Protein AF-0000000074044542 (afdb_homodimer)

Secondary structure (DSSP, 8-state):
--HHHHHTS-TTTS-HHHHHHHHHHHHHHHHHHHHHHHH-S--SSPPPHHHHHHHHHHHHTTBGGG-TT-EE-SS-------HHHHHHTTT--S-BS-SS-TT---TTBHHHHHHHHHHHHHHHHHHHHTT-TT--EEEEESS-HHHHHHHHHHHHHHH-TT--EEEEE--S-HHHHHHHHHTT-EEEEEPPPP-----TTPPPPS----HHHHHHHHHHH-GGGEEEEEEES--STTPPPP-HHHHHHHHHHHT--EEEE-TTGGG-HHHHHHHHHHHHHS---EEEEEHHHHS---S--EEEEESSHHHHHHHHHHS-S-B-SHHHHHHHHHHHHHHHHHHHHHHHHHHHHHHHHHHHHHHHHHHTT--BPP---SSEEEEE-HHHHTSSS-THHHHHHHHHTTEES-EEE-S---EEETTEEETTTTSSSTT----EEEEE--TT--HHHHHHHHHHHHHHHHHHHHHHHHS--/--HHHHHTS-TTTS-HHHHHHHHHHHHHHHHHHHHHHHH-S--SSPPPHHHHHHHHHHHHTTBGGG-TT-EE-SS-------HHHHHHTTT--S-BS-SS-TT---TTBHHHHHHHHHHHHHHHHHHHHTT-TT--EEEEESS-HHHHHHHHHHHHHHH-TT--EEEEE--S-HHHHHHHHHTT-EEEEEPPPP-----TTPPPPS----HHHHHHHHHHH-GGGEEEEEEES--STTPPPP-HHHHHHHHHHHT--EEEE-TTGGG-HHHHHHHHHHHHHS---EEEEEHHHHS---SS-EEEEESSHHHHHHHHHHS-S-B-SHHHHHHHHHHHHHHHHHHHHHHHHHHHHHHHHHHHHHHHHHHTT--BPP---SSEEEEE-HHHHTSSS-THHHHHHHHHTTEES-EEE-S---EEETTEEETTTTTTSTT----EEEEE--TT--HHHHHHHHHHHHHHHHHHHHHHHHTT-

Radius of gyration: 29.73 Å; Cα contacts (8 Å, |Δi|>4): 2072; chains: 2; bounding box: 82×90×96 Å

Solvent-accessible surface area (backbone atoms only — not comparable to full-atom values): 46699 Å² total; per-residue (Å²): 134,53,72,69,59,58,67,65,55,54,60,87,80,44,53,61,70,60,50,49,54,54,44,50,55,51,49,53,55,50,48,53,53,50,50,37,72,72,67,39,45,65,45,62,62,40,46,53,70,69,56,48,51,51,54,49,46,55,31,23,54,52,15,44,68,58,39,92,64,53,28,57,26,17,68,74,50,45,52,55,74,33,64,72,52,34,56,49,46,54,60,51,25,70,24,26,24,31,40,57,20,45,81,39,76,34,92,60,24,45,17,42,32,50,51,43,55,46,29,23,37,28,50,33,46,47,45,24,73,46,47,25,70,66,53,60,33,35,41,72,40,56,33,15,49,18,45,46,51,18,47,47,50,33,44,48,29,70,79,32,72,79,20,43,31,28,46,29,55,47,56,68,43,58,14,64,59,34,11,40,49,56,47,71,36,44,75,43,81,40,60,30,50,54,72,67,74,87,48,83,88,63,77,79,59,67,39,16,54,44,62,68,59,53,54,50,50,40,67,73,66,35,47,74,35,36,36,30,37,38,42,40,48,52,60,65,32,52,40,26,19,39,47,48,39,62,52,9,34,49,19,46,75,57,69,31,47,24,39,34,42,26,44,57,21,69,70,31,59,67,45,22,43,39,51,45,51,10,45,71,72,27,33,49,43,33,38,35,29,22,37,30,47,63,59,26,36,49,34,21,19,14,32,42,24,14,61,43,48,62,56,42,53,44,34,34,41,46,39,18,14,43,33,36,40,61,44,40,48,45,50,38,54,29,49,45,42,29,13,51,52,44,48,52,49,40,44,51,46,16,53,51,34,29,52,51,40,51,54,51,49,47,55,52,21,54,74,68,68,35,43,66,49,74,52,54,42,93,43,27,42,21,35,43,39,59,77,52,59,80,38,88,60,62,66,56,50,58,40,52,55,37,40,76,70,31,40,39,56,55,45,55,36,69,37,73,46,64,45,71,58,95,88,44,73,37,51,16,45,66,56,34,15,73,72,47,75,72,19,28,36,30,43,25,36,32,70,79,47,44,66,64,39,44,55,52,46,55,53,50,50,53,52,50,54,52,47,56,58,48,58,54,55,53,76,72,100,134,52,73,69,60,59,68,66,54,55,61,86,82,46,52,62,69,60,50,49,54,54,46,50,54,51,49,54,54,51,48,53,52,50,48,36,72,71,66,40,46,64,46,59,64,40,48,53,70,68,56,49,50,52,54,51,46,56,31,23,54,51,15,45,67,57,40,89,64,53,30,57,28,17,68,76,50,43,51,55,74,34,63,71,51,34,56,50,47,52,60,52,25,70,25,28,25,32,39,57,20,45,81,38,77,35,92,60,24,44,18,41,33,48,50,44,55,47,30,23,37,26,50,34,44,47,45,24,72,47,46,25,70,65,54,62,35,36,41,74,39,56,33,14,50,19,46,46,50,17,47,46,51,34,46,47,28,68,79,32,73,80,21,45,31,29,46,30,56,47,56,69,43,57,14,63,60,35,12,41,50,52,45,72,36,44,77,42,81,39,63,31,49,53,72,68,74,87,48,82,90,63,76,79,59,68,41,16,54,41,62,69,59,52,53,50,50,40,66,70,66,35,47,74,35,35,36,29,38,38,44,40,49,52,61,64,34,52,41,26,20,38,46,48,40,62,53,8,35,49,18,46,76,56,70,31,48,23,39,35,42,26,44,57,21,70,70,30,58,69,46,21,41,40,52,45,50,9,46,73,74,26,32,47,44,33,38,36,30,23,38,29,47,63,59,26,36,49,34,20,19,13,33,41,26,14,62,44,47,63,54,41,53,43,34,34,42,47,40,20,14,44,32,37,41,61,44,39,49,43,51,39,54,29,48,44,42,29,13,50,52,43,47,52,48,40,45,51,45,15,51,51,35,29,52,52,42,50,54,51,51,45,53,50,20,54,75,66,69,35,42,64,50,74,52,55,41,92,43,27,42,20,33,42,39,60,76,53,61,81,38,89,60,62,67,55,50,59,41,52,55,38,42,76,68,30,39,39,55,56,44,57,35,67,38,74,45,63,46,72,58,95,90,45,74,37,52,16,45,65,56,36,15,74,72,47,75,72,19,28,36,28,43,26,35,31,70,78,47,45,65,63,38,45,55,52,46,54,53,50,50,53,51,50,54,51,48,54,57,48,59,54,55,52,76,72,100

Nearest PDB structures (foldseek):
  3bcb-assembly1_A  TM=9.792E-01  e=8.207E-56  Mus musculus
  8g9z-assembly2_C-3  TM=9.647E-01  e=1.128E-53  Homo sapiens
  2z67-assembly1_A  TM=9.391E-01  e=8.899E-39  Methanococcus maripaludis S2
  6khp-assembly1_B-2  TM=5.415E-01  e=2.928E-12  Oryza sativa Japonica Group
  4zm4-assembly3_E  TM=5.750E-01  e=1.531E-08  Streptomyces pactum

Organism: Anopheles stephensi (NCBI:txid30069)

Structure (mmCIF, N/CA/C/O backbone):
data_AF-0000000074044542-model_v1
#
loop_
_entity.id
_entity.type
_entity.pdbx_description
1 polymer 'O-phosphoseryl-tRNA(Sec) selenium transferase'
#
loop_
_atom_site.group_PDB
_atom_site.id
_atom_site.type_symbol
_atom_site.label_atom_id
_atom_site.label_alt_id
_atom_site.label_comp_id
_atom_site.label_asym_id
_atom_site.label_entity_id
_atom_site.label_seq_id
_atom_site.pdbx_PDB_ins_code
_atom_site.Cartn_x
_atom_site.Cartn_y
_atom_site.Cartn_z
_atom_site.occupancy
_atom_site.B_iso_or_equiv
_atom_site.auth_seq_id
_atom_site.auth_comp_id
_atom_site.auth_asym_id
_atom_site.auth_atom_id
_atom_site.pdbx_PDB_model_num
ATOM 1 N N . MET A 1 1 ? -28.141 -3.572 -17.438 1 72.62 1 MET A N 1
ATOM 2 C CA . MET A 1 1 ? -28.922 -4.145 -18.531 1 72.62 1 MET A CA 1
ATOM 3 C C . MET A 1 1 ? -28.766 -3.336 -19.812 1 72.62 1 MET A C 1
ATOM 5 O O . MET A 1 1 ? -28.688 -2.105 -19.766 1 72.62 1 MET A O 1
ATOM 9 N N . ASN A 1 2 ? -28.656 -4.02 -20.859 1 80.12 2 ASN A N 1
ATOM 10 C CA . ASN A 1 2 ? -28.5 -3.318 -22.125 1 80.12 2 ASN A CA 1
ATOM 11 C C . ASN A 1 2 ? -29.844 -3.121 -22.828 1 80.12 2 ASN A C 1
ATOM 13 O O . ASN A 1 2 ? -30.875 -3.531 -22.328 1 80.12 2 ASN A O 1
ATOM 17 N N . ASP A 1 3 ? -29.75 -2.387 -23.922 1 80.06 3 ASP A N 1
ATOM 18 C CA . ASP A 1 3 ? -30.953 -2.016 -24.672 1 80.06 3 ASP A CA 1
ATOM 19 C C . ASP A 1 3 ? -31.75 -3.254 -25.078 1 80.06 3 ASP A C 1
ATOM 21 O O . ASP A 1 3 ? -32.969 -3.291 -24.938 1 80.06 3 ASP A O 1
ATOM 25 N N . THR A 1 4 ? -31.062 -4.277 -25.547 1 82.31 4 THR A N 1
ATOM 26 C CA . THR A 1 4 ? -31.719 -5.488 -26.031 1 82.31 4 THR A CA 1
ATOM 27 C C . THR A 1 4 ? -32.438 -6.219 -24.891 1 82.31 4 THR A C 1
ATOM 29 O O . THR A 1 4 ? -33.531 -6.707 -25.062 1 82.31 4 THR A O 1
ATOM 32 N N . THR A 1 5 ? -31.859 -6.273 -23.875 1 83.69 5 THR A N 1
ATOM 33 C CA . THR A 1 5 ? -32.406 -6.957 -22.719 1 83.69 5 THR A CA 1
ATOM 34 C C . THR A 1 5 ? -33.656 -6.234 -22.203 1 83.69 5 THR A C 1
ATOM 36 O O . THR A 1 5 ? -34.656 -6.871 -21.844 1 83.69 5 THR A O 1
ATOM 39 N N . LEU A 1 6 ? -33.594 -4.957 -22.188 1 79.31 6 LEU A N 1
ATOM 40 C CA . LEU A 1 6 ? -34.719 -4.184 -21.703 1 79.31 6 LEU A CA 1
ATOM 41 C C . LEU A 1 6 ? -35.938 -4.336 -22.641 1 79.31 6 LEU A C 1
ATOM 43 O O . LEU A 1 6 ? -37.062 -4.387 -22.172 1 79.31 6 LEU A O 1
ATOM 47 N N . LYS A 1 7 ? -35.625 -4.363 -23.844 1 81.19 7 LYS A N 1
ATOM 48 C CA . LYS A 1 7 ? -36.688 -4.492 -24.844 1 81.19 7 LYS A CA 1
ATOM 49 C C . LYS A 1 7 ? -37.375 -5.855 -24.75 1 81.19 7 LYS A C 1
ATOM 51 O O . LYS A 1 7 ? -38.5 -6.02 -25.203 1 81.19 7 LYS A O 1
ATOM 56 N N . SER A 1 8 ? -36.719 -6.82 -24.188 1 86.38 8 SER A N 1
ATOM 57 C CA . SER A 1 8 ? -37.25 -8.172 -24.094 1 86.38 8 SER A CA 1
ATOM 58 C C . SER A 1 8 ? -38.219 -8.289 -22.922 1 86.38 8 SER A C 1
ATOM 60 O O . SER A 1 8 ? -38.906 -9.297 -22.781 1 86.38 8 SER A O 1
ATOM 62 N N . ILE A 1 9 ? -38.344 -7.238 -22.172 1 85 9 ILE A N 1
ATOM 63 C CA . ILE A 1 9 ? -39.25 -7.262 -21.031 1 85 9 ILE A CA 1
ATOM 64 C C . ILE A 1 9 ? -40.688 -7.25 -21.531 1 85 9 ILE A C 1
ATOM 66 O O . ILE A 1 9 ? -41.094 -6.375 -22.312 1 85 9 ILE A O 1
ATOM 70 N N . ALA A 1 10 ? -41.406 -8.195 -21.031 1 82.94 10 ALA A N 1
ATOM 71 C CA . ALA A 1 10 ? -42.781 -8.359 -21.484 1 82.94 10 ALA A CA 1
ATOM 72 C C . ALA A 1 10 ? -43.656 -7.176 -21.062 1 82.94 10 ALA A C 1
ATOM 74 O O . ALA A 1 10 ? -43.5 -6.656 -19.969 1 82.94 10 ALA A O 1
ATOM 75 N N . LYS A 1 11 ? -44.562 -6.711 -21.938 1 85.5 11 LYS A N 1
ATOM 76 C CA . LYS A 1 11 ? -45.469 -5.598 -21.688 1 85.5 11 LYS A CA 1
ATOM 77 C C . LYS A 1 11 ? -46.406 -5.918 -20.531 1 85.5 11 LYS A C 1
ATOM 79 O O . LYS A 1 11 ? -46.938 -5.012 -19.891 1 85.5 11 LYS A O 1
ATOM 84 N N . SER A 1 12 ? -46.562 -7.16 -20.344 1 86.94 12 SER A N 1
ATOM 85 C CA . SER A 1 12 ? -47.438 -7.586 -19.266 1 86.94 12 SER A CA 1
ATOM 86 C C . SER A 1 12 ? -46.812 -7.324 -17.891 1 86.94 12 SER A C 1
ATOM 88 O O . SER A 1 12 ? -47.5 -7.211 -16.891 1 86.94 12 SER A O 1
ATOM 90 N N . LEU A 1 13 ? -45.5 -7.312 -17.797 1 88.94 13 LEU A N 1
ATOM 91 C CA . LEU A 1 13 ? -44.781 -7.07 -16.547 1 88.94 13 LEU A CA 1
ATOM 92 C C . LEU A 1 13 ? -44.781 -5.586 -16.203 1 88.94 13 LEU A C 1
ATOM 94 O O . LEU A 1 13 ? -44.875 -5.219 -15.023 1 88.94 13 LEU A O 1
ATOM 98 N N . VAL A 1 14 ? -44.656 -4.699 -17.172 1 86.19 14 VAL A N 1
ATOM 99 C CA . VAL A 1 14 ? -44.625 -3.25 -16.984 1 86.19 14 VAL A CA 1
ATOM 100 C C . VAL A 1 14 ? -45.094 -2.562 -18.266 1 86.19 14 VAL A C 1
ATOM 102 O O . VAL A 1 14 ? -44.75 -2.979 -19.359 1 86.19 14 VAL A O 1
ATOM 105 N N . PRO A 1 15 ? -45.938 -1.555 -18.047 1 80.19 15 PRO A N 1
ATOM 106 C CA . PRO A 1 15 ? -46.344 -0.805 -19.234 1 80.19 15 PRO A CA 1
ATOM 107 C C . PRO A 1 15 ? -45.188 -0.186 -20 1 80.19 15 PRO A C 1
ATOM 109 O O . PRO A 1 15 ? -44.219 0.294 -19.375 1 80.19 15 PRO A O 1
ATOM 112 N N . GLU A 1 16 ? -45.312 -0.144 -21.266 1 84.56 16 GLU A N 1
ATOM 113 C CA . GLU A 1 16 ? -44.25 0.28 -22.156 1 84.56 16 GLU A CA 1
ATOM 114 C C . GLU A 1 16 ? -43.812 1.719 -21.875 1 84.56 16 GLU A C 1
ATOM 116 O O . GLU A 1 16 ? -42.625 2.055 -21.969 1 84.56 16 GLU A O 1
ATOM 121 N N . ASN A 1 17 ? -44.781 2.549 -21.656 1 84.75 17 ASN A N 1
ATOM 122 C CA . ASN A 1 17 ? -44.438 3.951 -21.406 1 84.75 17 ASN A CA 1
ATOM 123 C C . ASN A 1 17 ? -43.656 4.125 -20.125 1 84.75 17 ASN A C 1
ATOM 125 O O . ASN A 1 17 ? -42.781 4.996 -20.047 1 84.75 17 ASN A O 1
ATOM 129 N N . TYR A 1 18 ? -44 3.299 -19.094 1 84.56 18 TYR A N 1
ATOM 130 C CA . TYR A 1 18 ? -43.219 3.33 -17.859 1 84.56 18 TYR A CA 1
ATOM 131 C C . TYR A 1 18 ? -41.812 2.809 -18.094 1 84.56 18 TYR A C 1
ATOM 133 O O . TYR A 1 18 ? -40.844 3.361 -17.562 1 84.56 18 TYR A O 1
ATOM 141 N N . LEU A 1 19 ? -41.719 1.801 -18.859 1 85.81 19 LEU A N 1
ATOM 142 C CA . LEU A 1 19 ? -40.406 1.229 -19.172 1 85.81 19 LEU A CA 1
ATOM 143 C C . LEU A 1 19 ? -39.562 2.219 -19.969 1 85.81 19 LEU A C 1
ATOM 145 O O . LEU A 1 19 ? -38.344 2.293 -19.781 1 85.81 19 LEU A O 1
ATOM 149 N N . ALA A 1 20 ? -40.188 2.887 -20.875 1 85.62 20 ALA A N 1
ATOM 150 C CA . ALA A 1 20 ? -39.469 3.879 -21.688 1 85.62 20 ALA A CA 1
ATOM 151 C C . ALA A 1 20 ? -38.906 4.984 -20.812 1 85.62 20 ALA A C 1
ATOM 153 O O . ALA A 1 20 ? -37.781 5.445 -21.047 1 85.62 20 ALA A O 1
ATOM 154 N N . LEU A 1 21 ? -39.688 5.457 -19.891 1 83.5 21 LEU A N 1
ATOM 155 C CA . LEU A 1 21 ? -39.219 6.469 -18.953 1 83.5 21 LEU A CA 1
ATOM 156 C C . LEU A 1 21 ? -38 5.965 -18.172 1 83.5 21 LEU A C 1
ATOM 158 O O . LEU A 1 21 ? -37.031 6.707 -17.969 1 83.5 21 LEU A O 1
ATOM 162 N N . ALA A 1 22 ? -38.188 4.746 -17.625 1 84.69 22 ALA A N 1
ATOM 163 C CA . ALA A 1 22 ? -37.062 4.129 -16.906 1 84.69 22 ALA A CA 1
ATOM 164 C C . ALA A 1 22 ? -35.844 3.99 -17.797 1 84.69 22 ALA A C 1
ATOM 166 O O . ALA A 1 22 ? -34.719 4.168 -17.328 1 84.69 22 ALA A O 1
ATOM 167 N N . ASN A 1 23 ? -36.031 3.676 -18.953 1 86.69 23 ASN A N 1
ATOM 168 C CA . ASN A 1 23 ? -34.938 3.52 -19.906 1 86.69 23 ASN A CA 1
ATOM 169 C C . ASN A 1 23 ? -34.25 4.852 -20.203 1 86.69 23 ASN A C 1
ATOM 171 O O . ASN A 1 23 ? -33.031 4.902 -20.422 1 86.69 23 ASN A O 1
ATOM 175 N N . ASP A 1 24 ? -35 5.84 -20.266 1 85.62 24 ASP A N 1
ATOM 176 C CA . ASP A 1 24 ? -34.438 7.168 -20.453 1 85.62 24 ASP A CA 1
ATOM 177 C C . ASP A 1 24 ? -33.469 7.52 -19.328 1 85.62 24 ASP A C 1
ATOM 179 O O . ASP A 1 24 ? -32.406 8.109 -19.562 1 85.62 24 ASP A O 1
ATOM 183 N N . ALA A 1 25 ? -33.938 7.242 -18.141 1 84 25 ALA A N 1
ATOM 184 C CA . ALA A 1 25 ? -33.094 7.48 -16.984 1 84 25 ALA A CA 1
ATOM 185 C C . ALA A 1 25 ? -31.781 6.672 -17.094 1 84 25 ALA A C 1
ATOM 187 O O . ALA A 1 25 ? -30.719 7.16 -16.734 1 84 25 ALA A O 1
ATOM 188 N N . ARG A 1 26 ? -31.969 5.441 -17.438 1 87.69 26 ARG A N 1
ATOM 189 C CA . ARG A 1 26 ? -30.797 4.586 -17.625 1 87.69 26 ARG A CA 1
ATOM 190 C C . ARG A 1 26 ? -29.859 5.176 -18.672 1 87.69 26 ARG A C 1
ATOM 192 O O . ARG A 1 26 ? -28.641 5.191 -18.484 1 87.69 26 ARG A O 1
ATOM 199 N N . LEU A 1 27 ? -30.328 5.617 -19.734 1 88.44 27 LEU A N 1
ATOM 200 C CA . LEU A 1 27 ? -29.531 6.191 -20.828 1 88.44 27 LEU A CA 1
ATOM 201 C C . LEU A 1 27 ? -28.797 7.441 -20.359 1 88.44 27 LEU A C 1
ATOM 203 O O . LEU A 1 27 ? -27.688 7.711 -20.797 1 88.44 27 LEU A O 1
ATOM 207 N N . GLU A 1 28 ? -29.453 8.242 -19.562 1 88.19 28 GLU A N 1
ATOM 208 C CA . GLU A 1 28 ? -28.797 9.422 -19 1 88.19 28 GLU A CA 1
ATOM 209 C C . GLU A 1 28 ? -27.562 9.031 -18.172 1 88.19 28 GLU A C 1
ATOM 211 O O . GLU A 1 28 ? -26.531 9.695 -18.25 1 88.19 28 GLU A O 1
ATOM 216 N N . ARG A 1 29 ? -27.703 8.016 -17.328 1 89.19 29 ARG A N 1
ATOM 217 C CA . ARG A 1 29 ? -26.578 7.512 -16.547 1 89.19 29 ARG A CA 1
ATOM 218 C C . ARG A 1 29 ? -25.469 7.023 -17.453 1 89.19 29 ARG A C 1
ATOM 220 O O . ARG A 1 29 ? -24.281 7.32 -17.219 1 89.19 29 ARG A O 1
ATOM 227 N N . ASP A 1 30 ? -25.828 6.293 -18.438 1 91.62 30 ASP A N 1
ATOM 228 C CA . ASP A 1 30 ? -24.844 5.742 -19.375 1 91.62 30 ASP A CA 1
ATOM 229 C C . ASP A 1 30 ? -24.109 6.855 -20.125 1 91.62 30 ASP A C 1
ATOM 231 O O . ASP A 1 30 ? -22.938 6.715 -20.453 1 91.62 30 ASP A O 1
ATOM 235 N N . LYS A 1 31 ? -24.812 7.848 -20.438 1 91.69 31 LYS A N 1
ATOM 236 C CA . LYS A 1 31 ? -24.203 8.984 -21.109 1 91.69 31 LYS A CA 1
ATOM 237 C C . LYS A 1 31 ? -23.125 9.641 -20.25 1 91.69 31 LYS A C 1
ATOM 239 O O . LYS A 1 31 ? -22.078 10.023 -20.766 1 91.69 31 LYS A O 1
ATOM 244 N N . GLU A 1 32 ? -23.375 9.82 -19.016 1 93.25 32 GLU A N 1
ATOM 245 C CA . GLU A 1 32 ? -22.391 10.398 -18.109 1 93.25 32 GLU A CA 1
ATOM 246 C C . GLU A 1 32 ? -21.141 9.531 -18.016 1 93.25 32 GLU A C 1
ATOM 248 O O . GLU A 1 32 ? -20.016 10.055 -17.984 1 93.25 32 GLU A O 1
ATOM 253 N N . ILE A 1 33 ? -21.328 8.258 -17.922 1 94.69 33 ILE A N 1
ATOM 254 C CA . ILE A 1 33 ? -20.219 7.32 -17.859 1 94.69 33 ILE A CA 1
ATOM 255 C C . ILE A 1 33 ? -19.422 7.383 -19.156 1 94.69 33 ILE A C 1
ATOM 257 O O . ILE A 1 33 ? -18.188 7.398 -19.141 1 94.69 33 ILE A O 1
ATOM 261 N N . LYS A 1 34 ? -20.125 7.387 -20.281 1 94.44 34 LYS A N 1
ATOM 262 C CA . LYS A 1 34 ? -19.484 7.496 -21.594 1 94.44 34 LYS A CA 1
ATOM 263 C C . LYS A 1 34 ? -18.641 8.766 -21.688 1 94.44 34 LYS A C 1
ATOM 265 O O . LYS A 1 34 ? -17.516 8.727 -22.156 1 94.44 34 LYS A O 1
ATOM 270 N N . LEU A 1 35 ? -19.203 9.844 -21.266 1 94.31 35 LEU A N 1
ATOM 271 C CA . LEU A 1 35 ? -18.5 11.125 -21.281 1 94.31 35 LEU A CA 1
ATOM 272 C C . LEU A 1 35 ? -17.219 11.062 -20.438 1 94.31 35 LEU A C 1
ATOM 274 O O . LEU A 1 35 ? -16.172 11.57 -20.844 1 94.31 35 LEU A O 1
ATOM 278 N N . LEU A 1 36 ? -17.328 10.477 -19.234 1 96.31 36 LEU A N 1
ATOM 279 C CA . LEU A 1 36 ? -16.172 10.32 -18.359 1 96.31 36 LEU A CA 1
ATOM 280 C C . LEU A 1 36 ? -15.07 9.508 -19.031 1 96.31 36 LEU A C 1
ATOM 282 O O . LEU A 1 36 ? -13.898 9.883 -19 1 96.31 36 LEU A O 1
ATOM 286 N N . LEU A 1 37 ? -15.422 8.344 -19.641 1 95.44 37 LEU A N 1
ATOM 287 C CA . LEU A 1 37 ? -14.469 7.434 -20.25 1 95.44 37 LEU A CA 1
ATOM 288 C C . LEU A 1 37 ? -13.859 8.055 -21.5 1 95.44 37 LEU A C 1
ATOM 290 O O . LEU A 1 37 ? -12.695 7.797 -21.828 1 95.44 37 LEU A O 1
ATOM 294 N N . GLU A 1 38 ? -14.562 8.875 -22.188 1 94.88 38 GLU A N 1
ATOM 295 C CA . GLU A 1 38 ? -14.086 9.508 -23.422 1 94.88 38 GLU A CA 1
ATOM 296 C C . GLU A 1 38 ? -13.188 10.703 -23.109 1 94.88 38 GLU A C 1
ATOM 298 O O . GLU A 1 38 ? -12.109 10.844 -23.703 1 94.88 38 GLU A O 1
ATOM 303 N N . GLN A 1 39 ? -13.656 11.547 -22.234 1 95.56 39 GLN A N 1
ATOM 304 C CA . GLN A 1 39 ? -12.945 12.789 -21.953 1 95.56 39 GLN A CA 1
ATOM 305 C C . GLN A 1 39 ? -11.828 12.57 -20.938 1 95.56 39 GLN A C 1
ATOM 307 O O . GLN A 1 39 ? -10.82 13.281 -20.953 1 95.56 39 GLN A O 1
ATOM 312 N N . ARG A 1 40 ? -12.117 11.602 -19.953 1 96.12 40 ARG A N 1
ATOM 313 C CA . ARG A 1 40 ? -11.164 11.289 -18.891 1 96.12 40 ARG A CA 1
ATOM 314 C C . ARG A 1 40 ? -10.82 12.531 -18.078 1 96.12 40 ARG A C 1
ATOM 316 O O . ARG A 1 40 ? -9.648 12.805 -17.812 1 96.12 40 ARG A O 1
ATOM 323 N N . LYS A 1 41 ? -11.828 13.336 -17.828 1 96.38 41 LYS A N 1
ATOM 324 C CA . LYS A 1 41 ? -11.734 14.539 -17.016 1 96.38 41 LYS A CA 1
ATOM 325 C C . LYS A 1 41 ? -12.727 14.5 -15.852 1 96.38 41 LYS A C 1
ATOM 327 O O . LYS A 1 41 ? -13.75 13.82 -15.93 1 96.38 41 LYS A O 1
ATOM 332 N N . LEU A 1 42 ? -12.391 15.234 -14.844 1 96.69 42 LEU A N 1
ATOM 333 C CA . LEU A 1 42 ? -13.266 15.32 -13.68 1 96.69 42 LEU A CA 1
ATOM 334 C C . LEU A 1 42 ? -14.609 15.945 -14.062 1 96.69 42 LEU A C 1
ATOM 336 O O . LEU A 1 42 ? -14.648 16.984 -14.734 1 96.69 42 LEU A O 1
ATOM 340 N N . PRO A 1 43 ? -15.695 15.32 -13.688 1 96.56 43 PRO A N 1
ATOM 341 C CA . PRO A 1 43 ? -17 15.961 -13.914 1 96.56 43 PRO A CA 1
ATOM 342 C C . PRO A 1 43 ? -17.141 17.281 -13.164 1 96.56 43 PRO A C 1
ATOM 344 O O . PRO A 1 43 ? -16.531 17.469 -12.102 1 96.56 43 PRO A O 1
ATOM 347 N N . THR A 1 44 ? -17.938 18.156 -13.672 1 96.19 44 THR A N 1
ATOM 348 C CA . THR A 1 44 ? -18.156 19.453 -13.047 1 96.19 44 THR A CA 1
ATOM 349 C C . THR A 1 44 ? -18.812 19.297 -11.68 1 96.19 44 THR A C 1
ATOM 351 O O . THR A 1 44 ? -18.406 19.922 -10.703 1 96.19 44 THR A O 1
ATOM 354 N N . TYR A 1 45 ? -19.875 18.469 -11.734 1 96.19 45 TYR A N 1
ATOM 355 C CA . TYR A 1 45 ? -20.609 18.203 -10.5 1 96.19 45 TYR A CA 1
ATOM 356 C C . TYR A 1 45 ? -20.391 16.766 -10.039 1 96.19 45 TYR A C 1
ATOM 358 O O . TYR A 1 45 ? -20.281 15.852 -10.852 1 96.19 45 TYR A O 1
ATOM 366 N N . GLY A 1 46 ? -20.344 16.609 -8.711 1 96.88 46 GLY A N 1
ATOM 367 C CA . GLY A 1 46 ? -20.141 15.289 -8.133 1 96.88 46 GLY A CA 1
ATOM 368 C C . GLY A 1 46 ? -21.25 14.312 -8.43 1 96.88 46 GLY A C 1
ATOM 369 O O . GLY A 1 46 ? -22.422 14.711 -8.531 1 96.88 46 GLY A O 1
ATOM 370 N N . TRP A 1 47 ? -20.922 13.031 -8.578 1 97 47 TRP A N 1
ATOM 371 C CA . TRP A 1 47 ? -21.891 11.953 -8.758 1 97 47 TRP A CA 1
ATOM 372 C C . TRP A 1 47 ? -22.5 11.523 -7.43 1 97 47 TRP A C 1
ATOM 374 O O . TRP A 1 47 ? -21.891 11.719 -6.375 1 97 47 TRP A O 1
ATOM 384 N N . SER A 1 48 ? -23.703 11.039 -7.473 1 95.31 48 SER A N 1
ATOM 385 C CA . SER A 1 48 ? -24.312 10.43 -6.289 1 95.31 48 SER A CA 1
ATOM 386 C C . SER A 1 48 ? -23.609 9.125 -5.93 1 95.31 48 SER A C 1
ATOM 388 O O . SER A 1 48 ? -22.969 8.5 -6.777 1 95.31 48 SER A O 1
ATOM 390 N N . ASP A 1 49 ? -23.734 8.688 -4.707 1 96.12 49 ASP A N 1
ATOM 391 C CA . ASP A 1 49 ? -23.172 7.422 -4.254 1 96.12 49 ASP A CA 1
ATOM 392 C C . ASP A 1 49 ? -23.688 6.254 -5.09 1 96.12 49 ASP A C 1
ATOM 394 O O . ASP A 1 49 ? -22.922 5.336 -5.422 1 96.12 49 ASP A O 1
ATOM 398 N N . THR A 1 50 ? -24.922 6.332 -5.387 1 93.62 50 THR A N 1
ATOM 399 C CA . THR A 1 50 ? -25.531 5.262 -6.164 1 93.62 50 THR A CA 1
ATOM 400 C C . THR A 1 50 ? -24.906 5.164 -7.551 1 93.62 50 THR A C 1
ATOM 402 O O . THR A 1 50 ? -24.625 4.066 -8.039 1 93.62 50 THR A O 1
ATOM 405 N N . MET A 1 51 ? -24.672 6.262 -8.148 1 94.62 51 MET A N 1
ATOM 406 C CA . MET A 1 51 ? -24.062 6.297 -9.477 1 94.62 51 MET A CA 1
ATOM 407 C C . MET A 1 51 ? -22.625 5.805 -9.422 1 94.62 51 MET A C 1
ATOM 409 O O . MET A 1 51 ? -22.188 5.047 -10.297 1 94.62 51 MET A O 1
ATOM 413 N N . ILE A 1 52 ? -21.906 6.215 -8.453 1 97.75 52 ILE A N 1
ATOM 414 C CA . ILE A 1 52 ? -20.516 5.812 -8.297 1 97.75 52 ILE A CA 1
ATOM 415 C C . ILE A 1 52 ? -20.438 4.301 -8.102 1 97.75 52 ILE A C 1
ATOM 417 O O . ILE A 1 52 ? -19.625 3.629 -8.734 1 97.75 52 ILE A O 1
ATOM 421 N N . GLU A 1 53 ? -21.234 3.773 -7.219 1 96.19 53 GLU A N 1
ATOM 422 C CA . GLU A 1 53 ? -21.25 2.338 -6.945 1 96.19 53 GLU A CA 1
ATOM 423 C C . GLU A 1 53 ? -21.578 1.541 -8.203 1 96.19 53 GLU A C 1
ATOM 425 O O . GLU A 1 53 ? -21 0.488 -8.453 1 96.19 53 GLU A O 1
ATOM 430 N N . TYR A 1 54 ? -22.578 2.057 -8.938 1 94.31 54 TYR A N 1
ATOM 431 C CA . TYR A 1 54 ? -22.938 1.409 -10.188 1 94.31 54 TYR A CA 1
ATOM 432 C C . TYR A 1 54 ? -21.75 1.332 -11.133 1 94.31 54 TYR A C 1
ATOM 434 O O . TYR A 1 54 ? -21.453 0.27 -11.688 1 94.31 54 TYR A O 1
ATOM 442 N N . PHE A 1 55 ? -21.141 2.404 -11.344 1 96.5 55 PHE A N 1
ATOM 443 C CA . PHE A 1 55 ? -20 2.5 -12.242 1 96.5 55 PHE A CA 1
ATOM 444 C C . PHE A 1 55 ? -18.875 1.565 -11.805 1 96.5 55 PHE A C 1
ATOM 446 O O . PHE A 1 55 ? -18.328 0.818 -12.617 1 96.5 55 PHE A O 1
ATOM 453 N N . VAL A 1 56 ? -18.531 1.562 -10.469 1 97.94 56 VAL A N 1
ATOM 454 C CA . VAL A 1 56 ? -17.438 0.77 -9.898 1 97.94 56 VAL A CA 1
ATOM 455 C C . VAL A 1 56 ? -17.766 -0.718 -10.031 1 97.94 56 VAL A C 1
ATOM 457 O O . VAL A 1 56 ? -16.891 -1.521 -10.367 1 97.94 56 VAL A O 1
ATOM 460 N N . ARG A 1 57 ? -18.984 -1.104 -9.766 1 95.56 57 ARG A N 1
ATOM 461 C CA . ARG A 1 57 ? -19.391 -2.5 -9.891 1 95.56 57 ARG A CA 1
ATOM 462 C C . ARG A 1 57 ? -19.312 -2.973 -11.336 1 95.56 57 ARG A C 1
ATOM 464 O O . ARG A 1 57 ? -18.922 -4.109 -11.602 1 95.56 57 ARG A O 1
ATOM 471 N N . GLU A 1 58 ? -19.656 -2.107 -12.273 1 93.62 58 GLU A N 1
ATOM 472 C CA . GLU A 1 58 ? -19.547 -2.447 -13.688 1 93.62 58 GLU A CA 1
ATOM 473 C C . GLU A 1 58 ? -18.094 -2.666 -14.102 1 93.62 58 GLU A C 1
ATOM 475 O O . GLU A 1 58 ? -17.797 -3.568 -14.883 1 93.62 58 GLU A O 1
ATOM 480 N N . LEU A 1 59 ? -17.219 -1.818 -13.617 1 95.12 59 LEU A N 1
ATOM 481 C CA . LEU A 1 59 ? -15.805 -2 -13.898 1 95.12 59 LEU A CA 1
ATOM 482 C C . LEU A 1 59 ? -15.305 -3.33 -13.344 1 95.12 59 LEU A C 1
ATOM 484 O O . LEU A 1 59 ? -14.562 -4.051 -14.016 1 95.12 59 LEU A O 1
ATOM 488 N N . ALA A 1 60 ? -15.695 -3.66 -12.07 1 96.12 60 ALA A N 1
ATOM 489 C CA . ALA A 1 60 ? -15.242 -4.887 -11.414 1 96.12 60 ALA A CA 1
ATOM 490 C C . ALA A 1 60 ? -15.656 -6.117 -12.219 1 96.12 60 ALA A C 1
ATOM 492 O O . ALA A 1 60 ? -14.922 -7.113 -12.258 1 96.12 60 ALA A O 1
ATOM 493 N N . LEU A 1 61 ? -16.797 -6.105 -12.875 1 93.75 61 LEU A N 1
ATOM 494 C CA . LEU A 1 61 ? -17.312 -7.23 -13.641 1 93.75 61 LEU A CA 1
ATOM 495 C C . LEU A 1 61 ? -16.453 -7.5 -14.867 1 93.75 61 LEU A C 1
ATOM 497 O O . LEU A 1 61 ? -16.562 -8.562 -15.484 1 93.75 61 LEU A O 1
ATOM 501 N N . LEU A 1 62 ? -15.609 -6.562 -15.219 1 92.75 62 LEU A N 1
ATOM 502 C CA . LEU A 1 62 ? -14.734 -6.738 -16.375 1 92.75 62 LEU A CA 1
ATOM 503 C C . LEU A 1 62 ? -13.477 -7.516 -15.992 1 92.75 62 LEU A C 1
ATOM 505 O O . LEU A 1 62 ? -12.664 -7.852 -16.859 1 92.75 62 LEU A O 1
ATOM 509 N N . ASP A 1 63 ? -13.25 -7.828 -14.758 1 92.94 63 ASP A N 1
ATOM 510 C CA . ASP A 1 63 ? -12.133 -8.648 -14.289 1 92.94 63 ASP A CA 1
ATOM 511 C C . ASP A 1 63 ? -12.484 -10.133 -14.344 1 92.94 63 ASP A C 1
ATOM 513 O O . ASP A 1 63 ? -13.617 -10.516 -14.039 1 92.94 63 ASP A O 1
ATOM 517 N N . SER A 1 64 ? -11.531 -10.984 -14.625 1 89.62 64 SER A N 1
ATOM 518 C CA . SER A 1 64 ? -11.758 -12.398 -14.914 1 89.62 64 SER A CA 1
ATOM 519 C C . SER A 1 64 ? -12.289 -13.141 -13.688 1 89.62 64 SER A C 1
ATOM 521 O O . SER A 1 64 ? -13.016 -14.125 -13.812 1 89.62 64 SER A O 1
ATOM 523 N N . ASN A 1 65 ? -11.953 -12.703 -12.516 1 90.88 65 ASN A N 1
ATOM 524 C CA . ASN A 1 65 ? -12.422 -13.391 -11.312 1 90.88 65 ASN A CA 1
ATOM 525 C C . ASN A 1 65 ? -13.938 -13.281 -11.156 1 90.88 65 ASN A C 1
ATOM 527 O O . ASN A 1 65 ? -14.539 -14.008 -10.359 1 90.88 65 ASN A O 1
ATOM 531 N N . ASN A 1 66 ? -14.562 -12.391 -11.891 1 91.12 66 ASN A N 1
ATOM 532 C CA . ASN A 1 66 ? -16 -12.188 -11.766 1 91.12 66 ASN A CA 1
ATOM 533 C C . ASN A 1 66 ? -16.75 -12.758 -12.969 1 91.12 66 ASN A C 1
ATOM 535 O O . ASN A 1 66 ? -17.984 -12.648 -13.047 1 91.12 66 ASN A O 1
ATOM 539 N N . PHE A 1 67 ? -16.016 -13.375 -13.891 1 89.88 67 PHE A N 1
ATOM 540 C CA . PHE A 1 67 ? -16.672 -13.977 -15.047 1 89.88 67 PHE A CA 1
ATOM 541 C C . PHE A 1 67 ? -17.453 -15.211 -14.641 1 89.88 67 PHE A C 1
ATOM 543 O O . PHE A 1 67 ? -17 -16 -13.805 1 89.88 67 PHE A O 1
ATOM 550 N N . PRO A 1 68 ? -18.594 -15.383 -15.234 1 85.19 68 PRO A N 1
ATOM 551 C CA . PRO A 1 68 ? -19.359 -16.594 -14.93 1 85.19 68 PRO A CA 1
ATOM 552 C C . PRO A 1 68 ? -18.641 -17.875 -15.375 1 85.19 68 PRO A C 1
ATOM 554 O O . PRO A 1 68 ? -18.75 -18.906 -14.727 1 85.19 68 PRO A O 1
ATOM 557 N N . SER A 1 69 ? -17.875 -17.859 -16.422 1 81.06 69 SER A N 1
ATOM 558 C CA . SER A 1 69 ? -17.234 -19.031 -17 1 81.06 69 SER A CA 1
ATOM 559 C C . SER A 1 69 ? -15.797 -19.172 -16.5 1 81.06 69 SER A C 1
ATOM 561 O O . SER A 1 69 ? -14.984 -19.875 -17.109 1 81.06 69 SER A O 1
ATOM 563 N N . ARG A 1 70 ? -15.539 -18.531 -15.414 1 84.5 70 ARG A N 1
ATOM 564 C CA . ARG A 1 70 ? -14.148 -18.5 -14.969 1 84.5 70 ARG A CA 1
ATOM 565 C C . ARG A 1 70 ? -13.68 -19.891 -14.547 1 84.5 70 ARG A C 1
ATOM 567 O O . ARG A 1 70 ? -14.422 -20.625 -13.898 1 84.5 70 ARG A O 1
ATOM 574 N N . CYS A 1 71 ? -12.547 -20.312 -15.062 1 87.75 71 CYS A N 1
ATOM 575 C CA . CYS A 1 71 ? -11.82 -21.516 -14.711 1 87.75 71 CYS A CA 1
ATOM 576 C C . CYS A 1 71 ? -10.344 -21.219 -14.461 1 87.75 71 CYS A C 1
ATOM 578 O O . CYS A 1 71 ? -9.547 -21.188 -15.398 1 87.75 71 CYS A O 1
ATOM 580 N N . GLY A 1 72 ? -10.039 -21.016 -13.242 1 88.56 72 GLY A N 1
ATOM 581 C CA . GLY A 1 72 ? -8.695 -20.594 -12.898 1 88.56 72 GLY A CA 1
ATOM 582 C C . GLY A 1 72 ? -7.781 -21.734 -12.508 1 88.56 72 GLY A C 1
ATOM 583 O O . GLY A 1 72 ? -8.086 -22.5 -11.578 1 88.56 72 GLY A O 1
ATOM 584 N N . VAL A 1 73 ? -6.66 -21.859 -13.211 1 90.25 73 VAL A N 1
ATOM 585 C CA . VAL A 1 73 ? -5.719 -22.938 -12.922 1 90.25 73 VAL A CA 1
ATOM 586 C C . VAL A 1 73 ? -4.32 -22.359 -12.711 1 90.25 73 VAL A C 1
ATOM 588 O O . VAL A 1 73 ? -3.326 -22.969 -13.109 1 90.25 73 VAL A O 1
ATOM 591 N N . GLY A 1 74 ? -4.309 -21.125 -12.234 1 86.38 74 GLY A N 1
ATOM 592 C CA . GLY A 1 74 ? -3.041 -20.484 -11.922 1 86.38 74 GLY A CA 1
ATOM 593 C C . GLY A 1 74 ? -2.859 -20.219 -10.438 1 86.38 74 GLY A C 1
ATOM 594 O O . GLY A 1 74 ? -3.703 -20.594 -9.625 1 86.38 74 GLY A O 1
ATOM 595 N N . GLU A 1 75 ? -1.766 -19.578 -10.18 1 78.38 75 GLU A N 1
ATOM 596 C CA . GLU A 1 75 ? -1.425 -19.266 -8.797 1 78.38 75 GLU A CA 1
ATOM 597 C C . GLU A 1 75 ? -2.127 -18 -8.32 1 78.38 75 GLU A C 1
ATOM 599 O O . GLU A 1 75 ? -2.311 -17.797 -7.121 1 78.38 75 GLU A O 1
ATOM 604 N N . ARG A 1 76 ? -2.49 -17.203 -9.242 1 80.12 76 ARG A N 1
ATOM 605 C CA . ARG A 1 76 ? -3.154 -15.938 -8.945 1 80.12 76 ARG A CA 1
ATOM 606 C C . ARG A 1 76 ? -4.48 -15.836 -9.695 1 80.12 76 ARG A C 1
ATOM 608 O O . ARG A 1 76 ? -4.551 -15.219 -10.766 1 80.12 76 ARG A O 1
ATOM 615 N N . GLU A 1 77 ? -5.527 -16.312 -9.125 1 86.69 77 GLU A N 1
ATOM 616 C CA . GLU A 1 77 ? -6.805 -16.359 -9.828 1 86.69 77 GLU A CA 1
ATOM 617 C C . GLU A 1 77 ? -7.805 -15.383 -9.219 1 86.69 77 GLU A C 1
ATOM 619 O O . GLU A 1 77 ? -8.984 -15.383 -9.586 1 86.69 77 GLU A O 1
ATOM 624 N N . GLY A 1 78 ? -7.285 -14.578 -8.25 1 90.19 78 GLY A N 1
ATOM 625 C CA . GLY A 1 78 ? -8.148 -13.562 -7.676 1 90.19 78 GLY A CA 1
ATOM 626 C C . GLY A 1 78 ? -9.234 -14.133 -6.781 1 90.19 78 GLY A C 1
ATOM 627 O O . GLY A 1 78 ? -10.344 -13.594 -6.715 1 90.19 78 GLY A O 1
ATOM 628 N N . ARG A 1 79 ? -8.992 -15.281 -6.16 1 91.5 79 ARG A N 1
ATOM 629 C CA . ARG A 1 79 ? -9.945 -15.891 -5.234 1 91.5 79 ARG A CA 1
ATOM 630 C C . ARG A 1 79 ? -9.945 -15.164 -3.893 1 91.5 79 ARG A C 1
ATOM 632 O O . ARG A 1 79 ? -8.883 -14.953 -3.299 1 91.5 79 ARG A O 1
ATOM 639 N N . VAL A 1 80 ? -11.109 -14.734 -3.482 1 94 80 VAL A N 1
ATOM 640 C CA . VAL A 1 80 ? -11.281 -14.094 -2.182 1 94 80 VAL A CA 1
ATOM 641 C C . VAL A 1 80 ? -12.258 -14.906 -1.33 1 94 80 VAL A C 1
ATOM 643 O O . VAL A 1 80 ? -13.422 -15.055 -1.689 1 94 80 VAL A O 1
ATOM 646 N N . ILE A 1 81 ? -11.812 -15.32 -0.215 1 93.62 81 ILE A N 1
ATOM 647 C CA . ILE A 1 81 ? -12.586 -16.297 0.538 1 93.62 81 ILE A CA 1
ATOM 648 C C . ILE A 1 81 ? -13.508 -15.586 1.525 1 93.62 81 ILE A C 1
ATOM 650 O O . ILE A 1 81 ? -14.625 -16.031 1.78 1 93.62 81 ILE A O 1
ATOM 654 N N . CYS A 1 82 ? -13.023 -14.516 2.189 1 95.75 82 CYS A N 1
ATOM 655 C CA . CYS A 1 82 ? -13.828 -13.766 3.148 1 95.75 82 CYS A CA 1
ATOM 656 C C . CYS A 1 82 ? -14.766 -12.805 2.436 1 95.75 82 CYS A C 1
ATOM 658 O O . CYS A 1 82 ? -14.32 -11.883 1.747 1 95.75 82 CYS A O 1
ATOM 660 N N . ASP A 1 83 ? -16.031 -12.914 2.643 1 94.75 83 ASP A N 1
ATOM 661 C CA . ASP A 1 83 ? -17.047 -12.109 1.955 1 94.75 83 ASP A CA 1
ATOM 662 C C . ASP A 1 83 ? -16.922 -10.633 2.32 1 94.75 83 ASP A C 1
ATOM 664 O O . ASP A 1 83 ? -17.141 -9.758 1.482 1 94.75 83 ASP A O 1
ATOM 668 N N . LEU A 1 84 ? -16.625 -10.312 3.572 1 95.94 84 LEU A N 1
ATOM 669 C CA . LEU A 1 84 ? -16.438 -8.93 4.008 1 95.94 84 LEU A CA 1
ATOM 670 C C . LEU A 1 84 ? -15.336 -8.25 3.211 1 95.94 84 LEU A C 1
ATOM 672 O O . LEU A 1 84 ? -15.469 -7.09 2.818 1 95.94 84 LEU A O 1
ATOM 676 N N . VAL A 1 85 ? -14.258 -9.023 2.967 1 97.12 85 VAL A N 1
ATOM 677 C CA . VAL A 1 85 ? -13.125 -8.508 2.203 1 97.12 85 VAL A CA 1
ATOM 678 C C . VAL A 1 85 ? -13.531 -8.32 0.741 1 97.12 85 VAL A C 1
ATOM 680 O O . VAL A 1 85 ? -13.227 -7.293 0.131 1 97.12 85 VAL A O 1
ATOM 683 N N . ARG A 1 86 ? -14.203 -9.305 0.194 1 95.62 86 ARG A N 1
ATOM 684 C CA . ARG A 1 86 ? -14.672 -9.227 -1.184 1 95.62 86 ARG A CA 1
ATOM 685 C C . ARG A 1 86 ? -15.539 -7.984 -1.392 1 95.62 86 ARG A C 1
ATOM 687 O O . ARG A 1 86 ? -15.367 -7.254 -2.369 1 95.62 86 ARG A O 1
ATOM 694 N N . ARG A 1 87 ? -16.406 -7.668 -0.479 1 94.56 87 ARG A N 1
ATOM 695 C CA . ARG A 1 87 ? -17.359 -6.57 -0.582 1 94.56 87 ARG A CA 1
ATOM 696 C C . ARG A 1 87 ? -16.656 -5.219 -0.479 1 94.56 87 ARG A C 1
ATOM 698 O O . ARG A 1 87 ? -16.969 -4.289 -1.223 1 94.56 87 ARG A O 1
ATOM 705 N N . ARG A 1 88 ? -15.758 -5.125 0.4 1 95.31 88 ARG A N 1
ATOM 706 C CA . ARG A 1 88 ? -15.148 -3.816 0.62 1 95.31 88 ARG A CA 1
ATOM 707 C C . ARG A 1 88 ? -14.234 -3.439 -0.538 1 95.31 88 ARG A C 1
ATOM 709 O O . ARG A 1 88 ? -13.867 -2.271 -0.694 1 95.31 88 ARG A O 1
ATOM 716 N N . HIS A 1 89 ? -13.875 -4.465 -1.349 1 97.69 89 HIS A N 1
ATOM 717 C CA . HIS A 1 89 ? -13.07 -4.172 -2.527 1 97.69 89 HIS A CA 1
ATOM 718 C C . HIS A 1 89 ? -13.93 -4.137 -3.787 1 97.69 89 HIS A C 1
ATOM 720 O O . HIS A 1 89 ? -13.398 -4.07 -4.902 1 97.69 89 HIS A O 1
ATOM 726 N N . TYR A 1 90 ? -15.266 -4.25 -3.66 1 96.75 90 TYR A N 1
ATOM 727 C CA . TYR A 1 90 ? -16.203 -4.242 -4.773 1 96.75 90 TYR A CA 1
ATOM 728 C C . TYR A 1 90 ? -15.867 -5.328 -5.785 1 96.75 90 TYR A C 1
ATOM 730 O O . TYR A 1 90 ? -16 -5.129 -6.992 1 96.75 90 TYR A O 1
ATOM 738 N N . ASN A 1 91 ? -15.164 -6.441 -5.316 1 95.12 91 ASN A N 1
ATOM 739 C CA . ASN A 1 91 ? -14.844 -7.648 -6.074 1 95.12 91 ASN A CA 1
ATOM 740 C C . ASN A 1 91 ? -13.641 -7.438 -6.984 1 95.12 91 ASN A C 1
ATOM 742 O O . ASN A 1 91 ? -13.367 -8.258 -7.859 1 95.12 91 ASN A O 1
ATOM 746 N N . PHE A 1 92 ? -12.984 -6.301 -6.785 1 96.31 92 PHE A N 1
ATOM 747 C CA . PHE A 1 92 ? -11.648 -6.211 -7.375 1 96.31 92 PHE A CA 1
ATOM 748 C C . PHE A 1 92 ? -10.664 -7.098 -6.621 1 96.31 92 PHE A C 1
ATOM 750 O O . PHE A 1 92 ? -10.547 -7 -5.395 1 96.31 92 PHE A O 1
ATOM 757 N N . SER A 1 93 ? -9.914 -7.93 -7.348 1 95 93 SER A N 1
ATOM 758 C CA . SER A 1 93 ? -9.062 -8.867 -6.617 1 95 93 SER A CA 1
ATOM 759 C C . SER A 1 93 ? -7.645 -8.875 -7.176 1 95 93 SER A C 1
ATOM 761 O O . SER A 1 93 ? -6.719 -9.359 -6.527 1 95 93 SER A O 1
ATOM 763 N N . HIS A 1 94 ? -7.379 -8.297 -8.344 1 94.75 94 HIS A N 1
ATOM 764 C CA . HIS A 1 94 ? -6.133 -8.547 -9.055 1 94.75 94 HIS A CA 1
ATOM 765 C C . HIS A 1 94 ? -5.129 -7.418 -8.812 1 94.75 94 HIS A C 1
ATOM 767 O O . HIS A 1 94 ? -3.992 -7.484 -9.289 1 94.75 94 HIS A O 1
ATOM 773 N N . GLY A 1 95 ? -5.559 -6.352 -8.102 1 95.56 95 GLY A N 1
ATOM 774 C CA . GLY A 1 95 ? -4.664 -5.215 -7.961 1 95.56 95 GLY A CA 1
ATOM 775 C C . GLY A 1 95 ? -4.457 -4.457 -9.258 1 95.56 95 GLY A C 1
ATOM 776 O O . GLY A 1 95 ? -5.332 -4.449 -10.125 1 95.56 95 GLY A O 1
ATOM 777 N N . ILE A 1 96 ? -3.338 -3.727 -9.336 1 95.69 96 ILE A N 1
ATOM 778 C CA . ILE A 1 96 ? -3.061 -2.926 -10.523 1 95.69 96 ILE A CA 1
ATOM 779 C C . ILE A 1 96 ? -1.621 -3.154 -10.977 1 95.69 96 ILE A C 1
ATOM 781 O O . ILE A 1 96 ? -0.774 -3.576 -10.188 1 95.69 96 ILE A O 1
ATOM 785 N N . GLY A 1 97 ? -1.369 -2.908 -12.273 1 92.94 97 GLY A N 1
ATOM 786 C CA . GLY A 1 97 ? -0.033 -3.045 -12.836 1 92.94 97 GLY A CA 1
ATOM 787 C C . GLY A 1 97 ? 0.363 -4.488 -13.086 1 92.94 97 GLY A C 1
ATOM 788 O O . GLY A 1 97 ? -0.466 -5.391 -12.977 1 92.94 97 GLY A O 1
ATOM 789 N N . ARG A 1 98 ? 1.538 -4.664 -13.539 1 91.31 98 ARG A N 1
ATOM 790 C CA . ARG A 1 98 ? 2.152 -5.973 -13.75 1 91.31 98 ARG A CA 1
ATOM 791 C C . ARG A 1 98 ? 3.555 -6.02 -13.148 1 91.31 98 ARG A C 1
ATOM 793 O O . ARG A 1 98 ? 3.924 -5.156 -12.352 1 91.31 98 ARG A O 1
ATOM 800 N N . SER A 1 99 ? 4.262 -6.984 -13.406 1 86.44 99 SER A N 1
ATOM 801 C CA . SER A 1 99 ? 5.547 -7.266 -12.773 1 86.44 99 SER A CA 1
ATOM 802 C C . SER A 1 99 ? 6.562 -6.168 -13.078 1 86.44 99 SER A C 1
ATOM 804 O O . SER A 1 99 ? 7.496 -5.949 -12.297 1 86.44 99 SER A O 1
ATOM 806 N N . GLY A 1 100 ? 6.281 -5.328 -14.156 1 83.69 100 GLY A N 1
ATOM 807 C CA . GLY A 1 100 ? 7.352 -4.426 -14.539 1 83.69 100 GLY A CA 1
ATOM 808 C C . GLY A 1 100 ? 6.93 -2.967 -14.539 1 83.69 100 GLY A C 1
ATOM 809 O O . GLY A 1 100 ? 7.77 -2.074 -14.68 1 83.69 100 GLY A O 1
ATOM 810 N N . ASN A 1 101 ? 5.648 -2.811 -14.375 1 90.69 101 ASN A N 1
ATOM 811 C CA . ASN A 1 101 ? 5.141 -1.448 -14.5 1 90.69 101 ASN A CA 1
ATOM 812 C C . ASN A 1 101 ? 3.787 -1.288 -13.82 1 90.69 101 ASN A C 1
ATOM 814 O O . ASN A 1 101 ? 2.861 -2.059 -14.078 1 90.69 101 ASN A O 1
ATOM 818 N N . LEU A 1 102 ? 3.689 -0.238 -13.039 1 93.12 102 LEU A N 1
ATOM 819 C CA . LEU A 1 102 ? 2.492 0.021 -12.25 1 93.12 102 LEU A CA 1
ATOM 820 C C . LEU A 1 102 ? 1.303 0.335 -13.156 1 93.12 102 LEU A C 1
ATOM 822 O O . LEU A 1 102 ? 0.151 0.135 -12.758 1 93.12 102 LEU A O 1
ATOM 826 N N . THR A 1 103 ? 1.525 0.817 -14.391 1 93.56 103 THR A N 1
ATOM 827 C CA . THR A 1 103 ? 0.436 1.309 -15.227 1 93.56 103 THR A CA 1
ATOM 828 C C . THR A 1 103 ? 0.136 0.326 -16.359 1 93.56 103 THR A C 1
ATOM 830 O O . THR A 1 103 ? -0.688 0.608 -17.234 1 93.56 103 THR A O 1
ATOM 833 N N . ASP A 1 104 ? 0.817 -0.826 -16.344 1 93.5 104 ASP A N 1
ATOM 834 C CA . ASP A 1 104 ? 0.604 -1.828 -17.391 1 93.5 104 ASP A CA 1
ATOM 835 C C . ASP A 1 104 ? -0.792 -2.438 -17.281 1 93.5 104 ASP A C 1
ATOM 837 O O . ASP A 1 104 ? -1.299 -2.66 -16.188 1 93.5 104 ASP A O 1
ATOM 841 N N . ALA A 1 105 ? -1.338 -2.711 -18.422 1 93.06 105 ALA A N 1
ATOM 842 C CA . ALA A 1 105 ? -2.637 -3.377 -18.5 1 93.06 105 ALA A CA 1
ATOM 843 C C . ALA A 1 105 ? -2.508 -4.863 -18.172 1 93.06 105 ALA A C 1
ATOM 845 O O . ALA A 1 105 ? -1.506 -5.496 -18.5 1 93.06 105 ALA A O 1
ATOM 846 N N . GLN A 1 106 ? -3.537 -5.34 -17.516 1 89.94 106 GLN A N 1
ATOM 847 C CA . GLN A 1 106 ? -3.613 -6.758 -17.172 1 89.94 106 GLN A CA 1
ATOM 848 C C . GLN A 1 106 ? -4.703 -7.457 -17.984 1 89.94 106 GLN A C 1
ATOM 850 O O . GLN A 1 106 ? -5.875 -7.082 -17.906 1 89.94 106 GLN A O 1
ATOM 855 N N . PRO A 1 107 ? -4.352 -8.5 -18.641 1 84.75 107 PRO A N 1
ATOM 856 C CA . PRO A 1 107 ? -5.375 -9.203 -19.406 1 84.75 107 PRO A CA 1
ATOM 857 C C . PRO A 1 107 ? -6.477 -9.797 -18.531 1 84.75 107 PRO A C 1
ATOM 859 O O . PRO A 1 107 ? -7.637 -9.852 -18.938 1 84.75 107 PRO A O 1
ATOM 862 N N . LYS A 1 108 ? -6.152 -10.203 -17.297 1 87.94 108 LYS A N 1
ATOM 863 C CA . LYS A 1 108 ? -7.141 -10.789 -16.391 1 87.94 108 LYS A CA 1
ATOM 864 C C . LYS A 1 108 ? -7.91 -9.703 -15.641 1 87.94 108 LYS A C 1
ATOM 866 O O . LYS A 1 108 ? -8.859 -10 -14.914 1 87.94 108 LYS A O 1
ATOM 871 N N . ALA A 1 109 ? -7.504 -8.469 -15.781 1 92.81 109 ALA A N 1
ATOM 872 C CA . ALA A 1 109 ? -8.055 -7.422 -14.914 1 92.81 109 ALA A CA 1
ATOM 873 C C . ALA A 1 109 ? -8.281 -6.133 -15.695 1 92.81 109 ALA A C 1
ATOM 875 O O . ALA A 1 109 ? -7.723 -5.086 -15.359 1 92.81 109 ALA A O 1
ATOM 876 N N . VAL A 1 110 ? -9.172 -6.23 -16.672 1 93.69 110 VAL A N 1
ATOM 877 C CA . VAL A 1 110 ? -9.477 -5.098 -17.547 1 93.69 110 VAL A CA 1
ATOM 878 C C . VAL A 1 110 ? -10.125 -3.98 -16.734 1 93.69 110 VAL A C 1
ATOM 880 O O . VAL A 1 110 ? -9.773 -2.811 -16.875 1 93.69 110 VAL A O 1
ATOM 883 N N . GLY A 1 111 ? -11.102 -4.312 -15.898 1 94.44 111 GLY A N 1
ATOM 884 C CA . GLY A 1 111 ? -11.773 -3.336 -15.055 1 94.44 111 GLY A CA 1
ATOM 885 C C . GLY A 1 111 ? -10.828 -2.605 -14.125 1 94.44 111 GLY A C 1
ATOM 886 O O . GLY A 1 111 ? -10.883 -1.379 -14.016 1 94.44 111 GLY A O 1
ATOM 887 N N . SER A 1 112 ? -9.969 -3.418 -13.43 1 95.75 112 SER A N 1
ATOM 888 C CA . SER A 1 112 ? -8.969 -2.836 -12.539 1 95.75 112 SER A CA 1
ATOM 889 C C . SER A 1 112 ? -8.039 -1.899 -13.297 1 95.75 112 SER A C 1
ATOM 891 O O . SER A 1 112 ? -7.629 -0.862 -12.773 1 95.75 112 SER A O 1
ATOM 893 N N . THR A 1 113 ? -7.684 -2.303 -14.531 1 95.75 113 THR A N 1
ATOM 894 C CA . THR A 1 113 ? -6.816 -1.489 -15.375 1 95.75 113 THR A CA 1
ATOM 895 C C . THR A 1 113 ? -7.477 -0.152 -15.695 1 95.75 113 THR A C 1
ATOM 897 O O . THR A 1 113 ? -6.852 0.903 -15.57 1 95.75 113 THR A O 1
ATOM 900 N N . ILE A 1 114 ? -8.727 -0.211 -16.109 1 95.5 114 ILE A N 1
ATOM 901 C CA . ILE A 1 114 ? -9.461 1.007 -16.422 1 95.5 114 ILE A CA 1
ATOM 902 C C . ILE A 1 114 ? -9.586 1.879 -15.18 1 95.5 114 ILE A C 1
ATOM 904 O O . ILE A 1 114 ? -9.352 3.088 -15.234 1 95.5 114 ILE A O 1
ATOM 908 N N . MET A 1 115 ? -9.969 1.279 -14.109 1 96.94 115 MET A N 1
ATOM 909 C CA . MET A 1 115 ? -10.133 2.002 -12.852 1 96.94 115 MET A CA 1
ATOM 910 C C . MET A 1 115 ? -8.859 2.752 -12.484 1 96.94 115 MET A C 1
ATOM 912 O O . MET A 1 115 ? -8.898 3.943 -12.172 1 96.94 115 MET A O 1
ATOM 916 N N . ALA A 1 116 ? -7.738 2.117 -12.539 1 97 116 ALA A N 1
ATOM 917 C CA . ALA A 1 116 ? -6.461 2.705 -12.148 1 97 116 ALA A CA 1
ATOM 918 C C . ALA A 1 116 ? -6.027 3.789 -13.125 1 97 116 ALA A C 1
ATOM 920 O O . ALA A 1 116 ? -5.645 4.887 -12.719 1 97 116 ALA A O 1
ATOM 921 N N . ASN A 1 117 ? -6.062 3.484 -14.406 1 96.62 117 ASN A N 1
ATOM 922 C CA . ASN A 1 117 ? -5.566 4.414 -15.422 1 96.62 117 ASN A CA 1
ATOM 923 C C . ASN A 1 117 ? -6.492 5.617 -15.578 1 96.62 117 ASN A C 1
ATOM 925 O O . ASN A 1 117 ? -6.031 6.73 -15.836 1 96.62 117 ASN A O 1
ATOM 929 N N . LEU A 1 118 ? -7.82 5.395 -15.469 1 96.88 118 LEU A N 1
ATOM 930 C CA . LEU A 1 118 ? -8.75 6.516 -15.453 1 96.88 118 LEU A CA 1
ATOM 931 C C . LEU A 1 118 ? -8.484 7.43 -14.258 1 96.88 118 LEU A C 1
ATOM 933 O O . LEU A 1 118 ? -8.539 8.656 -14.391 1 96.88 118 LEU A O 1
ATOM 937 N N . THR A 1 119 ? -8.281 6.824 -13.117 1 98.5 119 THR A N 1
ATOM 938 C CA . THR A 1 119 ? -7.98 7.602 -11.922 1 98.5 119 THR A CA 1
ATOM 939 C C . THR A 1 119 ? -6.766 8.5 -12.148 1 98.5 119 THR A C 1
ATOM 941 O O . THR A 1 119 ? -6.766 9.664 -11.75 1 98.5 119 THR A O 1
ATOM 944 N N . ASN A 1 120 ? -5.703 7.949 -12.773 1 98.19 120 ASN A N 1
ATOM 945 C CA . ASN A 1 120 ? -4.523 8.742 -13.094 1 98.19 120 ASN A CA 1
ATOM 946 C C . ASN A 1 120 ? -4.875 9.938 -13.977 1 98.19 120 ASN A C 1
ATOM 948 O O . ASN A 1 120 ? -4.332 11.031 -13.789 1 98.19 120 ASN A O 1
ATOM 952 N N . CYS A 1 121 ? -5.75 9.758 -14.914 1 98 121 CYS A N 1
ATOM 953 C CA . CYS A 1 121 ? -6.195 10.844 -15.773 1 98 121 CYS A CA 1
ATOM 954 C C . CYS A 1 121 ? -6.926 11.914 -14.969 1 98 121 CYS A C 1
ATOM 956 O O . CYS A 1 121 ? -6.699 13.109 -15.156 1 98 121 CYS A O 1
ATOM 958 N N . LEU A 1 122 ? -7.789 11.461 -14.133 1 98.31 122 LEU A N 1
ATOM 959 C CA . LEU A 1 122 ? -8.594 12.391 -13.344 1 98.31 122 LEU A CA 1
ATOM 960 C C . LEU A 1 122 ? -7.723 13.18 -12.375 1 98.31 122 LEU A C 1
ATOM 962 O O . LEU A 1 122 ? -7.965 14.367 -12.141 1 98.31 122 LEU A O 1
ATOM 966 N N . VAL A 1 123 ? -6.754 12.516 -11.805 1 98.44 123 VAL A N 1
ATOM 967 C CA . VAL A 1 123 ? -5.852 13.188 -10.875 1 98.44 123 VAL A CA 1
ATOM 968 C C . VAL A 1 123 ? -5.047 14.258 -11.609 1 98.44 123 VAL A C 1
ATOM 970 O O . VAL A 1 123 ? -4.812 15.344 -11.078 1 98.44 123 VAL A O 1
ATOM 973 N N . ARG A 1 124 ? -4.551 13.938 -12.781 1 98.25 124 ARG A N 1
ATOM 974 C CA . ARG A 1 124 ? -3.846 14.938 -13.578 1 98.25 124 ARG A CA 1
ATOM 975 C C . ARG A 1 124 ? -4.742 16.141 -13.867 1 98.25 124 ARG A C 1
ATOM 977 O O . ARG A 1 124 ? -4.312 17.281 -13.727 1 98.25 124 ARG A O 1
ATOM 984 N N . ASP A 1 125 ? -5.953 15.867 -14.281 1 98 125 ASP A N 1
ATOM 985 C CA . ASP A 1 125 ? -6.914 16.938 -14.547 1 98 125 ASP A CA 1
ATOM 986 C C . ASP A 1 125 ? -7.172 17.766 -13.297 1 98 125 ASP A C 1
ATOM 988 O O . ASP A 1 125 ? -7.281 18.984 -13.367 1 98 125 ASP A O 1
ATOM 992 N N . TRP A 1 126 ? -7.336 17.094 -12.203 1 97.5 126 TRP A N 1
ATOM 993 C CA . TRP A 1 126 ? -7.551 17.734 -10.914 1 97.5 126 TRP A CA 1
ATOM 994 C C . TRP A 1 126 ? -6.383 18.656 -10.562 1 97.5 126 TRP A C 1
ATOM 996 O O . TRP A 1 126 ? -6.578 19.812 -10.18 1 97.5 126 TRP A O 1
ATOM 1006 N N . ILE A 1 127 ? -5.16 18.156 -10.703 1 97.81 127 ILE A N 1
ATOM 1007 C CA . ILE A 1 127 ? -3.959 18.922 -10.391 1 97.81 127 ILE A CA 1
ATOM 1008 C C . ILE A 1 127 ? -3.889 20.156 -11.289 1 97.81 127 ILE A C 1
ATOM 1010 O O . ILE A 1 127 ? -3.58 21.266 -10.82 1 97.81 127 ILE A O 1
ATOM 1014 N N . ARG A 1 128 ? -4.191 19.984 -12.531 1 96.88 128 ARG A N 1
ATOM 1015 C CA . ARG A 1 128 ? -4.203 21.109 -13.469 1 96.88 128 ARG A CA 1
ATOM 1016 C C . ARG A 1 128 ? -5.219 22.156 -13.047 1 96.88 128 ARG A C 1
ATOM 1018 O O . ARG A 1 128 ? -4.93 23.359 -13.078 1 96.88 128 ARG A O 1
ATOM 1025 N N . SER A 1 129 ? -6.336 21.719 -12.586 1 94.06 129 SER A N 1
ATOM 1026 C CA . SER A 1 129 ? -7.402 22.625 -12.195 1 94.06 129 SER A CA 1
ATOM 1027 C C . SER A 1 129 ? -7.102 23.297 -10.859 1 94.06 129 SER A C 1
ATOM 1029 O O . SER A 1 129 ? -7.633 24.359 -10.555 1 94.06 129 SER A O 1
ATOM 1031 N N . ALA A 1 130 ? -6.281 22.656 -10.047 1 91.62 130 ALA A N 1
ATOM 1032 C CA . ALA A 1 130 ? -5.953 23.156 -8.719 1 91.62 130 ALA A CA 1
ATOM 1033 C C . ALA A 1 130 ? -4.883 24.25 -8.789 1 91.62 130 ALA A C 1
ATOM 1035 O O . ALA A 1 130 ? -4.488 24.812 -7.766 1 91.62 130 ALA A O 1
ATOM 1036 N N . GLY A 1 131 ? -4.371 24.562 -10.031 1 92.69 131 GLY A N 1
ATOM 1037 C CA . GLY A 1 131 ? -3.463 25.688 -10.164 1 92.69 131 GLY A CA 1
ATOM 1038 C C . GLY A 1 131 ? -2.15 25.328 -10.828 1 92.69 131 GLY A C 1
ATOM 1039 O O . GLY A 1 131 ? -1.214 26.125 -10.852 1 92.69 131 GLY A O 1
ATOM 1040 N N . ILE A 1 132 ? -2.061 24.109 -11.273 1 97.19 132 ILE A N 1
ATOM 1041 C CA . ILE A 1 132 ? -0.853 23.688 -11.977 1 97.19 132 ILE A CA 1
ATOM 1042 C C . ILE A 1 132 ? -1.212 23.203 -13.383 1 97.19 132 ILE A C 1
ATOM 1044 O O . ILE A 1 132 ? -1.056 22.016 -13.695 1 97.19 132 ILE A O 1
ATOM 1048 N N . PRO A 1 133 ? -1.562 24.031 -14.219 1 95.94 133 PRO A N 1
ATOM 1049 C CA . PRO A 1 133 ? -2.117 23.688 -15.531 1 95.94 133 PRO A CA 1
ATOM 1050 C C . PRO A 1 133 ? -1.113 22.953 -16.422 1 95.94 133 PRO A C 1
ATOM 1052 O O . PRO A 1 133 ? -1.507 22.234 -17.344 1 95.94 133 PRO A O 1
ATOM 1055 N N . THR A 1 134 ? 0.178 23.062 -16.172 1 96.69 134 THR A N 1
ATOM 1056 C CA . THR A 1 134 ? 1.195 22.5 -17.062 1 96.69 134 THR A CA 1
ATOM 1057 C C . THR A 1 134 ? 1.603 21.109 -16.578 1 96.69 134 THR A C 1
ATOM 1059 O O . THR A 1 134 ? 2.555 20.516 -17.109 1 96.69 134 THR A O 1
ATOM 1062 N N . CYS A 1 135 ? 0.96 20.641 -15.555 1 97.69 135 CYS A N 1
ATOM 1063 C CA . CYS A 1 135 ? 1.247 19.266 -15.125 1 97.69 135 CYS A CA 1
ATOM 1064 C C . CYS A 1 135 ? 1.091 18.297 -16.281 1 97.69 135 CYS A C 1
ATOM 1066 O O . CYS A 1 135 ? 0.007 18.172 -16.859 1 97.69 135 CYS A O 1
ATOM 1068 N N . ALA A 1 136 ? 2.078 17.562 -16.609 1 98 136 ALA A N 1
ATOM 1069 C CA . ALA A 1 136 ? 2.1 16.719 -17.812 1 98 136 ALA A CA 1
ATOM 1070 C C . ALA A 1 136 ? 1.663 15.297 -17.469 1 98 136 ALA A C 1
ATOM 1072 O O . ALA A 1 136 ? 1.061 14.617 -18.297 1 98 136 ALA A O 1
ATOM 1073 N N . ARG A 1 137 ? 2.07 14.828 -16.344 1 97.94 137 ARG A N 1
ATOM 1074 C CA . ARG A 1 137 ? 1.778 13.461 -15.922 1 97.94 137 ARG A CA 1
ATOM 1075 C C . ARG A 1 137 ? 1.558 13.383 -14.414 1 97.94 137 ARG A C 1
ATOM 1077 O O . ARG A 1 137 ? 2.18 14.117 -13.648 1 97.94 137 ARG A O 1
ATOM 1084 N N . ALA A 1 138 ? 0.623 12.586 -13.984 1 98.62 138 ALA A N 1
ATOM 1085 C CA . ALA A 1 138 ? 0.351 12.289 -12.578 1 98.62 138 ALA A CA 1
ATOM 1086 C C . ALA A 1 138 ? -0.056 10.828 -12.406 1 98.62 138 ALA A C 1
ATOM 1088 O O . ALA A 1 138 ? -0.826 10.289 -13.203 1 98.62 138 ALA A O 1
ATOM 1089 N N . THR A 1 139 ? 0.517 10.148 -11.43 1 98.5 139 THR A N 1
ATOM 1090 C CA . THR A 1 139 ? 0.233 8.742 -11.172 1 98.5 139 THR A CA 1
ATOM 1091 C C . THR A 1 139 ? -0.002 8.508 -9.68 1 98.5 139 THR A C 1
ATOM 1093 O O . THR A 1 139 ? 0.792 8.938 -8.844 1 98.5 139 THR A O 1
ATOM 1096 N N . VAL A 1 140 ? -1.106 7.859 -9.359 1 98.56 140 VAL A N 1
ATOM 1097 C CA . VAL A 1 140 ? -1.368 7.434 -7.988 1 98.56 140 VAL A CA 1
ATOM 1098 C C . VAL A 1 140 ? -0.479 6.242 -7.637 1 98.56 140 VAL A C 1
ATOM 1100 O O . VAL A 1 140 ? -0.499 5.223 -8.328 1 98.56 140 VAL A O 1
ATOM 1103 N N . ILE A 1 141 ? 0.344 6.398 -6.656 1 98.06 141 ILE A N 1
ATOM 1104 C CA . ILE A 1 141 ? 1.183 5.328 -6.129 1 98.06 141 ILE A CA 1
ATOM 1105 C C . ILE A 1 141 ? 0.574 4.785 -4.84 1 98.06 141 ILE A C 1
ATOM 1107 O O . ILE A 1 141 ? 0.289 5.547 -3.912 1 98.06 141 ILE A O 1
ATOM 1111 N N . PRO A 1 142 ? 0.315 3.453 -4.711 1 97 142 PRO A N 1
ATOM 1112 C CA . PRO A 1 142 ? -0.384 2.904 -3.547 1 97 142 PRO A CA 1
ATOM 1113 C C . PRO A 1 142 ? 0.526 2.752 -2.33 1 97 142 PRO A C 1
ATOM 1115 O O . PRO A 1 142 ? 0.531 1.698 -1.688 1 97 142 PRO A O 1
ATOM 1118 N N . VAL A 1 143 ? 1.274 3.791 -2.006 1 97.31 143 VAL A N 1
ATOM 1119 C CA . VAL A 1 143 ? 2.062 3.992 -0.795 1 97.31 143 VAL A CA 1
ATOM 1120 C C . VAL A 1 143 ? 1.969 5.449 -0.353 1 97.31 143 VAL A C 1
ATOM 1122 O O . VAL A 1 143 ? 1.713 6.34 -1.17 1 97.31 143 VAL A O 1
ATOM 1125 N N . ALA A 1 144 ? 2.121 5.66 0.909 1 96.62 144 ALA A N 1
ATOM 1126 C CA . ALA A 1 144 ? 2.006 7.02 1.424 1 96.62 144 ALA A CA 1
ATOM 1127 C C . ALA A 1 144 ? 3.205 7.867 1.01 1 96.62 144 ALA A C 1
ATOM 1129 O O . ALA A 1 144 ? 4.074 7.402 0.27 1 96.62 144 ALA A O 1
ATOM 1130 N N . THR A 1 145 ? 3.281 9.094 1.409 1 95.62 145 THR A N 1
ATOM 1131 C CA . THR A 1 145 ? 4.18 10.125 0.906 1 95.62 145 THR A CA 1
ATOM 1132 C C . THR A 1 145 ? 5.637 9.719 1.111 1 95.62 145 THR A C 1
ATOM 1134 O O . THR A 1 145 ? 6.461 9.867 0.204 1 95.62 145 THR A O 1
ATOM 1137 N N . GLY A 1 146 ? 6.004 9.234 2.334 1 96.31 146 GLY A N 1
ATOM 1138 C CA . GLY A 1 146 ? 7.383 8.844 2.598 1 96.31 146 GLY A CA 1
ATOM 1139 C C . GLY A 1 146 ? 7.91 7.816 1.617 1 96.31 146 GLY A C 1
ATOM 1140 O O . GLY A 1 146 ? 9 7.977 1.07 1 96.31 146 GLY A O 1
ATOM 1141 N N . MET A 1 147 ? 7.172 6.77 1.397 1 97.44 147 MET A N 1
ATOM 1142 C CA . MET A 1 147 ? 7.555 5.707 0.472 1 97.44 147 MET A CA 1
ATOM 1143 C C . MET A 1 147 ? 7.582 6.219 -0.964 1 97.44 147 MET A C 1
ATOM 1145 O O . MET A 1 147 ? 8.422 5.801 -1.764 1 97.44 147 MET A O 1
ATOM 1149 N N . ALA A 1 148 ? 6.594 7.035 -1.319 1 98.06 148 ALA A N 1
ATOM 1150 C CA . ALA A 1 148 ? 6.57 7.605 -2.664 1 98.06 148 ALA A CA 1
ATOM 1151 C C . ALA A 1 148 ? 7.816 8.445 -2.928 1 98.06 148 ALA A C 1
ATOM 1153 O O . ALA A 1 148 ? 8.398 8.375 -4.012 1 98.06 148 ALA A O 1
ATOM 1154 N N . MET A 1 149 ? 8.203 9.258 -1.922 1 97.88 149 MET A N 1
ATOM 1155 C CA . MET A 1 149 ? 9.43 10.039 -2.031 1 97.88 149 MET A CA 1
ATOM 1156 C C . MET A 1 149 ? 10.641 9.133 -2.234 1 97.88 149 MET A C 1
ATOM 1158 O O . MET A 1 149 ? 11.508 9.422 -3.059 1 97.88 149 MET A O 1
ATOM 1162 N N . MET A 1 150 ? 10.711 8.055 -1.476 1 97.88 150 MET A N 1
ATOM 1163 C CA . MET A 1 150 ? 11.805 7.094 -1.607 1 97.88 150 MET A CA 1
ATOM 1164 C C . MET A 1 150 ? 11.867 6.539 -3.025 1 97.88 150 MET A C 1
ATOM 1166 O O . MET A 1 150 ? 12.953 6.426 -3.604 1 97.88 150 MET A O 1
ATOM 1170 N N . LEU A 1 151 ? 10.719 6.184 -3.582 1 97.81 151 LEU A N 1
ATOM 1171 C CA . LEU A 1 151 ? 10.664 5.617 -4.926 1 97.81 151 LEU A CA 1
ATOM 1172 C C . LEU A 1 151 ? 11.164 6.625 -5.961 1 97.81 151 LEU A C 1
ATOM 1174 O O . LEU A 1 151 ? 11.867 6.254 -6.902 1 97.81 151 LEU A O 1
ATOM 1178 N N . VAL A 1 152 ? 10.781 7.902 -5.824 1 98.5 152 VAL A N 1
ATOM 1179 C CA . VAL A 1 152 ? 11.242 8.93 -6.746 1 98.5 152 VAL A CA 1
ATOM 1180 C C . VAL A 1 152 ? 12.758 9.086 -6.629 1 98.5 152 VAL A C 1
ATOM 1182 O O . VAL A 1 152 ? 13.461 9.188 -7.641 1 98.5 152 VAL A O 1
ATOM 1185 N N . LEU A 1 153 ? 13.258 9.086 -5.426 1 98.31 153 LEU A N 1
ATOM 1186 C CA . LEU A 1 153 ? 14.695 9.219 -5.199 1 98.31 153 LEU A CA 1
ATOM 1187 C C . LEU A 1 153 ? 15.453 8.055 -5.828 1 98.31 153 LEU A C 1
ATOM 1189 O O . LEU A 1 153 ? 16.5 8.25 -6.438 1 98.31 153 LEU A O 1
ATOM 1193 N N . ARG A 1 154 ? 14.898 6.828 -5.66 1 97.25 154 ARG A N 1
ATOM 1194 C CA . ARG A 1 154 ? 15.523 5.66 -6.277 1 97.25 154 ARG A CA 1
ATOM 1195 C C . ARG A 1 154 ? 15.531 5.785 -7.797 1 97.25 154 ARG A C 1
ATOM 1197 O O . ARG A 1 154 ? 16.5 5.383 -8.445 1 97.25 154 ARG A O 1
ATOM 1204 N N . THR A 1 155 ? 14.477 6.285 -8.328 1 97.31 155 THR A N 1
ATOM 1205 C CA . THR A 1 155 ? 14.344 6.457 -9.773 1 97.31 155 THR A CA 1
ATOM 1206 C C . THR A 1 155 ? 15.383 7.441 -10.297 1 97.31 155 THR A C 1
ATOM 1208 O O . THR A 1 155 ? 16.031 7.188 -11.32 1 97.31 155 THR A O 1
ATOM 1211 N N . VAL A 1 156 ? 15.516 8.57 -9.609 1 97 156 VAL A N 1
ATOM 1212 C CA . VAL A 1 156 ? 16.484 9.586 -10 1 97 156 VAL A CA 1
ATOM 1213 C C . VAL A 1 156 ? 17.906 9.031 -9.844 1 97 156 VAL A C 1
ATOM 1215 O O . VAL A 1 156 ? 18.766 9.273 -10.688 1 97 156 VAL A O 1
ATOM 1218 N N . HIS A 1 157 ? 18.125 8.289 -8.812 1 96.5 157 HIS A N 1
ATOM 1219 C CA . HIS A 1 157 ? 19.438 7.699 -8.547 1 96.5 157 HIS A CA 1
ATOM 1220 C C . HIS A 1 157 ? 19.828 6.711 -9.641 1 96.5 157 HIS A C 1
ATOM 1222 O O . HIS A 1 157 ? 21 6.602 -10 1 96.5 157 HIS A O 1
ATOM 1228 N N . ALA A 1 158 ? 18.875 5.98 -10.125 1 93.81 158 ALA A N 1
ATOM 1229 C CA . ALA A 1 158 ? 19.125 5.008 -11.18 1 93.81 158 ALA A CA 1
ATOM 1230 C C . ALA A 1 158 ? 19.703 5.688 -12.422 1 93.81 158 ALA A C 1
ATOM 1232 O O . ALA A 1 158 ? 20.5 5.086 -13.156 1 93.81 158 ALA A O 1
ATOM 1233 N N . LYS A 1 159 ? 19.438 6.949 -12.625 1 93.62 159 LYS A N 1
ATOM 1234 C CA . LYS A 1 159 ? 19.922 7.707 -13.773 1 93.62 159 LYS A CA 1
ATOM 1235 C C . LYS A 1 159 ? 21.234 8.414 -13.461 1 93.62 159 LYS A C 1
ATOM 1237 O O . LYS A 1 159 ? 21.922 8.898 -14.359 1 93.62 159 LYS A O 1
ATOM 1242 N N . ARG A 1 160 ? 21.5 8.492 -12.156 1 94.56 160 ARG A N 1
ATOM 1243 C CA . ARG A 1 160 ? 22.734 9.109 -11.672 1 94.56 160 ARG A CA 1
ATOM 1244 C C . ARG A 1 160 ? 23.438 8.211 -10.664 1 94.56 160 ARG A C 1
ATOM 1246 O O . ARG A 1 160 ? 23.594 8.57 -9.5 1 94.56 160 ARG A O 1
ATOM 1253 N N . PRO A 1 161 ? 23.938 7.094 -11.086 1 90.81 161 PRO A N 1
ATOM 1254 C CA . PRO A 1 161 ? 24.422 6.059 -10.172 1 90.81 161 PRO A CA 1
ATOM 1255 C C . PRO A 1 161 ? 25.656 6.5 -9.375 1 90.81 161 PRO A C 1
ATOM 1257 O O . PRO A 1 161 ? 25.922 5.969 -8.297 1 90.81 161 PRO A O 1
ATOM 1260 N N . ALA A 1 162 ? 26.359 7.477 -9.906 1 92.31 162 ALA A N 1
ATOM 1261 C CA . ALA A 1 162 ? 27.578 7.918 -9.219 1 92.31 162 ALA A CA 1
ATOM 1262 C C . ALA A 1 162 ? 27.25 8.914 -8.109 1 92.31 162 ALA A C 1
ATOM 1264 O O . ALA A 1 162 ? 28.078 9.18 -7.246 1 92.31 162 ALA A O 1
ATOM 1265 N N . ALA A 1 163 ? 26.047 9.484 -8.141 1 95.75 163 ALA A N 1
ATOM 1266 C CA . ALA A 1 163 ? 25.625 10.469 -7.145 1 95.75 163 ALA A CA 1
ATOM 1267 C C . ALA A 1 163 ? 25.109 9.797 -5.875 1 95.75 163 ALA A C 1
ATOM 1269 O O . ALA A 1 163 ? 24.469 8.75 -5.945 1 95.75 163 ALA A O 1
ATOM 1270 N N . SER A 1 164 ? 25.391 10.383 -4.723 1 95 164 SER A N 1
ATOM 1271 C CA . SER A 1 164 ? 24.984 9.727 -3.484 1 95 164 SER A CA 1
ATOM 1272 C C . SER A 1 164 ? 24.344 10.711 -2.521 1 95 164 SER A C 1
ATOM 1274 O O . SER A 1 164 ? 23.656 10.305 -1.579 1 95 164 SER A O 1
ATOM 1276 N N . TYR A 1 165 ? 24.547 12.023 -2.713 1 98.25 165 TYR A N 1
ATOM 1277 C CA . TYR A 1 165 ? 24.094 13.008 -1.742 1 98.25 165 TYR A CA 1
ATOM 1278 C C . TYR A 1 165 ? 22.734 13.57 -2.129 1 98.25 165 TYR A C 1
ATOM 1280 O O . TYR A 1 165 ? 22.422 13.727 -3.316 1 98.25 165 TYR A O 1
ATOM 1288 N N . VAL A 1 166 ? 21.922 13.82 -1.177 1 98.75 166 VAL A N 1
ATOM 1289 C CA . VAL A 1 166 ? 20.672 14.555 -1.349 1 98.75 166 VAL A CA 1
ATOM 1290 C C . VAL A 1 166 ? 20.703 15.828 -0.505 1 98.75 166 VAL A C 1
ATOM 1292 O O . VAL A 1 166 ? 20.797 15.766 0.724 1 98.75 166 VAL A O 1
ATOM 1295 N N . LEU A 1 167 ? 20.766 17 -1.134 1 98.81 167 LEU A N 1
ATOM 1296 C CA . LEU A 1 167 ? 20.594 18.25 -0.382 1 98.81 167 LEU A CA 1
ATOM 1297 C C . LEU A 1 167 ? 19.141 18.406 0.068 1 98.81 167 LEU A C 1
ATOM 1299 O O . LEU A 1 167 ? 18.234 18.5 -0.763 1 98.81 167 LEU A O 1
ATOM 1303 N N . TRP A 1 168 ? 18.969 18.375 1.323 1 98.19 168 TRP A N 1
ATOM 1304 C CA . TRP A 1 168 ? 17.625 18.344 1.902 1 98.19 168 TRP A CA 1
ATOM 1305 C C . TRP A 1 168 ? 17.359 19.594 2.729 1 98.19 168 TRP A C 1
ATOM 1307 O O . TRP A 1 168 ? 18.078 19.891 3.688 1 98.19 168 TRP A O 1
ATOM 1317 N N . SER A 1 169 ? 16.344 20.406 2.244 1 96.81 169 SER A N 1
ATOM 1318 C CA . SER A 1 169 ? 15.875 21.5 3.084 1 96.81 169 SER A CA 1
ATOM 1319 C C . SER A 1 169 ? 15.195 20.969 4.344 1 96.81 169 SER A C 1
ATOM 1321 O O . SER A 1 169 ? 14.148 20.312 4.266 1 96.81 169 SER A O 1
ATOM 1323 N N . ARG A 1 170 ? 15.727 21.234 5.449 1 95.31 170 ARG A N 1
ATOM 1324 C CA . ARG A 1 170 ? 15.305 20.609 6.699 1 95.31 170 ARG A CA 1
ATOM 1325 C C . ARG A 1 170 ? 13.812 20.828 6.941 1 95.31 170 ARG A C 1
ATOM 1327 O O . ARG A 1 170 ? 13.312 21.953 6.805 1 95.31 170 ARG A O 1
ATOM 1334 N N . VAL A 1 171 ? 13.148 19.812 7.148 1 94 171 VAL A N 1
ATOM 1335 C CA . VAL A 1 171 ? 11.789 19.766 7.66 1 94 171 VAL A CA 1
ATOM 1336 C C . VAL A 1 171 ? 11.672 18.688 8.734 1 94 171 VAL A C 1
ATOM 1338 O O . VAL A 1 171 ? 12.125 17.562 8.547 1 94 171 VAL A O 1
ATOM 1341 N N . ASP A 1 172 ? 11.188 19.078 9.875 1 92 172 ASP A N 1
ATOM 1342 C CA . ASP A 1 172 ? 11.141 18.156 10.992 1 92 172 ASP A CA 1
ATOM 1343 C C . ASP A 1 172 ? 9.945 17.219 10.883 1 92 172 ASP A C 1
ATOM 1345 O O . ASP A 1 172 ? 9.094 17.172 11.781 1 92 172 ASP A O 1
ATOM 1349 N N . GLN A 1 173 ? 9.844 16.531 9.836 1 89.5 173 GLN A N 1
ATOM 1350 C CA . GLN A 1 173 ? 9.031 15.367 9.523 1 89.5 173 GLN A CA 1
ATOM 1351 C C . GLN A 1 173 ? 9.906 14.148 9.219 1 89.5 173 GLN A C 1
ATOM 1353 O O . GLN A 1 173 ? 10.516 14.062 8.156 1 89.5 173 GLN A O 1
ATOM 1358 N N . GLN A 1 174 ? 9.844 13.266 10.016 1 90.69 174 GLN A N 1
ATOM 1359 C CA . GLN A 1 174 ? 10.773 12.141 9.977 1 90.69 174 GLN A CA 1
ATOM 1360 C C . GLN A 1 174 ? 10.656 11.367 8.672 1 90.69 174 GLN A C 1
ATOM 1362 O O . GLN A 1 174 ? 11.648 10.844 8.156 1 90.69 174 GLN A O 1
ATOM 1367 N N . SER A 1 175 ? 9.477 11.289 8.109 1 91.44 175 SER A N 1
ATOM 1368 C CA . SER A 1 175 ? 9.227 10.5 6.914 1 91.44 175 SER A CA 1
ATOM 1369 C C . SER A 1 175 ? 10.062 10.992 5.738 1 91.44 175 SER A C 1
ATOM 1371 O O . SER A 1 175 ? 10.57 10.195 4.949 1 91.44 175 SER A O 1
ATOM 1373 N N . CYS A 1 176 ? 10.141 12.273 5.625 1 91.12 176 CYS A N 1
ATOM 1374 C CA . CYS A 1 176 ? 10.883 12.844 4.508 1 91.12 176 CYS A CA 1
ATOM 1375 C C . CYS A 1 176 ? 12.367 12.523 4.621 1 91.12 176 CYS A C 1
ATOM 1377 O O . CYS A 1 176 ? 13 12.148 3.631 1 91.12 176 CYS A O 1
ATOM 1379 N N . PHE A 1 177 ? 12.922 12.711 5.812 1 94.69 177 PHE A N 1
ATOM 1380 C CA . PHE A 1 177 ? 14.328 12.414 6.055 1 94.69 177 PHE A CA 1
ATOM 1381 C C . PHE A 1 177 ? 14.617 10.93 5.867 1 94.69 177 PHE A C 1
ATOM 1383 O O . PHE A 1 177 ? 15.586 10.555 5.207 1 94.69 177 PHE A O 1
ATOM 1390 N N . LYS A 1 178 ? 13.789 10.109 6.352 1 95.06 178 LYS A N 1
ATOM 1391 C CA . LYS A 1 178 ? 13.961 8.656 6.301 1 95.06 178 LYS A CA 1
ATOM 1392 C C . LYS A 1 178 ? 13.828 8.141 4.875 1 95.06 178 LYS A C 1
ATOM 1394 O O . LYS A 1 178 ? 14.398 7.102 4.531 1 95.06 178 LYS A O 1
ATOM 1399 N N . SER A 1 179 ? 13.023 8.805 4.098 1 97.31 179 SER A N 1
ATOM 1400 C CA . SER A 1 179 ? 12.898 8.406 2.701 1 97.31 179 SER A CA 1
ATOM 1401 C C . SER A 1 179 ? 14.25 8.438 1.994 1 97.31 179 SER A C 1
ATOM 1403 O O . SER A 1 179 ? 14.539 7.594 1.146 1 97.31 179 SER A O 1
ATOM 1405 N N . ILE A 1 180 ? 15.094 9.438 2.322 1 97.56 180 ILE A N 1
ATOM 1406 C CA . ILE A 1 180 ? 16.422 9.562 1.734 1 97.56 180 ILE A CA 1
ATOM 1407 C C . ILE A 1 180 ? 17.297 8.383 2.168 1 97.56 180 ILE A C 1
ATOM 1409 O O . ILE A 1 180 ? 17.953 7.754 1.338 1 97.56 180 ILE A O 1
ATOM 1413 N N . LEU A 1 181 ? 17.234 8.094 3.469 1 95.12 181 LEU A N 1
ATOM 1414 C CA . LEU A 1 181 ? 18.016 6.996 4.02 1 95.12 181 LEU A CA 1
ATOM 1415 C C . LEU A 1 181 ? 17.547 5.656 3.457 1 95.12 181 LEU A C 1
ATOM 1417 O O . LEU A 1 181 ? 18.359 4.809 3.094 1 95.12 181 LEU A O 1
ATOM 1421 N N . ALA A 1 182 ? 16.281 5.488 3.375 1 94.56 182 ALA A N 1
ATOM 1422 C CA . ALA A 1 182 ? 15.703 4.246 2.869 1 94.56 182 ALA A CA 1
ATOM 1423 C C . ALA A 1 182 ? 16.078 4.023 1.407 1 94.56 182 ALA A C 1
ATOM 1425 O O . ALA A 1 182 ? 16.156 2.881 0.95 1 94.56 182 ALA A O 1
ATOM 1426 N N . ALA A 1 183 ? 16.266 5.09 0.673 1 95.94 183 ALA A N 1
ATOM 1427 C CA . ALA A 1 183 ? 16.672 5.004 -0.726 1 95.94 183 ALA A CA 1
ATOM 1428 C C . ALA A 1 183 ? 18.156 4.648 -0.845 1 95.94 183 ALA A C 1
ATOM 1430 O O . ALA A 1 183 ? 18.656 4.406 -1.946 1 95.94 183 ALA A O 1
ATOM 1431 N N . GLY A 1 184 ? 18.859 4.602 0.31 1 93.38 184 GLY A N 1
ATOM 1432 C CA . GLY A 1 184 ? 20.266 4.289 0.311 1 93.38 184 GLY A CA 1
ATOM 1433 C C . GLY A 1 184 ? 21.141 5.488 -0.018 1 93.38 184 GLY A C 1
ATOM 1434 O O . GLY A 1 184 ? 22.266 5.332 -0.489 1 93.38 184 GLY A O 1
ATOM 1435 N N . LEU A 1 185 ? 20.609 6.688 0.112 1 96.81 185 LEU A N 1
ATOM 1436 C CA . LEU A 1 185 ? 21.344 7.918 -0.192 1 96.81 185 LEU A CA 1
ATOM 1437 C C . LEU A 1 185 ? 21.766 8.633 1.089 1 96.81 185 LEU A C 1
ATOM 1439 O O . LEU A 1 185 ? 21.281 8.297 2.176 1 96.81 185 LEU A O 1
ATOM 1443 N N . THR A 1 186 ? 22.688 9.555 0.984 1 97.06 186 THR A N 1
ATOM 1444 C CA . THR A 1 186 ? 23.219 10.289 2.127 1 97.06 186 THR A CA 1
ATOM 1445 C C . THR A 1 186 ? 22.625 11.695 2.189 1 97.06 186 THR A C 1
ATOM 1447 O O . THR A 1 186 ? 22.875 12.523 1.312 1 97.06 186 THR A O 1
ATOM 1450 N N . PRO A 1 187 ? 21.906 12.016 3.215 1 97.75 187 PRO A N 1
ATOM 1451 C CA . PRO A 1 187 ? 21.312 13.352 3.324 1 97.75 187 PRO A CA 1
ATOM 1452 C C . PRO A 1 187 ? 22.328 14.414 3.734 1 97.75 187 PRO A C 1
ATOM 1454 O O . PRO A 1 187 ? 23.172 14.164 4.609 1 97.75 187 PRO A O 1
ATOM 1457 N N . ILE A 1 188 ? 22.359 15.461 3.031 1 98.25 188 ILE A N 1
ATOM 1458 C CA . ILE A 1 188 ? 23.031 16.688 3.445 1 98.25 188 ILE A CA 1
ATOM 1459 C C . ILE A 1 188 ? 21.984 17.703 3.941 1 98.25 188 ILE A C 1
ATOM 1461 O O . ILE A 1 188 ? 21.25 18.281 3.145 1 98.25 188 ILE A O 1
ATOM 1465 N N . ILE A 1 189 ? 21.984 17.938 5.227 1 97.56 189 ILE A N 1
ATOM 1466 C CA . ILE A 1 189 ? 20.953 18.734 5.867 1 97.56 189 ILE A CA 1
ATOM 1467 C C . ILE A 1 189 ? 21.281 20.219 5.727 1 97.56 189 ILE A C 1
ATOM 1469 O O . ILE A 1 189 ? 22.328 20.672 6.168 1 97.56 189 ILE A O 1
ATOM 1473 N N . ILE A 1 190 ? 20.422 20.922 5.105 1 97.25 190 ILE A N 1
ATOM 1474 C CA . ILE A 1 190 ? 20.531 22.375 5.043 1 97.25 190 ILE A CA 1
ATOM 1475 C C . ILE A 1 190 ? 19.5 23 5.977 1 97.25 190 ILE A C 1
ATOM 1477 O O . ILE A 1 190 ? 18.297 22.891 5.754 1 97.25 190 ILE A O 1
ATOM 1481 N N . ASP A 1 191 ? 19.906 23.641 6.965 1 94.44 191 ASP A N 1
ATOM 1482 C CA . ASP A 1 191 ? 19.031 24.234 7.977 1 94.44 191 ASP A CA 1
ATOM 1483 C C . ASP A 1 191 ? 18.203 25.375 7.387 1 94.44 191 ASP A C 1
ATOM 1485 O O . ASP A 1 191 ? 18.609 26 6.402 1 94.44 191 ASP A O 1
ATOM 1489 N N . CYS A 1 192 ? 17.062 25.578 7.938 1 90 192 CYS A N 1
ATOM 1490 C CA . CYS A 1 192 ? 16.172 26.625 7.441 1 90 192 CYS A CA 1
ATOM 1491 C C . CYS A 1 192 ? 16.469 27.969 8.094 1 90 192 CYS A C 1
ATOM 1493 O O . CYS A 1 192 ? 17.031 28.016 9.195 1 90 192 CYS A O 1
ATOM 1495 N N . ILE A 1 193 ? 16.172 28.984 7.305 1 83.81 193 ILE A N 1
ATOM 1496 C CA . ILE A 1 193 ? 16.281 30.328 7.855 1 83.81 193 ILE A CA 1
ATOM 1497 C C . ILE A 1 193 ? 15.125 30.594 8.805 1 83.81 193 ILE A C 1
ATOM 1499 O O . ILE A 1 193 ? 13.977 30.266 8.5 1 83.81 193 ILE A O 1
ATOM 1503 N N . ALA A 1 194 ? 15.531 30.797 10.047 1 70.06 194 ALA A N 1
ATOM 1504 C CA . ALA A 1 194 ? 14.492 31.062 11.039 1 70.06 194 ALA A CA 1
ATOM 1505 C C . ALA A 1 194 ? 14.086 32.531 11.016 1 70.06 194 ALA A C 1
ATOM 1507 O O . ALA A 1 194 ? 14.906 33.406 10.719 1 70.06 194 ALA A O 1
ATOM 1508 N N . HIS A 1 195 ? 12.766 32.688 10.922 1 61.78 195 HIS A N 1
ATOM 1509 C CA . HIS A 1 195 ? 12.359 34.062 11.078 1 61.78 195 HIS A CA 1
ATOM 1510 C C . HIS A 1 195 ? 12.891 34.656 12.383 1 61.78 195 HIS A C 1
ATOM 1512 O O . HIS A 1 195 ? 12.758 34.031 13.438 1 61.78 195 HIS A O 1
ATOM 1518 N N . GLN A 1 196 ? 14.109 35.094 12.289 1 52.91 196 GLN A N 1
ATOM 1519 C CA . GLN A 1 196 ? 14.68 35.75 13.469 1 52.91 196 GLN A CA 1
ATOM 1520 C C . GLN A 1 196 ? 13.648 36.594 14.18 1 52.91 196 GLN A C 1
ATOM 1522 O O . GLN A 1 196 ? 12.711 37.094 13.555 1 52.91 196 GLN A O 1
ATOM 1527 N N . GLU A 1 197 ? 13.555 36.562 15.469 1 50.12 197 GLU A N 1
ATOM 1528 C CA . GLU A 1 197 ? 12.781 37.375 16.391 1 50.12 197 GLU A CA 1
ATOM 1529 C C . GLU A 1 197 ? 12.406 38.719 15.773 1 50.12 197 GLU A C 1
ATOM 1531 O O . GLU A 1 197 ? 13.039 39.156 14.812 1 50.12 197 GLU A O 1
ATOM 1536 N N . ASP A 1 198 ? 11.305 39.219 16.297 1 48.22 198 ASP A N 1
ATOM 1537 C CA . ASP A 1 198 ? 10.617 40.5 16.203 1 48.22 198 ASP A CA 1
ATOM 1538 C C . ASP A 1 198 ? 11.617 41.656 16.219 1 48.22 198 ASP A C 1
ATOM 1540 O O . ASP A 1 198 ? 11.75 42.344 17.234 1 48.22 198 ASP A O 1
ATOM 1544 N N . VAL A 1 199 ? 12.703 41.5 15.672 1 47.84 199 VAL A N 1
ATOM 1545 C CA . VAL A 1 199 ? 13.352 42.781 15.68 1 47.84 199 VAL A CA 1
ATOM 1546 C C . VAL A 1 199 ? 12.523 43.781 14.875 1 47.84 199 VAL A C 1
ATOM 1548 O O . VAL A 1 199 ? 12.242 43.562 13.695 1 47.84 199 VAL A O 1
ATOM 1551 N N . PRO A 1 200 ? 11.914 44.531 15.539 1 48.94 200 PRO A N 1
ATOM 1552 C CA . PRO A 1 200 ? 11.227 45.625 14.852 1 48.94 200 PRO A CA 1
ATOM 1553 C C . PRO A 1 200 ? 12 46.125 13.633 1 48.94 200 PRO A C 1
ATOM 1555 O O . PRO A 1 200 ? 13.219 46.344 13.719 1 48.94 200 PRO A O 1
ATOM 1558 N N . GLY A 1 201 ? 11.383 46.156 12.453 1 48.78 201 GLY A N 1
ATOM 1559 C CA . GLY A 1 201 ? 11.984 46.719 11.258 1 48.78 201 GLY A CA 1
ATOM 1560 C C . GLY A 1 201 ? 12.539 45.688 10.305 1 48.78 201 GLY A C 1
ATOM 1561 O O . GLY A 1 201 ? 12.961 46 9.195 1 48.78 201 GLY A O 1
ATOM 1562 N N . VAL A 1 202 ? 12.781 44.438 10.867 1 51.91 202 VAL A N 1
ATOM 1563 C CA . VAL A 1 202 ? 13.383 43.469 9.961 1 51.91 202 VAL A CA 1
ATOM 1564 C C . VAL A 1 202 ? 12.281 42.688 9.219 1 51.91 202 VAL A C 1
ATOM 1566 O O . VAL A 1 202 ? 11.305 42.25 9.828 1 51.91 202 VAL A O 1
ATOM 1569 N N . ALA A 1 203 ? 12.312 42.844 7.965 1 56.19 203 ALA A N 1
ATOM 1570 C CA . ALA A 1 203 ? 11.344 42.281 7.039 1 56.19 203 ALA A CA 1
ATOM 1571 C C . ALA A 1 203 ? 11.266 40.75 7.188 1 56.19 203 ALA A C 1
ATOM 1573 O O . ALA A 1 203 ? 12.297 40.094 7.32 1 56.19 203 ALA A O 1
ATOM 1574 N N . ILE A 1 204 ? 10.07 40.125 7.355 1 64.62 204 ILE A N 1
ATOM 1575 C CA . ILE A 1 204 ? 9.781 38.688 7.406 1 64.62 204 ILE A CA 1
ATOM 1576 C C . ILE A 1 204 ? 10.297 38.031 6.137 1 64.62 204 ILE A C 1
ATOM 1578 O O . ILE A 1 204 ? 10.039 38.5 5.027 1 64.62 204 ILE A O 1
ATOM 1582 N N . LYS A 1 205 ? 11.188 37.125 6.379 1 71.38 205 LYS A N 1
ATOM 1583 C CA . LYS A 1 205 ? 11.641 36.375 5.203 1 71.38 205 LYS A CA 1
ATOM 1584 C C . LYS A 1 205 ? 10.516 35.5 4.648 1 71.38 205 LYS A C 1
ATOM 1586 O O . LYS A 1 205 ? 9.891 34.75 5.387 1 71.38 205 LYS A O 1
ATOM 1591 N N . PRO A 1 206 ? 10.352 35.656 3.441 1 74.81 206 PRO A N 1
ATOM 1592 C CA . PRO A 1 206 ? 9.195 35 2.84 1 74.81 206 PRO A CA 1
ATOM 1593 C C . PRO A 1 206 ? 9.383 33.5 2.711 1 74.81 206 PRO A C 1
ATOM 1595 O O . PRO A 1 206 ? 8.398 32.75 2.615 1 74.81 206 PRO A O 1
ATOM 1598 N N . PHE A 1 207 ? 10.711 33.125 2.701 1 85.38 207 PHE A N 1
ATOM 1599 C CA . PHE A 1 207 ? 10.969 31.703 2.498 1 85.38 207 PHE A CA 1
ATOM 1600 C C . PHE A 1 207 ? 11.938 31.172 3.549 1 85.38 207 PHE A C 1
ATOM 1602 O O . PHE A 1 207 ? 12.742 31.938 4.098 1 85.38 207 PHE A O 1
ATOM 1609 N N . ALA A 1 208 ? 11.828 29.891 3.793 1 87.75 208 ALA A N 1
ATOM 1610 C CA . ALA A 1 208 ? 12.672 29.234 4.781 1 87.75 208 ALA A CA 1
ATOM 1611 C C . ALA A 1 208 ? 14 28.797 4.168 1 87.75 208 ALA A C 1
ATOM 1613 O O . ALA A 1 208 ? 14.945 28.469 4.887 1 87.75 208 ALA A O 1
ATOM 1614 N N . THR A 1 209 ? 14.203 29 2.941 1 93.06 209 THR A N 1
ATOM 1615 C CA . THR A 1 209 ? 15.32 28.438 2.189 1 93.06 209 THR A CA 1
ATOM 1616 C C . THR A 1 209 ? 16.594 29.234 2.428 1 93.06 209 THR A C 1
ATOM 1618 O O . THR A 1 209 ? 16.594 30.469 2.268 1 93.06 209 THR A O 1
ATOM 1621 N N . ASP A 1 210 ? 17.625 28.625 2.789 1 93.62 210 ASP A N 1
ATOM 1622 C CA . ASP A 1 210 ? 18.969 29.203 2.811 1 93.62 210 ASP A CA 1
ATOM 1623 C C . ASP A 1 210 ? 19.688 28.969 1.486 1 93.62 210 ASP A C 1
ATOM 1625 O O . ASP A 1 210 ? 20.562 28.109 1.4 1 93.62 210 ASP A O 1
ATOM 1629 N N . LEU A 1 211 ? 19.422 29.797 0.54 1 95.62 211 LEU A N 1
ATOM 1630 C CA . LEU A 1 211 ? 19.891 29.594 -0.824 1 95.62 211 LEU A CA 1
ATOM 1631 C C . LEU A 1 211 ? 21.422 29.625 -0.873 1 95.62 211 LEU A C 1
ATOM 1633 O O . LEU A 1 211 ? 22.031 28.797 -1.548 1 95.62 211 LEU A O 1
ATOM 1637 N N . PRO A 1 212 ? 22.094 30.531 -0.164 1 95.69 212 PRO A N 1
ATOM 1638 C CA . PRO A 1 212 ? 23.562 30.516 -0.158 1 95.69 212 PRO A CA 1
ATOM 1639 C C . PRO A 1 212 ? 24.141 29.188 0.355 1 95.69 212 PRO A C 1
ATOM 1641 O O . PRO A 1 212 ? 25.156 28.719 -0.161 1 95.69 212 PRO A O 1
ATOM 1644 N N . ALA A 1 213 ? 23.516 28.625 1.344 1 96.62 213 ALA A N 1
ATOM 1645 C CA . ALA A 1 213 ? 23.984 27.359 1.877 1 96.62 213 ALA A CA 1
ATOM 1646 C C . ALA A 1 213 ? 23.875 26.25 0.833 1 96.62 213 ALA A C 1
ATOM 1648 O O . ALA A 1 213 ? 24.75 25.375 0.754 1 96.62 213 ALA A O 1
ATOM 1649 N N . PHE A 1 214 ? 22.812 26.25 0.06 1 98.06 214 PHE A N 1
ATOM 1650 C CA . PHE A 1 214 ? 22.656 25.297 -1.025 1 98.06 214 PHE A CA 1
ATOM 1651 C C . PHE A 1 214 ? 23.781 25.438 -2.045 1 98.06 214 PHE A C 1
ATOM 1653 O O . PHE A 1 214 ? 24.406 24.453 -2.439 1 98.06 214 PHE A O 1
ATOM 1660 N N . VAL A 1 215 ? 24.031 26.656 -2.447 1 98.12 215 VAL A N 1
ATOM 1661 C CA . VAL A 1 215 ? 25.062 26.922 -3.445 1 98.12 215 VAL A CA 1
ATOM 1662 C C . VAL A 1 215 ? 26.422 26.469 -2.92 1 98.12 215 VAL A C 1
ATOM 1664 O O . VAL A 1 215 ? 27.188 25.828 -3.639 1 98.12 215 VAL A O 1
ATOM 1667 N N . SER A 1 216 ? 26.672 26.781 -1.708 1 98.12 216 SER A N 1
ATOM 1668 C CA . SER A 1 216 ? 27.953 26.422 -1.093 1 98.12 216 SER A CA 1
ATOM 1669 C C . SER A 1 216 ? 28.156 24.906 -1.088 1 98.12 216 SER A C 1
ATOM 1671 O O . SER A 1 216 ? 29.234 24.422 -1.4 1 98.12 216 SER A O 1
ATOM 1673 N N . LYS A 1 217 ? 27.109 24.188 -0.701 1 98.12 217 LYS A N 1
ATOM 1674 C CA . LYS A 1 217 ? 27.203 22.734 -0.632 1 98.12 217 LYS A CA 1
ATOM 1675 C C . LYS A 1 217 ? 27.359 22.125 -2.023 1 98.12 217 LYS A C 1
ATOM 1677 O O . LYS A 1 217 ? 28.047 21.109 -2.193 1 98.12 217 LYS A O 1
ATOM 1682 N N . ILE A 1 218 ? 26.688 22.688 -3.008 1 98.31 218 ILE A N 1
ATOM 1683 C CA . ILE A 1 218 ? 26.812 22.219 -4.379 1 98.31 218 ILE A CA 1
ATOM 1684 C C . ILE A 1 218 ? 28.25 22.391 -4.848 1 98.31 218 ILE A C 1
ATOM 1686 O O . ILE A 1 218 ? 28.828 21.484 -5.465 1 98.31 218 ILE A O 1
ATOM 1690 N N . GLU A 1 219 ? 28.812 23.516 -4.531 1 97.94 219 GLU A N 1
ATOM 1691 C CA . GLU A 1 219 ? 30.188 23.797 -4.938 1 97.94 219 GLU A CA 1
ATOM 1692 C C . GLU A 1 219 ? 31.172 22.922 -4.18 1 97.94 219 GLU A C 1
ATOM 1694 O O . GLU A 1 219 ? 32.156 22.469 -4.75 1 97.94 219 GLU A O 1
ATOM 1699 N N . GLU A 1 220 ? 30.922 22.688 -2.984 1 98.12 220 GLU A N 1
ATOM 1700 C CA . GLU A 1 220 ? 31.797 21.875 -2.137 1 98.12 220 GLU A CA 1
ATOM 1701 C C . GLU A 1 220 ? 31.797 20.422 -2.58 1 98.12 220 GLU A C 1
ATOM 1703 O O . GLU A 1 220 ? 32.844 19.797 -2.695 1 98.12 220 GLU A O 1
ATOM 1708 N N . LEU A 1 221 ? 30.641 19.828 -2.846 1 97.69 221 LEU A N 1
ATOM 1709 C CA . LEU A 1 221 ? 30.5 18.391 -3.096 1 97.69 221 LEU A CA 1
ATOM 1710 C C . LEU A 1 221 ? 30.641 18.078 -4.582 1 97.69 221 LEU A C 1
ATOM 1712 O O . LEU A 1 221 ? 31.078 16.984 -4.949 1 97.69 221 LEU A O 1
ATOM 1716 N N . GLY A 1 222 ? 30.328 19.062 -5.449 1 97.75 222 GLY A N 1
ATOM 1717 C CA . GLY A 1 222 ? 30.25 18.828 -6.879 1 97.75 222 GLY A CA 1
ATOM 1718 C C . GLY A 1 222 ? 28.875 18.375 -7.332 1 97.75 222 GLY A C 1
ATOM 1719 O O . GLY A 1 222 ? 28.297 17.453 -6.762 1 97.75 222 GLY A O 1
ATOM 1720 N N . ALA A 1 223 ? 28.359 18.969 -8.312 1 97.31 223 ALA A N 1
ATOM 1721 C CA . ALA A 1 223 ? 27 18.703 -8.812 1 97.31 223 ALA A CA 1
ATOM 1722 C C . ALA A 1 223 ? 26.844 17.25 -9.227 1 97.31 223 ALA A C 1
ATOM 1724 O O . ALA A 1 223 ? 25.766 16.672 -9.086 1 97.31 223 ALA A O 1
ATOM 1725 N N . ASP A 1 224 ? 27.891 16.625 -9.695 1 96.75 224 ASP A N 1
ATOM 1726 C CA . ASP A 1 224 ? 27.844 15.258 -10.203 1 96.75 224 ASP A CA 1
ATOM 1727 C C . ASP A 1 224 ? 27.688 14.25 -9.07 1 96.75 224 ASP A C 1
ATOM 1729 O O . ASP A 1 224 ? 27.297 13.109 -9.305 1 96.75 224 ASP A O 1
ATOM 1733 N N . ARG A 1 225 ? 27.938 14.664 -7.863 1 97.62 225 ARG A N 1
ATOM 1734 C CA . ARG A 1 225 ? 27.844 13.781 -6.707 1 97.62 225 ARG A CA 1
ATOM 1735 C C . ARG A 1 225 ? 26.516 13.969 -5.984 1 97.62 225 ARG A C 1
ATOM 1737 O O . ARG A 1 225 ? 26.203 13.234 -5.043 1 97.62 225 ARG A O 1
ATOM 1744 N N . ILE A 1 226 ? 25.781 14.953 -6.422 1 98.5 226 ILE A N 1
ATOM 1745 C CA . ILE A 1 226 ? 24.469 15.227 -5.82 1 98.5 226 ILE A CA 1
ATOM 1746 C C . ILE A 1 226 ? 23.375 14.555 -6.645 1 98.5 226 ILE A C 1
ATOM 1748 O O . ILE A 1 226 ? 23.219 14.852 -7.832 1 98.5 226 ILE A O 1
ATOM 1752 N N . CYS A 1 227 ? 22.641 13.711 -6 1 98.06 227 CYS A N 1
ATOM 1753 C CA . CYS A 1 227 ? 21.594 12.945 -6.652 1 98.06 227 CYS A CA 1
ATOM 1754 C C . CYS A 1 227 ? 20.359 13.805 -6.887 1 98.06 227 CYS A C 1
ATOM 1756 O O . CYS A 1 227 ? 19.688 13.68 -7.918 1 98.06 227 CYS A O 1
ATOM 1758 N N . CYS A 1 228 ? 20.094 14.633 -5.875 1 97.81 228 CYS A N 1
ATOM 1759 C CA . CYS A 1 228 ? 18.828 15.352 -5.902 1 97.81 228 CYS A CA 1
ATOM 1760 C C . CYS A 1 228 ? 18.797 16.453 -4.859 1 97.81 228 CYS A C 1
ATOM 1762 O O . CYS A 1 228 ? 19.5 16.391 -3.855 1 97.81 228 CYS A O 1
ATOM 1764 N N . ILE A 1 229 ? 18.094 17.531 -5.145 1 98.75 229 ILE A N 1
ATOM 1765 C CA . ILE A 1 229 ? 17.672 18.5 -4.148 1 98.75 229 ILE A CA 1
ATOM 1766 C C . ILE A 1 229 ? 16.219 18.266 -3.768 1 98.75 229 ILE A C 1
ATOM 1768 O O . ILE A 1 229 ? 15.352 18.109 -4.641 1 98.75 229 ILE A O 1
ATOM 1772 N N . VAL A 1 230 ? 15.945 18.141 -2.482 1 98.5 230 VAL A N 1
ATOM 1773 C CA . VAL A 1 230 ? 14.594 17.938 -1.982 1 98.5 230 VAL A CA 1
ATOM 1774 C C . VAL A 1 230 ? 14.117 19.188 -1.243 1 98.5 230 VAL A C 1
ATOM 1776 O O . VAL A 1 230 ? 14.703 19.578 -0.231 1 98.5 230 VAL A O 1
ATOM 1779 N N . SER A 1 231 ? 13.117 19.844 -1.741 1 97.88 231 SER A N 1
ATOM 1780 C CA . SER A 1 231 ? 12.492 21 -1.108 1 97.88 231 SER A CA 1
ATOM 1781 C C . SER A 1 231 ? 11.078 20.688 -0.637 1 97.88 231 SER A C 1
ATOM 1783 O O . SER A 1 231 ? 10.555 19.609 -0.919 1 97.88 231 SER A O 1
ATOM 1785 N N . THR A 1 232 ? 10.484 21.547 0.164 1 96.56 232 THR A N 1
ATOM 1786 C CA . THR A 1 232 ? 9.156 21.344 0.734 1 96.56 232 THR A CA 1
ATOM 1787 C C . THR A 1 232 ? 8.305 22.609 0.595 1 96.56 232 THR A C 1
ATOM 1789 O O . THR A 1 232 ? 8.766 23.703 0.911 1 96.56 232 THR A O 1
ATOM 1792 N N . THR A 1 233 ? 7.113 22.516 0.106 1 93.69 233 THR A N 1
ATOM 1793 C CA . THR A 1 233 ? 6.219 23.656 -0.041 1 93.69 233 THR A CA 1
ATOM 1794 C C . THR A 1 233 ? 5.488 23.938 1.269 1 93.69 233 THR A C 1
ATOM 1796 O O . THR A 1 233 ? 5.23 25.094 1.601 1 93.69 233 THR A O 1
ATOM 1799 N N . SER A 1 234 ? 4.969 22.891 1.859 1 82.12 234 SER A N 1
ATOM 1800 C CA . SER A 1 234 ? 4.113 23.078 3.023 1 82.12 234 SER A CA 1
ATOM 1801 C C . SER A 1 234 ? 4.582 22.234 4.203 1 82.12 234 SER A C 1
ATOM 1803 O O . SER A 1 234 ? 5.062 21.109 4.016 1 82.12 234 SER A O 1
ATOM 1805 N N . CYS A 1 235 ? 4.594 22.875 5.312 1 83.75 235 CYS A N 1
ATOM 1806 C CA . CYS A 1 235 ? 4.871 22.219 6.586 1 83.75 235 CYS A CA 1
ATOM 1807 C C . CYS A 1 235 ? 4.238 22.984 7.742 1 83.75 235 CYS A C 1
ATOM 1809 O O . CYS A 1 235 ? 3.547 23.969 7.531 1 83.75 235 CYS A O 1
ATOM 1811 N N . PHE A 1 236 ? 4.469 22.547 8.906 1 89.5 236 PHE A N 1
ATOM 1812 C CA . PHE A 1 236 ? 3.91 23.203 10.086 1 89.5 236 PHE A CA 1
ATOM 1813 C C . PHE A 1 236 ? 4.547 24.562 10.305 1 89.5 236 PHE A C 1
ATOM 1815 O O . PHE A 1 236 ? 5.758 24.734 10.133 1 89.5 236 PHE A O 1
ATOM 1822 N N . ALA A 1 237 ? 3.646 25.531 10.531 1 90.62 237 ALA A N 1
ATOM 1823 C CA . ALA A 1 237 ? 4.137 26.828 10.984 1 90.62 237 ALA A CA 1
ATOM 1824 C C . ALA A 1 237 ? 5.008 26.688 12.227 1 90.62 237 ALA A C 1
ATOM 1826 O O . ALA A 1 237 ? 4.848 25.734 13 1 90.62 237 ALA A O 1
ATOM 1827 N N . PRO A 1 238 ? 6.074 27.547 12.375 1 90.44 238 PRO A N 1
ATOM 1828 C CA . PRO A 1 238 ? 6.258 28.797 11.656 1 90.44 238 PRO A CA 1
ATOM 1829 C C . PRO A 1 238 ? 7.191 28.672 10.453 1 90.44 238 PRO A C 1
ATOM 1831 O O . PRO A 1 238 ? 7.695 29.672 9.945 1 90.44 238 PRO A O 1
ATOM 1834 N N . ARG A 1 239 ? 7.461 27.438 10.062 1 90.62 239 ARG A N 1
ATOM 1835 C CA . ARG A 1 239 ? 8.273 27.266 8.859 1 90.62 239 ARG A CA 1
ATOM 1836 C C . ARG A 1 239 ? 7.512 27.719 7.617 1 90.62 239 ARG A C 1
ATOM 1838 O O . ARG A 1 239 ? 6.41 27.219 7.352 1 90.62 239 ARG A O 1
ATOM 1845 N N . SER A 1 240 ? 8.086 28.641 6.918 1 90.75 240 SER A N 1
ATOM 1846 C CA . SER A 1 240 ? 7.531 29 5.617 1 90.75 240 SER A CA 1
ATOM 1847 C C . SER A 1 240 ? 7.914 27.969 4.551 1 90.75 240 SER A C 1
ATOM 1849 O O . SER A 1 240 ? 8.75 27.094 4.797 1 90.75 240 SER A O 1
ATOM 1851 N N . SER A 1 241 ? 7.293 28.062 3.408 1 92.56 241 SER A N 1
ATOM 1852 C CA . SER A 1 241 ? 7.66 27.234 2.268 1 92.56 241 SER A CA 1
ATOM 1853 C C . SER A 1 241 ? 9.109 27.469 1.849 1 92.56 241 SER A C 1
ATOM 1855 O O . SER A 1 241 ? 9.656 28.547 2.1 1 92.56 241 SER A O 1
ATOM 1857 N N . ASP A 1 242 ? 9.695 26.469 1.242 1 95.31 242 ASP A N 1
ATOM 1858 C CA . ASP A 1 242 ? 10.938 26.719 0.516 1 95.31 242 ASP A CA 1
ATOM 1859 C C . ASP A 1 242 ? 10.695 27.625 -0.685 1 95.31 242 ASP A C 1
ATOM 1861 O O . ASP A 1 242 ? 9.57 27.766 -1.158 1 95.31 242 ASP A O 1
ATOM 1865 N N . ASP A 1 243 ? 11.758 28.359 -1.006 1 95.69 243 ASP A N 1
ATOM 1866 C CA . ASP A 1 243 ? 11.742 29.109 -2.262 1 95.69 243 ASP A CA 1
ATOM 1867 C C . ASP A 1 243 ? 11.898 28.156 -3.457 1 95.69 243 ASP A C 1
ATOM 1869 O O . ASP A 1 243 ? 12.977 28.078 -4.051 1 95.69 243 ASP A O 1
ATOM 1873 N N . VAL A 1 244 ? 10.828 27.484 -3.822 1 97.31 244 VAL A N 1
ATOM 1874 C CA . VAL A 1 244 ? 10.844 26.453 -4.855 1 97.31 244 VAL A CA 1
ATOM 1875 C C . VAL A 1 244 ? 11.32 27.047 -6.176 1 97.31 244 VAL A C 1
ATOM 1877 O O . VAL A 1 244 ? 12.023 26.391 -6.945 1 97.31 244 VAL A O 1
ATOM 1880 N N . ILE A 1 245 ? 10.961 28.281 -6.449 1 97.5 245 ILE A N 1
ATOM 1881 C CA . ILE A 1 245 ? 11.312 28.969 -7.691 1 97.5 245 ILE A CA 1
ATOM 1882 C C . ILE A 1 245 ? 12.828 29.109 -7.781 1 97.5 245 ILE A C 1
ATOM 1884 O O . ILE A 1 245 ? 13.445 28.672 -8.758 1 97.5 245 ILE A O 1
ATOM 1888 N N . GLU A 1 246 ? 13.445 29.641 -6.77 1 97.31 246 GLU A N 1
ATOM 1889 C CA . GLU A 1 246 ? 14.891 29.859 -6.805 1 97.31 246 GLU A CA 1
ATOM 1890 C C . GLU A 1 246 ? 15.656 28.547 -6.77 1 97.31 246 GLU A C 1
ATOM 1892 O O . GLU A 1 246 ? 16.703 28.422 -7.398 1 97.31 246 GLU A O 1
ATOM 1897 N N . LEU A 1 247 ? 15.18 27.609 -5.996 1 98.25 247 LEU A N 1
ATOM 1898 C CA . LEU A 1 247 ? 15.82 26.297 -5.965 1 98.25 247 LEU A CA 1
ATOM 1899 C C . LEU A 1 247 ? 15.734 25.609 -7.324 1 98.25 247 LEU A C 1
ATOM 1901 O O . LEU A 1 247 ? 16.656 24.906 -7.727 1 98.25 247 LEU A O 1
ATOM 1905 N N . SER A 1 248 ? 14.594 25.797 -8 1 98.44 248 SER A N 1
ATOM 1906 C CA . SER A 1 248 ? 14.438 25.219 -9.336 1 98.44 248 SER A CA 1
ATOM 1907 C C . SER A 1 248 ? 15.438 25.797 -10.32 1 98.44 248 SER A C 1
ATOM 1909 O O . SER A 1 248 ? 15.969 25.094 -11.172 1 98.44 248 SER A O 1
ATOM 1911 N N . LYS A 1 249 ? 15.672 27.109 -10.242 1 98.38 249 LYS A N 1
ATOM 1912 C CA . LYS A 1 249 ? 16.688 27.75 -11.078 1 98.38 249 LYS A CA 1
ATOM 1913 C C . LYS A 1 249 ? 18.062 27.172 -10.797 1 98.38 249 LYS A C 1
ATOM 1915 O O . LYS A 1 249 ? 18.844 26.938 -11.727 1 98.38 249 LYS A O 1
ATOM 1920 N N . LEU A 1 250 ? 18.312 27.031 -9.547 1 98.31 250 LEU A N 1
ATOM 1921 C CA . LEU A 1 250 ? 19.578 26.469 -9.125 1 98.31 250 LEU A CA 1
ATOM 1922 C C . LEU A 1 250 ? 19.766 25.062 -9.68 1 98.31 250 LEU A C 1
ATOM 1924 O O . LEU A 1 250 ? 20.844 24.703 -10.172 1 98.31 250 LEU A O 1
ATOM 1928 N N . CYS A 1 251 ? 18.734 24.25 -9.578 1 98.56 251 CYS A N 1
ATOM 1929 C CA . CYS A 1 251 ? 18.75 22.891 -10.086 1 98.56 251 CYS A CA 1
ATOM 1930 C C . CYS A 1 251 ? 19.016 22.859 -11.586 1 98.56 251 CYS A C 1
ATOM 1932 O O . CYS A 1 251 ? 19.75 22.016 -12.078 1 98.56 251 CYS A O 1
ATOM 1934 N N . GLN A 1 252 ? 18.375 23.766 -12.273 1 98.25 252 GLN A N 1
ATOM 1935 C CA . GLN A 1 252 ? 18.578 23.859 -13.719 1 98.25 252 GLN A CA 1
ATOM 1936 C C . GLN A 1 252 ? 20.016 24.266 -14.031 1 98.25 252 GLN A C 1
ATOM 1938 O O . GLN A 1 252 ? 20.656 23.656 -14.898 1 98.25 252 GLN A O 1
ATOM 1943 N N . ARG A 1 253 ? 20.531 25.234 -13.367 1 98.19 253 ARG A N 1
ATOM 1944 C CA . ARG A 1 253 ? 21.859 25.766 -13.594 1 98.19 253 ARG A CA 1
ATOM 1945 C C . ARG A 1 253 ? 22.922 24.688 -13.391 1 98.19 253 ARG A C 1
ATOM 1947 O O . ARG A 1 253 ? 23.875 24.594 -14.172 1 98.19 253 ARG A O 1
ATOM 1954 N N . TYR A 1 254 ? 22.766 23.844 -12.406 1 98.19 254 TYR A N 1
ATOM 1955 C CA . TYR A 1 254 ? 23.781 22.859 -12.055 1 98.19 254 TYR A CA 1
ATOM 1956 C C . TYR A 1 254 ? 23.422 21.469 -12.57 1 98.19 254 TYR A C 1
ATOM 1958 O O . TYR A 1 254 ? 24.141 20.5 -12.328 1 98.19 254 TYR A O 1
ATOM 1966 N N . ASP A 1 255 ? 22.25 21.312 -13.195 1 97.75 255 ASP A N 1
ATOM 1967 C CA . ASP A 1 255 ? 21.75 20.062 -13.742 1 97.75 255 ASP A CA 1
ATOM 1968 C C . ASP A 1 255 ? 21.578 19.016 -12.641 1 97.75 255 ASP A C 1
ATOM 1970 O O . ASP A 1 255 ? 22.125 17.906 -12.742 1 97.75 255 ASP A O 1
ATOM 1974 N N . ILE A 1 256 ? 20.969 19.422 -11.562 1 98.5 256 ILE A N 1
ATOM 1975 C CA . ILE A 1 256 ? 20.641 18.547 -10.445 1 98.5 256 ILE A CA 1
ATOM 1976 C C . ILE A 1 256 ? 19.125 18.312 -10.391 1 98.5 256 ILE A C 1
ATOM 1978 O O . ILE A 1 256 ? 18.344 19.266 -10.453 1 98.5 256 ILE A O 1
ATOM 1982 N N . PRO A 1 257 ? 18.703 17.062 -10.359 1 98.56 257 PRO A N 1
ATOM 1983 C CA . PRO A 1 257 ? 17.266 16.781 -10.242 1 98.56 257 PRO A CA 1
ATOM 1984 C C . PRO A 1 257 ? 16.641 17.469 -9.031 1 98.56 257 PRO A C 1
ATOM 1986 O O . PRO A 1 257 ? 17.281 17.562 -7.977 1 98.56 257 PRO A O 1
ATOM 1989 N N . HIS A 1 258 ? 15.398 17.891 -9.148 1 98.75 258 HIS A N 1
ATOM 1990 C CA . HIS A 1 258 ? 14.656 18.594 -8.102 1 98.75 258 HIS A CA 1
ATOM 1991 C C . HIS A 1 258 ? 13.383 17.844 -7.734 1 98.75 258 HIS A C 1
ATOM 1993 O O . HIS A 1 258 ? 12.516 17.625 -8.586 1 98.75 258 HIS A O 1
ATOM 1999 N N . LEU A 1 259 ? 13.297 17.359 -6.527 1 98.69 259 LEU A N 1
ATOM 2000 C CA . LEU A 1 259 ? 12.117 16.703 -5.969 1 98.69 259 LEU A CA 1
ATOM 2001 C C . LEU A 1 259 ? 11.445 17.594 -4.93 1 98.69 259 LEU A C 1
ATOM 2003 O O . LEU A 1 259 ? 12.078 18 -3.955 1 98.69 259 LEU A O 1
ATOM 2007 N N . VAL A 1 260 ? 10.156 17.891 -5.125 1 98.56 260 VAL A N 1
ATOM 2008 C CA . VAL A 1 260 ? 9.445 18.781 -4.207 1 98.56 260 VAL A CA 1
ATOM 2009 C C . VAL A 1 260 ? 8.453 17.969 -3.373 1 98.56 260 VAL A C 1
ATOM 2011 O O . VAL A 1 260 ? 7.574 17.297 -3.92 1 98.56 260 VAL A O 1
ATOM 2014 N N . ASN A 1 261 ? 8.617 17.984 -2.057 1 97.69 261 ASN A N 1
ATOM 2015 C CA . ASN A 1 261 ? 7.613 17.484 -1.126 1 97.69 261 ASN A CA 1
ATOM 2016 C C . ASN A 1 261 ? 6.422 18.438 -1.027 1 97.69 261 ASN A C 1
ATOM 2018 O O . ASN A 1 261 ? 6.496 19.453 -0.347 1 97.69 261 ASN A O 1
ATOM 2022 N N . ASN A 1 262 ? 5.383 18.125 -1.659 1 96.88 262 ASN A N 1
ATOM 2023 C CA . ASN A 1 262 ? 4.152 18.906 -1.679 1 96.88 262 ASN A CA 1
ATOM 2024 C C . ASN A 1 262 ? 3.004 18.172 -1 1 96.88 262 ASN A C 1
ATOM 2026 O O . ASN A 1 262 ? 1.846 18.312 -1.393 1 96.88 262 ASN A O 1
ATOM 2030 N N . ALA A 1 263 ? 3.287 17.391 0.035 1 93.25 263 ALA A N 1
ATOM 2031 C CA . ALA A 1 263 ? 2.348 16.484 0.705 1 93.25 263 ALA A CA 1
ATOM 2032 C C . ALA A 1 263 ? 1.013 17.188 0.958 1 93.25 263 ALA A C 1
ATOM 2034 O O . ALA A 1 263 ? -0.051 16.594 0.759 1 93.25 263 ALA A O 1
ATOM 2035 N N . TYR A 1 264 ? 0.963 18.5 1.31 1 87.94 264 TYR A N 1
ATOM 2036 C CA . TYR A 1 264 ? -0.257 19.219 1.658 1 87.94 264 TYR A CA 1
ATOM 2037 C C . TYR A 1 264 ? -0.501 20.375 0.699 1 87.94 264 TYR A C 1
ATOM 2039 O O . TYR A 1 264 ? -1.451 21.141 0.872 1 87.94 264 TYR A O 1
ATOM 2047 N N . GLY A 1 265 ? 0.183 20.516 -0.267 1 90.25 265 GLY A N 1
ATOM 2048 C CA . GLY A 1 265 ? 0.302 21.797 -0.938 1 90.25 265 GLY A CA 1
ATOM 2049 C C . GLY A 1 265 ? -0.82 22.062 -1.924 1 90.25 265 GLY A C 1
ATOM 2050 O O . GLY A 1 265 ? -1.1 23.219 -2.258 1 90.25 265 GLY A O 1
ATOM 2051 N N . LEU A 1 266 ? -1.55 21.016 -2.322 1 91.94 266 LEU A N 1
ATOM 2052 C CA . LEU A 1 266 ? -2.527 21.203 -3.387 1 91.94 266 LEU A CA 1
ATOM 2053 C C . LEU A 1 266 ? -3.75 21.953 -2.871 1 91.94 266 LEU A C 1
ATOM 2055 O O . LEU A 1 266 ? -4.555 22.469 -3.658 1 91.94 266 LEU A O 1
ATOM 2059 N N . GLN A 1 267 ? -3.877 22.047 -1.619 1 91.19 267 GLN A N 1
ATOM 2060 C CA . GLN A 1 267 ? -5.027 22.75 -1.067 1 91.19 267 GLN A CA 1
ATOM 2061 C C . GLN A 1 267 ? -4.746 24.25 -0.928 1 91.19 267 GLN A C 1
ATOM 2063 O O . GLN A 1 267 ? -5.559 25 -0.374 1 91.19 267 GLN A O 1
ATOM 2068 N N . SER A 1 268 ? -3.58 24.719 -1.455 1 92.69 268 SER A N 1
ATOM 2069 C CA . SER A 1 268 ? -3.197 26.125 -1.443 1 92.69 268 SER A CA 1
ATOM 2070 C C . SER A 1 268 ? -2.814 26.594 -2.838 1 92.69 268 SER A C 1
ATOM 2072 O O . SER A 1 268 ? -1.873 26.078 -3.441 1 92.69 268 SER A O 1
ATOM 2074 N N . THR A 1 269 ? -3.477 27.609 -3.264 1 91.5 269 THR A N 1
ATOM 2075 C CA . THR A 1 269 ? -3.154 28.188 -4.566 1 91.5 269 THR A CA 1
ATOM 2076 C C . THR A 1 269 ? -1.769 28.812 -4.551 1 91.5 269 THR A C 1
ATOM 2078 O O . THR A 1 269 ? -1.085 28.859 -5.578 1 91.5 269 THR A O 1
ATOM 2081 N N . TYR A 1 270 ? -1.406 29.281 -3.418 1 92.06 270 TYR A N 1
ATOM 2082 C CA . TYR A 1 270 ? -0.075 29.844 -3.254 1 92.06 270 TYR A CA 1
ATOM 2083 C C . TYR A 1 270 ? 1.004 28.812 -3.561 1 92.06 270 TYR A C 1
ATOM 2085 O O . TYR A 1 270 ? 1.928 29.094 -4.332 1 92.06 270 TYR A O 1
ATOM 2093 N N . PHE A 1 271 ? 0.917 27.688 -2.99 1 94.25 271 PHE A N 1
ATOM 2094 C CA . PHE A 1 271 ? 1.901 26.625 -3.188 1 94.25 271 PHE A CA 1
ATOM 2095 C C . PHE A 1 271 ? 1.862 26.109 -4.621 1 94.25 271 PHE A C 1
ATOM 2097 O O . PHE A 1 271 ? 2.906 25.828 -5.215 1 94.25 271 PHE A O 1
ATOM 2104 N N . SER A 1 272 ? 0.649 25.969 -5.195 1 95.44 272 SER A N 1
ATOM 2105 C CA . SER A 1 272 ? 0.52 25.531 -6.582 1 95.44 272 SER A CA 1
ATOM 2106 C C . SER A 1 272 ? 1.207 26.5 -7.535 1 95.44 272 SER A C 1
ATOM 2108 O O . SER A 1 272 ? 1.827 26.078 -8.516 1 95.44 272 SER A O 1
ATOM 2110 N N . HIS A 1 273 ? 1.099 27.75 -7.184 1 94.5 273 HIS A N 1
ATOM 2111 C CA . HIS A 1 273 ? 1.754 28.781 -7.996 1 94.5 273 HIS A CA 1
ATOM 2112 C C . HIS A 1 273 ? 3.271 28.656 -7.918 1 94.5 273 HIS A C 1
ATOM 2114 O O . HIS A 1 273 ? 3.963 28.812 -8.922 1 94.5 273 HIS A O 1
ATOM 2120 N N . GLN A 1 274 ? 3.803 28.406 -6.75 1 94.69 274 GLN A N 1
ATOM 2121 C CA . GLN A 1 274 ? 5.238 28.203 -6.582 1 94.69 274 GLN A CA 1
ATOM 2122 C C . GLN A 1 274 ? 5.742 27.062 -7.453 1 94.69 274 GLN A C 1
ATOM 2124 O O . GLN A 1 274 ? 6.797 27.172 -8.078 1 94.69 274 GLN A O 1
ATOM 2129 N N . LEU A 1 275 ? 4.984 26 -7.484 1 97.25 275 LEU A N 1
ATOM 2130 C CA . LEU A 1 275 ? 5.352 24.844 -8.289 1 97.25 275 LEU A CA 1
ATOM 2131 C C . LEU A 1 275 ? 5.305 25.172 -9.773 1 97.25 275 LEU A C 1
ATOM 2133 O O . LEU A 1 275 ? 6.254 24.891 -10.508 1 97.25 275 LEU A O 1
ATOM 2137 N N . ALA A 1 276 ? 4.199 25.797 -10.211 1 97.06 276 ALA A N 1
ATOM 2138 C CA . ALA A 1 276 ? 4.02 26.141 -11.617 1 97.06 276 ALA A CA 1
ATOM 2139 C C . ALA A 1 276 ? 5.117 27.094 -12.094 1 97.06 276 ALA A C 1
ATOM 2141 O O . ALA A 1 276 ? 5.688 26.906 -13.172 1 97.06 276 ALA A O 1
ATOM 2142 N N . GLN A 1 277 ? 5.395 28.094 -11.281 1 96.81 277 GLN A N 1
ATOM 2143 C CA . GLN A 1 277 ? 6.418 29.078 -11.625 1 96.81 277 GLN A CA 1
ATOM 2144 C C . GLN A 1 277 ? 7.812 28.453 -11.586 1 96.81 277 GLN A C 1
ATOM 2146 O O . GLN A 1 277 ? 8.656 28.75 -12.438 1 96.81 277 GLN A O 1
ATOM 2151 N N . GLY A 1 278 ? 8.078 27.672 -10.547 1 97.62 278 GLY A N 1
ATOM 2152 C CA . GLY A 1 278 ? 9.359 26.984 -10.461 1 97.62 278 GLY A CA 1
ATOM 2153 C C . GLY A 1 278 ? 9.656 26.125 -11.68 1 97.62 278 GLY A C 1
ATOM 2154 O O . GLY A 1 278 ? 10.781 26.125 -12.18 1 97.62 278 GLY A O 1
ATOM 2155 N N . ALA A 1 279 ? 8.625 25.422 -12.141 1 97.12 279 ALA A N 1
ATOM 2156 C CA . ALA A 1 279 ? 8.781 24.562 -13.312 1 97.12 279 ALA A CA 1
ATOM 2157 C C . ALA A 1 279 ? 9.023 25.406 -14.57 1 97.12 279 ALA A C 1
ATOM 2159 O O . ALA A 1 279 ? 9.75 24.969 -15.469 1 97.12 279 ALA A O 1
ATOM 2160 N N . ARG A 1 280 ? 8.453 26.516 -14.656 1 96.75 280 ARG A N 1
ATOM 2161 C CA . ARG A 1 280 ? 8.562 27.391 -15.82 1 96.75 280 ARG A CA 1
ATOM 2162 C C . ARG A 1 280 ? 9.969 27.969 -15.945 1 96.75 280 ARG A C 1
ATOM 2164 O O . ARG A 1 280 ? 10.516 28.047 -17.047 1 96.75 280 ARG A O 1
ATOM 2171 N N . VAL A 1 281 ? 10.555 28.359 -14.852 1 97.88 281 VAL A N 1
ATOM 2172 C CA . VAL A 1 281 ? 11.789 29.141 -14.914 1 97.88 281 VAL A CA 1
ATOM 2173 C C . VAL A 1 281 ? 12.977 28.25 -14.586 1 97.88 281 VAL A C 1
ATOM 2175 O O . VAL A 1 281 ? 14.133 28.625 -14.797 1 97.88 281 VAL A O 1
ATOM 2178 N N . GLY A 1 282 ? 12.703 27.094 -14.055 1 98.19 282 GLY A N 1
ATOM 2179 C CA . GLY A 1 282 ? 13.758 26.172 -13.641 1 98.19 282 GLY A CA 1
ATOM 2180 C C . GLY A 1 282 ? 13.406 24.719 -13.859 1 98.19 282 GLY A C 1
ATOM 2181 O O . GLY A 1 282 ? 12.75 24.375 -14.852 1 98.19 282 GLY A O 1
ATOM 2182 N N . ARG A 1 283 ? 13.938 23.906 -12.93 1 97.69 283 ARG A N 1
ATOM 2183 C CA . ARG A 1 283 ? 13.781 22.453 -13.109 1 97.69 283 ARG A CA 1
ATOM 2184 C C . ARG A 1 283 ? 13.062 21.844 -11.914 1 97.69 283 ARG A C 1
ATOM 2186 O O . ARG A 1 283 ? 13.445 22.062 -10.766 1 97.69 283 ARG A O 1
ATOM 2193 N N . ILE A 1 284 ? 12.023 21.156 -12.172 1 98.5 284 ILE A N 1
ATOM 2194 C CA . ILE A 1 284 ? 11.367 20.266 -11.219 1 98.5 284 ILE A CA 1
ATOM 2195 C C . ILE A 1 284 ? 11.133 18.906 -11.859 1 98.5 284 ILE A C 1
ATOM 2197 O O . ILE A 1 284 ? 10.406 18.797 -12.852 1 98.5 284 ILE A O 1
ATOM 2201 N N . ASP A 1 285 ? 11.719 17.906 -11.336 1 98.5 285 ASP A N 1
ATOM 2202 C CA . ASP A 1 285 ? 11.617 16.578 -11.914 1 98.5 285 ASP A CA 1
ATOM 2203 C C . ASP A 1 285 ? 10.336 15.875 -11.461 1 98.5 285 ASP A C 1
ATOM 2205 O O . ASP A 1 285 ? 9.75 15.102 -12.219 1 98.5 285 ASP A O 1
ATOM 2209 N N . ALA A 1 286 ? 9.961 16.078 -10.219 1 98.62 286 ALA A N 1
ATOM 2210 C CA . ALA A 1 286 ? 8.727 15.508 -9.688 1 98.62 286 ALA A CA 1
ATOM 2211 C C . ALA A 1 286 ? 8.273 16.25 -8.43 1 98.62 286 ALA A C 1
ATOM 2213 O O . ALA A 1 286 ? 9.094 16.859 -7.742 1 98.62 286 ALA A O 1
ATOM 2214 N N . PHE A 1 287 ? 7.031 16.297 -8.188 1 98.56 287 PHE A N 1
ATOM 2215 C CA . PHE A 1 287 ? 6.48 16.719 -6.906 1 98.56 287 PHE A CA 1
ATOM 2216 C C . PHE A 1 287 ? 5.465 15.711 -6.387 1 98.56 287 PHE A C 1
ATOM 2218 O O . PHE A 1 287 ? 4.738 15.094 -7.168 1 98.56 287 PHE A O 1
ATOM 2225 N N . VAL A 1 288 ? 5.441 15.461 -5.094 1 98.25 288 VAL A N 1
ATOM 2226 C CA . VAL A 1 288 ? 4.684 14.375 -4.477 1 98.25 288 VAL A CA 1
ATOM 2227 C C . VAL A 1 288 ? 3.604 14.961 -3.566 1 98.25 288 VAL A C 1
ATOM 2229 O O . VAL A 1 288 ? 3.859 15.898 -2.812 1 98.25 288 VAL A O 1
ATOM 2232 N N . GLN A 1 289 ? 2.346 14.414 -3.719 1 96.06 289 GLN A N 1
ATOM 2233 C CA . GLN A 1 289 ? 1.224 14.836 -2.885 1 96.06 289 GLN A CA 1
ATOM 2234 C C . GLN A 1 289 ? 0.639 13.656 -2.115 1 96.06 289 GLN A C 1
ATOM 2236 O O . GLN A 1 289 ? 0.636 12.523 -2.609 1 96.06 289 GLN A O 1
ATOM 2241 N N . SER A 1 290 ? 0.14 13.969 -0.936 1 95.94 290 SER A N 1
ATOM 2242 C CA . SER A 1 290 ? -0.547 12.961 -0.133 1 95.94 290 SER A CA 1
ATOM 2243 C C . SER A 1 290 ? -2.033 12.906 -0.473 1 95.94 290 SER A C 1
ATOM 2245 O O . SER A 1 290 ? -2.705 13.938 -0.52 1 95.94 290 SER A O 1
ATOM 2247 N N . THR A 1 291 ? -2.582 11.727 -0.649 1 96.69 291 THR A N 1
ATOM 2248 C CA . THR A 1 291 ? -3.994 11.617 -0.998 1 96.69 291 THR A CA 1
ATOM 2249 C C . THR A 1 291 ? -4.875 11.867 0.224 1 96.69 291 THR A C 1
ATOM 2251 O O . THR A 1 291 ? -5.941 12.477 0.114 1 96.69 291 THR A O 1
ATOM 2254 N N . ASP A 1 292 ? -4.453 11.477 1.437 1 94.56 292 ASP A N 1
ATOM 2255 C CA . ASP A 1 292 ? -5.277 11.633 2.633 1 94.56 292 ASP A CA 1
ATOM 2256 C C . ASP A 1 292 ? -5.391 13.102 3.033 1 94.56 292 ASP A C 1
ATOM 2258 O O . ASP A 1 292 ? -6.422 13.523 3.561 1 94.56 292 ASP A O 1
ATOM 2262 N N . LYS A 1 293 ? -4.391 13.844 2.732 1 92.19 293 LYS A N 1
ATOM 2263 C CA . LYS A 1 293 ? -4.352 15.242 3.152 1 92.19 293 LYS A CA 1
ATOM 2264 C C . LYS A 1 293 ? -5.074 16.141 2.15 1 92.19 293 LYS A C 1
ATOM 2266 O O . LYS A 1 293 ? -5.668 17.156 2.527 1 92.19 293 LYS A O 1
ATOM 2271 N N . ASN A 1 294 ? -5.012 15.742 0.858 1 94.94 294 ASN A N 1
ATOM 2272 C CA . ASN A 1 294 ? -5.527 16.641 -0.171 1 94.94 294 ASN A CA 1
ATOM 2273 C C . ASN A 1 294 ? -6.871 16.156 -0.709 1 94.94 294 ASN A C 1
ATOM 2275 O O . ASN A 1 294 ? -7.594 16.922 -1.36 1 94.94 294 ASN A O 1
ATOM 2279 N N . LEU A 1 295 ? -7.238 14.883 -0.492 1 96 295 LEU A N 1
ATOM 2280 C CA . LEU A 1 295 ? -8.477 14.367 -1.07 1 96 295 LEU A CA 1
ATOM 2281 C C . LEU A 1 295 ? -9.375 13.766 0.009 1 96 295 LEU A C 1
ATOM 2283 O O . LEU A 1 295 ? -10.422 13.203 -0.296 1 96 295 LEU A O 1
ATOM 2287 N N . LEU A 1 296 ? -8.93 13.883 1.234 1 95.38 296 LEU A N 1
ATOM 2288 C CA . LEU A 1 296 ? -9.758 13.406 2.336 1 95.38 296 LEU A CA 1
ATOM 2289 C C . LEU A 1 296 ? -10.117 11.938 2.16 1 95.38 296 LEU A C 1
ATOM 2291 O O . LEU A 1 296 ? -11.289 11.562 2.205 1 95.38 296 LEU A O 1
ATOM 2295 N N . VAL A 1 297 ? -9.172 11.109 1.912 1 97.19 297 VAL A N 1
ATOM 2296 C CA . VAL A 1 297 ? -9.258 9.648 1.888 1 97.19 297 VAL A CA 1
ATOM 2297 C C . VAL A 1 297 ? -8.398 9.062 3.002 1 97.19 297 VAL A C 1
ATOM 2299 O O . VAL A 1 297 ? -7.57 9.766 3.594 1 97.19 297 VAL A O 1
ATOM 2302 N N . PRO A 1 298 ? -8.594 7.812 3.426 1 95.94 298 PRO A N 1
ATOM 2303 C CA . PRO A 1 298 ? -7.707 7.207 4.426 1 95.94 298 PRO A CA 1
ATOM 2304 C C . PRO A 1 298 ? -6.242 7.211 3.996 1 95.94 298 PRO A C 1
ATOM 2306 O O . PRO A 1 298 ? -5.945 7.16 2.801 1 95.94 298 PRO A O 1
ATOM 2309 N N . VAL A 1 299 ? -5.391 7.25 4.961 1 95.25 299 VAL A N 1
ATOM 2310 C CA . VAL A 1 299 ? -3.951 7.234 4.715 1 95.25 299 VAL A CA 1
ATOM 2311 C C . VAL A 1 299 ? -3.576 5.984 3.926 1 95.25 299 VAL A C 1
ATOM 2313 O O . VAL A 1 299 ? -4.039 4.883 4.234 1 95.25 299 VAL A O 1
ATOM 2316 N N . GLY A 1 300 ? -2.732 6.172 2.818 1 93.81 300 GLY A N 1
ATOM 2317 C CA . GLY A 1 300 ? -2.248 4.965 2.164 1 93.81 300 GLY A CA 1
ATOM 2318 C C . GLY A 1 300 ? -1.754 5.211 0.751 1 93.81 300 GLY A C 1
ATOM 2319 O O . GLY A 1 300 ? -1.095 4.352 0.161 1 93.81 300 GLY A O 1
ATOM 2320 N N . GLY A 1 301 ? -2.004 6.391 0.247 1 96.19 301 GLY A N 1
ATOM 2321 C CA . GLY A 1 301 ? -1.607 6.672 -1.123 1 96.19 301 GLY A CA 1
ATOM 2322 C C . GLY A 1 301 ? -0.927 8.023 -1.28 1 96.19 301 GLY A C 1
ATOM 2323 O O . GLY A 1 301 ? -0.997 8.867 -0.385 1 96.19 301 GLY A O 1
ATOM 2324 N N . ALA A 1 302 ? -0.26 8.133 -2.357 1 98.38 302 ALA A N 1
ATOM 2325 C CA . ALA A 1 302 ? 0.349 9.398 -2.771 1 98.38 302 ALA A CA 1
ATOM 2326 C C . ALA A 1 302 ? 0.26 9.578 -4.285 1 98.38 302 ALA A C 1
ATOM 2328 O O . ALA A 1 302 ? -0.081 8.641 -5.008 1 98.38 302 ALA A O 1
ATOM 2329 N N . ILE A 1 303 ? 0.425 10.742 -4.762 1 98.69 303 ILE A N 1
ATOM 2330 C CA . ILE A 1 303 ? 0.458 11.062 -6.184 1 98.69 303 ILE A CA 1
ATOM 2331 C C . ILE A 1 303 ? 1.83 11.617 -6.559 1 98.69 303 ILE A C 1
ATOM 2333 O O . ILE A 1 303 ? 2.318 12.562 -5.93 1 98.69 303 ILE A O 1
ATOM 2337 N N . VAL A 1 304 ? 2.473 10.969 -7.445 1 98.75 304 VAL A N 1
ATOM 2338 C CA . VAL A 1 304 ? 3.686 11.508 -8.047 1 98.75 304 VAL A CA 1
ATOM 2339 C C . VAL A 1 304 ? 3.34 12.219 -9.352 1 98.75 304 VAL A C 1
ATOM 2341 O O . VAL A 1 304 ? 2.758 11.617 -10.258 1 98.75 304 VAL A O 1
ATOM 2344 N N . ALA A 1 305 ? 3.656 13.477 -9.469 1 98.69 305 ALA A N 1
ATOM 2345 C CA . ALA A 1 305 ? 3.34 14.273 -10.656 1 98.69 305 ALA A CA 1
ATOM 2346 C C . ALA A 1 305 ? 4.574 15.016 -11.164 1 98.69 305 ALA A C 1
ATOM 2348 O O . ALA A 1 305 ? 5.574 15.133 -10.445 1 98.69 305 ALA A O 1
ATOM 2349 N N . GLY A 1 306 ? 4.543 15.422 -12.391 1 98.12 306 GLY A N 1
ATOM 2350 C CA . GLY A 1 306 ? 5.656 16.141 -12.992 1 98.12 306 GLY A CA 1
ATOM 2351 C C . GLY A 1 306 ? 5.25 16.984 -14.18 1 98.12 306 GLY A C 1
ATOM 2352 O O . GLY A 1 306 ? 4.133 16.859 -14.688 1 98.12 306 GLY A O 1
ATOM 2353 N N . PHE A 1 307 ? 6.145 17.891 -14.562 1 97.81 307 PHE A N 1
ATOM 2354 C CA . PHE A 1 307 ? 5.934 18.797 -15.68 1 97.81 307 PHE A CA 1
ATOM 2355 C C . PHE A 1 307 ? 6.453 18.188 -16.984 1 97.81 307 PHE A C 1
ATOM 2357 O O . PHE A 1 307 ? 6.191 18.719 -18.062 1 97.81 307 PHE A O 1
ATOM 2364 N N . ARG A 1 308 ? 7.184 17.141 -16.828 1 95.19 308 ARG A N 1
ATOM 2365 C CA . ARG A 1 308 ? 7.566 16.219 -17.891 1 95.19 308 ARG A CA 1
ATOM 2366 C C . ARG A 1 308 ? 7.215 14.773 -17.516 1 95.19 308 ARG A C 1
ATOM 2368 O O . ARG A 1 308 ? 7.281 14.406 -16.344 1 95.19 308 ARG A O 1
ATOM 2375 N N . PRO A 1 309 ? 6.848 13.938 -18.453 1 94.81 309 PRO A N 1
ATOM 2376 C CA . PRO A 1 309 ? 6.352 12.602 -18.125 1 94.81 309 PRO A CA 1
ATOM 2377 C C . PRO A 1 309 ? 7.469 11.641 -17.703 1 94.81 309 PRO A C 1
ATOM 2379 O O . PRO A 1 309 ? 7.211 10.648 -17.031 1 94.81 309 PRO A O 1
ATOM 2382 N N . ASP A 1 310 ? 8.648 11.898 -18.031 1 95.06 310 ASP A N 1
ATOM 2383 C CA . ASP A 1 310 ? 9.75 10.938 -17.984 1 95.06 310 ASP A CA 1
ATOM 2384 C C . ASP A 1 310 ? 9.945 10.398 -16.578 1 95.06 310 ASP A C 1
ATOM 2386 O O . ASP A 1 310 ? 9.961 9.188 -16.359 1 95.06 310 ASP A O 1
ATOM 2390 N N . THR A 1 311 ? 10.125 11.328 -15.648 1 95.62 311 THR A N 1
ATOM 2391 C CA . THR A 1 311 ? 10.414 10.898 -14.289 1 95.62 311 THR A CA 1
ATOM 2392 C C . THR A 1 311 ? 9.227 10.141 -13.695 1 95.62 311 THR A C 1
ATOM 2394 O O . THR A 1 311 ? 9.406 9.117 -13.031 1 95.62 311 THR A O 1
ATOM 2397 N N . VAL A 1 312 ? 8.039 10.664 -13.93 1 97.62 312 VAL A N 1
ATOM 2398 C CA . VAL A 1 312 ? 6.832 10.039 -13.383 1 97.62 312 VAL A CA 1
ATOM 2399 C C . VAL A 1 312 ? 6.668 8.641 -13.961 1 97.62 312 VAL A C 1
ATOM 2401 O O . VAL A 1 312 ? 6.375 7.688 -13.234 1 97.62 312 VAL A O 1
ATOM 2404 N N . GLU A 1 313 ? 6.879 8.477 -15.227 1 97 313 GLU A N 1
ATOM 2405 C CA . GLU A 1 313 ? 6.785 7.18 -15.883 1 97 313 GLU A CA 1
ATOM 2406 C C . GLU A 1 313 ? 7.879 6.234 -15.398 1 97 313 GLU A C 1
ATOM 2408 O O . GLU A 1 313 ? 7.648 5.031 -15.25 1 97 313 GLU A O 1
ATOM 2413 N N . ALA A 1 314 ? 9.023 6.781 -15.172 1 97.19 314 ALA A N 1
ATOM 2414 C CA . ALA A 1 314 ? 10.141 5.973 -14.688 1 97.19 314 ALA A CA 1
ATOM 2415 C C . ALA A 1 314 ? 9.852 5.43 -13.289 1 97.19 314 ALA A C 1
ATOM 2417 O O . ALA A 1 314 ? 10.266 4.32 -12.945 1 97.19 314 ALA A O 1
ATOM 2418 N N . VAL A 1 315 ? 9.172 6.25 -12.469 1 97.25 315 VAL A N 1
ATOM 2419 C CA . VAL A 1 315 ? 8.797 5.797 -11.133 1 97.25 315 VAL A CA 1
ATOM 2420 C C . VAL A 1 315 ? 7.852 4.602 -11.242 1 97.25 315 VAL A C 1
ATOM 2422 O O . VAL A 1 315 ? 8.016 3.607 -10.531 1 97.25 315 VAL A O 1
ATOM 2425 N N . ALA A 1 316 ? 6.863 4.688 -12.102 1 96.19 316 ALA A N 1
ATOM 2426 C CA . ALA A 1 316 ? 5.918 3.598 -12.32 1 96.19 316 ALA A CA 1
ATOM 2427 C C . ALA A 1 316 ? 6.633 2.346 -12.82 1 96.19 316 ALA A C 1
ATOM 2429 O O . ALA A 1 316 ? 6.273 1.228 -12.445 1 96.19 316 ALA A O 1
ATOM 2430 N N . LYS A 1 317 ? 7.594 2.555 -13.641 1 94.81 317 LYS A N 1
ATOM 2431 C CA . LYS A 1 317 ? 8.352 1.442 -14.211 1 94.81 317 LYS A CA 1
ATOM 2432 C C . LYS A 1 317 ? 9.273 0.812 -13.164 1 94.81 317 LYS A C 1
ATOM 2434 O O . LYS A 1 317 ? 9.531 -0.391 -13.211 1 94.81 317 LYS A O 1
ATOM 2439 N N . LEU A 1 318 ? 9.766 1.64 -12.273 1 94.62 318 LEU A N 1
ATOM 2440 C CA . LEU A 1 318 ? 10.68 1.157 -11.242 1 94.62 318 LEU A CA 1
ATOM 2441 C C . LEU A 1 318 ? 9.945 0.273 -10.242 1 94.62 318 LEU A C 1
ATOM 2443 O O . LEU A 1 318 ? 10.531 -0.645 -9.664 1 94.62 318 LEU A O 1
ATOM 2447 N N . TYR A 1 319 ? 8.68 0.553 -9.961 1 94.38 319 TYR A N 1
ATOM 2448 C CA . TYR A 1 319 ? 7.879 -0.197 -8.992 1 94.38 319 TYR A CA 1
ATOM 2449 C C . TYR A 1 319 ? 7.891 -1.686 -9.32 1 94.38 319 TYR A C 1
ATOM 2451 O O . TYR A 1 319 ? 7.379 -2.102 -10.359 1 94.38 319 TYR A O 1
ATOM 2459 N N . PRO A 1 320 ? 8.461 -2.498 -8.469 1 92.81 320 PRO A N 1
ATOM 2460 C CA . PRO A 1 320 ? 8.602 -3.918 -8.805 1 92.81 320 PRO A CA 1
ATOM 2461 C C . PRO A 1 320 ? 7.344 -4.723 -8.5 1 92.81 320 PRO A C 1
ATOM 2463 O O . PRO A 1 320 ? 7.086 -5.062 -7.344 1 92.81 320 PRO A O 1
ATOM 2466 N N . GLY A 1 321 ? 6.629 -5.051 -9.578 1 91 321 GLY A N 1
ATOM 2467 C CA . GLY A 1 321 ? 5.508 -5.961 -9.406 1 91 321 GLY A CA 1
ATOM 2468 C C . GLY A 1 321 ? 4.168 -5.258 -9.367 1 91 321 GLY A C 1
ATOM 2469 O O . GLY A 1 321 ? 4.086 -4.051 -9.617 1 91 321 GLY A O 1
ATOM 2470 N N . ARG A 1 322 ? 3.123 -5.996 -9.055 1 93.69 322 ARG A N 1
ATOM 2471 C CA . ARG A 1 322 ? 1.754 -5.5 -8.953 1 93.69 322 ARG A CA 1
ATOM 2472 C C . ARG A 1 322 ? 1.531 -4.781 -7.625 1 93.69 322 ARG A C 1
ATOM 2474 O O . ARG A 1 322 ? 2.359 -4.871 -6.719 1 93.69 322 ARG A O 1
ATOM 2481 N N . ALA A 1 323 ? 0.497 -3.988 -7.574 1 96 323 ALA A N 1
ATOM 2482 C CA . ALA A 1 323 ? 0.204 -3.193 -6.383 1 96 323 ALA A CA 1
ATOM 2483 C C . ALA A 1 323 ? -1.283 -3.242 -6.047 1 96 323 ALA A C 1
ATOM 2485 O O . ALA A 1 323 ? -2.092 -3.732 -6.836 1 96 323 ALA A O 1
ATOM 2486 N N . SER A 1 324 ? -1.594 -2.812 -4.859 1 96.94 324 SER A N 1
ATOM 2487 C CA . SER A 1 324 ? -2.986 -2.701 -4.434 1 96.94 324 SER A CA 1
ATOM 2488 C C . SER A 1 324 ? -3.736 -1.667 -5.266 1 96.94 324 SER A C 1
ATOM 2490 O O . SER A 1 324 ? -3.195 -0.605 -5.582 1 96.94 324 SER A O 1
ATOM 2492 N N . GLY A 1 325 ? -4.934 -2.012 -5.664 1 96.56 325 GLY A N 1
ATOM 2493 C CA . GLY A 1 325 ? -5.789 -1.047 -6.336 1 96.56 325 GLY A CA 1
ATOM 2494 C C . GLY A 1 325 ? -6.645 -0.238 -5.383 1 96.56 325 GLY A C 1
ATOM 2495 O O . GLY A 1 325 ? -7.375 0.663 -5.805 1 96.56 325 GLY A O 1
ATOM 2496 N N . SER A 1 326 ? -6.547 -0.463 -4.102 1 96.88 326 SER A N 1
ATOM 2497 C CA . SER A 1 326 ? -7.422 0.134 -3.1 1 96.88 326 SER A CA 1
ATOM 2498 C C . SER A 1 326 ? -7.273 1.651 -3.068 1 96.88 326 SER A C 1
ATOM 2500 O O . SER A 1 326 ? -8.258 2.375 -2.928 1 96.88 326 SER A O 1
ATOM 2502 N N . GLN A 1 327 ? -6.078 2.143 -3.119 1 98.06 327 GLN A N 1
ATOM 2503 C CA . GLN A 1 327 ? -5.832 3.578 -3.031 1 98.06 327 GLN A CA 1
ATOM 2504 C C . GLN A 1 327 ? -6.363 4.305 -4.262 1 98.06 327 GLN A C 1
ATOM 2506 O O . GLN A 1 327 ? -6.934 5.391 -4.152 1 98.06 327 GLN A O 1
ATOM 2511 N N . SER A 1 328 ? -6.133 3.668 -5.449 1 98.25 328 SER A N 1
ATOM 2512 C CA . SER A 1 328 ? -6.695 4.242 -6.664 1 98.25 328 SER A CA 1
ATOM 2513 C C . SER A 1 328 ? -8.219 4.297 -6.598 1 98.25 328 SER A C 1
ATOM 2515 O O . SER A 1 328 ? -8.828 5.277 -7.027 1 98.25 328 SER A O 1
ATOM 2517 N N . LEU A 1 329 ? -8.805 3.229 -6.062 1 98.44 329 LEU A N 1
ATOM 2518 C CA . LEU A 1 329 ? -10.258 3.164 -5.934 1 98.44 329 LEU A CA 1
ATOM 2519 C C . LEU A 1 329 ? -10.773 4.262 -5.008 1 98.44 329 LEU A C 1
ATOM 2521 O O . LEU A 1 329 ? -11.773 4.914 -5.312 1 98.44 329 LEU A O 1
ATOM 2525 N N . ASP A 1 330 ? -10.148 4.465 -3.863 1 98.56 330 ASP A N 1
ATOM 2526 C CA . ASP A 1 330 ? -10.523 5.523 -2.928 1 98.56 330 ASP A CA 1
ATOM 2527 C C . ASP A 1 330 ? -10.5 6.891 -3.607 1 98.56 330 ASP A C 1
ATOM 2529 O O . ASP A 1 330 ? -11.414 7.695 -3.418 1 98.56 330 ASP A O 1
ATOM 2533 N N . VAL A 1 331 ? -9.445 7.117 -4.328 1 98.62 331 VAL A N 1
ATOM 2534 C CA . VAL A 1 331 ? -9.25 8.406 -4.984 1 98.62 331 VAL A CA 1
ATOM 2535 C C . VAL A 1 331 ? -10.312 8.602 -6.07 1 98.62 331 VAL A C 1
ATOM 2537 O O . VAL A 1 331 ? -10.906 9.672 -6.176 1 98.62 331 VAL A O 1
ATOM 2540 N N . LEU A 1 332 ? -10.555 7.539 -6.867 1 98.62 332 LEU A N 1
ATOM 2541 C CA . LEU A 1 332 ? -11.547 7.613 -7.926 1 98.62 332 LEU A CA 1
ATOM 2542 C C . LEU A 1 332 ? -12.922 7.957 -7.359 1 98.62 332 LEU A C 1
ATOM 2544 O O . LEU A 1 332 ? -13.578 8.898 -7.824 1 98.62 332 LEU A O 1
ATOM 2548 N N . MET A 1 333 ? -13.352 7.176 -6.371 1 98.62 333 MET A N 1
ATOM 2549 C CA . MET A 1 333 ? -14.672 7.367 -5.777 1 98.62 333 MET A CA 1
ATOM 2550 C C . MET A 1 333 ? -14.805 8.766 -5.188 1 98.62 333 MET A C 1
ATOM 2552 O O . MET A 1 333 ? -15.852 9.406 -5.328 1 98.62 333 MET A O 1
ATOM 2556 N N . THR A 1 334 ? -13.766 9.25 -4.574 1 98.69 334 THR A N 1
ATOM 2557 C CA . THR A 1 334 ? -13.797 10.555 -3.92 1 98.69 334 THR A CA 1
ATOM 2558 C C . THR A 1 334 ? -13.867 11.672 -4.949 1 98.69 334 THR A C 1
ATOM 2560 O O . THR A 1 334 ? -14.648 12.617 -4.801 1 98.69 334 THR A O 1
ATOM 2563 N N . LEU A 1 335 ? -13.023 11.57 -5.969 1 98.44 335 LEU A N 1
ATOM 2564 C CA . LEU A 1 335 ? -13.031 12.586 -7.012 1 98.44 335 LEU A CA 1
ATOM 2565 C C . LEU A 1 335 ? -14.398 12.648 -7.699 1 98.44 335 LEU A C 1
ATOM 2567 O O . LEU A 1 335 ? -14.898 13.742 -7.988 1 98.44 335 LEU A O 1
ATOM 2571 N N . LEU A 1 336 ? -14.953 11.477 -7.98 1 98.31 336 LEU A N 1
ATOM 2572 C CA . LEU A 1 336 ? -16.25 11.43 -8.633 1 98.31 336 LEU A CA 1
ATOM 2573 C C . LEU A 1 336 ? -17.344 11.977 -7.703 1 98.31 336 LEU A C 1
ATOM 2575 O O . LEU A 1 336 ? -18.312 12.578 -8.164 1 98.31 336 LEU A O 1
ATOM 2579 N N . SER A 1 337 ? -17.203 11.773 -6.41 1 98.06 337 SER A N 1
ATOM 2580 C CA . SER A 1 337 ? -18.172 12.266 -5.434 1 98.06 337 SER A CA 1
ATOM 2581 C C . SER A 1 337 ? -18.109 13.789 -5.309 1 98.06 337 SER A C 1
ATOM 2583 O O . SER A 1 337 ? -19.125 14.445 -5.125 1 98.06 337 SER A O 1
ATOM 2585 N N . LEU A 1 338 ? -16.953 14.375 -5.398 1 97.19 338 LEU A N 1
ATOM 2586 C CA . LEU A 1 338 ? -16.75 15.805 -5.223 1 97.19 338 LEU A CA 1
ATOM 2587 C C . LEU A 1 338 ? -17.031 16.562 -6.516 1 97.19 338 LEU A C 1
ATOM 2589 O O . LEU A 1 338 ? -17.734 17.578 -6.508 1 97.19 338 LEU A O 1
ATOM 2593 N N . GLY A 1 339 ? -16.5 15.977 -7.676 1 97 339 GLY A N 1
ATOM 2594 C CA . GLY A 1 339 ? -16.453 16.781 -8.891 1 97 339 GLY A CA 1
ATOM 2595 C C . GLY A 1 339 ? -15.594 18.016 -8.742 1 97 339 GLY A C 1
ATOM 2596 O O . GLY A 1 339 ? -15.016 18.266 -7.684 1 97 339 GLY A O 1
ATOM 2597 N N . ARG A 1 340 ? -15.5 18.781 -9.773 1 96.5 340 ARG A N 1
ATOM 2598 C CA . ARG A 1 340 ? -14.695 20 -9.758 1 96.5 340 ARG A CA 1
ATOM 2599 C C . ARG A 1 340 ? -15.273 21.016 -8.789 1 96.5 340 ARG A C 1
ATOM 2601 O O . ARG A 1 340 ? -14.539 21.641 -8.016 1 96.5 340 ARG A O 1
ATOM 2608 N N . ARG A 1 341 ? -16.5 21.188 -8.758 1 96.31 341 ARG A N 1
ATOM 2609 C CA . ARG A 1 341 ? -17.156 22.203 -7.926 1 96.31 341 ARG A CA 1
ATOM 2610 C C . ARG A 1 341 ? -17.094 21.812 -6.449 1 96.31 341 ARG A C 1
ATOM 2612 O O . ARG A 1 341 ? -16.984 22.688 -5.582 1 96.31 341 ARG A O 1
ATOM 2619 N N . GLY A 1 342 ? -17.328 20.562 -6.234 1 96.75 342 GLY A N 1
ATOM 2620 C CA . GLY A 1 342 ? -17.219 20.094 -4.859 1 96.75 342 GLY A CA 1
ATOM 2621 C C . GLY A 1 342 ? -15.859 20.359 -4.242 1 96.75 342 GLY A C 1
ATOM 2622 O O . GLY A 1 342 ? -15.758 20.75 -3.078 1 96.75 342 GLY A O 1
ATOM 2623 N N . TYR A 1 343 ? -14.828 20.156 -5.02 1 96.31 343 TYR A N 1
ATOM 2624 C CA . TYR A 1 343 ? -13.484 20.391 -4.504 1 96.31 343 TYR A CA 1
ATOM 2625 C C . TYR A 1 343 ? -13.219 21.875 -4.328 1 96.31 343 TYR A C 1
ATOM 2627 O O . TYR A 1 343 ? -12.586 22.281 -3.352 1 96.31 343 TYR A O 1
ATOM 2635 N N . GLU A 1 344 ? -13.633 22.672 -5.254 1 95.44 344 GLU A N 1
ATOM 2636 C CA . GLU A 1 344 ? -13.492 24.125 -5.152 1 95.44 344 GLU A CA 1
ATOM 2637 C C . GLU A 1 344 ? -14.164 24.656 -3.893 1 95.44 344 GLU A C 1
ATOM 2639 O O . GLU A 1 344 ? -13.633 25.547 -3.225 1 95.44 344 GLU A O 1
ATOM 2644 N N . LYS A 1 345 ? -15.289 24.141 -3.641 1 95.94 345 LYS A N 1
ATOM 2645 C CA . LYS A 1 345 ? -16 24.516 -2.428 1 95.94 345 LYS A CA 1
ATOM 2646 C C . LYS A 1 345 ? -15.203 24.172 -1.18 1 95.94 345 LYS A C 1
ATOM 2648 O O . LYS A 1 345 ? -15.117 24.969 -0.245 1 95.94 345 LYS A O 1
ATOM 2653 N N . LEU A 1 346 ? -14.633 23 -1.162 1 95.19 346 LEU A N 1
ATOM 2654 C CA . LEU A 1 346 ? -13.797 22.578 -0.043 1 95.19 346 LEU A CA 1
ATOM 2655 C C . LEU A 1 346 ? -12.633 23.531 0.161 1 95.19 346 LEU A C 1
ATOM 2657 O O . LEU A 1 346 ? -12.289 23.875 1.297 1 95.19 346 LEU A O 1
ATOM 2661 N N . MET A 1 347 ? -12.031 23.969 -0.911 1 94.75 347 MET A N 1
ATOM 2662 C CA . MET A 1 347 ? -10.891 24.875 -0.85 1 94.75 347 MET A CA 1
ATOM 2663 C C . MET A 1 347 ? -11.312 26.234 -0.29 1 94.75 347 MET A C 1
ATOM 2665 O O . MET A 1 347 ? -10.602 26.812 0.529 1 94.75 347 MET A O 1
ATOM 2669 N N . THR A 1 348 ? -12.445 26.672 -0.721 1 95.62 348 THR A N 1
ATOM 2670 C CA . THR A 1 348 ? -12.969 27.938 -0.241 1 95.62 348 THR A CA 1
ATOM 2671 C C . THR A 1 348 ? -13.273 27.875 1.253 1 95.62 348 THR A C 1
ATOM 2673 O O . THR A 1 348 ? -12.906 28.781 2.006 1 95.62 348 THR A O 1
ATOM 2676 N N . GLU A 1 349 ? -13.922 26.828 1.623 1 95.81 349 GLU A N 1
ATOM 2677 C CA . GLU A 1 349 ? -14.266 26.641 3.029 1 95.81 349 GLU A CA 1
ATOM 2678 C C . GLU A 1 349 ? -13.008 26.547 3.895 1 95.81 349 GLU A C 1
ATOM 2680 O O . GLU A 1 349 ? -12.992 27.062 5.016 1 95.81 349 GLU A O 1
ATOM 2685 N N . ARG A 1 350 ? -12.016 25.891 3.398 1 95.31 350 ARG A N 1
ATOM 2686 C CA . ARG A 1 350 ? -10.758 25.781 4.125 1 95.31 350 ARG A CA 1
ATOM 2687 C C . ARG A 1 350 ? -10.133 27.156 4.34 1 95.31 350 ARG A C 1
ATOM 2689 O O . ARG A 1 350 ? -9.625 27.453 5.426 1 95.31 350 ARG A O 1
ATOM 2696 N N . LYS A 1 351 ? -10.141 28.016 3.324 1 95.69 351 LYS A N 1
ATOM 2697 C CA . LYS A 1 351 ? -9.594 29.359 3.416 1 95.69 351 LYS A CA 1
ATOM 2698 C C . LYS A 1 351 ? -10.352 30.188 4.449 1 95.69 351 LYS A C 1
ATOM 2700 O O . LYS A 1 351 ? -9.75 30.953 5.207 1 95.69 351 LYS A O 1
ATOM 2705 N N . GLU A 1 352 ? -11.633 30.031 4.422 1 96.56 352 GLU A N 1
ATOM 2706 C CA . GLU A 1 352 ? -12.469 30.719 5.398 1 96.56 352 GLU A CA 1
ATOM 2707 C C . GLU A 1 352 ? -12.172 30.25 6.816 1 96.56 352 GLU A C 1
ATOM 2709 O O . GLU A 1 352 ? -12.086 31.047 7.742 1 96.56 352 GLU A O 1
ATOM 2714 N N . ALA A 1 353 ? -12.055 28.953 6.91 1 96.31 353 ALA A N 1
ATOM 2715 C CA . ALA A 1 353 ? -11.719 28.391 8.211 1 96.31 353 ALA A CA 1
ATOM 2716 C C . ALA A 1 353 ? -10.367 28.891 8.703 1 96.31 353 ALA A C 1
ATOM 2718 O O . ALA A 1 353 ? -10.195 29.156 9.898 1 96.31 353 ALA A O 1
ATOM 2719 N N . HIS A 1 354 ? -9.414 29 7.832 1 96.62 354 HIS A N 1
ATOM 2720 C CA . HIS A 1 354 ? -8.094 29.5 8.195 1 96.62 354 HIS A CA 1
ATOM 2721 C C . HIS A 1 354 ? -8.172 30.938 8.688 1 96.62 354 HIS A C 1
ATOM 2723 O O . HIS A 1 354 ? -7.516 31.297 9.672 1 96.62 354 HIS A O 1
ATOM 2729 N N . ALA A 1 355 ? -8.906 31.75 7.988 1 97.19 355 ALA A N 1
ATOM 2730 C CA . ALA A 1 355 ? -9.07 33.156 8.375 1 97.19 355 ALA A CA 1
ATOM 2731 C C . ALA A 1 355 ? -9.695 33.281 9.766 1 97.19 355 ALA A C 1
ATOM 2733 O O . ALA A 1 355 ? -9.258 34.094 10.586 1 97.19 355 ALA A O 1
ATOM 2734 N N . MET A 1 356 ? -10.68 32.469 9.961 1 97.56 356 MET A N 1
ATOM 2735 C CA . MET A 1 356 ? -11.336 32.438 11.266 1 97.56 356 MET A CA 1
ATOM 2736 C C . MET A 1 356 ? -10.375 32 12.359 1 97.56 356 MET A C 1
ATOM 2738 O O . MET A 1 356 ? -10.352 32.562 13.445 1 97.56 356 MET A O 1
ATOM 2742 N N . LEU A 1 357 ? -9.672 30.984 12.07 1 97.69 357 LEU A N 1
ATOM 2743 C CA . LEU A 1 357 ? -8.703 30.438 13.023 1 97.69 357 LEU A CA 1
ATOM 2744 C C . LEU A 1 357 ? -7.629 31.484 13.352 1 97.69 357 LEU A C 1
ATOM 2746 O O . LEU A 1 357 ? -7.27 31.656 14.516 1 97.69 357 LEU A O 1
ATOM 2750 N N . LEU A 1 358 ? -7.105 32.125 12.336 1 97.38 358 LEU A N 1
ATOM 2751 C CA . LEU A 1 358 ? -6.07 33.125 12.508 1 97.38 358 LEU A CA 1
ATOM 2752 C C . LEU A 1 358 ? -6.578 34.281 13.367 1 97.38 358 LEU A C 1
ATOM 2754 O O . LEU A 1 358 ? -5.898 34.719 14.297 1 97.38 358 LEU A O 1
ATOM 2758 N N . GLU A 1 359 ? -7.734 34.781 13.055 1 97.69 359 GLU A N 1
ATOM 2759 C CA . GLU A 1 359 ? -8.328 35.875 13.82 1 97.69 359 GLU A CA 1
ATOM 2760 C C . GLU A 1 359 ? -8.5 35.469 15.289 1 97.69 359 GLU A C 1
ATOM 2762 O O . GLU A 1 359 ? -8.164 36.25 16.188 1 97.69 359 GLU A O 1
ATOM 2767 N N . GLY A 1 360 ? -9.023 34.344 15.469 1 98 360 GLY A N 1
ATOM 2768 C CA . GLY A 1 360 ? -9.219 33.844 16.828 1 98 360 GLY A CA 1
ATOM 2769 C C . GLY A 1 360 ? -7.918 33.656 17.578 1 98 360 GLY A C 1
ATOM 2770 O O . GLY A 1 360 ? -7.836 33.969 18.766 1 98 360 GLY A O 1
ATOM 2771 N N . MET A 1 361 ? -6.934 33.094 16.969 1 97.88 361 MET A N 1
ATOM 2772 C CA . MET A 1 361 ? -5.648 32.844 17.609 1 97.88 361 MET A CA 1
ATOM 2773 C C . MET A 1 361 ? -4.926 34.156 17.906 1 97.88 361 MET A C 1
ATOM 2775 O O . MET A 1 361 ? -4.215 34.25 18.906 1 97.88 361 MET A O 1
ATOM 2779 N N . VAL A 1 362 ? -5.07 35.188 17.062 1 97.62 362 VAL A N 1
ATOM 2780 C CA . VAL A 1 362 ? -4.496 36.5 17.297 1 97.62 362 VAL A CA 1
ATOM 2781 C C . VAL A 1 362 ? -5.09 37.094 18.578 1 97.62 362 VAL A C 1
ATOM 2783 O O . VAL A 1 362 ? -4.359 37.594 19.438 1 97.62 362 VAL A O 1
ATOM 2786 N N . LYS A 1 363 ? -6.387 37.031 18.672 1 97.75 363 LYS A N 1
ATOM 2787 C CA . LYS A 1 363 ? -7.074 37.531 19.844 1 97.75 363 LYS A CA 1
ATOM 2788 C C . LYS A 1 363 ? -6.637 36.812 21.109 1 97.75 363 LYS A C 1
ATOM 2790 O O . LYS A 1 363 ? -6.395 37.406 22.141 1 97.75 363 LYS A O 1
ATOM 2795 N N . LEU A 1 364 ? -6.578 35.5 20.984 1 97.38 364 LEU A N 1
ATOM 2796 C CA . LEU A 1 364 ? -6.172 34.688 22.125 1 97.38 364 LEU A CA 1
ATOM 2797 C C . LEU A 1 364 ? -4.727 35 22.516 1 97.38 364 LEU A C 1
ATOM 2799 O O . LEU A 1 364 ? -4.402 35.031 23.703 1 97.38 364 LEU A O 1
ATOM 2803 N N . ALA A 1 365 ? -3.865 35.094 21.516 1 97.38 365 ALA A N 1
ATOM 2804 C CA . ALA A 1 365 ? -2.467 35.438 21.781 1 97.38 365 ALA A CA 1
ATOM 2805 C C . ALA A 1 365 ? -2.344 36.75 22.531 1 97.38 365 ALA A C 1
ATOM 2807 O O . ALA A 1 365 ? -1.6 36.844 23.516 1 97.38 365 ALA A O 1
ATOM 2808 N N . GLU A 1 366 ? -3.053 37.719 22.141 1 96.88 366 GLU A N 1
ATOM 2809 C CA . GLU A 1 366 ? -3.039 39.031 22.797 1 96.88 366 GLU A CA 1
ATOM 2810 C C . GLU A 1 366 ? -3.539 38.938 24.234 1 96.88 366 GLU A C 1
ATOM 2812 O O . GLU A 1 366 ? -2.951 39.5 25.156 1 96.88 366 GLU A O 1
ATOM 2817 N N . ALA A 1 367 ? -4.543 38.219 24.391 1 96.75 367 ALA A N 1
ATOM 2818 C CA . ALA A 1 367 ? -5.152 38.062 25.703 1 96.75 367 ALA A CA 1
ATOM 2819 C C . ALA A 1 367 ? -4.191 37.375 26.672 1 96.75 367 ALA A C 1
ATOM 2821 O O . ALA A 1 367 ? -4.23 37.656 27.891 1 96.75 367 ALA A O 1
ATOM 2822 N N . HIS A 1 368 ? -3.328 36.594 26.203 1 95.81 368 HIS A N 1
ATOM 2823 C CA . HIS A 1 368 ? -2.436 35.844 27.078 1 95.81 368 HIS A CA 1
ATOM 2824 C C . HIS A 1 368 ? -1.012 36.375 27.016 1 95.81 368 HIS A C 1
ATOM 2826 O O . HIS A 1 368 ? -0.074 35.75 27.484 1 95.81 368 HIS A O 1
ATOM 2832 N N . GLY A 1 369 ? -0.808 37.5 26.359 1 94.44 369 GLY A N 1
ATOM 2833 C CA . GLY A 1 369 ? 0.506 38.125 26.281 1 94.44 369 GLY A CA 1
ATOM 2834 C C . GLY A 1 369 ? 1.438 37.406 25.312 1 94.44 369 GLY A C 1
ATOM 2835 O O . GLY A 1 369 ? 2.648 37.375 25.531 1 94.44 369 GLY A O 1
ATOM 2836 N N . GLU A 1 370 ? 0.886 36.719 24.375 1 95.38 370 GLU A N 1
ATOM 2837 C CA . GLU A 1 370 ? 1.633 36.031 23.344 1 95.38 370 GLU A CA 1
ATOM 2838 C C . GLU A 1 370 ? 1.44 36.688 21.984 1 95.38 370 GLU A C 1
ATOM 2840 O O . GLU A 1 370 ? 0.785 37.719 21.875 1 95.38 370 GLU A O 1
ATOM 2845 N N . ARG A 1 371 ? 2.021 36.094 20.984 1 94.94 371 ARG A N 1
ATOM 2846 C CA . ARG A 1 371 ? 1.91 36.625 19.625 1 94.94 371 ARG A CA 1
ATOM 2847 C C . ARG A 1 371 ? 1.878 35.5 18.594 1 94.94 371 ARG A C 1
ATOM 2849 O O . ARG A 1 371 ? 2.287 34.375 18.891 1 94.94 371 ARG A O 1
ATOM 2856 N N . ILE A 1 372 ? 1.364 35.844 17.438 1 94.94 372 ILE A N 1
ATOM 2857 C CA . ILE A 1 372 ? 1.452 34.938 16.297 1 94.94 372 ILE A CA 1
ATOM 2858 C C . ILE A 1 372 ? 2.828 35.031 15.648 1 94.94 372 ILE A C 1
ATOM 2860 O O . ILE A 1 372 ? 3.312 36.156 15.398 1 94.94 372 ILE A O 1
ATOM 2864 N N . LEU A 1 373 ? 3.477 33.938 15.484 1 91.75 373 LEU A N 1
ATOM 2865 C CA . LEU A 1 373 ? 4.785 33.938 14.844 1 91.75 373 LEU A CA 1
ATOM 2866 C C . LEU A 1 373 ? 4.648 34.156 13.336 1 91.75 373 LEU A C 1
ATOM 2868 O O . LEU A 1 373 ? 3.826 33.5 12.688 1 91.75 373 LEU A O 1
ATOM 2872 N N . PRO A 1 374 ? 5.371 35.062 12.867 1 86.38 374 PRO A N 1
ATOM 2873 C CA . PRO A 1 374 ? 5.234 35.406 11.453 1 86.38 374 PRO A CA 1
ATOM 2874 C C . PRO A 1 374 ? 5.746 34.312 10.523 1 86.38 374 PRO A C 1
ATOM 2876 O O . PRO A 1 374 ? 6.828 33.781 10.75 1 86.38 374 PRO A O 1
ATOM 2879 N N . CYS A 1 375 ? 4.945 33.969 9.586 1 86.12 375 CYS A N 1
ATOM 2880 C CA . CYS A 1 375 ? 5.352 33.031 8.531 1 86.12 375 CYS A CA 1
ATOM 2881 C C . CYS A 1 375 ? 4.418 33.125 7.328 1 86.12 375 CYS A C 1
ATOM 2883 O O . CYS A 1 375 ? 3.293 33.625 7.453 1 86.12 375 CYS A O 1
ATOM 2885 N N . ARG A 1 376 ? 4.914 32.781 6.242 1 87 376 ARG A N 1
ATOM 2886 C CA . ARG A 1 376 ? 4.078 32.656 5.051 1 87 376 ARG A CA 1
ATOM 2887 C C . ARG A 1 376 ? 3.549 31.25 4.883 1 87 376 ARG A C 1
ATOM 2889 O O . ARG A 1 376 ? 4.055 30.484 4.055 1 87 376 ARG A O 1
ATOM 2896 N N . ASN A 1 377 ? 2.627 30.922 5.617 1 89.75 377 ASN A N 1
ATOM 2897 C CA . ASN A 1 377 ? 1.995 29.609 5.613 1 89.75 377 ASN A CA 1
ATOM 2898 C C . ASN A 1 377 ? 0.473 29.719 5.582 1 89.75 377 ASN A C 1
ATOM 2900 O O . ASN A 1 377 ? -0.147 30.109 6.574 1 89.75 377 ASN A O 1
ATOM 2904 N N . PRO A 1 378 ? -0.088 29.406 4.48 1 92.31 378 PRO A N 1
ATOM 2905 C CA . PRO A 1 378 ? -1.53 29.594 4.328 1 92.31 378 PRO A CA 1
ATOM 2906 C C . PRO A 1 378 ? -2.354 28.5 5.004 1 92.31 378 PRO A C 1
ATOM 2908 O O . PRO A 1 378 ? -3.584 28.516 4.926 1 92.31 378 PRO A O 1
ATOM 2911 N N . ILE A 1 379 ? -1.794 27.547 5.684 1 93.12 379 ILE A N 1
ATOM 2912 C CA . ILE A 1 379 ? -2.529 26.406 6.227 1 93.12 379 ILE A CA 1
ATOM 2913 C C . ILE A 1 379 ? -2.332 26.344 7.738 1 93.12 379 ILE A C 1
ATOM 2915 O O . ILE A 1 379 ? -3.289 26.125 8.484 1 93.12 379 ILE A O 1
ATOM 2919 N N . SER A 1 380 ? -1.105 26.594 8.188 1 94.5 380 SER A N 1
ATOM 2920 C CA . SER A 1 380 ? -0.741 26.406 9.586 1 94.5 380 SER A CA 1
ATOM 2921 C C . SER A 1 380 ? -0.435 27.75 10.258 1 94.5 380 SER A C 1
ATOM 2923 O O . SER A 1 380 ? 0.036 28.672 9.602 1 94.5 380 SER A O 1
ATOM 2925 N N . ILE A 1 381 ? -0.755 27.875 11.531 1 95.62 381 ILE A N 1
ATOM 2926 C CA . ILE A 1 381 ? -0.521 29.062 12.336 1 95.62 381 ILE A CA 1
ATOM 2927 C C . ILE A 1 381 ? 0.261 28.688 13.594 1 95.62 381 ILE A C 1
ATOM 2929 O O . ILE A 1 381 ? 0.005 27.656 14.203 1 95.62 381 ILE A O 1
ATOM 2933 N N . ALA A 1 382 ? 1.246 29.453 13.93 1 95.56 382 ALA A N 1
ATOM 2934 C CA . ALA A 1 382 ? 2.023 29.234 15.148 1 95.56 382 ALA A CA 1
ATOM 2935 C C . ALA A 1 382 ? 1.843 30.375 16.141 1 95.56 382 ALA A C 1
ATOM 2937 O O . ALA A 1 382 ? 1.949 31.547 15.758 1 95.56 382 ALA A O 1
ATOM 2938 N N . MET A 1 383 ? 1.504 30.094 17.328 1 96.12 383 MET A N 1
ATOM 2939 C CA . MET A 1 383 ? 1.385 31.047 18.422 1 96.12 383 MET A CA 1
ATOM 2940 C C . MET A 1 383 ? 2.482 30.828 19.453 1 96.12 383 MET A C 1
ATOM 2942 O O . MET A 1 383 ? 2.699 29.703 19.906 1 96.12 383 MET A O 1
ATOM 2946 N N . SER A 1 384 ? 3.17 31.891 19.812 1 94.88 384 SER A N 1
ATOM 2947 C CA . SER A 1 384 ? 4.25 31.766 20.797 1 94.88 384 SER A CA 1
ATOM 2948 C C . SER A 1 384 ? 3.723 31.328 22.156 1 94.88 384 SER A C 1
ATOM 2950 O O . SER A 1 384 ? 2.543 31.516 22.453 1 94.88 384 SER A O 1
ATOM 2952 N N . LEU A 1 385 ? 4.523 30.625 22.859 1 94.56 385 LEU A N 1
ATOM 2953 C CA . LEU A 1 385 ? 4.273 30.25 24.25 1 94.56 385 LEU A CA 1
ATOM 2954 C C . LEU A 1 385 ? 5.395 30.75 25.156 1 94.56 385 LEU A C 1
ATOM 2956 O O . LEU A 1 385 ? 5.789 30.062 26.094 1 94.56 385 LEU A O 1
ATOM 2960 N N . ALA A 1 386 ? 5.922 31.859 24.828 1 91.5 386 ALA A N 1
ATOM 2961 C CA . ALA A 1 386 ? 7.09 32.406 25.516 1 91.5 386 ALA A CA 1
ATOM 2962 C C . ALA A 1 386 ? 6.77 32.688 26.984 1 91.5 386 ALA A C 1
ATOM 2964 O O . ALA A 1 386 ? 7.582 32.438 27.875 1 91.5 386 ALA A O 1
ATOM 2965 N N . SER A 1 387 ? 5.66 33.25 27.219 1 90.75 387 SER A N 1
ATOM 2966 C CA . SER A 1 387 ? 5.277 33.625 28.578 1 90.75 387 SER A CA 1
ATOM 2967 C C . SER A 1 387 ? 4.953 32.406 29.438 1 90.75 387 SER A C 1
ATOM 2969 O O . SER A 1 387 ? 4.883 32.5 30.656 1 90.75 387 SER A O 1
ATOM 2971 N N . PHE A 1 388 ? 4.816 31.344 28.828 1 89.62 388 PHE A N 1
ATOM 2972 C CA . PHE A 1 388 ? 4.445 30.125 29.531 1 89.62 388 PHE A CA 1
ATOM 2973 C C . PHE A 1 388 ? 5.68 29.297 29.875 1 89.62 388 PHE A C 1
ATOM 2975 O O . PHE A 1 388 ? 5.594 28.328 30.641 1 89.62 388 PHE A O 1
ATOM 2982 N N . GLU A 1 389 ? 6.77 29.562 29.25 1 81.38 389 GLU A N 1
ATOM 2983 C CA . GLU A 1 389 ? 8.008 28.828 29.5 1 81.38 389 GLU A CA 1
ATOM 2984 C C . GLU A 1 389 ? 8.438 28.938 30.953 1 81.38 389 GLU A C 1
ATOM 2986 O O . GLU A 1 389 ? 9.031 28 31.5 1 81.38 389 GLU A O 1
ATOM 2991 N N . ALA A 1 390 ? 8.289 30.078 31.5 1 65.62 390 ALA A N 1
ATOM 2992 C CA . ALA A 1 390 ? 8.703 30.375 32.875 1 65.62 390 ALA A CA 1
ATOM 2993 C C . ALA A 1 390 ? 7.918 29.547 33.875 1 65.62 390 ALA A C 1
ATOM 2995 O O . ALA A 1 390 ? 8.336 29.391 35.031 1 65.62 390 ALA A O 1
ATOM 2996 N N . THR A 1 391 ? 6.984 28.953 33.406 1 57.09 391 THR A N 1
ATOM 2997 C CA . THR A 1 391 ? 6.141 28.156 34.281 1 57.09 391 THR A CA 1
ATOM 2998 C C . THR A 1 391 ? 6.727 26.766 34.5 1 57.09 391 THR A C 1
ATOM 3000 O O . THR A 1 391 ? 7.406 26.234 33.625 1 57.09 391 THR A O 1
ATOM 3003 N N . ALA A 1 392 ? 6.855 26.203 35.625 1 51.78 392 ALA A N 1
ATOM 3004 C CA . ALA A 1 392 ? 7.492 24.984 36.094 1 51.78 392 ALA A CA 1
ATOM 3005 C C . ALA A 1 392 ? 7.078 23.781 35.25 1 51.78 392 ALA A C 1
ATOM 3007 O O . ALA A 1 392 ? 7.812 22.797 35.156 1 51.78 392 ALA A O 1
ATOM 3008 N N . GLY A 1 393 ? 6.055 23.938 34.562 1 62.56 393 GLY A N 1
ATOM 3009 C CA . GLY A 1 393 ? 5.605 22.734 33.906 1 62.56 393 GLY A CA 1
ATOM 3010 C C . GLY A 1 393 ? 6.176 22.578 32.5 1 62.56 393 GLY A C 1
ATOM 3011 O O . GLY A 1 393 ? 6.676 23.547 31.922 1 62.56 393 GLY A O 1
ATOM 3012 N N . ARG A 1 394 ? 6.195 21.406 32.031 1 80.69 394 ARG A N 1
ATOM 3013 C CA . ARG A 1 394 ? 6.613 21.078 30.672 1 80.69 394 ARG A CA 1
ATOM 3014 C C . ARG A 1 394 ? 5.574 21.547 29.656 1 80.69 394 ARG A C 1
ATOM 3016 O O . ARG A 1 394 ? 4.395 21.203 29.781 1 80.69 394 ARG A O 1
ATOM 3023 N N . LEU A 1 395 ? 5.922 22.5 28.859 1 89.25 395 LEU A N 1
ATOM 3024 C CA . LEU A 1 395 ? 5.035 23.078 27.844 1 89.25 395 LEU A CA 1
ATOM 3025 C C . LEU A 1 395 ? 4.246 21.984 27.141 1 89.25 395 LEU A C 1
ATOM 3027 O O . LEU A 1 395 ? 3.127 22.219 26.672 1 89.25 395 LEU A O 1
ATOM 3031 N N . GLU A 1 396 ? 4.773 20.797 27.078 1 86.31 396 GLU A N 1
ATOM 3032 C CA . GLU A 1 396 ? 4.137 19.672 26.406 1 86.31 396 GLU A CA 1
ATOM 3033 C C . GLU A 1 396 ? 2.824 19.281 27.094 1 86.31 396 GLU A C 1
ATOM 3035 O O . GLU A 1 396 ? 1.955 18.672 26.469 1 86.31 396 GLU A O 1
ATOM 3040 N N . MET A 1 397 ? 2.756 19.656 28.328 1 89.19 397 MET A N 1
ATOM 3041 C CA . MET A 1 397 ? 1.529 19.375 29.078 1 89.19 397 MET A CA 1
ATOM 3042 C C . MET A 1 397 ? 0.338 20.094 28.438 1 89.19 397 MET A C 1
ATOM 3044 O O . MET A 1 397 ? -0.792 19.609 28.516 1 89.19 397 MET A O 1
ATOM 3048 N N . ILE A 1 398 ? 0.606 21.281 27.906 1 92.5 398 ILE A N 1
ATOM 3049 C CA . ILE A 1 398 ? -0.451 22 27.219 1 92.5 398 ILE A CA 1
ATOM 3050 C C . ILE A 1 398 ? -1.043 21.125 26.109 1 92.5 398 ILE A C 1
ATOM 3052 O O . ILE A 1 398 ? -2.264 21.047 25.969 1 92.5 398 ILE A O 1
ATOM 3056 N N . GLY A 1 399 ? -0.179 20.469 25.344 1 91.12 399 GLY A N 1
ATOM 3057 C CA . GLY A 1 399 ? -0.637 19.562 24.312 1 91.12 399 GLY A CA 1
ATOM 3058 C C . GLY A 1 399 ? -1.442 18.391 24.859 1 91.12 399 GLY A C 1
ATOM 3059 O O . GLY A 1 399 ? -2.467 18.016 24.281 1 91.12 399 GLY A O 1
ATOM 3060 N N . SER A 1 400 ? -0.967 17.844 25.922 1 89.06 400 SER A N 1
ATOM 3061 C CA . SER A 1 400 ? -1.654 16.719 26.547 1 89.06 400 SER A CA 1
ATOM 3062 C C . SER A 1 400 ? -3.033 17.125 27.062 1 89.06 400 SER A C 1
ATOM 3064 O O . SER A 1 400 ? -3.994 16.375 26.953 1 89.06 400 SER A O 1
ATOM 3066 N N . MET A 1 401 ? -3.105 18.297 27.609 1 91.94 401 MET A N 1
ATOM 3067 C CA . MET A 1 401 ? -4.375 18.812 28.125 1 91.94 401 MET A CA 1
ATOM 3068 C C . MET A 1 401 ? -5.371 19.016 26.984 1 91.94 401 MET A C 1
ATOM 3070 O O . MET A 1 401 ? -6.559 18.734 27.141 1 91.94 401 MET A O 1
ATOM 3074 N N . LEU A 1 402 ? -4.891 19.5 25.953 1 92.56 402 LEU A N 1
ATOM 3075 C CA . LEU A 1 402 ? -5.754 19.703 24.781 1 92.56 402 LEU A CA 1
ATOM 3076 C C . LEU A 1 402 ? -6.242 18.359 24.234 1 92.56 402 LEU A C 1
ATOM 3078 O O . LEU A 1 402 ? -7.418 18.219 23.891 1 92.56 402 LEU A O 1
ATOM 3082 N N . GLN A 1 403 ? -5.344 17.406 24.156 1 88.81 403 GLN A N 1
ATOM 3083 C CA . GLN A 1 403 ? -5.695 16.078 23.672 1 88.81 403 GLN A CA 1
ATOM 3084 C C . GLN A 1 403 ? -6.777 15.438 24.531 1 88.81 403 GLN A C 1
ATOM 3086 O O . GLN A 1 403 ? -7.699 14.797 24.016 1 88.81 403 GLN A O 1
ATOM 3091 N N . LYS A 1 404 ? -6.637 15.555 25.766 1 88.31 404 LYS A N 1
ATOM 3092 C CA . LYS A 1 404 ? -7.617 15.008 26.703 1 88.31 404 LYS A CA 1
ATOM 3093 C C . LYS A 1 404 ? -8.992 15.633 26.484 1 88.31 404 LYS A C 1
ATOM 3095 O O . LYS A 1 404 ? -10.016 15.023 26.812 1 88.31 404 LYS A O 1
ATOM 3100 N N . ARG A 1 405 ? -9.031 16.828 25.969 1 90.25 405 ARG A N 1
ATOM 3101 C CA . ARG A 1 405 ? -10.289 17.531 25.734 1 90.25 405 ARG A CA 1
ATOM 3102 C C . ARG A 1 405 ? -10.766 17.344 24.297 1 90.25 405 ARG A C 1
ATOM 3104 O O . ARG A 1 405 ? -11.648 18.062 23.828 1 90.25 405 ARG A O 1
ATOM 3111 N N . GLY A 1 406 ? -10.062 16.438 23.516 1 87.69 406 GLY A N 1
ATOM 3112 C CA . GLY A 1 406 ? -10.547 16.047 22.188 1 87.69 406 GLY A CA 1
ATOM 3113 C C . GLY A 1 406 ? -9.883 16.812 21.062 1 87.69 406 GLY A C 1
ATOM 3114 O O . GLY A 1 406 ? -10.242 16.641 19.891 1 87.69 406 GLY A O 1
ATOM 3115 N N . VAL A 1 407 ? -8.969 17.703 21.453 1 92 407 VAL A N 1
ATOM 3116 C CA . VAL A 1 407 ? -8.273 18.453 20.406 1 92 407 VAL A CA 1
ATOM 3117 C C . VAL A 1 407 ? -7.121 17.625 19.859 1 92 407 VAL A C 1
ATOM 3119 O O . VAL A 1 407 ? -6.273 17.141 20.609 1 92 407 VAL A O 1
ATOM 3122 N N . SER A 1 408 ? -7.148 17.391 18.531 1 91.5 408 SER A N 1
ATOM 3123 C CA . SER A 1 408 ? -6.059 16.672 17.875 1 91.5 408 SER A CA 1
ATOM 3124 C C . SER A 1 408 ? -5.371 17.562 16.844 1 91.5 408 SER A C 1
ATOM 3126 O O . SER A 1 408 ? -5.965 18.531 16.359 1 91.5 408 SER A O 1
ATOM 3128 N N . GLY A 1 409 ? -4.086 17.266 16.578 1 90.44 409 GLY A N 1
ATOM 3129 C CA . GLY A 1 409 ? -3.381 17.938 15.492 1 90.44 409 GLY A CA 1
ATOM 3130 C C . GLY A 1 409 ? -2.576 19.141 15.953 1 90.44 409 GLY A C 1
ATOM 3131 O O . GLY A 1 409 ? -1.678 19.594 15.242 1 90.44 409 GLY A O 1
ATOM 3132 N N . CYS A 1 410 ? -2.939 19.625 17.141 1 90.88 410 CYS A N 1
ATOM 3133 C CA . CYS A 1 410 ? -2.152 20.719 17.703 1 90.88 410 CYS A CA 1
ATOM 3134 C C . CYS A 1 410 ? -0.792 20.219 18.188 1 90.88 410 CYS A C 1
ATOM 3136 O O . CYS A 1 410 ? -0.7 19.172 18.812 1 90.88 410 CYS A O 1
ATOM 3138 N N . ARG A 1 411 ? 0.242 20.953 17.812 1 91.69 411 ARG A N 1
ATOM 3139 C CA . ARG A 1 411 ? 1.588 20.562 18.219 1 91.69 411 ARG A CA 1
ATOM 3140 C C . ARG A 1 411 ? 2.23 21.641 19.094 1 91.69 411 ARG A C 1
ATOM 3142 O O . ARG A 1 411 ? 2.18 22.828 18.75 1 91.69 411 ARG A O 1
ATOM 3149 N N . VAL A 1 412 ? 2.756 21.219 20.234 1 93.88 412 VAL A N 1
ATOM 3150 C CA . VAL A 1 412 ? 3.523 22.109 21.078 1 93.88 412 VAL A CA 1
ATOM 3151 C C . VAL A 1 412 ? 5.016 21.844 20.906 1 93.88 412 VAL A C 1
ATOM 3153 O O . VAL A 1 412 ? 5.469 20.703 21.031 1 93.88 412 VAL A O 1
ATOM 3156 N N . VAL A 1 413 ? 5.75 22.891 20.562 1 93.44 413 VAL A N 1
ATOM 3157 C CA . VAL A 1 413 ? 7.188 22.781 20.328 1 93.44 413 VAL A CA 1
ATOM 3158 C C . VAL A 1 413 ? 7.941 23.609 21.359 1 93.44 413 VAL A C 1
ATOM 3160 O O . VAL A 1 413 ? 7.828 24.828 21.391 1 93.44 413 VAL A O 1
ATOM 3163 N N . SER A 1 414 ? 8.688 22.984 22.203 1 90.62 414 SER A N 1
ATOM 3164 C CA . SER A 1 414 ? 9.43 23.656 23.266 1 90.62 414 SER A CA 1
ATOM 3165 C C . SER A 1 414 ? 10.727 24.266 22.719 1 90.62 414 SER A C 1
ATOM 3167 O O . SER A 1 414 ? 11.281 25.188 23.312 1 90.62 414 SER A O 1
ATOM 3169 N N . THR A 1 415 ? 11.32 23.812 21.656 1 86.88 415 THR A N 1
ATOM 3170 C CA . THR A 1 415 ? 12.578 24.188 21.031 1 86.88 415 THR A CA 1
ATOM 3171 C C . THR A 1 415 ? 13.766 23.766 21.891 1 86.88 415 THR A C 1
ATOM 3173 O O . THR A 1 415 ? 14.891 24.234 21.672 1 86.88 415 THR A O 1
ATOM 3176 N N . ALA A 1 416 ? 13.57 22.938 22.844 1 86.31 416 ALA A N 1
ATOM 3177 C CA . ALA A 1 416 ? 14.656 22.469 23.703 1 86.31 416 ALA A CA 1
ATOM 3178 C C . ALA A 1 416 ? 15.102 21.062 23.297 1 86.31 416 ALA A C 1
ATOM 3180 O O . ALA A 1 416 ? 16.25 20.688 23.516 1 86.31 416 ALA A O 1
ATOM 3181 N N . ASP A 1 417 ? 14.281 20.391 22.719 1 88.31 417 ASP A N 1
ATOM 3182 C CA . ASP A 1 417 ? 14.508 18.969 22.484 1 88.31 417 ASP A CA 1
ATOM 3183 C C . ASP A 1 417 ? 15.297 18.75 21.203 1 88.31 417 ASP A C 1
ATOM 3185 O O . ASP A 1 417 ? 15.141 19.484 20.234 1 88.31 417 ASP A O 1
ATOM 3189 N N . SER A 1 418 ? 16.172 17.828 21.266 1 93.5 418 SER A N 1
ATOM 3190 C CA . SER A 1 418 ? 16.875 17.344 20.078 1 93.5 418 SER A CA 1
ATOM 3191 C C . SER A 1 418 ? 16.453 15.922 19.719 1 93.5 418 SER A C 1
ATOM 3193 O O . SER A 1 418 ? 15.875 15.211 20.547 1 93.5 418 SER A O 1
ATOM 3195 N N . LYS A 1 419 ? 16.641 15.531 18.516 1 94.06 419 LYS A N 1
ATOM 3196 C CA . LYS A 1 419 ? 16.312 14.188 18.062 1 94.06 419 LYS A CA 1
ATOM 3197 C C . LYS A 1 419 ? 17.406 13.633 17.141 1 94.06 419 LYS A C 1
ATOM 3199 O O . LYS A 1 419 ? 17.953 14.359 16.312 1 94.06 419 LYS A O 1
ATOM 3204 N N . THR A 1 420 ? 17.703 12.391 17.375 1 93.88 420 THR A N 1
ATOM 3205 C CA . THR A 1 420 ? 18.672 11.711 16.516 1 93.88 420 THR A CA 1
ATOM 3206 C C . THR A 1 420 ? 17.984 10.648 15.664 1 93.88 420 THR A C 1
ATOM 3208 O O . THR A 1 420 ? 17.281 9.781 16.188 1 93.88 420 THR A O 1
ATOM 3211 N N . ILE A 1 421 ? 18.078 10.75 14.375 1 91.94 421 ILE A N 1
ATOM 3212 C CA . ILE A 1 421 ? 17.531 9.805 13.414 1 91.94 421 ILE A CA 1
ATOM 3213 C C . ILE A 1 421 ? 18.656 9.164 12.602 1 91.94 421 ILE A C 1
ATOM 3215 O O . ILE A 1 421 ? 19.281 9.828 11.781 1 91.94 421 ILE A O 1
ATOM 3219 N N . ASP A 1 422 ? 18.828 7.879 12.797 1 87.56 422 ASP A N 1
ATOM 3220 C CA . ASP A 1 422 ? 19.844 7.105 12.078 1 87.56 422 ASP A CA 1
ATOM 3221 C C . ASP A 1 422 ? 21.188 7.824 12.078 1 87.56 422 ASP A C 1
ATOM 3223 O O . ASP A 1 422 ? 21.766 8.07 11.023 1 87.56 422 ASP A O 1
ATOM 3227 N N . GLY A 1 423 ? 21.641 8.359 13.211 1 89.75 423 GLY A N 1
ATOM 3228 C CA . GLY A 1 423 ? 22.969 8.922 13.398 1 89.75 423 GLY A CA 1
ATOM 3229 C C . GLY A 1 423 ? 23.047 10.414 13.125 1 89.75 423 GLY A C 1
ATOM 3230 O O . GLY A 1 423 ? 24.078 11.039 13.312 1 89.75 423 GLY A O 1
ATOM 3231 N N . ASN A 1 424 ? 21.953 11.094 12.672 1 93.81 424 ASN A N 1
ATOM 3232 C CA . ASN A 1 424 ? 21.875 12.531 12.438 1 93.81 424 ASN A CA 1
ATOM 3233 C C . ASN A 1 424 ? 21.109 13.242 13.547 1 93.81 424 ASN A C 1
ATOM 3235 O O . ASN A 1 424 ? 19.953 12.945 13.797 1 93.81 424 ASN A O 1
ATOM 3239 N N . THR A 1 425 ? 21.766 14.148 14.148 1 95.56 425 THR A N 1
ATOM 3240 C CA . THR A 1 425 ? 21.141 14.836 15.273 1 95.56 425 THR A CA 1
ATOM 3241 C C . THR A 1 425 ? 20.562 16.188 14.828 1 95.56 425 THR A C 1
ATOM 3243 O O . THR A 1 425 ? 21.25 16.984 14.188 1 95.56 425 THR A O 1
ATOM 3246 N N . PHE A 1 426 ? 19.375 16.422 15.164 1 95.44 426 PHE A N 1
ATOM 3247 C CA . PHE A 1 426 ? 18.656 17.656 14.867 1 95.44 426 PHE A CA 1
ATOM 3248 C C . PHE A 1 426 ? 18.391 18.438 16.141 1 95.44 426 PHE A C 1
ATOM 3250 O O . PHE A 1 426 ? 17.656 17.984 17.016 1 95.44 426 PHE A O 1
ATOM 3257 N N . LEU A 1 427 ? 19 19.578 16.188 1 94.38 427 LEU A N 1
ATOM 3258 C CA . LEU A 1 427 ? 18.75 20.453 17.344 1 94.38 427 LEU A CA 1
ATOM 3259 C C . LEU A 1 427 ? 17.375 21.109 17.234 1 94.38 427 LEU A C 1
ATOM 3261 O O . LEU A 1 427 ? 16.891 21.391 16.141 1 94.38 427 LEU A O 1
ATOM 3265 N N . ARG A 1 428 ? 16.734 21.297 18.391 1 93 428 ARG A N 1
ATOM 3266 C CA . ARG A 1 428 ? 15.445 21.969 18.469 1 93 428 ARG A CA 1
ATOM 3267 C C . ARG A 1 428 ? 14.422 21.297 17.547 1 93 428 ARG A C 1
ATOM 3269 O O . ARG A 1 428 ? 13.766 21.969 16.75 1 93 428 ARG A O 1
ATOM 3276 N N . TRP A 1 429 ? 14.445 20 17.656 1 93.06 429 TRP A N 1
ATOM 3277 C CA . TRP A 1 429 ? 13.586 19.188 16.797 1 93.06 429 TRP A CA 1
ATOM 3278 C C . TRP A 1 429 ? 12.133 19.625 16.922 1 93.06 429 TRP A C 1
ATOM 3280 O O . TRP A 1 429 ? 11.641 19.844 18.031 1 93.06 429 TRP A O 1
ATOM 3290 N N . GLY A 1 430 ? 11.492 19.75 15.82 1 91.56 430 GLY A N 1
ATOM 3291 C CA . GLY A 1 430 ? 10.109 20.203 15.742 1 91.56 430 GLY A CA 1
ATOM 3292 C C . GLY A 1 430 ? 9.969 21.609 15.219 1 91.56 430 GLY A C 1
ATOM 3293 O O . GLY A 1 430 ? 8.914 21.984 14.695 1 91.56 430 GLY A O 1
ATOM 3294 N N . SER A 1 431 ? 11.023 22.375 15.383 1 90.81 431 SER A N 1
ATOM 3295 C CA . SER A 1 431 ? 10.969 23.781 15 1 90.81 431 SER A CA 1
ATOM 3296 C C . SER A 1 431 ? 11.453 23.984 13.562 1 90.81 431 SER A C 1
ATOM 3298 O O . SER A 1 431 ? 11.367 25.078 13.023 1 90.81 431 SER A O 1
ATOM 3300 N N . HIS A 1 432 ? 11.984 22.922 12.891 1 92 432 HIS A N 1
ATOM 3301 C CA . HIS A 1 432 ? 12.43 22.922 11.5 1 92 432 HIS A CA 1
ATOM 3302 C C . HIS A 1 432 ? 13.719 23.719 11.344 1 92 432 HIS A C 1
ATOM 3304 O O . HIS A 1 432 ? 14.188 23.922 10.219 1 92 432 HIS A O 1
ATOM 3310 N N . SER A 1 433 ? 14.289 24.234 12.453 1 91 433 SER A N 1
ATOM 3311 C CA . SER A 1 433 ? 15.516 25.016 12.43 1 91 433 SER A CA 1
ATOM 3312 C C . SER A 1 433 ? 16.297 24.875 13.734 1 91 433 SER A C 1
ATOM 3314 O O . SER A 1 433 ? 15.695 24.766 14.805 1 91 433 SER A O 1
ATOM 3316 N N . SER A 1 434 ? 17.562 24.891 13.602 1 91.31 434 SER A N 1
ATOM 3317 C CA . SER A 1 434 ? 18.406 24.859 14.797 1 91.31 434 SER A CA 1
ATOM 3318 C C . SER A 1 434 ? 18.5 26.234 15.445 1 91.31 434 SER A C 1
ATOM 3320 O O . SER A 1 434 ? 19.078 26.375 16.531 1 91.31 434 SER A O 1
ATOM 3322 N N . ARG A 1 435 ? 17.844 27.188 14.852 1 86.75 435 ARG A N 1
ATOM 3323 C CA . ARG A 1 435 ? 18.031 28.578 15.273 1 86.75 435 ARG A CA 1
ATOM 3324 C C . ARG A 1 435 ? 16.797 29.094 16 1 86.75 435 ARG A C 1
ATOM 3326 O O . ARG A 1 435 ? 16.828 30.188 16.594 1 86.75 435 ARG A O 1
ATOM 3333 N N . CYS A 1 436 ? 15.797 28.328 15.977 1 84.81 436 CYS A N 1
ATOM 3334 C CA . CYS A 1 436 ? 14.555 28.75 16.609 1 84.81 436 CYS A CA 1
ATOM 3335 C C . CYS A 1 436 ? 14.672 28.719 18.125 1 84.81 436 CYS A C 1
ATOM 3337 O O . CYS A 1 436 ? 15.172 27.734 18.688 1 84.81 436 CYS A O 1
ATOM 3339 N N . SER A 1 437 ? 14.234 29.797 18.781 1 83.81 437 SER A N 1
ATOM 3340 C CA . SER A 1 437 ? 14.406 29.828 20.234 1 83.81 437 SER A CA 1
ATOM 3341 C C . SER A 1 437 ? 13.078 30.078 20.938 1 83.81 437 SER A C 1
ATOM 3343 O O . SER A 1 437 ? 12.984 29.938 22.156 1 83.81 437 SER A O 1
ATOM 3345 N N . VAL A 1 438 ? 12.039 30.344 20.234 1 89.88 438 VAL A N 1
ATOM 3346 C CA . VAL A 1 438 ? 10.758 30.672 20.844 1 89.88 438 VAL A CA 1
ATOM 3347 C C . VAL A 1 438 ? 9.859 29.438 20.828 1 89.88 438 VAL A C 1
ATOM 3349 O O . VAL A 1 438 ? 9.602 28.859 19.766 1 89.88 438 VAL A O 1
ATOM 3352 N N . PRO A 1 439 ? 9.445 28.984 21.984 1 93.62 439 PRO A N 1
ATOM 3353 C CA . PRO A 1 439 ? 8.469 27.891 21.984 1 93.62 439 PRO A CA 1
ATOM 3354 C C . PRO A 1 439 ? 7.109 28.312 21.438 1 93.62 439 PRO A C 1
ATOM 3356 O O . PRO A 1 439 ? 6.742 29.484 21.516 1 93.62 439 PRO A O 1
ATOM 3359 N N . TYR A 1 440 ? 6.363 27.391 20.922 1 94.5 440 TYR A N 1
ATOM 3360 C CA . TYR A 1 440 ? 5.102 27.781 20.297 1 94.5 440 TYR A CA 1
ATOM 3361 C C . TYR A 1 440 ? 4.168 26.578 20.188 1 94.5 440 TYR A C 1
ATOM 3363 O O . TYR A 1 440 ? 4.562 25.438 20.453 1 94.5 440 TYR A O 1
ATOM 3371 N N . LEU A 1 441 ? 2.969 26.828 19.922 1 95.75 441 LEU A N 1
ATOM 3372 C CA . LEU A 1 441 ? 1.946 25.859 19.547 1 95.75 441 LEU A CA 1
ATOM 3373 C C . LEU A 1 441 ? 1.413 26.125 18.156 1 95.75 441 LEU A C 1
ATOM 3375 O O . LEU A 1 441 ? 1.293 27.281 17.734 1 95.75 441 LEU A O 1
ATOM 3379 N N . THR A 1 442 ? 1.163 25.031 17.438 1 95.75 442 THR A N 1
ATOM 3380 C CA . THR A 1 442 ? 0.674 25.188 16.062 1 95.75 442 THR A CA 1
ATOM 3381 C C . THR A 1 442 ? -0.754 24.672 15.945 1 95.75 442 THR A C 1
ATOM 3383 O O . THR A 1 442 ? -1.148 23.75 16.656 1 95.75 442 THR A O 1
ATOM 3386 N N . ALA A 1 443 ? -1.536 25.281 15.156 1 96.5 443 ALA A N 1
ATOM 3387 C CA . ALA A 1 443 ? -2.852 24.828 14.703 1 96.5 443 ALA A CA 1
ATOM 3388 C C . ALA A 1 443 ? -3.029 25.078 13.211 1 96.5 443 ALA A C 1
ATOM 3390 O O . ALA A 1 443 ? -2.564 26.078 12.68 1 96.5 443 ALA A O 1
ATOM 3391 N N . SER A 1 444 ? -3.666 24.141 12.523 1 95.88 444 SER A N 1
ATOM 3392 C CA . SER A 1 444 ? -3.795 24.219 11.07 1 95.88 444 SER A CA 1
ATOM 3393 C C . SER A 1 444 ? -5.254 24.125 10.641 1 95.88 444 SER A C 1
ATOM 3395 O O . SER A 1 444 ? -6.059 23.469 11.305 1 95.88 444 SER A O 1
ATOM 3397 N N . ALA A 1 445 ? -5.559 24.844 9.656 1 94.94 445 ALA A N 1
ATOM 3398 C CA . ALA A 1 445 ? -6.836 24.703 8.961 1 94.94 445 ALA A CA 1
ATOM 3399 C C . ALA A 1 445 ? -6.672 23.938 7.652 1 94.94 445 ALA A C 1
ATOM 3401 O O . ALA A 1 445 ? -6.277 24.516 6.637 1 94.94 445 ALA A O 1
ATOM 3402 N N . SER A 1 446 ? -6.969 22.656 7.73 1 93.44 446 SER A N 1
ATOM 3403 C CA . SER A 1 446 ? -6.863 21.797 6.555 1 93.44 446 SER A CA 1
ATOM 3404 C C . SER A 1 446 ? -8.234 21.516 5.949 1 93.44 446 SER A C 1
ATOM 3406 O O . SER A 1 446 ? -9.258 21.953 6.484 1 93.44 446 SER A O 1
ATOM 3408 N N . LEU A 1 447 ? -8.305 20.844 4.824 1 93.62 447 LEU A N 1
ATOM 3409 C CA . LEU A 1 447 ? -9.539 20.562 4.105 1 93.62 447 LEU A CA 1
ATOM 3410 C C . LEU A 1 447 ? -10.531 19.828 5.004 1 93.62 447 LEU A C 1
ATOM 3412 O O . LEU A 1 447 ? -10.148 18.891 5.719 1 93.62 447 LEU A O 1
ATOM 3416 N N . GLY A 1 448 ? -11.781 20.297 4.953 1 91.69 448 GLY A N 1
ATOM 3417 C CA . GLY A 1 448 ? -12.844 19.625 5.684 1 91.69 448 GLY A CA 1
ATOM 3418 C C . GLY A 1 448 ? -13.07 20.203 7.07 1 91.69 448 GLY A C 1
ATOM 3419 O O . GLY A 1 448 ? -14.031 19.844 7.75 1 91.69 448 GLY A O 1
ATOM 3420 N N . MET A 1 449 ? -12.18 21.094 7.527 1 93.81 449 MET A N 1
ATOM 3421 C CA . MET A 1 449 ? -12.391 21.75 8.82 1 93.81 449 MET A CA 1
ATOM 3422 C C . MET A 1 449 ? -13.656 22.609 8.797 1 93.81 449 MET A C 1
ATOM 3424 O O . MET A 1 449 ? -13.906 23.328 7.832 1 93.81 449 MET A O 1
ATOM 3428 N N . GLU A 1 450 ? -14.383 22.5 9.781 1 91.75 450 GLU A N 1
ATOM 3429 C CA . GLU A 1 450 ? -15.633 23.266 9.898 1 91.75 450 GLU A CA 1
ATOM 3430 C C . GLU A 1 450 ? -15.477 24.438 10.867 1 91.75 450 GLU A C 1
ATOM 3432 O O . GLU A 1 450 ? -14.641 24.391 11.781 1 91.75 450 GLU A O 1
ATOM 3437 N N . PRO A 1 451 ? -16.281 25.438 10.664 1 93.19 451 PRO A N 1
ATOM 3438 C CA . PRO A 1 451 ? -16.219 26.578 11.578 1 93.19 451 PRO A CA 1
ATOM 3439 C C . PRO A 1 451 ? -16.391 26.172 13.039 1 93.19 451 PRO A C 1
ATOM 3441 O O . PRO A 1 451 ? -15.758 26.766 13.922 1 93.19 451 PRO A O 1
ATOM 3444 N N . GLN A 1 452 ? -17.141 25.188 13.234 1 92.06 452 GLN A N 1
ATOM 3445 C CA . GLN A 1 452 ? -17.375 24.734 14.602 1 92.06 452 GLN A CA 1
ATOM 3446 C C . GLN A 1 452 ? -16.094 24.156 15.211 1 92.06 452 GLN A C 1
ATOM 3448 O O . GLN A 1 452 ? -15.867 24.266 16.406 1 92.06 452 GLN A O 1
ATOM 3453 N N . ASP A 1 453 ? -15.32 23.484 14.391 1 93.06 453 ASP A N 1
ATOM 3454 C CA . ASP A 1 453 ? -14.031 22.984 14.859 1 93.06 453 ASP A CA 1
ATOM 3455 C C . ASP A 1 453 ? -13.156 24.125 15.367 1 93.06 453 ASP A C 1
ATOM 3457 O O . ASP A 1 453 ? -12.469 23.984 16.375 1 93.06 453 ASP A O 1
ATOM 3461 N N . VAL A 1 454 ? -13.211 25.266 14.688 1 95.88 454 VAL A N 1
ATOM 3462 C CA . VAL A 1 454 ? -12.398 26.422 15.023 1 95.88 454 VAL A CA 1
ATOM 3463 C C . VAL A 1 454 ? -12.867 27.016 16.344 1 95.88 454 VAL A C 1
ATOM 3465 O O . VAL A 1 454 ? -12.062 27.25 17.25 1 95.88 454 VAL A O 1
ATOM 3468 N N . THR A 1 455 ? -14.172 27.188 16.469 1 95.94 455 THR A N 1
ATOM 3469 C CA . THR A 1 455 ? -14.734 27.797 17.656 1 95.94 455 THR A CA 1
ATOM 3470 C C . THR A 1 455 ? -14.469 26.922 18.891 1 95.94 455 THR A C 1
ATOM 3472 O O . THR A 1 455 ? -14.086 27.422 19.938 1 95.94 455 THR A O 1
ATOM 3475 N N . ASN A 1 456 ? -14.664 25.641 18.703 1 95.25 456 ASN A N 1
ATOM 3476 C CA . ASN A 1 456 ? -14.422 24.703 19.797 1 95.25 456 ASN A CA 1
ATOM 3477 C C . ASN A 1 456 ? -12.953 24.703 20.219 1 95.25 456 ASN A C 1
ATOM 3479 O O . ASN A 1 456 ? -12.648 24.672 21.406 1 95.25 456 ASN A O 1
ATOM 3483 N N . PHE A 1 457 ? -12.102 24.75 19.281 1 96.94 457 PHE A N 1
ATOM 3484 C CA . PHE A 1 457 ? -10.672 24.719 19.562 1 96.94 457 PHE A CA 1
ATOM 3485 C C . PHE A 1 457 ? -10.258 25.969 20.328 1 96.94 457 PHE A C 1
ATOM 3487 O O . PHE A 1 457 ? -9.562 25.875 21.344 1 96.94 457 PHE A O 1
ATOM 3494 N N . LEU A 1 458 ? -10.68 27.141 19.844 1 97.75 458 LEU A N 1
ATOM 3495 C CA . LEU A 1 458 ? -10.289 28.391 20.469 1 97.75 458 LEU A CA 1
ATOM 3496 C C . LEU A 1 458 ? -10.766 28.453 21.922 1 97.75 458 LEU A C 1
ATOM 3498 O O . LEU A 1 458 ? -10.031 28.906 22.797 1 97.75 458 LEU A O 1
ATOM 3502 N N . SER A 1 459 ? -11.953 27.953 22.125 1 96.94 459 SER A N 1
ATOM 3503 C CA . SER A 1 459 ? -12.5 27.922 23.484 1 96.94 459 SER A CA 1
ATOM 3504 C C . SER A 1 459 ? -11.703 26.984 24.375 1 96.94 459 SER A C 1
ATOM 3506 O O . SER A 1 459 ? -11.352 27.344 25.5 1 96.94 459 SER A O 1
ATOM 3508 N N . LYS A 1 460 ? -11.414 25.859 23.906 1 96.38 460 LYS A N 1
ATOM 3509 C CA . LYS A 1 460 ? -10.68 24.859 24.672 1 96.38 460 LYS A CA 1
ATOM 3510 C C . LYS A 1 460 ? -9.242 25.328 24.938 1 96.38 460 LYS A C 1
ATOM 3512 O O . LYS A 1 460 ? -8.695 25.094 26.016 1 96.38 460 LYS A O 1
ATOM 3517 N N . LEU A 1 461 ? -8.617 25.906 23.906 1 97.19 461 LEU A N 1
ATOM 3518 C CA . LEU A 1 461 ? -7.262 26.422 24.078 1 97.19 461 LEU A CA 1
ATOM 3519 C C . LEU A 1 461 ? -7.211 27.5 25.141 1 97.19 461 LEU A C 1
ATOM 3521 O O . LEU A 1 461 ? -6.316 27.5 26 1 97.19 461 LEU A O 1
ATOM 3525 N N . ASP A 1 462 ? -8.156 28.422 25.078 1 97.38 462 ASP A N 1
ATOM 3526 C CA . ASP A 1 462 ? -8.234 29.469 26.094 1 97.38 462 ASP A CA 1
ATOM 3527 C C . ASP A 1 462 ? -8.336 28.875 27.5 1 97.38 462 ASP A C 1
ATOM 3529 O O . ASP A 1 462 ? -7.617 29.281 28.406 1 97.38 462 ASP A O 1
ATOM 3533 N N . GLY A 1 463 ? -9.234 27.922 27.625 1 96.31 463 GLY A N 1
ATOM 3534 C CA . GLY A 1 463 ? -9.414 27.25 28.906 1 96.31 463 GLY A CA 1
ATOM 3535 C C . GLY A 1 463 ? -8.156 26.562 29.391 1 96.31 463 GLY A C 1
ATOM 3536 O O . GLY A 1 463 ? -7.812 26.641 30.578 1 96.31 463 GLY A O 1
ATOM 3537 N N . VAL A 1 464 ? -7.488 25.859 28.531 1 95.38 464 VAL A N 1
ATOM 3538 C CA . VAL A 1 464 ? -6.293 25.094 28.891 1 95.38 464 VAL A CA 1
ATOM 3539 C C . VAL A 1 464 ? -5.172 26.047 29.281 1 95.38 464 VAL A C 1
ATOM 3541 O O . VAL A 1 464 ? -4.441 25.797 30.234 1 95.38 464 VAL A O 1
ATOM 3544 N N . LEU A 1 465 ? -5.008 27.203 28.547 1 95.25 465 LEU A N 1
ATOM 3545 C CA . LEU A 1 465 ? -3.953 28.156 28.844 1 95.25 465 LEU A CA 1
ATOM 3546 C C . LEU A 1 465 ? -4.188 28.828 30.203 1 95.25 465 LEU A C 1
ATOM 3548 O O . LEU A 1 465 ? -3.242 29.031 30.969 1 95.25 465 LEU A O 1
ATOM 3552 N N . ARG A 1 466 ? -5.414 29.078 30.531 1 94.62 466 ARG A N 1
ATOM 3553 C CA . ARG A 1 466 ? -5.742 29.656 31.828 1 94.62 466 ARG A CA 1
ATOM 3554 C C . ARG A 1 466 ? -5.449 28.672 32.938 1 94.62 466 ARG A C 1
ATOM 3556 O O . ARG A 1 466 ? -4.879 29.031 33.969 1 94.62 466 ARG A O 1
ATOM 3563 N N . LYS A 1 467 ? -5.855 27.484 32.688 1 92.62 467 LYS A N 1
ATOM 3564 C CA . LYS A 1 467 ? -5.637 26.453 33.719 1 92.62 467 LYS A CA 1
ATOM 3565 C C . LYS A 1 467 ? -4.148 26.188 33.906 1 92.62 467 LYS A C 1
ATOM 3567 O O . LYS A 1 467 ? -3.701 25.938 35.031 1 92.62 467 LYS A O 1
ATOM 3572 N N . TYR A 1 468 ? -3.459 26.125 32.844 1 91.31 468 TYR A N 1
ATOM 3573 C CA . TYR A 1 468 ? -2.02 25.891 32.906 1 91.31 468 TYR A CA 1
ATOM 3574 C C . TYR A 1 468 ? -1.334 27 33.719 1 91.31 468 TYR A C 1
ATOM 3576 O O . TYR A 1 468 ? -0.42 26.719 34.5 1 91.31 468 TYR A O 1
ATOM 3584 N N . ARG A 1 469 ? -1.71 28.25 33.625 1 87.12 469 ARG A N 1
ATOM 3585 C CA . ARG A 1 469 ? -1.135 29.375 34.344 1 87.12 469 ARG A CA 1
ATOM 3586 C C . ARG A 1 469 ? -1.478 29.281 35.844 1 87.12 469 ARG A C 1
ATOM 3588 O O . ARG A 1 469 ? -0.68 29.688 36.688 1 87.12 469 ARG A O 1
ATOM 3595 N N . THR A 1 470 ? -2.703 28.875 36.156 1 82.12 470 THR A N 1
ATOM 3596 C CA . THR A 1 470 ? -3.141 28.812 37.531 1 82.12 470 THR A CA 1
ATOM 3597 C C . THR A 1 470 ? -2.482 27.641 38.25 1 82.12 470 THR A C 1
ATOM 3599 O O . THR A 1 470 ? -2.178 27.719 39.438 1 82.12 470 THR A O 1
ATOM 3602 N N . LYS A 1 471 ? -2.461 26.422 37.75 1 71.31 471 LYS A N 1
ATOM 3603 C CA . LYS A 1 471 ? -1.824 25.266 38.375 1 71.31 471 LYS A CA 1
ATOM 3604 C C . LYS A 1 471 ? -0.373 25.578 38.75 1 71.31 471 LYS A C 1
ATOM 3606 O O . LYS A 1 471 ? 0.145 25.078 39.75 1 71.31 471 LYS A O 1
ATOM 3611 N N . ASP A 1 472 ? 0.254 26.297 37.938 1 57.78 472 ASP A N 1
ATOM 3612 C CA . ASP A 1 472 ? 1.623 26.688 38.25 1 57.78 472 ASP A CA 1
ATOM 3613 C C . ASP A 1 472 ? 1.661 27.625 39.469 1 57.78 472 ASP A C 1
ATOM 3615 O O . ASP A 1 472 ? 2.619 27.594 40.25 1 57.78 472 ASP A O 1
ATOM 3619 N N . LYS A 1 473 ? 0.63 28.547 39.781 1 55.66 473 LYS A N 1
ATOM 3620 C CA . LYS A 1 473 ? 0.594 29.391 40.969 1 55.66 473 LYS A CA 1
ATOM 3621 C C . LYS A 1 473 ? 0.246 28.578 42.219 1 55.66 473 LYS A C 1
ATOM 3623 O O . LYS A 1 473 ? 0.564 28.984 43.344 1 55.66 473 LYS A O 1
ATOM 3628 N N . GLY A 1 474 ? -0.464 27.562 42.125 1 46.09 474 GLY A N 1
ATOM 3629 C CA . GLY A 1 474 ? -0.829 26.859 43.344 1 46.09 474 GLY A CA 1
ATOM 3630 C C . GLY A 1 474 ? 0.289 25.984 43.875 1 46.09 474 GLY A C 1
ATOM 3631 O O . GLY A 1 474 ? 0.238 25.531 45.031 1 46.09 474 GLY A O 1
ATOM 3632 N N . ASP A 1 475 ? 1.099 25.297 43.094 1 42.78 475 ASP A N 1
ATOM 3633 C CA . ASP A 1 475 ? 2.15 24.578 43.812 1 42.78 475 ASP A CA 1
ATOM 3634 C C . ASP A 1 475 ? 3.178 25.562 44.406 1 42.78 475 ASP A C 1
ATOM 3636 O O . ASP A 1 475 ? 4.168 25.141 45 1 42.78 475 ASP A O 1
ATOM 3640 N N . GLY A 1 476 ? 3.248 26.797 44.062 1 33.62 476 GLY A N 1
ATOM 3641 C CA . GLY A 1 476 ? 4.145 27.656 44.812 1 33.62 476 GLY A CA 1
ATOM 3642 C C . GLY A 1 476 ? 3.523 28.188 46.094 1 33.62 476 GLY A C 1
ATOM 3643 O O . GLY A 1 476 ? 4.172 28.922 46.844 1 33.62 476 GLY A O 1
ATOM 3644 N N . SER A 1 477 ? 2.164 28.297 46.219 1 27.67 477 SER A N 1
ATOM 3645 C CA . SER A 1 477 ? 1.867 28.594 47.625 1 27.67 477 SER A CA 1
ATOM 3646 C C . SER A 1 477 ? 1.832 27.328 48.469 1 27.67 477 SER A C 1
ATOM 3648 O O . SER A 1 477 ? 1.425 26.266 47.969 1 27.67 477 SER A O 1
ATOM 3650 N N . MET B 1 1 ? -22.75 -2.301 23.641 1 72.88 1 MET B N 1
ATOM 3651 C CA . MET B 1 1 ? -23.328 -1.883 24.906 1 72.88 1 MET B CA 1
ATOM 3652 C C . MET B 1 1 ? -22.656 -2.611 26.078 1 72.88 1 MET B C 1
ATOM 3654 O O . MET B 1 1 ? -22.344 -3.795 25.969 1 72.88 1 MET B O 1
ATOM 3658 N N . ASN B 1 2 ? -22.438 -1.895 27.109 1 80 2 ASN B N 1
ATOM 3659 C CA . ASN B 1 2 ? -21.812 -2.518 28.266 1 80 2 ASN B CA 1
ATOM 3660 C C . ASN B 1 2 ? -22.844 -2.975 29.281 1 80 2 ASN B C 1
ATOM 3662 O O . ASN B 1 2 ? -24.047 -2.801 29.078 1 80 2 ASN B O 1
ATOM 3666 N N . ASP B 1 3 ? -22.328 -3.656 30.281 1 79.94 3 ASP B N 1
ATOM 3667 C CA . ASP B 1 3 ? -23.188 -4.25 31.312 1 79.94 3 ASP B CA 1
ATOM 3668 C C . ASP B 1 3 ? -24.078 -3.199 31.953 1 79.94 3 ASP B C 1
ATOM 3670 O O . ASP B 1 3 ? -25.281 -3.426 32.125 1 79.94 3 ASP B O 1
ATOM 3674 N N . THR B 1 4 ? -23.531 -2.029 32.25 1 82.31 4 THR B N 1
ATOM 3675 C CA . THR B 1 4 ? -24.266 -0.969 32.938 1 82.31 4 THR B CA 1
ATOM 3676 C C . THR B 1 4 ? -25.391 -0.435 32.031 1 82.31 4 THR B C 1
ATOM 3678 O O . THR B 1 4 ? -26.5 -0.192 32.5 1 82.31 4 THR B O 1
ATOM 3681 N N . THR B 1 5 ? -25.141 -0.299 30.891 1 83.69 5 THR B N 1
ATOM 3682 C CA . THR B 1 5 ? -26.109 0.223 29.953 1 83.69 5 THR B CA 1
ATOM 3683 C C . THR B 1 5 ? -27.266 -0.76 29.766 1 83.69 5 THR B C 1
ATOM 3685 O O . THR B 1 5 ? -28.422 -0.357 29.703 1 83.69 5 THR B O 1
ATOM 3688 N N . LEU B 1 6 ? -26.938 -1.99 29.703 1 79.38 6 LEU B N 1
ATOM 3689 C CA . LEU B 1 6 ? -27.969 -2.998 29.516 1 79.38 6 LEU B CA 1
ATOM 3690 C C . LEU B 1 6 ? -28.875 -3.076 30.734 1 79.38 6 LEU B C 1
ATOM 3692 O O . LEU B 1 6 ? -30.094 -3.279 30.594 1 79.38 6 LEU B O 1
ATOM 3696 N N . LYS B 1 7 ? -28.281 -2.957 31.828 1 81.25 7 LYS B N 1
ATOM 3697 C CA . LYS B 1 7 ? -29.047 -3.02 33.062 1 81.25 7 LYS B CA 1
ATOM 3698 C C . LYS B 1 7 ? -30 -1.838 33.188 1 81.25 7 LYS B C 1
ATOM 3700 O O . LYS B 1 7 ? -30.984 -1.9 33.938 1 81.25 7 LYS B O 1
ATOM 3705 N N . SER B 1 8 ? -29.734 -0.775 32.5 1 86.44 8 SER B N 1
ATOM 3706 C CA . SER B 1 8 ? -30.562 0.431 32.594 1 86.44 8 SER B CA 1
ATOM 3707 C C . SER B 1 8 ? -31.812 0.305 31.719 1 86.44 8 SER B C 1
ATOM 3709 O O . SER B 1 8 ? -32.719 1.145 31.797 1 86.44 8 SER B O 1
ATOM 3711 N N . ILE B 1 9 ? -31.891 -0.766 31 1 85 9 ILE B N 1
ATOM 3712 C CA . ILE B 1 9 ? -33.062 -0.97 30.156 1 85 9 ILE B CA 1
ATOM 3713 C C . ILE B 1 9 ? -34.281 -1.276 31.016 1 85 9 ILE B C 1
ATOM 3715 O O . ILE B 1 9 ? -34.25 -2.191 31.844 1 85 9 ILE B O 1
ATOM 3719 N N . ALA B 1 10 ? -35.312 -0.516 30.734 1 83.19 10 ALA B N 1
ATOM 3720 C CA . ALA B 1 10 ? -36.5 -0.631 31.562 1 83.19 10 ALA B CA 1
ATOM 3721 C C . ALA B 1 10 ? -37.188 -1.982 31.344 1 83.19 10 ALA B C 1
ATOM 3723 O O . ALA B 1 10 ? -37.219 -2.494 30.219 1 83.19 10 ALA B O 1
ATOM 3724 N N . LYS B 1 11 ? -37.688 -2.604 32.406 1 85.81 11 LYS B N 1
ATOM 3725 C CA . LYS B 1 11 ? -38.375 -3.891 32.375 1 85.81 11 LYS B CA 1
ATOM 3726 C C . LYS B 1 11 ? -39.656 -3.811 31.516 1 85.81 11 LYS B C 1
ATOM 3728 O O . LYS B 1 11 ? -40.125 -4.828 31 1 85.81 11 LYS B O 1
ATOM 3733 N N . SER B 1 12 ? -40.094 -2.631 31.406 1 87.19 12 SER B N 1
ATOM 3734 C CA . SER B 1 12 ? -41.281 -2.432 30.609 1 87.19 12 SER B CA 1
ATOM 3735 C C . SER B 1 12 ? -41 -2.592 29.109 1 87.19 12 SER B C 1
ATOM 3737 O O . SER B 1 12 ? -41.906 -2.877 28.328 1 87.19 12 SER B O 1
ATOM 3739 N N . LEU B 1 13 ? -39.781 -2.332 28.688 1 89.12 13 LEU B N 1
ATOM 3740 C CA . LEU B 1 13 ? -39.406 -2.451 27.281 1 89.12 13 LEU B CA 1
ATOM 3741 C C . LEU B 1 13 ? -39.188 -3.912 26.906 1 89.12 13 LEU B C 1
ATOM 3743 O O . LEU B 1 13 ? -39.531 -4.324 25.781 1 89.12 13 LEU B O 1
ATOM 3747 N N . VAL B 1 14 ? -38.625 -4.734 27.766 1 86.5 14 VAL B N 1
ATOM 3748 C CA . VAL B 1 14 ? -38.344 -6.148 27.531 1 86.5 14 VAL B CA 1
ATOM 3749 C C . VAL B 1 14 ? -38.281 -6.883 28.875 1 86.5 14 VAL B C 1
ATOM 3751 O O . VAL B 1 14 ? -37.75 -6.371 29.859 1 86.5 14 VAL B O 1
ATOM 3754 N N . PRO B 1 15 ? -38.906 -8.047 28.859 1 80.31 15 PRO B N 1
ATOM 3755 C CA . PRO B 1 15 ? -38.844 -8.836 30.094 1 80.31 15 PRO B CA 1
ATOM 3756 C C . PRO B 1 15 ? -37.406 -9.172 30.5 1 80.31 15 PRO B C 1
ATOM 3758 O O . PRO B 1 15 ? -36.562 -9.453 29.641 1 80.31 15 PRO B O 1
ATOM 3761 N N . GLU B 1 16 ? -37.188 -9.219 31.75 1 84.81 16 GLU B N 1
ATOM 3762 C CA . GLU B 1 16 ? -35.875 -9.375 32.312 1 84.81 16 GLU B CA 1
ATOM 3763 C C . GLU B 1 16 ? -35.219 -10.695 31.891 1 84.81 16 GLU B C 1
ATOM 3765 O O . GLU B 1 16 ? -34.031 -10.766 31.656 1 84.81 16 GLU B O 1
ATOM 3770 N N . ASN B 1 17 ? -36 -11.719 31.906 1 85.12 17 ASN B N 1
ATOM 3771 C CA . ASN B 1 17 ? -35.469 -13.031 31.547 1 85.12 17 ASN B CA 1
ATOM 3772 C C . ASN B 1 17 ? -35.031 -13.062 30.078 1 85.12 17 ASN B C 1
ATOM 3774 O O . ASN B 1 17 ? -34.031 -13.727 29.75 1 85.12 17 ASN B O 1
ATOM 3778 N N . TYR B 1 18 ? -35.812 -12.352 29.203 1 84.69 18 TYR B N 1
ATOM 3779 C CA . TYR B 1 18 ? -35.375 -12.25 27.797 1 84.69 18 TYR B CA 1
ATOM 3780 C C . TYR B 1 18 ? -34.125 -11.43 27.672 1 84.69 18 TYR B C 1
ATOM 3782 O O . TYR B 1 18 ? -33.219 -11.773 26.891 1 84.69 18 TYR B O 1
ATOM 3790 N N . LEU B 1 19 ? -34.031 -10.406 28.422 1 85.94 19 LEU B N 1
ATOM 3791 C CA . LEU B 1 19 ? -32.844 -9.555 28.406 1 85.94 19 LEU B CA 1
ATOM 3792 C C . LEU B 1 19 ? -31.625 -10.328 28.922 1 85.94 19 LEU B C 1
ATOM 3794 O O . LEU B 1 19 ? -30.516 -10.141 28.406 1 85.94 19 LEU B O 1
ATOM 3798 N N . ALA B 1 20 ? -31.828 -11.102 29.922 1 85.69 20 ALA B N 1
ATOM 3799 C CA . ALA B 1 20 ? -30.734 -11.898 30.484 1 85.69 20 ALA B CA 1
ATOM 3800 C C . ALA B 1 20 ? -30.188 -12.875 29.453 1 85.69 20 ALA B C 1
ATOM 3802 O O . ALA B 1 20 ? -28.969 -13.086 29.375 1 85.69 20 ALA B O 1
ATOM 3803 N N . LEU B 1 21 ? -31.094 -13.523 28.766 1 83.69 21 LEU B N 1
ATOM 3804 C CA . LEU B 1 21 ? -30.688 -14.438 27.703 1 83.69 21 LEU B CA 1
ATOM 3805 C C . LEU B 1 21 ? -29.859 -13.711 26.641 1 83.69 21 LEU B C 1
ATOM 3807 O O . LEU B 1 21 ? -28.844 -14.234 26.172 1 83.69 21 LEU B O 1
ATOM 3811 N N . ALA B 1 22 ? -30.406 -12.578 26.203 1 84.75 22 ALA B N 1
ATOM 3812 C CA . ALA B 1 22 ? -29.688 -11.758 25.219 1 84.75 22 ALA B CA 1
ATOM 3813 C C . ALA B 1 22 ? -28.328 -11.336 25.766 1 84.75 22 ALA B C 1
ATOM 3815 O O . ALA B 1 22 ? -27.344 -11.289 25.016 1 84.75 22 ALA B O 1
ATOM 3816 N N . ASN B 1 23 ? -28.281 -11.039 26.953 1 86.75 23 ASN B N 1
ATOM 3817 C CA . ASN B 1 23 ? -27.031 -10.625 27.578 1 86.75 23 ASN B CA 1
ATOM 3818 C C . ASN B 1 23 ? -26.031 -11.773 27.656 1 86.75 23 ASN B C 1
ATOM 3820 O O . ASN B 1 23 ? -24.812 -11.562 27.547 1 86.75 23 ASN B O 1
ATOM 3824 N N . ASP B 1 24 ? -26.516 -12.898 27.891 1 85.62 24 ASP B N 1
ATOM 3825 C CA . ASP B 1 24 ? -25.641 -14.07 27.875 1 85.62 24 ASP B CA 1
ATOM 3826 C C . ASP B 1 24 ? -24.953 -14.234 26.531 1 85.62 24 ASP B C 1
ATOM 3828 O O . ASP B 1 24 ? -23.766 -14.578 26.469 1 85.62 24 ASP B O 1
ATOM 3832 N N . ALA B 1 25 ? -25.75 -14.102 25.516 1 84.19 25 ALA B N 1
ATOM 3833 C CA . ALA B 1 25 ? -25.203 -14.18 24.172 1 84.19 25 ALA B CA 1
ATOM 3834 C C . ALA B 1 25 ? -24.141 -13.109 23.953 1 84.19 25 ALA B C 1
ATOM 3836 O O . ALA B 1 25 ? -23.109 -13.367 23.312 1 84.19 25 ALA B O 1
ATOM 3837 N N . ARG B 1 26 ? -24.469 -11.938 24.359 1 87.75 26 ARG B N 1
ATOM 3838 C CA . ARG B 1 26 ? -23.5 -10.852 24.281 1 87.75 26 ARG B CA 1
ATOM 3839 C C . ARG B 1 26 ? -22.219 -11.195 25.031 1 87.75 26 ARG B C 1
ATOM 3841 O O . ARG B 1 26 ? -21.109 -10.953 24.531 1 87.75 26 ARG B O 1
ATOM 3848 N N . LEU B 1 27 ? -22.297 -11.703 26.156 1 88.56 27 LEU B N 1
ATOM 3849 C CA . LEU B 1 27 ? -21.141 -12.062 26.969 1 88.56 27 LEU B CA 1
ATOM 3850 C C . LEU B 1 27 ? -20.297 -13.141 26.297 1 88.56 27 LEU B C 1
ATOM 3852 O O . LEU B 1 27 ? -19.078 -13.148 26.422 1 88.56 27 LEU B O 1
ATOM 3856 N N . GLU B 1 28 ? -20.953 -14.078 25.672 1 88.31 28 GLU B N 1
ATOM 3857 C CA . GLU B 1 28 ? -20.234 -15.102 24.922 1 88.31 28 GLU B CA 1
ATOM 3858 C C . GLU B 1 28 ? -19.375 -14.477 23.828 1 88.31 28 GLU B C 1
ATOM 3860 O O . GLU B 1 28 ? -18.234 -14.898 23.609 1 88.31 28 GLU B O 1
ATOM 3865 N N . ARG B 1 29 ? -19.953 -13.539 23.062 1 89.25 29 ARG B N 1
ATOM 3866 C CA . ARG B 1 29 ? -19.203 -12.828 22.031 1 89.25 29 ARG B CA 1
ATOM 3867 C C . ARG B 1 29 ? -18.016 -12.086 22.641 1 89.25 29 ARG B C 1
ATOM 3869 O O . ARG B 1 29 ? -16.906 -12.125 22.094 1 89.25 29 ARG B O 1
ATOM 3876 N N . ASP B 1 30 ? -18.25 -11.422 23.703 1 91.62 30 ASP B N 1
ATOM 3877 C CA . ASP B 1 30 ? -17.203 -10.641 24.359 1 91.62 30 ASP B CA 1
ATOM 3878 C C . ASP B 1 30 ? -16.078 -11.547 24.859 1 91.62 30 ASP B C 1
ATOM 3880 O O . ASP B 1 30 ? -14.914 -11.148 24.875 1 91.62 30 ASP B O 1
ATOM 3884 N N . LYS B 1 31 ? -16.438 -12.656 25.312 1 91.75 31 LYS B N 1
ATOM 3885 C CA . LYS B 1 31 ? -15.445 -13.617 25.781 1 91.75 31 LYS B CA 1
ATOM 3886 C C . LYS B 1 31 ? -14.516 -14.047 24.656 1 91.75 31 LYS B C 1
ATOM 3888 O O . LYS B 1 31 ? -13.312 -14.18 24.844 1 91.75 31 LYS B O 1
ATOM 3893 N N . GLU B 1 32 ? -15.031 -14.32 23.516 1 93.31 32 GLU B N 1
ATOM 3894 C CA . GLU B 1 32 ? -14.227 -14.703 22.359 1 93.31 32 GLU B CA 1
ATOM 3895 C C . GLU B 1 32 ? -13.25 -13.594 21.969 1 93.31 32 GLU B C 1
ATOM 3897 O O . GLU B 1 32 ? -12.094 -13.859 21.641 1 93.31 32 GLU B O 1
ATOM 3902 N N . ILE B 1 33 ? -13.734 -12.391 21.969 1 94.69 33 ILE B N 1
ATOM 3903 C CA . ILE B 1 33 ? -12.898 -11.242 21.641 1 94.69 33 ILE B CA 1
ATOM 3904 C C . ILE B 1 33 ? -11.797 -11.094 22.688 1 94.69 33 ILE B C 1
ATOM 3906 O O . ILE B 1 33 ? -10.641 -10.844 22.359 1 94.69 33 ILE B O 1
ATOM 3910 N N . LYS B 1 34 ? -12.172 -11.219 23.953 1 94.56 34 LYS B N 1
ATOM 3911 C CA . LYS B 1 34 ? -11.203 -11.148 25.047 1 94.56 34 LYS B CA 1
ATOM 3912 C C . LYS B 1 34 ? -10.109 -12.203 24.891 1 94.56 34 LYS B C 1
ATOM 3914 O O . LYS B 1 34 ? -8.93 -11.914 25.047 1 94.56 34 LYS B O 1
ATOM 3919 N N . LEU B 1 35 ? -10.508 -13.391 24.594 1 94.44 35 LEU B N 1
ATOM 3920 C CA . LEU B 1 35 ? -9.562 -14.484 24.391 1 94.44 35 LEU B CA 1
ATOM 3921 C C . LEU B 1 35 ? -8.602 -14.18 23.25 1 94.44 35 LEU B C 1
ATOM 3923 O O . LEU B 1 35 ? -7.402 -14.438 23.359 1 94.44 35 LEU B O 1
ATOM 3927 N N . LEU B 1 36 ? -9.133 -13.664 22.125 1 96.31 36 LEU B N 1
ATOM 3928 C CA . LEU B 1 36 ? -8.312 -13.289 20.984 1 96.31 36 LEU B CA 1
ATOM 3929 C C . LEU B 1 36 ? -7.277 -12.242 21.375 1 96.31 36 LEU B C 1
ATOM 3931 O O . LEU B 1 36 ? -6.102 -12.367 21.016 1 96.31 36 LEU B O 1
ATOM 3935 N N . LEU B 1 37 ? -7.699 -11.164 22.078 1 95.44 37 LEU B N 1
ATOM 3936 C CA . LEU B 1 37 ? -6.828 -10.055 22.453 1 95.44 37 LEU B CA 1
ATOM 3937 C C . LEU B 1 37 ? -5.797 -10.492 23.484 1 95.44 37 LEU B C 1
ATOM 3939 O O . LEU B 1 37 ? -4.672 -9.992 23.5 1 95.44 37 LEU B O 1
ATOM 3943 N N . GLU B 1 38 ? -6.098 -11.43 24.312 1 94.81 38 GLU B N 1
ATOM 3944 C CA . GLU B 1 38 ? -5.199 -11.906 25.359 1 94.81 38 GLU B CA 1
ATOM 3945 C C . GLU B 1 38 ? -4.18 -12.891 24.797 1 94.81 38 GLU B C 1
ATOM 3947 O O . GLU B 1 38 ? -2.984 -12.789 25.078 1 94.81 38 GLU B O 1
ATOM 3952 N N . GLN B 1 39 ? -4.68 -13.844 24.031 1 95.5 39 GLN B N 1
ATOM 3953 C CA . GLN B 1 39 ? -3.814 -14.914 23.547 1 95.5 39 GLN B CA 1
ATOM 3954 C C . GLN B 1 39 ? -3.07 -14.492 22.297 1 95.5 39 GLN B C 1
ATOM 3956 O O . GLN B 1 39 ? -1.964 -14.969 22.031 1 95.5 39 GLN B O 1
ATOM 3961 N N . ARG B 1 40 ? -3.807 -13.641 21.438 1 96.19 40 ARG B N 1
ATOM 3962 C CA . ARG B 1 40 ? -3.252 -13.164 20.188 1 96.19 40 ARG B CA 1
ATOM 3963 C C . ARG B 1 40 ? -2.875 -14.328 19.266 1 96.19 40 ARG B C 1
ATOM 3965 O O . ARG B 1 40 ? -1.78 -14.352 18.703 1 96.19 40 ARG B O 1
ATOM 3972 N N . LYS B 1 41 ? -3.725 -15.336 19.266 1 96.38 41 LYS B N 1
ATOM 3973 C CA . LYS B 1 41 ? -3.59 -16.516 18.422 1 96.38 41 LYS B CA 1
ATOM 3974 C C . LYS B 1 41 ? -4.836 -16.719 17.562 1 96.38 41 LYS B C 1
ATOM 3976 O O . LYS B 1 41 ? -5.926 -16.266 17.922 1 96.38 41 LYS B O 1
ATOM 3981 N N . LEU B 1 42 ? -4.629 -17.375 16.469 1 96.69 42 LEU B N 1
ATOM 3982 C CA . LEU B 1 42 ? -5.738 -17.688 15.578 1 96.69 42 LEU B CA 1
ATOM 3983 C C . LEU B 1 42 ? -6.77 -18.578 16.266 1 96.69 42 LEU B C 1
ATOM 3985 O O . LEU B 1 42 ? -6.41 -19.562 16.906 1 96.69 42 LEU B O 1
ATOM 3989 N N . PRO B 1 43 ? -8.031 -18.188 16.219 1 96.56 43 PRO B N 1
ATOM 3990 C CA . PRO B 1 43 ? -9.055 -19.094 16.766 1 96.56 43 PRO B CA 1
ATOM 3991 C C . PRO B 1 43 ? -9.094 -20.438 16.031 1 96.56 43 PRO B C 1
ATOM 3993 O O . PRO B 1 43 ? -8.758 -20.516 14.852 1 96.56 43 PRO B O 1
ATOM 3996 N N . THR B 1 44 ? -9.531 -21.453 16.703 1 96.19 44 THR B N 1
ATOM 3997 C CA . THR B 1 44 ? -9.625 -22.781 16.125 1 96.19 44 THR B CA 1
ATOM 3998 C C . THR B 1 44 ? -10.641 -22.812 14.977 1 96.19 44 THR B C 1
ATOM 4000 O O . THR B 1 44 ? -10.367 -23.359 13.914 1 96.19 44 THR B O 1
ATOM 4003 N N . TYR B 1 45 ? -11.789 -22.219 15.336 1 96.12 45 TYR B N 1
ATOM 4004 C CA . TYR B 1 45 ? -12.859 -22.156 14.344 1 96.12 45 TYR B CA 1
ATOM 4005 C C . TYR B 1 45 ? -13.07 -20.719 13.875 1 96.12 45 TYR B C 1
ATOM 4007 O O . TYR B 1 45 ? -12.961 -19.781 14.664 1 96.12 45 TYR B O 1
ATOM 4015 N N . GLY B 1 46 ? -13.414 -20.594 12.594 1 96.88 46 GLY B N 1
ATOM 4016 C CA . GLY B 1 46 ? -13.648 -19.281 12.008 1 96.88 46 GLY B CA 1
ATOM 4017 C C . GLY B 1 46 ? -14.836 -18.562 12.617 1 96.88 46 GLY B C 1
ATOM 4018 O O . GLY B 1 46 ? -15.812 -19.188 13.016 1 96.88 46 GLY B O 1
ATOM 4019 N N . TRP B 1 47 ? -14.766 -17.219 12.703 1 97 47 TRP B N 1
ATOM 4020 C CA . TRP B 1 47 ? -15.852 -16.375 13.164 1 97 47 TRP B CA 1
ATOM 4021 C C . TRP B 1 47 ? -16.859 -16.125 12.047 1 97 47 TRP B C 1
ATOM 4023 O O . TRP B 1 47 ? -16.516 -16.203 10.867 1 97 47 TRP B O 1
ATOM 4033 N N . SER B 1 48 ? -18.094 -15.906 12.414 1 95.25 48 SER B N 1
ATOM 4034 C CA . SER B 1 48 ? -19.094 -15.477 11.445 1 95.25 48 SER B CA 1
ATOM 4035 C C . SER B 1 48 ? -18.812 -14.062 10.953 1 95.25 48 SER B C 1
ATOM 4037 O O . SER B 1 48 ? -18.109 -13.289 11.625 1 95.25 48 SER B O 1
ATOM 4039 N N . ASP B 1 49 ? -19.344 -13.688 9.82 1 96.06 49 ASP B N 1
ATOM 4040 C CA . ASP B 1 49 ? -19.188 -12.344 9.273 1 96.06 49 ASP B CA 1
ATOM 4041 C C . ASP B 1 49 ? -19.703 -11.289 10.25 1 96.06 49 ASP B C 1
ATOM 4043 O O . ASP B 1 49 ? -19.094 -10.227 10.398 1 96.06 49 ASP B O 1
ATOM 4047 N N . THR B 1 50 ? -20.781 -11.617 10.859 1 93.56 50 THR B N 1
ATOM 4048 C CA . THR B 1 50 ? -21.375 -10.688 11.805 1 93.56 50 THR B CA 1
ATOM 4049 C C . THR B 1 50 ? -20.453 -10.414 12.977 1 93.56 50 THR B C 1
ATOM 4051 O O . THR B 1 50 ? -20.297 -9.273 13.414 1 93.56 50 THR B O 1
ATOM 4054 N N . MET B 1 51 ? -19.844 -11.422 13.461 1 94.56 51 MET B N 1
ATOM 4055 C CA . MET B 1 51 ? -18.906 -11.297 14.578 1 94.56 51 MET B CA 1
ATOM 4056 C C . MET B 1 51 ? -17.672 -10.508 14.172 1 94.56 51 MET B C 1
ATOM 4058 O O . MET B 1 51 ? -17.188 -9.656 14.922 1 94.56 51 MET B O 1
ATOM 4062 N N . ILE B 1 52 ? -17.172 -10.781 13.039 1 97.69 52 ILE B N 1
ATOM 4063 C CA . ILE B 1 52 ? -15.984 -10.102 12.531 1 97.69 52 ILE B CA 1
ATOM 4064 C C . ILE B 1 52 ? -16.281 -8.609 12.367 1 97.69 52 ILE B C 1
ATOM 4066 O O . ILE B 1 52 ? -15.484 -7.762 12.789 1 97.69 52 ILE B O 1
ATOM 4070 N N . GLU B 1 53 ? -17.375 -8.289 11.742 1 96.19 53 GLU B N 1
ATOM 4071 C CA . GLU B 1 53 ? -17.766 -6.898 11.523 1 96.19 53 GLU B CA 1
ATOM 4072 C C . GLU B 1 53 ? -17.922 -6.156 12.852 1 96.19 53 GLU B C 1
ATOM 4074 O O . GLU B 1 53 ? -17.531 -4.996 12.969 1 96.19 53 GLU B O 1
ATOM 4079 N N . TYR B 1 54 ? -18.562 -6.855 13.805 1 94.31 54 TYR B N 1
ATOM 4080 C CA . TYR B 1 54 ? -18.719 -6.27 15.133 1 94.31 54 TYR B CA 1
ATOM 4081 C C . TYR B 1 54 ? -17.359 -5.914 15.734 1 94.31 54 TYR B C 1
ATOM 4083 O O . TYR B 1 54 ? -17.172 -4.801 16.219 1 94.31 54 TYR B O 1
ATOM 4091 N N . PHE B 1 55 ? -16.5 -6.82 15.742 1 96.5 55 PHE B N 1
ATOM 4092 C CA . PHE B 1 55 ? -15.164 -6.645 16.312 1 96.5 55 PHE B CA 1
ATOM 4093 C C . PHE B 1 55 ? -14.422 -5.504 15.625 1 96.5 55 PHE B C 1
ATOM 4095 O O . PHE B 1 55 ? -13.859 -4.633 16.297 1 96.5 55 PHE B O 1
ATOM 4102 N N . VAL B 1 56 ? -14.445 -5.465 14.234 1 97.94 56 VAL B N 1
ATOM 4103 C CA . VAL B 1 56 ? -13.742 -4.477 13.422 1 97.94 56 VAL B CA 1
ATOM 4104 C C . VAL B 1 56 ? -14.328 -3.088 13.68 1 97.94 56 VAL B C 1
ATOM 4106 O O . VAL B 1 56 ? -13.594 -2.107 13.805 1 97.94 56 VAL B O 1
ATOM 4109 N N . ARG B 1 57 ? -15.625 -2.969 13.758 1 95.44 57 ARG B N 1
ATOM 4110 C CA . ARG B 1 57 ? -16.281 -1.689 14.016 1 95.44 57 ARG B CA 1
ATOM 4111 C C . ARG B 1 57 ? -15.93 -1.172 15.406 1 95.44 57 ARG B C 1
ATOM 4113 O O . ARG B 1 57 ? -15.734 0.031 15.602 1 95.44 57 ARG B O 1
ATOM 4120 N N . GLU B 1 58 ? -15.812 -2.068 16.375 1 93.62 58 GLU B N 1
ATOM 4121 C CA . GLU B 1 58 ? -15.414 -1.676 17.734 1 93.62 58 GLU B CA 1
ATOM 4122 C C . GLU B 1 58 ? -13.992 -1.139 17.75 1 93.62 58 GLU B C 1
ATOM 4124 O O . GLU B 1 58 ? -13.695 -0.171 18.453 1 93.62 58 GLU B O 1
ATOM 4129 N N . LEU B 1 59 ? -13.117 -1.795 17.031 1 95.19 59 LEU B N 1
ATOM 4130 C CA . LEU B 1 59 ? -11.742 -1.307 16.938 1 95.19 59 LEU B CA 1
ATOM 4131 C C . LEU B 1 59 ? -11.703 0.082 16.312 1 95.19 59 LEU B C 1
ATOM 4133 O O . LEU B 1 59 ? -10.984 0.963 16.781 1 95.19 59 LEU B O 1
ATOM 4137 N N . ALA B 1 60 ? -12.477 0.29 15.195 1 96.19 60 ALA B N 1
ATOM 4138 C CA . ALA B 1 60 ? -12.484 1.564 14.484 1 96.19 60 ALA B CA 1
ATOM 4139 C C . ALA B 1 60 ? -12.922 2.703 15.398 1 96.19 60 ALA B C 1
ATOM 4141 O O . ALA B 1 60 ? -12.43 3.828 15.281 1 96.19 60 ALA B O 1
ATOM 4142 N N . LEU B 1 61 ? -13.82 2.465 16.328 1 93.81 61 LEU B N 1
ATOM 4143 C CA . LEU B 1 61 ? -14.359 3.475 17.234 1 93.81 61 LEU B CA 1
ATOM 4144 C C . LEU B 1 61 ? -13.289 3.957 18.203 1 93.81 61 LEU B C 1
ATOM 4146 O O . LEU B 1 61 ? -13.453 4.992 18.859 1 93.81 61 LEU B O 1
ATOM 4150 N N . LEU B 1 62 ? -12.195 3.23 18.297 1 92.88 62 LEU B N 1
ATOM 4151 C CA . LEU B 1 62 ? -11.109 3.619 19.188 1 92.88 62 LEU B CA 1
ATOM 4152 C C . LEU B 1 62 ? -10.188 4.633 18.516 1 92.88 62 LEU B C 1
ATOM 4154 O O . LEU B 1 62 ? -9.266 5.156 19.141 1 92.88 62 LEU B O 1
ATOM 4158 N N . ASP B 1 63 ? -10.367 4.953 17.266 1 93 63 ASP B N 1
ATOM 4159 C CA . ASP B 1 63 ? -9.609 5.98 16.562 1 93 63 ASP B CA 1
ATOM 4160 C C . ASP B 1 63 ? -10.242 7.359 16.734 1 93 63 ASP B C 1
ATOM 4162 O O . ASP B 1 63 ? -11.469 7.488 16.75 1 93 63 ASP B O 1
ATOM 4166 N N . SER B 1 64 ? -9.461 8.406 16.797 1 89.88 64 SER B N 1
ATOM 4167 C CA . SER B 1 64 ? -9.891 9.742 17.172 1 89.88 64 SER B CA 1
ATOM 4168 C C . SER B 1 64 ? -10.867 10.32 16.141 1 89.88 64 SER B C 1
ATOM 4170 O O . SER B 1 64 ? -11.727 11.125 16.484 1 89.88 64 SER B O 1
ATOM 4172 N N . ASN B 1 65 ? -10.766 9.93 14.906 1 91 65 ASN B N 1
ATOM 4173 C CA . ASN B 1 65 ? -11.664 10.461 13.891 1 91 65 ASN B CA 1
ATOM 4174 C C . ASN B 1 65 ? -13.109 10.031 14.133 1 91 65 ASN B C 1
ATOM 4176 O O . ASN B 1 65 ? -14.031 10.594 13.539 1 91 65 ASN B O 1
ATOM 4180 N N . ASN B 1 66 ? -13.312 9.047 14.977 1 91.25 66 ASN B N 1
ATOM 4181 C CA . ASN B 1 66 ? -14.664 8.547 15.234 1 91.25 66 ASN B CA 1
ATOM 4182 C C . ASN B 1 66 ? -15.172 8.977 16.594 1 91.25 66 ASN B C 1
ATOM 4184 O O . ASN B 1 66 ? -16.281 8.617 17 1 91.25 66 ASN B O 1
ATOM 4188 N N . PHE B 1 67 ? -14.383 9.758 17.312 1 90.06 67 PHE B N 1
ATOM 4189 C CA . PHE B 1 67 ? -14.82 10.234 18.625 1 90.06 67 PHE B CA 1
ATOM 4190 C C . PHE B 1 67 ? -15.93 11.266 18.469 1 90.06 67 PHE B C 1
ATOM 4192 O O . PHE B 1 67 ? -15.883 12.117 17.578 1 90.06 67 PHE B O 1
ATOM 4199 N N . PRO B 1 68 ? -16.875 11.211 19.344 1 85.5 68 PRO B N 1
ATOM 4200 C CA . PRO B 1 68 ? -17.938 12.227 19.281 1 85.5 68 PRO B CA 1
ATOM 4201 C C . PRO B 1 68 ? -17.422 13.633 19.562 1 85.5 68 PRO B C 1
ATOM 4203 O O . PRO B 1 68 ? -17.922 14.609 19 1 85.5 68 PRO B O 1
ATOM 4206 N N . SER B 1 69 ? -16.438 13.82 20.375 1 81.5 69 SER B N 1
ATOM 4207 C CA . SER B 1 69 ? -15.922 15.117 20.812 1 81.5 69 SER B CA 1
ATOM 4208 C C . SER B 1 69 ? -14.727 15.539 19.953 1 81.5 69 SER B C 1
ATOM 4210 O O . SER B 1 69 ? -13.953 16.422 20.344 1 81.5 69 SER B O 1
ATOM 4212 N N . ARG B 1 70 ? -14.641 14.945 18.812 1 84.75 70 ARG B N 1
ATOM 4213 C CA . ARG B 1 70 ? -13.445 15.195 18.016 1 84.75 70 ARG B CA 1
ATOM 4214 C C . ARG B 1 70 ? -13.406 16.641 17.531 1 84.75 70 ARG B C 1
ATOM 4216 O O . ARG B 1 70 ? -14.43 17.188 17.125 1 84.75 70 ARG B O 1
ATOM 4223 N N . CYS B 1 71 ? -12.289 17.312 17.734 1 88.19 71 CYS B N 1
ATOM 4224 C CA . CYS B 1 71 ? -11.953 18.641 17.234 1 88.19 71 CYS B CA 1
ATOM 4225 C C . CYS B 1 71 ? -10.562 18.656 16.609 1 88.19 71 CYS B C 1
ATOM 4227 O O . CYS B 1 71 ? -9.562 18.812 17.312 1 88.19 71 CYS B O 1
ATOM 4229 N N . GLY B 1 72 ? -10.547 18.484 15.344 1 88.94 72 GLY B N 1
ATOM 4230 C CA . GLY B 1 72 ? -9.273 18.344 14.648 1 88.94 72 GLY B CA 1
ATOM 4231 C C . GLY B 1 72 ? -8.766 19.656 14.078 1 88.94 72 GLY B C 1
ATOM 4232 O O . GLY B 1 72 ? -9.445 20.297 13.273 1 88.94 72 GLY B O 1
ATOM 4233 N N . VAL B 1 73 ? -7.551 20.031 14.477 1 90.75 73 VAL B N 1
ATOM 4234 C CA . VAL B 1 73 ? -6.973 21.281 13.984 1 90.75 73 VAL B CA 1
ATOM 4235 C C . VAL B 1 73 ? -5.582 21.016 13.414 1 90.75 73 VAL B C 1
ATOM 4237 O O . VAL B 1 73 ? -4.676 21.828 13.562 1 90.75 73 VAL B O 1
ATOM 4240 N N . GLY B 1 74 ? -5.43 19.797 12.906 1 86.62 74 GLY B N 1
ATOM 4241 C CA . GLY B 1 74 ? -4.18 19.438 12.258 1 86.62 74 GLY B CA 1
ATOM 4242 C C . GLY B 1 74 ? -4.336 19.172 10.773 1 86.62 74 GLY B C 1
ATOM 4243 O O . GLY B 1 74 ? -5.418 19.344 10.211 1 86.62 74 GLY B O 1
ATOM 4244 N N . GLU B 1 75 ? -3.232 18.766 10.219 1 78.69 75 GLU B N 1
ATOM 4245 C CA . GLU B 1 75 ? -3.201 18.5 8.789 1 78.69 75 GLU B CA 1
ATOM 4246 C C . GLU B 1 75 ? -3.705 17.094 8.477 1 78.69 75 GLU B C 1
ATOM 4248 O O . GLU B 1 75 ? -4.137 16.828 7.352 1 78.69 75 GLU B O 1
ATOM 4253 N N . ARG B 1 76 ? -3.645 16.266 9.422 1 80.81 76 ARG B N 1
ATOM 4254 C CA . ARG B 1 76 ? -4.078 14.875 9.273 1 80.81 76 ARG B CA 1
ATOM 4255 C C . ARG B 1 76 ? -5.109 14.508 10.336 1 80.81 76 ARG B C 1
ATOM 4257 O O . ARG B 1 76 ? -4.762 13.938 11.375 1 80.81 76 ARG B O 1
ATOM 4264 N N . GLU B 1 77 ? -6.348 14.734 10.062 1 86.94 77 GLU B N 1
ATOM 4265 C CA . GLU B 1 77 ? -7.375 14.523 11.078 1 86.94 77 GLU B CA 1
ATOM 4266 C C . GLU B 1 77 ? -8.273 13.344 10.727 1 86.94 77 GLU B C 1
ATOM 4268 O O . GLU B 1 77 ? -9.281 13.102 11.383 1 86.94 77 GLU B O 1
ATOM 4273 N N . GLY B 1 78 ? -7.871 12.633 9.633 1 90.38 78 GLY B N 1
ATOM 4274 C CA . GLY B 1 78 ? -8.617 11.438 9.273 1 90.38 78 GLY B CA 1
ATOM 4275 C C . GLY B 1 78 ? -9.992 11.742 8.711 1 90.38 78 GLY B C 1
ATOM 4276 O O . GLY B 1 78 ? -10.938 10.977 8.914 1 90.38 78 GLY B O 1
ATOM 4277 N N . ARG B 1 79 ? -10.172 12.914 8.078 1 91.75 79 ARG B N 1
ATOM 4278 C CA . ARG B 1 79 ? -11.445 13.273 7.453 1 91.75 79 ARG B CA 1
ATOM 4279 C C . ARG B 1 79 ? -11.633 12.531 6.133 1 91.75 79 ARG B C 1
ATOM 4281 O O . ARG B 1 79 ? -10.75 12.539 5.277 1 91.75 79 ARG B O 1
ATOM 4288 N N . VAL B 1 80 ? -12.75 11.844 6.035 1 94.19 80 VAL B N 1
ATOM 4289 C CA . VAL B 1 80 ? -13.117 11.148 4.805 1 94.19 80 VAL B CA 1
ATOM 4290 C C . VAL B 1 80 ? -14.43 11.703 4.262 1 94.19 80 VAL B C 1
ATOM 4292 O O . VAL B 1 80 ? -15.469 11.617 4.918 1 94.19 80 VAL B O 1
ATOM 4295 N N . ILE B 1 81 ? -14.391 12.188 3.076 1 93.81 81 ILE B N 1
ATOM 4296 C CA . ILE B 1 81 ? -15.523 12.953 2.576 1 93.81 81 ILE B CA 1
ATOM 4297 C C . ILE B 1 81 ? -16.484 12.031 1.841 1 93.81 81 ILE B C 1
ATOM 4299 O O . ILE B 1 81 ? -17.703 12.219 1.9 1 93.81 81 ILE B O 1
ATOM 4303 N N . CYS B 1 82 ? -15.977 11.07 1.044 1 95.88 82 CYS B N 1
ATOM 4304 C CA . CYS B 1 82 ? -16.812 10.133 0.304 1 95.88 82 CYS B CA 1
ATOM 4305 C C . CYS B 1 82 ? -17.312 9.016 1.208 1 95.88 82 CYS B C 1
ATOM 4307 O O . CYS B 1 82 ? -16.516 8.234 1.729 1 95.88 82 CYS B O 1
ATOM 4309 N N . ASP B 1 83 ? -18.594 8.844 1.346 1 94.81 83 ASP B N 1
ATOM 4310 C CA . ASP B 1 83 ? -19.188 7.871 2.25 1 94.81 83 ASP B CA 1
ATOM 4311 C C . ASP B 1 83 ? -18.859 6.445 1.82 1 94.81 83 ASP B C 1
ATOM 4313 O O . ASP B 1 83 ? -18.672 5.562 2.662 1 94.81 83 ASP B O 1
ATOM 4317 N N . LEU B 1 84 ? -18.844 6.156 0.523 1 96.06 84 LEU B N 1
ATOM 4318 C CA . LEU B 1 84 ? -18.484 4.832 0.017 1 96.06 84 LEU B CA 1
ATOM 4319 C C . LEU B 1 84 ? -17.094 4.426 0.477 1 96.06 84 LEU B C 1
ATOM 4321 O O . LEU B 1 84 ? -16.875 3.275 0.86 1 96.06 84 LEU B O 1
ATOM 4325 N N . VAL B 1 85 ? -16.172 5.414 0.455 1 97.25 85 VAL B N 1
ATOM 4326 C CA . VAL B 1 85 ? -14.805 5.168 0.884 1 97.25 85 VAL B CA 1
ATOM 4327 C C . VAL B 1 85 ? -14.766 4.941 2.395 1 97.25 85 VAL B C 1
ATOM 4329 O O . VAL B 1 85 ? -14.102 4.02 2.875 1 97.25 85 VAL B O 1
ATOM 4332 N N . ARG B 1 86 ? -15.461 5.781 3.127 1 95.69 86 ARG B N 1
ATOM 4333 C CA . ARG B 1 86 ? -15.531 5.645 4.578 1 95.69 86 ARG B CA 1
ATOM 4334 C C . ARG B 1 86 ? -16.031 4.258 4.969 1 95.69 86 ARG B C 1
ATOM 4336 O O . ARG B 1 86 ? -15.453 3.609 5.848 1 95.69 86 ARG B O 1
ATOM 4343 N N . ARG B 1 87 ? -17.016 3.744 4.305 1 94.56 87 ARG B N 1
ATOM 4344 C CA . ARG B 1 87 ? -17.656 2.473 4.625 1 94.56 87 ARG B CA 1
ATOM 4345 C C . ARG B 1 87 ? -16.734 1.301 4.305 1 94.56 87 ARG B C 1
ATOM 4347 O O . ARG B 1 87 ? -16.641 0.347 5.082 1 94.56 87 ARG B O 1
ATOM 4354 N N . ARG B 1 88 ? -16.094 1.371 3.221 1 95.31 88 ARG B N 1
ATOM 4355 C CA . ARG B 1 88 ? -15.297 0.216 2.814 1 95.31 88 ARG B CA 1
ATOM 4356 C C . ARG B 1 88 ? -14.055 0.076 3.682 1 95.31 88 ARG B C 1
ATOM 4358 O O . ARG B 1 88 ? -13.422 -0.983 3.703 1 95.31 88 ARG B O 1
ATOM 4365 N N . HIS B 1 89 ? -13.727 1.175 4.402 1 97.69 89 HIS B N 1
ATOM 4366 C CA . HIS B 1 89 ? -12.594 1.09 5.324 1 97.69 89 HIS B CA 1
ATOM 4367 C C . HIS B 1 89 ? -13.07 0.912 6.762 1 97.69 89 HIS B C 1
ATOM 4369 O O . HIS B 1 89 ? -12.273 0.99 7.695 1 97.69 89 HIS B O 1
ATOM 4375 N N . TYR B 1 90 ? -14.398 0.732 6.988 1 96.75 90 TYR B N 1
ATOM 4376 C CA . TYR B 1 90 ? -14.992 0.556 8.305 1 96.75 90 TYR B CA 1
ATOM 4377 C C . TYR B 1 90 ? -14.641 1.72 9.227 1 96.75 90 TYR B C 1
ATOM 4379 O O . TYR B 1 90 ? -14.422 1.528 10.422 1 96.75 90 TYR B O 1
ATOM 4387 N N . ASN B 1 91 ? -14.328 2.941 8.625 1 95.12 91 ASN B N 1
ATOM 4388 C CA . ASN B 1 91 ? -14.086 4.211 9.305 1 95.12 91 ASN B CA 1
ATOM 4389 C C . ASN B 1 91 ? -12.664 4.281 9.867 1 95.12 91 ASN B C 1
ATOM 4391 O O . ASN B 1 91 ? -12.359 5.164 10.672 1 95.12 91 ASN B O 1
ATOM 4395 N N . PHE B 1 92 ? -11.859 3.299 9.469 1 96.31 92 PHE B N 1
ATOM 4396 C CA . PHE B 1 92 ? -10.43 3.512 9.688 1 96.31 92 PHE B CA 1
ATOM 4397 C C . PHE B 1 92 ? -9.891 4.566 8.727 1 96.31 92 PHE B C 1
ATOM 4399 O O . PHE B 1 92 ? -10.078 4.465 7.516 1 96.31 92 PHE B O 1
ATOM 4406 N N . SER B 1 93 ? -9.172 5.559 9.258 1 95.12 93 SER B N 1
ATOM 4407 C CA . SER B 1 93 ? -8.758 6.629 8.359 1 95.12 93 SER B CA 1
ATOM 4408 C C . SER B 1 93 ? -7.281 6.961 8.531 1 95.12 93 SER B C 1
ATOM 4410 O O . SER B 1 93 ? -6.684 7.621 7.684 1 95.12 93 SER B O 1
ATOM 4412 N N . HIS B 1 94 ? -6.602 6.488 9.57 1 94.81 94 HIS B N 1
ATOM 4413 C CA . HIS B 1 94 ? -5.293 7.016 9.945 1 94.81 94 HIS B CA 1
ATOM 4414 C C . HIS B 1 94 ? -4.168 6.129 9.422 1 94.81 94 HIS B C 1
ATOM 4416 O O . HIS B 1 94 ? -2.99 6.445 9.586 1 94.81 94 HIS B O 1
ATOM 4422 N N . GLY B 1 95 ? -4.531 4.973 8.805 1 95.56 95 GLY B N 1
ATOM 4423 C CA . GLY B 1 95 ? -3.479 4.051 8.406 1 95.56 95 GLY B CA 1
ATOM 4424 C C . GLY B 1 95 ? -2.787 3.389 9.586 1 95.56 95 GLY B C 1
ATOM 4425 O O . GLY B 1 95 ? -3.385 3.225 10.648 1 95.56 95 GLY B O 1
ATOM 4426 N N . ILE B 1 96 ? -1.553 2.912 9.344 1 95.69 96 ILE B N 1
ATOM 4427 C CA . ILE B 1 96 ? -0.815 2.221 10.398 1 95.69 96 ILE B CA 1
ATOM 4428 C C . ILE B 1 96 ? 0.611 2.762 10.469 1 95.69 96 ILE B C 1
ATOM 4430 O O . ILE B 1 96 ? 1.116 3.33 9.5 1 95.69 96 ILE B O 1
ATOM 4434 N N . GLY B 1 97 ? 1.232 2.613 11.656 1 93.06 97 GLY B N 1
ATOM 4435 C CA . GLY B 1 97 ? 2.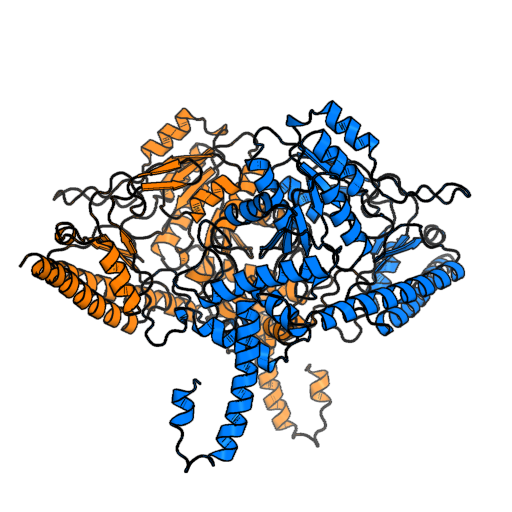607 3.047 11.852 1 93.06 97 GLY B CA 1
ATOM 4436 C C . GLY B 1 97 ? 2.738 4.547 12.031 1 93.06 97 GLY B C 1
ATOM 4437 O O . GLY B 1 97 ? 1.736 5.254 12.164 1 93.06 97 GLY B O 1
ATOM 4438 N N . ARG B 1 98 ? 3.932 4.984 12.156 1 91.38 98 ARG B N 1
ATOM 4439 C CA . ARG B 1 98 ? 4.281 6.398 12.234 1 91.38 98 ARG B CA 1
ATOM 4440 C C . ARG B 1 98 ? 5.438 6.73 11.297 1 91.38 98 ARG B C 1
ATOM 4442 O O . ARG B 1 98 ? 5.762 5.945 10.406 1 91.38 98 ARG B O 1
ATOM 4449 N N . SER B 1 99 ? 5.965 7.828 11.398 1 86.31 99 SER B N 1
ATOM 4450 C CA . SER B 1 99 ? 6.945 8.367 10.461 1 86.31 99 SER B CA 1
ATOM 4451 C C . SER B 1 99 ? 8.219 7.523 10.453 1 86.31 99 SER B C 1
ATOM 4453 O O . SER B 1 99 ? 8.945 7.492 9.461 1 86.31 99 SER B O 1
ATOM 4455 N N . GLY B 1 100 ? 8.406 6.664 11.547 1 83.62 100 GLY B N 1
ATOM 4456 C CA . GLY B 1 100 ? 9.711 6.023 11.617 1 83.62 100 GLY B CA 1
ATOM 4457 C C . GLY B 1 100 ? 9.633 4.512 11.672 1 83.62 100 GLY B C 1
ATOM 4458 O O . GLY B 1 100 ? 10.648 3.824 11.562 1 83.62 100 GLY B O 1
ATOM 4459 N N . ASN B 1 101 ? 8.406 4.078 11.844 1 90.81 101 ASN B N 1
ATOM 4460 C CA . ASN B 1 101 ? 8.258 2.641 12.055 1 90.81 101 ASN B CA 1
ATOM 4461 C C . ASN B 1 101 ? 6.836 2.176 11.742 1 90.81 101 ASN B C 1
ATOM 4463 O O . ASN B 1 101 ? 5.871 2.736 12.258 1 90.81 101 ASN B O 1
ATOM 4467 N N . LEU B 1 102 ? 6.758 1.107 10.992 1 93.19 102 LEU B N 1
ATOM 4468 C CA . LEU B 1 102 ? 5.477 0.577 10.531 1 93.19 102 LEU B CA 1
ATOM 4469 C C . LEU B 1 102 ? 4.664 0.043 11.703 1 93.19 102 LEU B C 1
ATOM 4471 O O . LEU B 1 102 ? 3.434 -0.017 11.641 1 93.19 102 LEU B O 1
ATOM 4475 N N . THR B 1 103 ? 5.301 -0.341 12.836 1 93.56 103 THR B N 1
ATOM 4476 C CA . THR B 1 103 ? 4.598 -1.029 13.914 1 93.56 103 THR B CA 1
ATOM 4477 C C . THR B 1 103 ? 4.402 -0.104 15.109 1 93.56 103 THR B C 1
ATOM 4479 O O . THR B 1 103 ? 3.918 -0.532 16.156 1 93.56 103 THR B O 1
ATOM 4482 N N . ASP B 1 104 ? 4.801 1.169 14.953 1 93.56 104 ASP B N 1
ATOM 4483 C CA . ASP B 1 104 ? 4.66 2.129 16.047 1 93.56 104 ASP B CA 1
ATOM 4484 C C . ASP B 1 104 ? 3.188 2.424 16.328 1 93.56 104 ASP B C 1
ATOM 4486 O O . ASP B 1 104 ? 2.375 2.506 15.398 1 93.56 104 ASP B O 1
ATOM 4490 N N . ALA B 1 105 ? 2.91 2.598 17.578 1 93.12 105 ALA B N 1
ATOM 4491 C CA . ALA B 1 105 ? 1.562 2.971 18 1 93.12 105 ALA B CA 1
ATOM 4492 C C . ALA B 1 105 ? 1.28 4.438 17.703 1 93.12 105 ALA B C 1
ATOM 4494 O O . ALA B 1 105 ? 2.176 5.281 17.781 1 93.12 105 ALA B O 1
ATOM 4495 N N . GLN B 1 106 ? 0.035 4.672 17.359 1 90.06 106 GLN B N 1
ATOM 4496 C CA . GLN B 1 106 ? -0.426 6.031 17.094 1 90.06 106 GLN B CA 1
ATOM 4497 C C . GLN B 1 106 ? -1.393 6.504 18.172 1 90.06 106 GLN B C 1
ATOM 4499 O O . GLN B 1 106 ? -2.439 5.891 18.391 1 90.06 106 GLN B O 1
ATOM 4504 N N . PRO B 1 107 ? -1.12 7.613 18.734 1 84.88 107 PRO B N 1
ATOM 4505 C CA . PRO B 1 107 ? -2.035 8.109 19.766 1 84.88 107 PRO B CA 1
ATOM 4506 C C . PRO B 1 107 ? -3.426 8.43 19.234 1 84.88 107 PRO B C 1
ATOM 4508 O O . PRO B 1 107 ? -4.426 8.242 19.922 1 84.88 107 PRO B O 1
ATOM 4511 N N . LYS B 1 108 ? -3.523 8.859 17.953 1 88 108 LYS B N 1
ATOM 4512 C CA . LYS B 1 108 ? -4.812 9.195 17.359 1 88 108 LYS B CA 1
ATOM 4513 C C . LYS B 1 108 ? -5.5 7.949 16.812 1 88 108 LYS B C 1
ATOM 4515 O O . LYS B 1 108 ? -6.645 8.016 16.359 1 88 108 LYS B O 1
ATOM 4520 N N . ALA B 1 109 ? -4.816 6.836 16.797 1 93 109 ALA B N 1
ATOM 4521 C CA . ALA B 1 109 ? -5.328 5.672 16.078 1 93 109 ALA B CA 1
ATOM 4522 C C . ALA B 1 109 ? -5.066 4.387 16.859 1 93 109 ALA B C 1
ATOM 4524 O O . ALA B 1 109 ? -4.41 3.473 16.344 1 93 109 ALA B O 1
ATOM 4525 N N . VAL B 1 110 ? -5.684 4.32 18.031 1 93.75 110 VAL B N 1
ATOM 4526 C CA . VAL B 1 110 ? -5.5 3.176 18.906 1 93.75 110 VAL B CA 1
ATOM 4527 C C . VAL B 1 110 ? -6.09 1.924 18.266 1 93.75 110 VAL B C 1
ATOM 4529 O O . VAL B 1 110 ? -5.469 0.858 18.281 1 93.75 110 VAL B O 1
ATOM 4532 N N . GLY B 1 111 ? -7.293 2.02 17.719 1 94.44 111 GLY B N 1
ATOM 4533 C CA . GLY B 1 111 ? -7.938 0.899 17.062 1 94.44 111 GLY B CA 1
ATOM 4534 C C . GLY B 1 111 ? -7.133 0.359 15.891 1 94.44 111 GLY B C 1
ATOM 4535 O O . GLY B 1 111 ? -6.949 -0.854 15.758 1 94.44 111 GLY B O 1
ATOM 4536 N N . SER B 1 112 ? -6.68 1.311 15.016 1 95.75 112 SER B N 1
ATOM 4537 C CA . SER B 1 112 ? -5.848 0.928 13.875 1 95.75 112 SER B CA 1
ATOM 4538 C C . SER B 1 112 ? -4.57 0.234 14.344 1 95.75 112 SER B C 1
ATOM 4540 O O . SER B 1 112 ? -4.102 -0.708 13.695 1 95.75 112 SER B O 1
ATOM 4542 N N . THR B 1 113 ? -4 0.748 15.453 1 95.75 113 THR B N 1
ATOM 4543 C CA . THR B 1 113 ? -2.791 0.161 16.016 1 95.75 113 THR B CA 1
ATOM 4544 C C . THR B 1 113 ? -3.045 -1.277 16.469 1 95.75 113 THR B C 1
ATOM 4546 O O . THR B 1 113 ? -2.266 -2.178 16.141 1 95.75 113 THR B O 1
ATOM 4549 N N . ILE B 1 114 ? -4.137 -1.478 17.188 1 95.5 114 ILE B N 1
ATOM 4550 C CA . ILE B 1 114 ? -4.484 -2.816 17.641 1 95.5 114 ILE B CA 1
ATOM 4551 C C . ILE B 1 114 ? -4.738 -3.729 16.453 1 95.5 114 ILE B C 1
ATOM 4553 O O . ILE B 1 114 ? -4.238 -4.855 16.406 1 95.5 114 ILE B O 1
ATOM 4557 N N . MET B 1 115 ? -5.504 -3.254 15.531 1 97 115 MET B N 1
ATOM 4558 C CA . MET B 1 115 ? -5.828 -4.027 14.336 1 97 115 MET B CA 1
ATOM 4559 C C . MET B 1 115 ? -4.562 -4.5 13.633 1 97 115 MET B C 1
ATOM 4561 O O . MET B 1 115 ? -4.43 -5.684 13.305 1 97 115 MET B O 1
ATOM 4565 N N . ALA B 1 116 ? -3.631 -3.646 13.414 1 97 116 ALA B N 1
ATOM 4566 C CA . ALA B 1 116 ? -2.408 -3.961 12.688 1 97 116 ALA B CA 1
ATOM 4567 C C . ALA B 1 116 ? -1.514 -4.898 13.492 1 97 116 ALA B C 1
ATOM 4569 O O . ALA B 1 116 ? -1.024 -5.902 12.961 1 97 116 ALA B O 1
ATOM 4570 N N . ASN B 1 117 ? -1.276 -4.57 14.75 1 96.62 117 ASN B N 1
ATOM 4571 C CA . ASN B 1 117 ? -0.35 -5.344 15.57 1 96.62 117 ASN B CA 1
ATOM 4572 C C . ASN B 1 117 ? -0.924 -6.711 15.922 1 96.62 117 ASN B C 1
ATOM 4574 O O . ASN B 1 117 ? -0.185 -7.691 16.031 1 96.62 117 ASN B O 1
ATOM 4578 N N . LEU B 1 118 ? -2.25 -6.781 16.172 1 96.88 118 LEU B N 1
ATOM 4579 C CA . LEU B 1 118 ? -2.895 -8.078 16.359 1 96.88 118 LEU B CA 1
ATOM 4580 C C . LEU B 1 118 ? -2.756 -8.938 15.117 1 96.88 118 LEU B C 1
ATOM 4582 O O . LEU B 1 118 ? -2.512 -10.148 15.219 1 96.88 118 LEU B O 1
ATOM 4586 N N . THR B 1 119 ? -2.998 -8.344 13.977 1 98.5 119 THR B N 1
ATOM 4587 C CA . THR B 1 119 ? -2.855 -9.078 12.719 1 98.5 119 THR B CA 1
ATOM 4588 C C . THR B 1 119 ? -1.46 -9.688 12.602 1 98.5 119 THR B C 1
ATOM 4590 O O . THR B 1 119 ? -1.312 -10.836 12.188 1 98.5 119 THR B O 1
ATOM 4593 N N . ASN B 1 120 ? -0.416 -8.891 12.945 1 98.19 120 ASN B N 1
ATOM 4594 C CA . ASN B 1 120 ? 0.948 -9.414 12.922 1 98.19 120 ASN B CA 1
ATOM 4595 C C . ASN B 1 120 ? 1.102 -10.625 13.828 1 98.19 120 ASN B C 1
ATOM 4597 O O . ASN B 1 120 ? 1.794 -11.586 13.477 1 98.19 120 ASN B O 1
ATOM 4601 N N . CYS B 1 121 ? 0.482 -10.609 14.977 1 98.06 121 CYS B N 1
ATOM 4602 C CA . CYS B 1 121 ? 0.519 -11.742 15.891 1 98.06 121 CYS B CA 1
ATOM 4603 C C . CYS B 1 121 ? -0.154 -12.961 15.273 1 98.06 121 CYS B C 1
ATOM 4605 O O . CYS B 1 121 ? 0.367 -14.078 15.359 1 98.06 121 CYS B O 1
ATOM 4607 N N . LEU B 1 122 ? -1.275 -12.734 14.703 1 98.31 122 LEU B N 1
ATOM 4608 C CA . LEU B 1 122 ? -2.039 -13.836 14.125 1 98.31 122 LEU B CA 1
ATOM 4609 C C . LEU B 1 122 ? -1.299 -14.445 12.938 1 98.31 122 LEU B C 1
ATOM 4611 O O . LEU B 1 122 ? -1.335 -15.664 12.742 1 98.31 122 LEU B O 1
ATOM 4615 N N . VAL B 1 123 ? -0.677 -13.617 12.148 1 98.44 123 VAL B N 1
ATOM 4616 C CA . VAL B 1 123 ? 0.075 -14.102 11 1 98.44 123 VAL B CA 1
ATOM 4617 C C . VAL B 1 123 ? 1.25 -14.953 11.469 1 98.44 123 VAL B C 1
ATOM 4619 O O . VAL B 1 123 ? 1.562 -15.984 10.867 1 98.44 123 VAL B O 1
ATOM 4622 N N . ARG B 1 124 ? 1.955 -14.5 12.484 1 98.25 124 ARG B N 1
ATOM 4623 C CA . ARG B 1 124 ? 3.037 -15.305 13.039 1 98.25 124 ARG B CA 1
ATOM 4624 C C . ARG B 1 124 ? 2.525 -16.656 13.516 1 98.25 124 ARG B C 1
ATOM 4626 O O . ARG B 1 124 ? 3.139 -17.688 13.242 1 98.25 124 ARG B O 1
ATOM 4633 N N . ASP B 1 125 ? 1.43 -16.625 14.25 1 98 125 ASP B N 1
ATOM 4634 C CA . ASP B 1 125 ? 0.821 -17.875 14.727 1 98 125 ASP B CA 1
ATOM 4635 C C . ASP B 1 125 ? 0.431 -18.781 13.562 1 98 125 ASP B C 1
ATOM 4637 O O . ASP B 1 125 ? 0.615 -19.984 13.625 1 98 125 ASP B O 1
ATOM 4641 N N . TRP B 1 126 ? -0.152 -18.188 12.57 1 97.5 126 TRP B N 1
ATOM 4642 C CA . TRP B 1 126 ? -0.553 -18.906 11.367 1 97.5 126 TRP B CA 1
ATOM 4643 C C . TRP B 1 126 ? 0.651 -19.562 10.695 1 97.5 126 TRP B C 1
ATOM 4645 O O . TRP B 1 126 ? 0.611 -20.734 10.344 1 97.5 126 TRP B O 1
ATOM 4655 N N . ILE B 1 127 ? 1.731 -18.812 10.523 1 97.81 127 ILE B N 1
ATOM 4656 C CA . ILE B 1 127 ? 2.945 -19.312 9.891 1 97.81 127 ILE B CA 1
ATOM 4657 C C . ILE B 1 127 ? 3.506 -20.484 10.703 1 97.81 127 ILE B C 1
ATOM 4659 O O . ILE B 1 127 ? 3.904 -21.5 10.141 1 97.81 127 ILE B O 1
ATOM 4663 N N . ARG B 1 128 ? 3.516 -20.328 11.992 1 96.81 128 ARG B N 1
ATOM 4664 C CA . ARG B 1 128 ? 3.984 -21.391 12.875 1 96.81 128 ARG B CA 1
ATOM 4665 C C . ARG B 1 128 ? 3.143 -22.656 12.695 1 96.81 128 ARG B C 1
ATOM 4667 O O . ARG B 1 128 ? 3.682 -23.766 12.625 1 96.81 128 ARG B O 1
ATOM 4674 N N . SER B 1 129 ? 1.879 -22.469 12.555 1 94 129 SER B N 1
ATOM 4675 C CA . SER B 1 129 ? 0.965 -23.609 12.43 1 94 129 SER B CA 1
ATOM 4676 C C . SER B 1 129 ? 1.045 -24.234 11.039 1 94 129 SER B C 1
ATOM 4678 O O . SER B 1 129 ? 0.691 -25.391 10.859 1 94 129 SER B O 1
ATOM 4680 N N . ALA B 1 130 ? 1.473 -23.469 10.062 1 91.62 130 ALA B N 1
ATOM 4681 C CA . ALA B 1 130 ? 1.542 -23.922 8.68 1 91.62 130 ALA B CA 1
ATOM 4682 C C . ALA B 1 130 ? 2.805 -24.75 8.438 1 91.62 130 ALA B C 1
ATOM 4684 O O . ALA B 1 130 ? 3.033 -25.234 7.328 1 91.62 130 ALA B O 1
ATOM 4685 N N . GLY B 1 131 ? 3.676 -24.906 9.492 1 92.56 131 GLY B N 1
ATOM 4686 C CA . GLY B 1 131 ? 4.809 -25.812 9.352 1 92.56 131 GLY B CA 1
ATOM 4687 C C . GLY B 1 131 ? 6.137 -25.156 9.664 1 92.56 131 GLY B C 1
ATOM 4688 O O . GLY B 1 131 ? 7.199 -25.734 9.422 1 92.56 131 GLY B O 1
ATOM 4689 N N . ILE B 1 132 ? 6.074 -23.938 10.109 1 97.19 132 ILE B N 1
ATOM 4690 C CA . ILE B 1 132 ? 7.301 -23.25 10.477 1 97.19 132 ILE B CA 1
ATOM 4691 C C . ILE B 1 132 ? 7.227 -22.812 11.938 1 97.19 132 ILE B C 1
ATOM 4693 O O . ILE B 1 132 ? 7.207 -21.625 12.242 1 97.19 132 ILE B O 1
ATOM 4697 N N . PRO B 1 133 ? 7.289 -23.672 12.82 1 95.94 133 PRO B N 1
ATOM 4698 C CA . PRO B 1 133 ? 7.031 -23.406 14.242 1 95.94 133 PRO B CA 1
ATOM 4699 C C . PRO B 1 133 ? 8.055 -22.453 14.859 1 95.94 133 PRO B C 1
ATOM 4701 O O . PRO B 1 133 ? 7.77 -21.812 15.867 1 95.94 133 PRO B O 1
ATOM 4704 N N . THR B 1 134 ? 9.242 -22.297 14.281 1 96.69 134 THR B N 1
ATOM 4705 C CA . THR B 1 134 ? 10.305 -21.5 14.875 1 96.69 134 THR B CA 1
ATOM 4706 C C . THR B 1 134 ? 10.273 -20.078 14.352 1 96.69 134 THR B C 1
ATOM 4708 O O . THR B 1 134 ? 11.18 -19.281 14.625 1 96.69 134 THR B O 1
ATOM 4711 N N . CYS B 1 135 ? 9.297 -19.797 13.539 1 97.69 135 CYS B N 1
ATOM 4712 C CA . CYS B 1 135 ? 9.164 -18.406 13.086 1 97.69 135 CYS B CA 1
ATOM 4713 C C . CYS B 1 135 ? 9.109 -17.453 14.273 1 97.69 135 CYS B C 1
ATOM 4715 O O . CYS B 1 135 ? 8.211 -17.547 15.109 1 97.69 135 CYS B O 1
ATOM 4717 N N . ALA B 1 136 ? 9.969 -16.516 14.359 1 97.94 136 ALA B N 1
ATOM 4718 C CA . ALA B 1 136 ? 10.109 -15.656 15.523 1 97.94 136 ALA B CA 1
ATOM 4719 C C . ALA B 1 136 ? 9.312 -14.367 15.352 1 97.94 136 ALA B C 1
ATOM 4721 O O . ALA B 1 136 ? 8.812 -13.805 16.328 1 97.94 136 ALA B O 1
ATOM 4722 N N . ARG B 1 137 ? 9.305 -13.852 14.164 1 97.94 137 ARG B N 1
ATOM 4723 C CA . ARG B 1 137 ? 8.633 -12.594 13.883 1 97.94 137 ARG B CA 1
ATOM 4724 C C . ARG B 1 137 ? 8.016 -12.602 12.492 1 97.94 137 ARG B C 1
ATOM 4726 O O . ARG B 1 137 ? 8.555 -13.219 11.57 1 97.94 137 ARG B O 1
ATOM 4733 N N . ALA B 1 138 ? 6.852 -12.031 12.336 1 98.62 138 ALA B N 1
ATOM 4734 C CA . ALA B 1 138 ? 6.164 -11.836 11.062 1 98.62 138 ALA B CA 1
ATOM 4735 C C . ALA B 1 138 ? 5.426 -10.5 11.047 1 98.62 138 ALA B C 1
ATOM 4737 O O . ALA B 1 138 ? 4.797 -10.117 12.031 1 98.62 138 ALA B O 1
ATOM 4738 N N . THR B 1 139 ? 5.57 -9.75 9.969 1 98.56 139 THR B N 1
ATOM 4739 C CA . THR B 1 139 ? 4.938 -8.445 9.836 1 98.56 139 THR B CA 1
ATOM 4740 C C . THR B 1 139 ? 4.273 -8.305 8.469 1 98.56 139 THR B C 1
ATOM 4742 O O . THR B 1 139 ? 4.895 -8.586 7.441 1 98.56 139 THR B O 1
ATOM 4745 N N . VAL B 1 140 ? 3.02 -7.93 8.461 1 98.56 140 VAL B N 1
ATOM 4746 C CA . VAL B 1 140 ? 2.324 -7.609 7.219 1 98.56 140 VAL B CA 1
ATOM 4747 C C . VAL B 1 140 ? 2.818 -6.266 6.684 1 98.56 140 VAL B C 1
ATOM 4749 O O . VAL B 1 140 ? 2.764 -5.254 7.383 1 98.56 140 VAL B O 1
ATOM 4752 N N . ILE B 1 141 ? 3.367 -6.277 5.512 1 98.06 141 ILE B N 1
ATOM 4753 C CA . ILE B 1 141 ? 3.795 -5.07 4.812 1 98.06 141 ILE B CA 1
ATOM 4754 C C . ILE B 1 141 ? 2.77 -4.703 3.742 1 98.06 141 ILE B C 1
ATOM 4756 O O . ILE B 1 141 ? 2.42 -5.531 2.898 1 98.06 141 ILE B O 1
ATOM 4760 N N . PRO B 1 142 ? 2.213 -3.459 3.73 1 97 142 PRO B N 1
ATOM 4761 C CA . PRO B 1 142 ? 1.136 -3.102 2.805 1 97 142 PRO B CA 1
ATOM 4762 C C . PRO B 1 142 ? 1.645 -2.795 1.397 1 97 142 PRO B C 1
ATOM 4764 O O . PRO B 1 142 ? 1.261 -1.781 0.806 1 97 142 PRO B O 1
ATOM 4767 N N . VAL B 1 143 ? 2.482 -3.662 0.856 1 97.25 143 VAL B N 1
ATOM 4768 C CA . VAL B 1 143 ? 2.951 -3.725 -0.524 1 97.25 143 VAL B CA 1
ATOM 4769 C C . VAL B 1 143 ? 3.057 -5.18 -0.97 1 97.25 143 VAL B C 1
ATOM 4771 O O . VAL B 1 143 ? 3.213 -6.078 -0.141 1 97.25 143 VAL B O 1
ATOM 4774 N N . ALA B 1 144 ? 2.92 -5.383 -2.234 1 96.62 144 ALA B N 1
ATOM 4775 C CA . ALA B 1 144 ? 2.967 -6.75 -2.742 1 96.62 144 ALA B CA 1
ATOM 4776 C C . ALA B 1 144 ? 4.387 -7.309 -2.684 1 96.62 144 ALA B C 1
ATOM 4778 O O . ALA B 1 144 ? 5.297 -6.652 -2.176 1 96.62 144 ALA B O 1
ATOM 4779 N N . THR B 1 145 ? 4.613 -8.5 -3.121 1 95.62 145 THR B N 1
ATOM 4780 C CA . THR B 1 145 ? 5.812 -9.305 -2.906 1 95.62 145 THR B CA 1
ATOM 4781 C C . THR B 1 145 ? 7.043 -8.602 -3.469 1 95.62 145 THR B C 1
ATOM 4783 O O . THR B 1 145 ? 8.086 -8.539 -2.811 1 95.62 145 THR B O 1
ATOM 4786 N N . GLY B 1 146 ? 6.957 -8.078 -4.73 1 96.38 146 GLY B N 1
ATOM 4787 C CA . GLY B 1 146 ? 8.102 -7.418 -5.332 1 96.38 146 GLY B CA 1
ATOM 4788 C C . GLY B 1 146 ? 8.641 -6.273 -4.488 1 96.38 146 GLY B C 1
ATOM 4789 O O . GLY B 1 146 ? 9.844 -6.184 -4.242 1 96.38 146 GLY B O 1
ATOM 4790 N N . MET B 1 147 ? 7.781 -5.402 -4.047 1 97.44 147 MET B N 1
ATOM 4791 C CA . MET B 1 147 ? 8.156 -4.258 -3.219 1 97.44 147 MET B CA 1
ATOM 4792 C C . MET B 1 147 ? 8.664 -4.715 -1.854 1 97.44 147 MET B C 1
ATOM 4794 O O . MET B 1 147 ? 9.57 -4.102 -1.288 1 97.44 147 MET B O 1
ATOM 4798 N N . ALA B 1 148 ? 7.996 -5.711 -1.285 1 98.06 148 ALA B N 1
ATOM 4799 C CA . ALA B 1 148 ? 8.445 -6.238 0.002 1 98.06 148 ALA B CA 1
ATOM 4800 C C . ALA B 1 148 ? 9.867 -6.781 -0.092 1 98.06 148 ALA B C 1
ATOM 4802 O O . ALA B 1 148 ? 10.68 -6.559 0.805 1 98.06 148 ALA B O 1
ATOM 4803 N N . MET B 1 149 ? 10.141 -7.516 -1.187 1 97.88 149 MET B N 1
ATOM 4804 C CA . MET B 1 149 ? 11.492 -8.016 -1.423 1 97.88 149 MET B CA 1
ATOM 4805 C C . MET B 1 149 ? 12.492 -6.863 -1.515 1 97.88 149 MET B C 1
ATOM 4807 O O . MET B 1 149 ? 13.586 -6.938 -0.955 1 97.88 149 MET B O 1
ATOM 4811 N N . MET B 1 150 ? 12.133 -5.824 -2.23 1 97.81 150 MET B N 1
ATOM 4812 C CA . MET B 1 150 ? 12.992 -4.645 -2.357 1 97.81 150 MET B CA 1
ATOM 4813 C C . MET B 1 150 ? 13.305 -4.051 -0.988 1 97.81 150 MET B C 1
ATOM 4815 O O . MET B 1 150 ? 14.453 -3.699 -0.709 1 97.81 150 MET B O 1
ATOM 4819 N N . LEU B 1 151 ? 12.289 -3.932 -0.144 1 97.81 151 LEU B N 1
ATOM 4820 C CA . LEU B 1 151 ? 12.469 -3.352 1.182 1 97.81 151 LEU B CA 1
ATOM 4821 C C . LEU B 1 151 ? 13.422 -4.195 2.021 1 97.81 151 LEU B C 1
ATOM 4823 O O . LEU B 1 151 ? 14.25 -3.658 2.758 1 97.81 151 LEU B O 1
ATOM 4827 N N . VAL B 1 152 ? 13.297 -5.535 1.951 1 98.5 152 VAL B N 1
ATOM 4828 C CA . VAL B 1 152 ? 14.195 -6.414 2.693 1 98.5 152 VAL B CA 1
ATOM 4829 C C . VAL B 1 152 ? 15.625 -6.242 2.182 1 98.5 152 VAL B C 1
ATOM 4831 O O . VAL B 1 152 ? 16.562 -6.164 2.973 1 98.5 152 VAL B O 1
ATOM 4834 N N . LEU B 1 153 ? 15.781 -6.172 0.888 1 98.31 153 LEU B N 1
ATOM 4835 C CA . LEU B 1 153 ? 17.109 -6.004 0.292 1 98.31 153 LEU B CA 1
ATOM 4836 C C . LEU B 1 153 ? 17.734 -4.688 0.735 1 98.31 153 LEU B C 1
ATOM 4838 O O . LEU B 1 153 ? 18.922 -4.637 1.046 1 98.31 153 LEU B O 1
ATOM 4842 N N . ARG B 1 154 ? 16.906 -3.609 0.748 1 97.25 154 ARG B N 1
ATOM 4843 C CA . ARG B 1 154 ? 17.406 -2.318 1.214 1 97.25 154 ARG B CA 1
ATOM 4844 C C . ARG B 1 154 ? 17.828 -2.395 2.674 1 97.25 154 ARG B C 1
ATOM 4846 O O . ARG B 1 154 ? 18.828 -1.775 3.064 1 97.25 154 ARG B O 1
ATOM 4853 N N . THR B 1 155 ? 17.078 -3.094 3.453 1 97.38 155 THR B N 1
ATOM 4854 C CA . THR B 1 155 ? 17.375 -3.248 4.875 1 97.38 155 THR B CA 1
ATOM 4855 C C . THR B 1 155 ? 18.703 -3.977 5.082 1 97.38 155 THR B C 1
ATOM 4857 O O . THR B 1 155 ? 19.516 -3.562 5.906 1 97.38 155 THR B O 1
ATOM 4860 N N . VAL B 1 156 ? 18.891 -5.066 4.355 1 97 156 VAL B N 1
ATOM 4861 C CA . VAL B 1 156 ? 20.125 -5.84 4.445 1 97 156 VAL B CA 1
ATOM 4862 C C . VAL B 1 156 ? 21.297 -5.004 3.939 1 97 156 VAL B C 1
ATOM 4864 O O . VAL B 1 156 ? 22.375 -5.027 4.523 1 97 156 VAL B O 1
ATOM 4867 N N . HIS B 1 157 ? 21.078 -4.258 2.906 1 96.5 157 HIS B N 1
ATOM 4868 C CA . HIS B 1 157 ? 22.109 -3.408 2.33 1 96.5 157 HIS B CA 1
ATOM 4869 C C . HIS B 1 157 ? 22.562 -2.332 3.316 1 96.5 157 HIS B C 1
ATOM 4871 O O . HIS B 1 157 ? 23.734 -1.967 3.359 1 96.5 157 HIS B O 1
ATOM 4877 N N . ALA B 1 158 ? 21.625 -1.807 4.051 1 93.81 158 ALA B N 1
ATOM 4878 C CA . ALA B 1 158 ? 21.938 -0.773 5.035 1 93.81 158 ALA B CA 1
ATOM 4879 C C . ALA B 1 158 ? 22.953 -1.275 6.059 1 93.81 158 ALA B C 1
ATOM 4881 O O . ALA B 1 158 ? 23.75 -0.498 6.578 1 93.81 158 ALA B O 1
ATOM 4882 N N . LYS B 1 159 ? 23.016 -2.561 6.285 1 93.56 159 LYS B N 1
ATOM 4883 C CA . LYS B 1 159 ? 23.938 -3.162 7.25 1 93.56 159 LYS B CA 1
ATOM 4884 C C . LYS B 1 159 ? 25.234 -3.584 6.582 1 93.56 159 LYS B C 1
ATOM 4886 O O . LYS B 1 159 ? 26.219 -3.881 7.266 1 93.56 159 LYS B O 1
ATOM 4891 N N . ARG B 1 160 ? 25.172 -3.631 5.254 1 94.56 160 ARG B N 1
ATOM 4892 C CA . ARG B 1 160 ? 26.328 -3.99 4.445 1 94.56 160 ARG B CA 1
ATOM 4893 C C . ARG B 1 160 ? 26.547 -2.99 3.316 1 94.56 160 ARG B C 1
ATOM 4895 O O . ARG B 1 160 ? 26.469 -3.348 2.139 1 94.56 160 ARG B O 1
ATOM 4902 N N . PRO B 1 161 ? 26.891 -1.782 3.617 1 90.81 161 PRO B N 1
ATOM 4903 C CA . PRO B 1 161 ? 26.875 -0.699 2.631 1 90.81 161 PRO B CA 1
ATOM 4904 C C . PRO B 1 161 ? 27.922 -0.894 1.528 1 90.81 161 PRO B C 1
ATOM 4906 O O . PRO B 1 161 ? 27.766 -0.352 0.43 1 90.81 161 PRO B O 1
ATOM 4909 N N . ALA B 1 162 ? 28.938 -1.676 1.823 1 92.19 162 ALA B N 1
ATOM 4910 C CA . ALA B 1 162 ? 29.984 -1.871 0.833 1 92.19 162 ALA B CA 1
ATOM 4911 C C . ALA B 1 162 ? 29.609 -2.949 -0.175 1 92.19 162 ALA B C 1
ATOM 4913 O O . ALA B 1 162 ? 30.219 -3.064 -1.236 1 92.19 162 ALA B O 1
ATOM 4914 N N . ALA B 1 163 ? 28.594 -3.756 0.158 1 95.69 163 ALA B N 1
ATOM 4915 C CA . ALA B 1 163 ? 28.172 -4.848 -0.712 1 95.69 163 ALA B CA 1
ATOM 4916 C C . ALA B 1 163 ? 27.203 -4.344 -1.778 1 95.69 163 ALA B C 1
ATOM 4918 O O . ALA B 1 163 ? 26.359 -3.475 -1.509 1 95.69 163 ALA B O 1
ATOM 4919 N N . SER B 1 164 ? 27.297 -4.867 -2.986 1 94.94 164 SER B N 1
ATOM 4920 C CA . SER B 1 164 ? 26.453 -4.352 -4.051 1 94.94 164 SER B CA 1
ATOM 4921 C C . SER B 1 164 ? 25.797 -5.484 -4.836 1 94.94 164 SER B C 1
ATOM 4923 O O . SER B 1 164 ? 24.812 -5.266 -5.555 1 94.94 164 SER B O 1
ATOM 4925 N N . TYR B 1 165 ? 26.328 -6.715 -4.742 1 98.25 165 TYR B N 1
ATOM 4926 C CA . TYR B 1 165 ? 25.859 -7.809 -5.59 1 98.25 165 TYR B CA 1
ATOM 4927 C C . TYR B 1 165 ? 24.797 -8.633 -4.875 1 98.25 165 TYR B C 1
ATOM 4929 O O . TYR B 1 165 ? 24.859 -8.82 -3.658 1 98.25 165 TYR B O 1
ATOM 4937 N N . VAL B 1 166 ? 23.844 -9.07 -5.59 1 98.75 166 VAL B N 1
ATOM 4938 C CA . VAL B 1 166 ? 22.875 -10.055 -5.117 1 98.75 166 VAL B CA 1
ATOM 4939 C C . VAL B 1 166 ? 22.953 -11.312 -5.977 1 98.75 166 VAL B C 1
ATOM 4941 O O . VAL B 1 166 ? 22.703 -11.266 -7.184 1 98.75 166 VAL B O 1
ATOM 4944 N N . LEU B 1 167 ? 23.422 -12.43 -5.418 1 98.81 167 LEU B N 1
ATOM 4945 C CA . LEU B 1 167 ? 23.328 -13.695 -6.133 1 98.81 167 LEU B CA 1
ATOM 4946 C C . LEU B 1 167 ? 21.891 -14.18 -6.195 1 98.81 167 LEU B C 1
ATOM 4948 O O . LEU B 1 167 ? 21.266 -14.453 -5.164 1 98.81 167 LEU B O 1
ATOM 4952 N N . TRP B 1 168 ? 21.391 -14.227 -7.359 1 98.19 168 TRP B N 1
ATOM 4953 C CA . TRP B 1 168 ? 19.969 -14.492 -7.57 1 98.19 168 TRP B CA 1
ATOM 4954 C C . TRP B 1 168 ? 19.766 -15.797 -8.328 1 98.19 168 TRP B C 1
ATOM 4956 O O . TRP B 1 168 ? 20.266 -15.953 -9.445 1 98.19 168 TRP B O 1
ATOM 4966 N N . SER B 1 169 ? 19.109 -16.781 -7.629 1 96.94 169 SER B N 1
ATOM 4967 C CA . SER B 1 169 ? 18.672 -17.984 -8.344 1 96.94 169 SER B CA 1
ATOM 4968 C C . SER B 1 169 ? 17.594 -17.656 -9.367 1 96.94 169 SER B C 1
ATOM 4970 O O . SER B 1 169 ? 16.5 -17.234 -9 1 96.94 169 SER B O 1
ATOM 4972 N N . ARG B 1 170 ? 17.875 -17.828 -10.578 1 95.44 170 ARG B N 1
ATOM 4973 C CA . ARG B 1 170 ? 17.016 -17.344 -11.656 1 95.44 170 ARG B CA 1
ATOM 4974 C C . ARG B 1 170 ? 15.594 -17.891 -11.508 1 95.44 170 ARG B C 1
ATOM 4976 O O . ARG B 1 170 ? 15.398 -19.094 -11.281 1 95.44 170 ARG B O 1
ATOM 4983 N N . VAL B 1 171 ? 14.695 -17.047 -11.523 1 94.19 171 VAL B N 1
ATOM 4984 C CA . VAL B 1 171 ? 13.266 -17.312 -11.664 1 94.19 171 VAL B CA 1
ATOM 4985 C C . VAL B 1 171 ? 12.648 -16.312 -12.641 1 94.19 171 VAL B C 1
ATOM 4987 O O . VAL B 1 171 ? 12.883 -15.109 -12.539 1 94.19 171 VAL B O 1
ATOM 4990 N N . ASP B 1 172 ? 11.977 -16.844 -13.609 1 92.06 172 ASP B N 1
ATOM 4991 C CA . ASP B 1 172 ? 11.445 -15.961 -14.656 1 92.06 172 ASP B CA 1
ATOM 4992 C C . ASP B 1 172 ? 10.148 -15.297 -14.211 1 92.06 172 ASP B C 1
ATOM 4994 O O . ASP B 1 172 ? 9.109 -15.469 -14.852 1 92.06 172 ASP B O 1
ATOM 4998 N N . GLN B 1 173 ? 10.195 -14.625 -13.148 1 89.56 173 GLN B N 1
ATOM 4999 C CA . GLN B 1 173 ? 9.258 -13.648 -12.602 1 89.56 173 GLN B CA 1
ATOM 5000 C C . GLN B 1 173 ? 9.898 -12.266 -12.508 1 89.56 173 GLN B C 1
ATOM 5002 O O . GLN B 1 173 ? 10.742 -12.023 -11.641 1 89.56 173 GLN B O 1
ATOM 5007 N N . GLN B 1 174 ? 9.438 -11.438 -13.219 1 90.62 174 GLN B N 1
ATOM 5008 C CA . GLN B 1 174 ? 10.086 -10.141 -13.398 1 90.62 174 GLN B CA 1
ATOM 5009 C C . GLN B 1 174 ? 10.141 -9.367 -12.086 1 90.62 174 GLN B C 1
ATOM 5011 O O . GLN B 1 174 ? 11.094 -8.625 -11.836 1 90.62 174 GLN B O 1
ATOM 5016 N N . SER B 1 175 ? 9.164 -9.531 -11.25 1 91.44 175 SER B N 1
ATOM 5017 C CA . SER B 1 175 ? 9.062 -8.773 -10 1 91.44 175 SER B CA 1
ATOM 5018 C C . SER B 1 175 ? 10.266 -9.039 -9.102 1 91.44 175 SER B C 1
ATOM 5020 O O . SER B 1 175 ? 10.773 -8.125 -8.453 1 91.44 175 SER B O 1
ATOM 5022 N N . CYS B 1 176 ? 10.648 -10.266 -9.039 1 91 176 CYS B N 1
ATOM 5023 C CA . CYS B 1 176 ? 11.758 -10.633 -8.172 1 91 176 CYS B CA 1
ATOM 5024 C C . CYS B 1 176 ? 13.062 -10.008 -8.656 1 91 176 CYS B C 1
ATOM 5026 O O . CYS B 1 176 ? 13.836 -9.477 -7.859 1 91 176 CYS B O 1
ATOM 5028 N N . PHE B 1 177 ? 13.312 -10.102 -9.961 1 94.69 177 PHE B N 1
ATOM 5029 C CA . PHE B 1 177 ? 14.516 -9.531 -10.555 1 94.69 177 PHE B CA 1
ATOM 5030 C C . PHE B 1 177 ? 14.516 -8.008 -10.414 1 94.69 177 PHE B C 1
ATOM 5032 O O . PHE B 1 177 ? 15.523 -7.418 -10.023 1 94.69 177 PHE B O 1
ATOM 5039 N N . LYS B 1 178 ? 13.43 -7.398 -10.641 1 95 178 LYS B N 1
ATOM 5040 C CA . LYS B 1 178 ? 13.297 -5.945 -10.602 1 95 178 LYS B CA 1
ATOM 5041 C C . LYS B 1 178 ? 13.43 -5.422 -9.172 1 95 178 LYS B C 1
ATOM 5043 O O . LYS B 1 178 ? 13.836 -4.273 -8.969 1 95 178 LYS B O 1
ATOM 5048 N N . SER B 1 179 ? 13.023 -6.227 -8.234 1 97.31 179 SER B N 1
ATOM 5049 C CA . SER B 1 179 ? 13.188 -5.816 -6.84 1 97.31 179 SER B CA 1
ATOM 5050 C C . SER B 1 179 ? 14.648 -5.543 -6.512 1 97.31 179 SER B C 1
ATOM 5052 O O . SER B 1 179 ? 14.953 -4.629 -5.742 1 97.31 179 SER B O 1
ATOM 5054 N N . ILE B 1 180 ? 15.562 -6.336 -7.078 1 97.56 180 ILE B N 1
ATOM 5055 C CA . ILE B 1 180 ? 17 -6.156 -6.859 1 97.56 180 ILE B CA 1
ATOM 5056 C C . ILE B 1 180 ? 17.453 -4.836 -7.473 1 97.56 180 ILE B C 1
ATOM 5058 O O . ILE B 1 180 ? 18.156 -4.055 -6.824 1 97.56 180 ILE B O 1
ATOM 5062 N N . LEU B 1 181 ? 16.984 -4.605 -8.695 1 95.06 181 LEU B N 1
ATOM 5063 C CA . LEU B 1 181 ? 17.344 -3.379 -9.406 1 95.06 181 LEU B CA 1
ATOM 5064 C C . LEU B 1 181 ? 16.766 -2.156 -8.695 1 95.06 181 LEU B C 1
ATOM 5066 O O . LEU B 1 181 ? 17.453 -1.144 -8.539 1 95.06 181 LEU B O 1
ATOM 5070 N N . ALA B 1 182 ? 15.562 -2.268 -8.281 1 94.5 182 ALA B N 1
ATOM 5071 C CA . ALA B 1 182 ? 14.883 -1.164 -7.609 1 94.5 182 ALA B CA 1
ATOM 5072 C C . ALA B 1 182 ? 15.57 -0.824 -6.289 1 94.5 182 ALA B C 1
ATOM 5074 O O . ALA B 1 182 ? 15.531 0.323 -5.836 1 94.5 182 ALA B O 1
ATOM 5075 N N . ALA B 1 183 ? 16.172 -1.804 -5.668 1 95.88 183 ALA B N 1
ATOM 5076 C CA . ALA B 1 183 ? 16.906 -1.596 -4.422 1 95.88 183 ALA B CA 1
ATOM 5077 C C . ALA B 1 183 ? 18.25 -0.93 -4.68 1 95.88 183 ALA B C 1
ATOM 5079 O O . ALA B 1 183 ? 18.953 -0.56 -3.74 1 95.88 183 ALA B O 1
ATOM 5080 N N . GLY B 1 184 ? 18.594 -0.762 -5.977 1 93.31 184 GLY B N 1
ATOM 5081 C CA . GLY B 1 184 ? 19.875 -0.157 -6.34 1 93.31 184 GLY B CA 1
ATOM 5082 C C . GLY B 1 184 ? 21.031 -1.132 -6.285 1 93.31 184 GLY B C 1
ATOM 5083 O O . GLY B 1 184 ? 22.188 -0.724 -6.117 1 93.31 184 GLY B O 1
ATOM 5084 N N . LEU B 1 185 ? 20.75 -2.422 -6.309 1 96.81 185 LEU B N 1
ATOM 5085 C CA . LEU B 1 185 ? 21.781 -3.459 -6.238 1 96.81 185 LEU B CA 1
ATOM 5086 C C . LEU B 1 185 ? 22 -4.105 -7.602 1 96.81 185 LEU B C 1
ATOM 5088 O O . LEU B 1 185 ? 21.203 -3.904 -8.523 1 96.81 185 LEU B O 1
ATOM 5092 N N . THR B 1 186 ? 23.094 -4.809 -7.762 1 97.06 186 THR B N 1
ATOM 5093 C CA . THR B 1 186 ? 23.453 -5.445 -9.023 1 97.06 186 THR B CA 1
ATOM 5094 C C . THR B 1 186 ? 23.172 -6.945 -8.961 1 97.06 186 THR B C 1
ATOM 5096 O O . THR B 1 186 ? 23.828 -7.672 -8.211 1 97.06 186 THR B O 1
ATOM 5099 N N . PRO B 1 187 ? 22.297 -7.445 -9.781 1 97.75 187 PRO B N 1
ATOM 5100 C CA . PRO B 1 187 ? 22 -8.883 -9.766 1 97.75 187 PRO B CA 1
ATOM 5101 C C . PRO B 1 187 ? 23.094 -9.711 -10.461 1 97.75 187 PRO B C 1
ATOM 5103 O O . PRO B 1 187 ? 23.594 -9.32 -11.516 1 97.75 187 PRO B O 1
ATOM 5106 N N . ILE B 1 188 ? 23.516 -10.711 -9.812 1 98.25 188 ILE B N 1
ATOM 5107 C CA . ILE B 1 188 ? 24.297 -11.781 -10.414 1 98.25 188 ILE B CA 1
ATOM 5108 C C . ILE B 1 188 ? 23.406 -13 -10.656 1 98.25 188 ILE B C 1
ATOM 5110 O O . ILE B 1 188 ? 23.031 -13.703 -9.711 1 98.25 188 ILE B O 1
ATOM 5114 N N . ILE B 1 189 ? 23.125 -13.266 -11.906 1 97.62 189 ILE B N 1
ATOM 5115 C CA . ILE B 1 189 ? 22.141 -14.281 -12.273 1 97.62 189 ILE B CA 1
ATOM 5116 C C . ILE B 1 189 ? 22.812 -15.656 -12.266 1 97.62 189 ILE B C 1
ATOM 5118 O O . ILE B 1 189 ? 23.781 -15.891 -12.984 1 97.62 189 ILE B O 1
ATOM 5122 N N . ILE B 1 190 ? 22.312 -16.5 -11.469 1 97.31 190 ILE B N 1
ATOM 5123 C CA . ILE B 1 190 ? 22.734 -17.906 -11.477 1 97.31 190 ILE B CA 1
ATOM 5124 C C . ILE B 1 190 ? 21.656 -18.766 -12.125 1 97.31 190 ILE B C 1
ATOM 5126 O O . ILE B 1 190 ? 20.562 -18.891 -11.594 1 97.31 190 ILE B O 1
ATOM 5130 N N . ASP B 1 191 ? 21.922 -19.344 -13.203 1 94.56 191 ASP B N 1
ATOM 5131 C CA . ASP B 1 191 ? 20.969 -20.141 -13.969 1 94.56 191 ASP B CA 1
ATOM 5132 C C . ASP B 1 191 ? 20.578 -21.406 -13.211 1 94.56 191 ASP B C 1
ATOM 5134 O O . ASP B 1 191 ? 21.344 -21.891 -12.367 1 94.56 191 ASP B O 1
ATOM 5138 N N . CYS B 1 192 ? 19.406 -21.859 -13.461 1 90.31 192 CYS B N 1
ATOM 5139 C CA . CYS B 1 192 ? 18.922 -23.062 -12.773 1 90.31 192 CYS B CA 1
ATOM 5140 C C . CYS B 1 192 ? 19.312 -24.312 -13.523 1 90.31 192 CYS B C 1
ATOM 5142 O O . CYS B 1 192 ? 19.562 -24.281 -14.734 1 90.31 192 CYS B O 1
ATOM 5144 N N . ILE B 1 193 ? 19.438 -25.359 -12.711 1 83.81 193 ILE B N 1
ATOM 5145 C CA . ILE B 1 193 ? 19.688 -26.656 -13.312 1 83.81 193 ILE B CA 1
ATOM 5146 C C . ILE B 1 193 ? 18.391 -27.188 -13.93 1 83.81 193 ILE B C 1
ATOM 5148 O O . ILE B 1 193 ? 17.328 -27.125 -13.312 1 83.81 193 ILE B O 1
ATOM 5152 N N . ALA B 1 194 ? 18.5 -27.328 -15.234 1 70.62 194 ALA B N 1
ATOM 5153 C CA . ALA B 1 194 ? 17.328 -27.844 -15.93 1 70.62 194 ALA B CA 1
ATOM 5154 C C . ALA B 1 194 ? 17.266 -29.359 -15.844 1 70.62 194 ALA B C 1
ATOM 5156 O O . ALA B 1 194 ? 18.297 -30.031 -15.805 1 70.62 194 ALA B O 1
ATOM 5157 N N . HIS B 1 195 ? 16.094 -29.797 -15.422 1 62.06 195 HIS B N 1
ATOM 5158 C CA . HIS B 1 195 ? 15.961 -31.234 -15.516 1 62.06 195 HIS B CA 1
ATOM 5159 C C . HIS B 1 195 ? 16.266 -31.734 -16.938 1 62.06 195 HIS B C 1
ATOM 5161 O O . HIS B 1 195 ? 15.75 -31.172 -17.906 1 62.06 195 HIS B O 1
ATOM 5167 N N . GLN B 1 196 ? 17.516 -31.906 -17.172 1 53.16 196 GLN B N 1
ATOM 5168 C CA . GLN B 1 196 ? 17.891 -32.438 -18.469 1 53.16 196 GLN B CA 1
ATOM 5169 C C . GLN B 1 196 ? 16.922 -33.531 -18.922 1 53.16 196 GLN B C 1
ATOM 5171 O O . GLN B 1 196 ? 16.312 -34.219 -18.094 1 53.16 196 GLN B O 1
ATOM 5176 N N . GLU B 1 197 ? 16.453 -33.5 -20.109 1 50.47 197 GLU B N 1
ATOM 5177 C CA . GLU B 1 197 ? 15.648 -34.5 -20.828 1 50.47 197 GLU B CA 1
ATOM 5178 C C . GLU B 1 197 ? 15.789 -35.875 -20.219 1 50.47 197 GLU B C 1
ATOM 5180 O O . GLU B 1 197 ? 16.734 -36.156 -19.484 1 50.47 197 GLU B O 1
ATOM 5185 N N . ASP B 1 198 ? 14.812 -36.688 -20.625 1 48.62 198 ASP B N 1
ATOM 5186 C CA . ASP B 1 198 ? 14.43 -38.094 -20.484 1 48.62 198 ASP B CA 1
ATOM 5187 C C . ASP B 1 198 ? 15.625 -39.031 -20.688 1 48.62 198 ASP B C 1
ATOM 5189 O O . ASP B 1 198 ? 15.711 -39.719 -21.688 1 48.62 198 ASP B O 1
ATOM 5193 N N . VAL B 1 199 ? 16.734 -38.594 -20.344 1 48.84 199 VAL B N 1
ATOM 5194 C CA . VAL B 1 199 ? 17.625 -39.719 -20.5 1 48.84 199 VAL B CA 1
ATOM 5195 C C . VAL B 1 199 ? 17.234 -40.844 -19.531 1 48.84 199 VAL B C 1
ATOM 5197 O O . VAL B 1 199 ? 17.203 -40.625 -18.312 1 48.84 199 VAL B O 1
ATOM 5200 N N . PRO B 1 200 ? 16.641 -41.688 -20.016 1 49.22 200 PRO B N 1
ATOM 5201 C CA . PRO B 1 200 ? 16.375 -42.875 -19.203 1 49.22 200 PRO B CA 1
ATOM 5202 C C . PRO B 1 200 ? 17.516 -43.188 -18.219 1 49.22 200 PRO B C 1
ATOM 5204 O O . PRO B 1 200 ? 18.688 -43.156 -18.609 1 49.22 200 PRO B O 1
ATOM 5207 N N . GLY B 1 201 ? 17.234 -43.281 -16.922 1 49.25 201 GLY B N 1
ATOM 5208 C CA . GLY B 1 201 ? 18.203 -43.719 -15.93 1 49.25 201 GLY B CA 1
ATOM 5209 C C . GLY B 1 201 ? 18.766 -42.562 -15.125 1 49.25 201 GLY B C 1
ATOM 5210 O O . GLY B 1 201 ? 19.5 -42.75 -14.156 1 49.25 201 GLY B O 1
ATOM 5211 N N . VAL B 1 202 ? 18.609 -41.312 -15.68 1 52.22 202 VAL B N 1
ATOM 5212 C CA . VAL B 1 202 ? 19.203 -40.188 -14.93 1 52.22 202 VAL B CA 1
ATOM 5213 C C . VAL B 1 202 ? 18.203 -39.656 -13.906 1 52.22 202 VAL B C 1
ATOM 5215 O O . VAL B 1 202 ? 17.031 -39.438 -14.227 1 52.22 202 VAL B O 1
ATOM 5218 N N . ALA B 1 203 ? 18.594 -39.75 -12.711 1 56.66 203 ALA B N 1
ATOM 5219 C CA . ALA B 1 203 ? 17.797 -39.375 -11.555 1 56.66 203 ALA B CA 1
ATOM 5220 C C . ALA B 1 203 ? 17.375 -37.906 -11.641 1 56.66 203 ALA B C 1
ATOM 5222 O O . ALA B 1 203 ? 18.172 -37.031 -12.023 1 56.66 203 ALA B O 1
ATOM 5223 N N . ILE B 1 204 ? 16.078 -37.531 -11.484 1 64.75 204 ILE B N 1
ATOM 5224 C CA . ILE B 1 204 ? 15.492 -36.188 -11.43 1 64.75 204 ILE B CA 1
ATOM 5225 C C . ILE B 1 204 ? 16.156 -35.375 -10.312 1 64.75 204 ILE B C 1
ATOM 5227 O O . ILE B 1 204 ? 16.297 -35.875 -9.188 1 64.75 204 ILE B O 1
ATOM 5231 N N . LYS B 1 205 ? 16.734 -34.312 -10.75 1 70.88 205 LYS B N 1
ATOM 5232 C CA . LYS B 1 205 ? 17.297 -33.469 -9.703 1 70.88 205 LYS B CA 1
ATOM 5233 C C . LYS B 1 205 ? 16.203 -32.812 -8.859 1 70.88 205 LYS B C 1
ATOM 5235 O O . LYS B 1 205 ? 15.266 -32.219 -9.391 1 70.88 205 LYS B O 1
ATOM 5240 N N . PRO B 1 206 ? 16.391 -33.031 -7.648 1 75.56 206 PRO B N 1
ATOM 5241 C CA . PRO B 1 206 ? 15.312 -32.594 -6.754 1 75.56 206 PRO B CA 1
ATOM 5242 C C . PRO B 1 206 ? 15.203 -31.078 -6.637 1 75.56 206 PRO B C 1
ATOM 5244 O O . PRO B 1 206 ? 14.148 -30.562 -6.262 1 75.56 206 PRO B O 1
ATOM 5247 N N . PHE B 1 207 ? 16.375 -30.438 -6.965 1 85.81 207 PHE B N 1
ATOM 5248 C CA . PHE B 1 207 ? 16.375 -28.984 -6.793 1 85.81 207 PHE B CA 1
ATOM 5249 C C . PHE B 1 207 ? 16.906 -28.281 -8.039 1 85.81 207 PHE B C 1
ATOM 5251 O O . PHE B 1 207 ? 17.688 -28.875 -8.797 1 85.81 207 PHE B O 1
ATOM 5258 N N . ALA B 1 208 ? 16.469 -27.078 -8.211 1 88.19 208 ALA B N 1
ATOM 5259 C CA . ALA B 1 208 ? 16.859 -26.281 -9.359 1 88.19 208 ALA B CA 1
ATOM 5260 C C . ALA B 1 208 ? 18.188 -25.562 -9.102 1 88.19 208 ALA B C 1
ATOM 5262 O O . ALA B 1 208 ? 18.812 -25.047 -10.031 1 88.19 208 ALA B O 1
ATOM 5263 N N . THR B 1 209 ? 18.719 -25.656 -7.973 1 93.19 209 THR B N 1
ATOM 5264 C CA . THR B 1 209 ? 19.859 -24.859 -7.52 1 93.19 209 THR B CA 1
ATOM 5265 C C . THR B 1 209 ? 21.156 -25.375 -8.109 1 93.19 209 THR B C 1
ATOM 5267 O O . THR B 1 209 ? 21.469 -26.578 -7.996 1 93.19 209 THR B O 1
ATOM 5270 N N . ASP B 1 210 ? 21.906 -24.562 -8.703 1 93.69 210 ASP B N 1
ATOM 5271 C CA . ASP B 1 210 ? 23.281 -24.844 -9.094 1 93.69 210 ASP B CA 1
ATOM 5272 C C . ASP B 1 210 ? 24.25 -24.422 -8 1 93.69 210 ASP B C 1
ATOM 5274 O O . ASP B 1 210 ? 24.938 -23.391 -8.125 1 93.69 210 ASP B O 1
ATOM 5278 N N . LEU B 1 211 ? 24.438 -25.266 -7.039 1 95.69 211 LEU B N 1
ATOM 5279 C CA . LEU B 1 211 ? 25.203 -24.938 -5.844 1 95.69 211 LEU B CA 1
ATOM 5280 C C . LEU B 1 211 ? 26.656 -24.625 -6.195 1 95.69 211 LEU B C 1
ATOM 5282 O O . LEU B 1 211 ? 27.234 -23.672 -5.684 1 95.69 211 LEU B O 1
ATOM 5286 N N . PRO B 1 212 ? 27.297 -25.391 -7.086 1 95.69 212 PRO B N 1
ATOM 5287 C CA . PRO B 1 212 ? 28.672 -25.062 -7.477 1 95.69 212 PRO B CA 1
ATOM 5288 C C . PRO B 1 212 ? 28.797 -23.656 -8.086 1 95.69 212 PRO B C 1
ATOM 5290 O O . PRO B 1 212 ? 29.797 -22.969 -7.836 1 95.69 212 PRO B O 1
ATOM 5293 N N . ALA B 1 213 ? 27.828 -23.281 -8.859 1 96.69 213 ALA B N 1
ATOM 5294 C CA . ALA B 1 213 ? 27.875 -21.953 -9.461 1 96.69 213 ALA B CA 1
ATOM 5295 C C . ALA B 1 213 ? 27.797 -20.859 -8.398 1 96.69 213 ALA B C 1
ATOM 5297 O O . ALA B 1 213 ? 28.453 -19.812 -8.516 1 96.69 213 ALA B O 1
ATOM 5298 N N . PHE B 1 214 ? 27.016 -21.062 -7.367 1 98.12 214 PHE B N 1
ATOM 5299 C CA . PHE B 1 214 ? 26.953 -20.125 -6.254 1 98.12 214 PHE B CA 1
ATOM 5300 C C . PHE B 1 214 ? 28.297 -20 -5.562 1 98.12 214 PHE B C 1
ATOM 5302 O O . PHE B 1 214 ? 28.781 -18.891 -5.32 1 98.12 214 PHE B O 1
ATOM 5309 N N . VAL B 1 215 ? 28.891 -21.125 -5.273 1 98.19 215 VAL B N 1
ATOM 5310 C CA . VAL B 1 215 ? 30.188 -21.141 -4.586 1 98.19 215 VAL B CA 1
ATOM 5311 C C . VAL B 1 215 ? 31.234 -20.422 -5.434 1 98.19 215 VAL B C 1
ATOM 5313 O O . VAL B 1 215 ? 32 -19.609 -4.922 1 98.19 215 VAL B O 1
ATOM 5316 N N . SER B 1 216 ? 31.219 -20.703 -6.68 1 98.12 216 SER B N 1
ATOM 5317 C CA . SER B 1 216 ? 32.188 -20.094 -7.594 1 98.12 216 SER B CA 1
ATOM 5318 C C . SER B 1 216 ? 32.031 -18.578 -7.609 1 98.12 216 SER B C 1
ATOM 5320 O O . SER B 1 216 ? 33.062 -17.859 -7.578 1 98.12 216 SER B O 1
ATOM 5322 N N . LYS B 1 217 ? 30.812 -18.109 -7.688 1 98.12 217 LYS B N 1
ATOM 5323 C CA . LYS B 1 217 ? 30.578 -16.672 -7.742 1 98.12 217 LYS B CA 1
ATOM 5324 C C . LYS B 1 217 ? 30.953 -16 -6.418 1 98.12 217 LYS B C 1
ATOM 5326 O O . LYS B 1 217 ? 31.422 -14.859 -6.406 1 98.12 217 LYS B O 1
ATOM 5331 N N . ILE B 1 218 ? 30.688 -16.688 -5.312 1 98.31 218 ILE B N 1
ATOM 5332 C CA . ILE B 1 218 ? 31.078 -16.156 -4.008 1 98.31 218 ILE B CA 1
ATOM 5333 C C . ILE B 1 218 ? 32.594 -15.992 -3.938 1 98.31 218 ILE B C 1
ATOM 5335 O O . ILE B 1 218 ? 33.094 -14.969 -3.463 1 98.31 218 ILE B O 1
ATOM 5339 N N . GLU B 1 219 ? 33.281 -16.969 -4.426 1 97.94 219 GLU B N 1
ATOM 5340 C CA . GLU B 1 219 ? 34.75 -16.938 -4.402 1 97.94 219 GLU B CA 1
ATOM 5341 C C . GLU B 1 219 ? 35.281 -15.891 -5.367 1 97.94 219 GLU B C 1
ATOM 5343 O O . GLU B 1 219 ? 36.281 -15.211 -5.062 1 97.94 219 GLU B O 1
ATOM 5348 N N . GLU B 1 220 ? 34.688 -15.766 -6.445 1 98.12 220 GLU B N 1
ATOM 5349 C CA . GLU B 1 220 ? 35.094 -14.812 -7.469 1 98.12 220 GLU B CA 1
ATOM 5350 C C . GLU B 1 220 ? 34.906 -13.375 -7 1 98.12 220 GLU B C 1
ATOM 5352 O O . GLU B 1 220 ? 35.781 -12.539 -7.152 1 98.12 220 GLU B O 1
ATOM 5357 N N . LEU B 1 221 ? 33.75 -13.031 -6.426 1 97.69 221 LEU B N 1
ATOM 5358 C CA . LEU B 1 221 ? 33.375 -11.656 -6.105 1 97.69 221 LEU B CA 1
ATOM 5359 C C . LEU B 1 221 ? 33.844 -11.281 -4.707 1 97.69 221 LEU B C 1
ATOM 5361 O O . LEU B 1 221 ? 34.125 -10.109 -4.434 1 97.69 221 LEU B O 1
ATOM 5365 N N . GLY B 1 222 ? 34 -12.281 -3.809 1 97.75 222 GLY B N 1
ATOM 5366 C CA . GLY B 1 222 ? 34.219 -12.023 -2.396 1 97.75 222 GLY B CA 1
ATOM 5367 C C . GLY B 1 222 ? 32.938 -11.867 -1.593 1 97.75 222 GLY B C 1
ATOM 5368 O O . GLY B 1 222 ? 32.062 -11.094 -1.97 1 97.75 222 GLY B O 1
ATOM 5369 N N . ALA B 1 223 ? 32.844 -12.523 -0.531 1 97.31 223 ALA B N 1
ATOM 5370 C CA . ALA B 1 223 ? 31.656 -12.547 0.308 1 97.31 223 ALA B CA 1
ATOM 5371 C C . ALA B 1 223 ? 31.312 -11.141 0.796 1 97.31 223 ALA B C 1
ATOM 5373 O O . ALA B 1 223 ? 30.125 -10.812 0.958 1 97.31 223 ALA B O 1
ATOM 5374 N N . ASP B 1 224 ? 32.281 -10.297 0.985 1 96.69 224 ASP B N 1
ATOM 5375 C CA . ASP B 1 224 ? 32.094 -8.953 1.529 1 96.69 224 ASP B CA 1
ATOM 5376 C C . ASP B 1 224 ? 31.422 -8.039 0.506 1 96.69 224 ASP B C 1
ATOM 5378 O O . ASP B 1 224 ? 30.875 -6.992 0.865 1 96.69 224 ASP B O 1
ATOM 5382 N N . ARG B 1 225 ? 31.438 -8.43 -0.741 1 97.56 225 ARG B N 1
ATOM 5383 C CA . ARG B 1 225 ? 30.859 -7.617 -1.806 1 97.56 225 ARG B CA 1
ATOM 5384 C C . ARG B 1 225 ? 29.453 -8.102 -2.16 1 97.56 225 ARG B C 1
ATOM 5386 O O . ARG B 1 225 ? 28.766 -7.477 -2.965 1 97.56 225 ARG B O 1
ATOM 5393 N N . ILE B 1 226 ? 29.078 -9.203 -1.57 1 98.5 226 ILE B N 1
ATOM 5394 C CA . ILE B 1 226 ? 27.75 -9.766 -1.818 1 98.5 226 ILE B CA 1
ATOM 5395 C C . ILE B 1 226 ? 26.781 -9.328 -0.718 1 98.5 226 ILE B C 1
ATOM 5397 O O . ILE B 1 226 ? 27.016 -9.609 0.461 1 98.5 226 ILE B O 1
ATOM 5401 N N . CYS B 1 227 ? 25.75 -8.672 -1.127 1 98.06 227 CYS B N 1
ATOM 5402 C CA . CYS B 1 227 ? 24.766 -8.125 -0.202 1 98.06 227 CYS B CA 1
ATOM 5403 C C . CYS B 1 227 ? 23.844 -9.227 0.321 1 98.06 227 CYS B C 1
ATOM 5405 O O . CYS B 1 227 ? 23.453 -9.211 1.49 1 98.06 227 CYS B O 1
ATOM 5407 N N . CYS B 1 228 ? 23.516 -10.133 -0.609 1 97.81 228 CYS B N 1
ATOM 5408 C CA . CYS B 1 228 ? 22.484 -11.102 -0.271 1 97.81 228 CYS B CA 1
ATOM 5409 C C . CYS B 1 228 ? 22.422 -12.219 -1.302 1 97.81 228 CYS B C 1
ATOM 5411 O O . CYS B 1 228 ? 22.812 -12.031 -2.455 1 97.81 228 CYS B O 1
ATOM 5413 N N . ILE B 1 229 ? 22.047 -13.398 -0.872 1 98.75 229 ILE B N 1
ATOM 5414 C CA . ILE B 1 229 ? 21.609 -14.469 -1.75 1 98.75 229 ILE B CA 1
ATOM 5415 C C . ILE B 1 229 ? 20.078 -14.555 -1.732 1 98.75 229 ILE B C 1
ATOM 5417 O O . ILE B 1 229 ? 19.469 -14.555 -0.664 1 98.75 229 ILE B O 1
ATOM 5421 N N . VAL B 1 230 ? 19.469 -14.539 -2.895 1 98.56 230 VAL B N 1
ATOM 5422 C CA . VAL B 1 230 ? 18.016 -14.633 -3.02 1 98.56 230 VAL B CA 1
ATOM 5423 C C . VAL B 1 230 ? 17.641 -15.977 -3.646 1 98.56 230 VAL B C 1
ATOM 5425 O O . VAL B 1 230 ? 18.016 -16.266 -4.785 1 98.56 230 VAL B O 1
ATOM 5428 N N . SER B 1 231 ? 16.969 -16.812 -2.93 1 97.94 231 SER B N 1
ATOM 5429 C CA . SER B 1 231 ? 16.469 -18.094 -3.414 1 97.94 231 SER B CA 1
ATOM 5430 C C . SER B 1 231 ? 14.953 -18.094 -3.49 1 97.94 231 SER B C 1
ATOM 5432 O O . SER B 1 231 ? 14.297 -17.141 -3.055 1 97.94 231 SER B O 1
ATOM 5434 N N . THR B 1 232 ? 14.375 -19.094 -4.133 1 96.62 232 THR B N 1
ATOM 5435 C CA . THR B 1 232 ? 12.93 -19.203 -4.332 1 96.62 232 THR B CA 1
ATOM 5436 C C . THR B 1 232 ? 12.438 -20.609 -4.012 1 96.62 232 THR B C 1
ATOM 5438 O O . THR B 1 232 ? 13.016 -21.594 -4.465 1 96.62 232 THR B O 1
ATOM 5441 N N . THR B 1 233 ? 11.422 -20.75 -3.227 1 93.88 233 THR B N 1
ATOM 5442 C CA . THR B 1 233 ? 10.859 -22.062 -2.887 1 93.88 233 THR B CA 1
ATOM 5443 C C . THR B 1 233 ? 9.891 -22.531 -3.971 1 93.88 233 THR B C 1
ATOM 5445 O O . THR B 1 233 ? 9.828 -23.719 -4.273 1 93.88 233 THR B O 1
ATOM 5448 N N . SER B 1 234 ? 9.016 -21.625 -4.371 1 83 234 SER B N 1
ATOM 5449 C CA . SER B 1 234 ? 7.949 -22.031 -5.277 1 83 234 SER B CA 1
ATOM 5450 C C . SER B 1 234 ? 7.898 -21.141 -6.512 1 83 234 SER B C 1
ATOM 5452 O O . SER B 1 234 ? 8.148 -19.938 -6.422 1 83 234 SER B O 1
ATOM 5454 N N . CYS B 1 235 ? 7.75 -21.797 -7.605 1 84.31 235 CYS B N 1
ATOM 5455 C CA . CYS B 1 235 ? 7.527 -21.125 -8.883 1 84.31 235 CYS B CA 1
ATOM 5456 C C . CYS B 1 235 ? 6.801 -22.047 -9.859 1 84.31 235 CYS B C 1
ATOM 5458 O O . CYS B 1 235 ? 6.422 -23.156 -9.5 1 84.31 235 CYS B O 1
ATOM 5460 N N . PHE B 1 236 ? 6.629 -21.609 -11.039 1 89.75 236 PHE B N 1
ATOM 5461 C CA . PHE B 1 236 ? 5.938 -22.391 -12.055 1 89.75 236 PHE B CA 1
ATOM 5462 C C . PHE B 1 236 ? 6.773 -23.609 -12.461 1 89.75 236 PHE B C 1
ATOM 5464 O O . PHE B 1 236 ? 7.996 -23.5 -12.609 1 89.75 236 PHE B O 1
ATOM 5471 N N . ALA B 1 237 ? 6.074 -24.75 -12.469 1 90.69 237 ALA B N 1
ATOM 5472 C CA . ALA B 1 237 ? 6.699 -25.922 -13.07 1 90.69 237 ALA B CA 1
ATOM 5473 C C . ALA B 1 237 ? 7.164 -25.625 -14.492 1 90.69 237 ALA B C 1
ATOM 5475 O O . ALA B 1 237 ? 6.609 -24.766 -15.172 1 90.69 237 ALA B O 1
ATOM 5476 N N . PRO B 1 238 ? 8.32 -26.219 -14.938 1 90.56 238 PRO B N 1
ATOM 5477 C CA . PRO B 1 238 ? 8.953 -27.391 -14.328 1 90.56 238 PRO B CA 1
ATOM 5478 C C . PRO B 1 238 ? 10.117 -27.031 -13.414 1 90.56 238 PRO B C 1
ATOM 5480 O O . PRO B 1 238 ? 10.953 -27.891 -13.094 1 90.56 238 PRO B O 1
ATOM 5483 N N . ARG B 1 239 ? 10.211 -25.766 -13.055 1 90.69 239 ARG B N 1
ATOM 5484 C CA . ARG B 1 239 ? 11.258 -25.406 -12.102 1 90.69 239 ARG B CA 1
ATOM 5485 C C . ARG B 1 239 ? 10.953 -25.969 -10.719 1 90.69 239 ARG B C 1
ATOM 5487 O O . ARG B 1 239 ? 9.883 -25.719 -10.164 1 90.69 239 ARG B O 1
ATOM 5494 N N . SER B 1 240 ? 11.875 -26.719 -10.219 1 90.88 240 SER B N 1
ATOM 5495 C CA . SER B 1 240 ? 11.766 -27.156 -8.828 1 90.88 240 SER B CA 1
ATOM 5496 C C . SER B 1 240 ? 12.18 -26.047 -7.871 1 90.88 240 SER B C 1
ATOM 5498 O O . SER B 1 240 ? 12.719 -25.016 -8.297 1 90.88 240 SER B O 1
ATOM 5500 N N . SER B 1 241 ? 11.906 -26.234 -6.613 1 92.75 241 SER B N 1
ATOM 5501 C CA . SER B 1 241 ? 12.367 -25.312 -5.582 1 92.75 241 SER B CA 1
ATOM 5502 C C . SER B 1 241 ? 13.891 -25.234 -5.559 1 92.75 241 SER B C 1
ATOM 5504 O O . SER B 1 241 ? 14.57 -26.172 -5.969 1 92.75 241 SER B O 1
ATOM 5506 N N . ASP B 1 242 ? 14.383 -24.109 -5.102 1 95.44 242 ASP B N 1
ATOM 5507 C CA . ASP B 1 242 ? 15.797 -24.062 -4.727 1 95.44 242 ASP B CA 1
ATOM 5508 C C . ASP B 1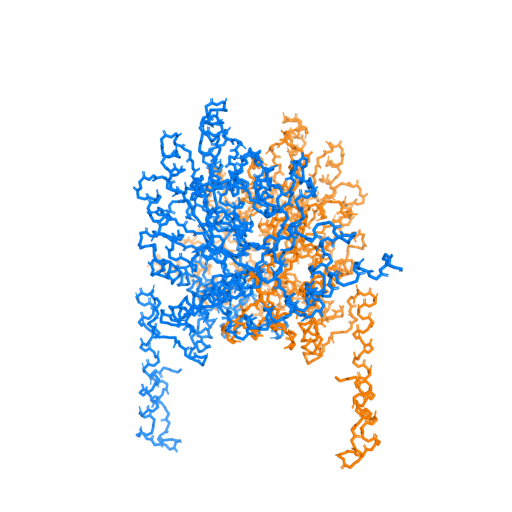 242 ? 16.078 -24.969 -3.535 1 95.44 242 ASP B C 1
ATOM 5510 O O . ASP B 1 242 ? 15.164 -25.312 -2.785 1 95.44 242 ASP B O 1
ATOM 5514 N N . ASP B 1 243 ? 17.312 -25.438 -3.516 1 95.81 243 ASP B N 1
ATOM 5515 C CA . ASP B 1 243 ? 17.781 -26.141 -2.32 1 95.81 243 ASP B CA 1
ATOM 5516 C C . ASP B 1 243 ? 18.047 -25.156 -1.181 1 95.81 243 ASP B C 1
ATOM 5518 O O . ASP B 1 243 ? 19.203 -24.828 -0.882 1 95.81 243 ASP B O 1
ATOM 5522 N N . VAL B 1 244 ? 17 -24.703 -0.53 1 97.38 244 VAL B N 1
ATOM 5523 C CA . VAL B 1 244 ? 17.062 -23.672 0.492 1 97.38 244 VAL B CA 1
ATOM 5524 C C . VAL B 1 244 ? 17.984 -24.109 1.625 1 97.38 244 VAL B C 1
ATOM 5526 O O . VAL B 1 244 ? 18.703 -23.297 2.199 1 97.38 244 VAL B O 1
ATOM 5529 N N . ILE B 1 245 ? 17.969 -25.391 1.942 1 97.5 245 ILE B N 1
ATOM 5530 C CA . ILE B 1 245 ? 18.781 -25.938 3.027 1 97.5 245 ILE B CA 1
ATOM 5531 C C . ILE B 1 245 ? 20.266 -25.766 2.713 1 97.5 245 ILE B C 1
ATOM 5533 O O . ILE B 1 245 ? 21 -25.172 3.506 1 97.5 245 ILE B O 1
ATOM 5537 N N . GLU B 1 246 ? 20.688 -26.156 1.562 1 97.38 246 GLU B N 1
ATOM 5538 C CA . GLU B 1 246 ? 22.094 -26.078 1.211 1 97.38 246 GLU B CA 1
ATOM 5539 C C . GLU B 1 246 ? 22.531 -24.625 1.015 1 97.38 246 GLU B C 1
ATOM 5541 O O . GLU B 1 246 ? 23.656 -24.25 1.352 1 97.38 246 GLU B O 1
ATOM 5546 N N . LEU B 1 247 ? 21.672 -23.828 0.425 1 98.31 247 LEU B N 1
ATOM 5547 C CA . LEU B 1 247 ? 22 -22.406 0.264 1 98.31 247 LEU B CA 1
ATOM 5548 C C . LEU B 1 247 ? 22.125 -21.719 1.62 1 98.31 247 LEU B C 1
ATOM 5550 O O . LEU B 1 247 ? 22.938 -20.828 1.79 1 98.31 247 LEU B O 1
ATOM 5554 N N . SER B 1 248 ? 21.266 -22.125 2.564 1 98.44 248 SER B N 1
ATOM 5555 C CA . SER B 1 248 ? 21.328 -21.562 3.906 1 98.44 248 SER B CA 1
ATOM 5556 C C . SER B 1 248 ? 22.656 -21.891 4.578 1 98.44 248 SER B C 1
ATOM 5558 O O . SER B 1 248 ? 23.234 -21.062 5.285 1 98.44 248 SER B O 1
ATOM 5560 N N . LYS B 1 249 ? 23.141 -23.125 4.41 1 98.38 249 LYS B N 1
ATOM 5561 C CA . LYS B 1 249 ? 24.453 -23.5 4.93 1 98.38 249 LYS B CA 1
ATOM 5562 C C . LYS B 1 249 ? 25.562 -22.656 4.32 1 98.38 249 LYS B C 1
ATOM 5564 O O . LYS B 1 249 ? 26.469 -22.219 5.02 1 98.38 249 LYS B O 1
ATOM 5569 N N . LEU B 1 250 ? 25.438 -22.5 3.053 1 98.31 250 LEU B N 1
ATOM 5570 C CA . LEU B 1 250 ? 26.406 -21.688 2.328 1 98.31 250 LEU B CA 1
ATOM 5571 C C . LEU B 1 250 ? 26.406 -20.25 2.859 1 98.31 250 LEU B C 1
ATOM 5573 O O . LEU B 1 250 ? 27.484 -19.672 3.059 1 98.31 250 LEU B O 1
ATOM 5577 N N . CYS B 1 251 ? 25.234 -19.703 3.047 1 98.56 251 CYS B N 1
ATOM 5578 C CA . CYS B 1 251 ? 25.109 -18.344 3.566 1 98.56 251 CYS B CA 1
ATOM 5579 C C . CYS B 1 251 ? 25.734 -18.219 4.949 1 98.56 251 CYS B C 1
ATOM 5581 O O . CYS B 1 251 ? 26.375 -17.219 5.262 1 98.56 251 CYS B O 1
ATOM 5583 N N . GLN B 1 252 ? 25.5 -19.219 5.762 1 98.25 252 GLN B N 1
ATOM 5584 C CA . GLN B 1 252 ? 26.094 -19.219 7.094 1 98.25 252 GLN B CA 1
ATOM 5585 C C . GLN B 1 252 ? 27.625 -19.297 7.016 1 98.25 252 GLN B C 1
ATOM 5587 O O . GLN B 1 252 ? 28.312 -18.547 7.699 1 98.25 252 GLN B O 1
ATOM 5592 N N . ARG B 1 253 ? 28.125 -20.156 6.215 1 98.19 253 ARG B N 1
ATOM 5593 C CA . ARG B 1 253 ? 29.562 -20.375 6.07 1 98.19 253 ARG B CA 1
ATOM 5594 C C . ARG B 1 253 ? 30.281 -19.109 5.633 1 98.19 253 ARG B C 1
ATOM 5596 O O . ARG B 1 253 ? 31.359 -18.797 6.137 1 98.19 253 ARG B O 1
ATOM 5603 N N . TYR B 1 254 ? 29.688 -18.344 4.746 1 98.19 254 TYR B N 1
ATOM 5604 C CA . TYR B 1 254 ? 30.359 -17.188 4.164 1 98.19 254 TYR B CA 1
ATOM 5605 C C . TYR B 1 254 ? 29.844 -15.898 4.789 1 98.19 254 TYR B C 1
ATOM 5607 O O . TYR B 1 254 ? 30.266 -14.805 4.402 1 98.19 254 TYR B O 1
ATOM 5615 N N . ASP B 1 255 ? 28.859 -15.977 5.699 1 97.75 255 ASP B N 1
ATOM 5616 C CA . ASP B 1 255 ? 28.266 -14.836 6.387 1 97.75 255 ASP B CA 1
ATOM 5617 C C . ASP B 1 255 ? 27.594 -13.883 5.398 1 97.75 255 ASP B C 1
ATOM 5619 O O . ASP B 1 255 ? 27.891 -12.688 5.387 1 97.75 255 ASP B O 1
ATOM 5623 N N . ILE B 1 256 ? 26.828 -14.445 4.516 1 98.5 256 ILE B N 1
ATOM 5624 C CA . ILE B 1 256 ? 26.047 -13.695 3.543 1 98.5 256 ILE B CA 1
ATOM 5625 C C . ILE B 1 256 ? 24.562 -13.789 3.895 1 98.5 256 ILE B C 1
ATOM 5627 O O . ILE B 1 256 ? 24.047 -14.883 4.129 1 98.5 256 ILE B O 1
ATOM 5631 N N . PRO B 1 257 ? 23.891 -12.656 4.016 1 98.56 257 PRO B N 1
ATOM 5632 C CA . PRO B 1 257 ? 22.453 -12.703 4.285 1 98.56 257 PRO B CA 1
ATOM 5633 C C . PRO B 1 257 ? 21.688 -13.531 3.256 1 98.56 257 PRO B C 1
ATOM 5635 O O . PRO B 1 257 ? 22.031 -13.531 2.072 1 98.56 257 PRO B O 1
ATOM 5638 N N . HIS B 1 258 ? 20.641 -14.203 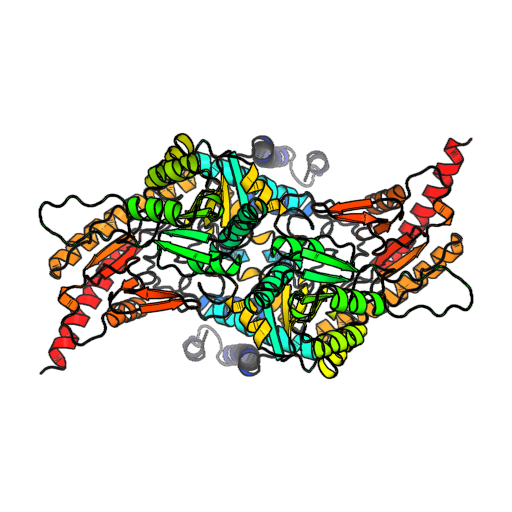3.678 1 98.75 258 HIS B N 1
ATOM 5639 C CA . HIS B 1 258 ? 19.812 -15.078 2.846 1 98.75 258 HIS B CA 1
ATOM 5640 C C . HIS B 1 258 ? 18.359 -14.625 2.84 1 98.75 258 HIS B C 1
ATOM 5642 O O . HIS B 1 258 ? 17.719 -14.578 3.893 1 98.75 258 HIS B O 1
ATOM 5648 N N . LEU B 1 259 ? 17.859 -14.211 1.715 1 98.69 259 LEU B N 1
ATOM 5649 C CA . LEU B 1 259 ? 16.469 -13.844 1.5 1 98.69 259 LEU B CA 1
ATOM 5650 C C . LEU B 1 259 ? 15.758 -14.883 0.648 1 98.69 259 LEU B C 1
ATOM 5652 O O . LEU B 1 259 ? 16.188 -15.18 -0.47 1 98.69 259 LEU B O 1
ATOM 5656 N N . VAL B 1 260 ? 14.648 -15.43 1.156 1 98.56 260 VAL B N 1
ATOM 5657 C CA . VAL B 1 260 ? 13.93 -16.484 0.431 1 98.56 260 VAL B CA 1
ATOM 5658 C C . VAL B 1 260 ? 12.609 -15.93 -0.093 1 98.56 260 VAL B C 1
ATOM 5660 O O . VAL B 1 260 ? 11.781 -15.445 0.681 1 98.56 260 VAL B O 1
ATOM 5663 N N . ASN B 1 261 ? 12.422 -15.953 -1.403 1 97.69 261 ASN B N 1
ATOM 5664 C CA . ASN B 1 261 ? 11.125 -15.711 -2.027 1 97.69 261 ASN B CA 1
ATOM 5665 C C . ASN B 1 261 ? 10.188 -16.891 -1.842 1 97.69 261 ASN B C 1
ATOM 5667 O O . ASN B 1 261 ? 10.297 -17.891 -2.549 1 97.69 261 ASN B O 1
ATOM 5671 N N . ASN B 1 262 ? 9.305 -16.781 -0.961 1 96.94 262 ASN B N 1
ATOM 5672 C CA . ASN B 1 262 ? 8.32 -17.812 -0.645 1 96.94 262 ASN B CA 1
ATOM 5673 C C . ASN B 1 262 ? 6.902 -17.359 -0.984 1 96.94 262 ASN B C 1
ATOM 5675 O O . ASN B 1 262 ? 5.941 -17.734 -0.312 1 96.94 262 ASN B O 1
ATOM 5679 N N . ALA B 1 263 ? 6.734 -16.578 -2.023 1 93.25 263 ALA B N 1
ATOM 5680 C CA . ALA B 1 263 ? 5.484 -15.914 -2.4 1 93.25 263 ALA B CA 1
ATOM 5681 C C . ALA B 1 263 ? 4.309 -16.891 -2.322 1 93.25 263 ALA B C 1
ATOM 5683 O O . ALA B 1 263 ? 3.229 -16.531 -1.847 1 93.25 263 ALA B O 1
ATOM 5684 N N . TYR B 1 264 ? 4.453 -18.188 -2.684 1 88.06 264 TYR B N 1
ATOM 5685 C CA . TYR B 1 264 ? 3.369 -19.156 -2.73 1 88.06 264 TYR B CA 1
ATOM 5686 C C . TYR B 1 264 ? 3.631 -20.312 -1.776 1 88.06 264 TYR B C 1
ATOM 5688 O O . TYR B 1 264 ? 2.855 -21.266 -1.725 1 88.06 264 TYR B O 1
ATOM 5696 N N . GLY B 1 265 ? 4.551 -20.281 -1.022 1 90.25 265 GLY B N 1
ATOM 5697 C CA . GLY B 1 265 ? 5.109 -21.484 -0.447 1 90.25 265 GLY B CA 1
ATOM 5698 C C . GLY B 1 265 ? 4.367 -21.953 0.792 1 90.25 265 GLY B C 1
ATOM 5699 O O . GLY B 1 265 ? 4.441 -23.125 1.156 1 90.25 265 GLY B O 1
ATOM 5700 N N . LEU B 1 266 ? 3.572 -21.078 1.402 1 92 266 LEU B N 1
ATOM 5701 C CA . LEU B 1 266 ? 2.977 -21.438 2.68 1 92 266 LEU B CA 1
ATOM 5702 C C . LEU B 1 266 ? 1.852 -22.453 2.482 1 92 266 LEU B C 1
ATOM 5704 O O . LEU B 1 266 ? 1.409 -23.094 3.439 1 92 266 LEU B O 1
ATOM 5708 N N . GLN B 1 267 ? 1.42 -22.594 1.314 1 91.19 267 GLN B N 1
ATOM 5709 C CA . GLN B 1 267 ? 0.342 -23.547 1.062 1 91.19 267 GLN B CA 1
ATOM 5710 C C . GLN B 1 267 ? 0.891 -24.953 0.82 1 91.19 267 GLN B C 1
ATOM 5712 O O . GLN B 1 267 ? 0.136 -25.875 0.499 1 91.19 267 GLN B O 1
ATOM 5717 N N . SER B 1 268 ? 2.223 -25.125 0.99 1 92.69 268 SER B N 1
ATOM 5718 C CA . SER B 1 268 ? 2.879 -26.422 0.84 1 92.69 268 SER B CA 1
ATOM 5719 C C . SER B 1 268 ? 3.705 -26.781 2.074 1 92.69 268 SER B C 1
ATOM 5721 O O . SER B 1 268 ? 4.641 -26.047 2.426 1 92.69 268 SER B O 1
ATOM 5723 N N . THR B 1 269 ? 3.412 -27.891 2.625 1 91.5 269 THR B N 1
ATOM 5724 C CA . THR B 1 269 ? 4.176 -28.344 3.785 1 91.5 269 THR B CA 1
ATOM 5725 C C . THR B 1 269 ? 5.613 -28.672 3.393 1 91.5 269 THR B C 1
ATOM 5727 O O . THR B 1 269 ? 6.531 -28.531 4.203 1 91.5 269 THR B O 1
ATOM 5730 N N . TYR B 1 270 ? 5.758 -29.078 2.193 1 92.12 270 TYR B N 1
ATOM 5731 C CA . TYR B 1 270 ? 7.09 -29.359 1.675 1 92.12 270 TYR B CA 1
ATOM 5732 C C . TYR B 1 270 ? 7.965 -28.109 1.721 1 92.12 270 TYR B C 1
ATOM 5734 O O . TYR B 1 270 ? 9.094 -28.156 2.217 1 92.12 270 TYR B O 1
ATOM 5742 N N . PHE B 1 271 ? 7.488 -27.031 1.222 1 94.31 271 PHE B N 1
ATOM 5743 C CA . PHE B 1 271 ? 8.242 -25.781 1.188 1 94.31 271 PHE B CA 1
ATOM 5744 C C . PHE B 1 271 ? 8.469 -25.25 2.596 1 94.31 271 PHE B C 1
ATOM 5746 O O . PHE B 1 271 ? 9.539 -24.734 2.902 1 94.31 271 PHE B O 1
ATOM 5753 N N . SER B 1 272 ? 7.441 -25.344 3.475 1 95.5 272 SER B N 1
ATOM 5754 C CA . SER B 1 272 ? 7.586 -24.906 4.859 1 95.5 272 SER B CA 1
ATOM 5755 C C . SER B 1 272 ? 8.688 -25.688 5.574 1 95.5 272 SER B C 1
ATOM 5757 O O . SER B 1 272 ? 9.438 -25.125 6.375 1 95.5 272 SER B O 1
ATOM 5759 N N . HIS B 1 273 ? 8.773 -26.938 5.219 1 94.5 273 HIS B N 1
ATOM 5760 C CA . HIS B 1 273 ? 9.82 -27.781 5.801 1 94.5 273 HIS B CA 1
ATOM 5761 C C . HIS B 1 273 ? 11.203 -27.328 5.336 1 94.5 273 HIS B C 1
ATOM 5763 O O . HIS B 1 273 ? 12.148 -27.312 6.121 1 94.5 273 HIS B O 1
ATOM 5769 N N . GLN B 1 274 ? 11.336 -27.016 4.07 1 94.69 274 GLN B N 1
ATOM 5770 C CA . GLN B 1 274 ? 12.602 -26.516 3.541 1 94.69 274 GLN B CA 1
ATOM 5771 C C . GLN B 1 274 ? 13.055 -25.266 4.285 1 94.69 274 GLN B C 1
ATOM 5773 O O . GLN B 1 274 ? 14.242 -25.125 4.613 1 94.69 274 GLN B O 1
ATOM 5778 N N . LEU B 1 275 ? 12.125 -24.391 4.547 1 97.25 275 LEU B N 1
ATOM 5779 C CA . LEU B 1 275 ? 12.43 -23.156 5.262 1 97.25 275 LEU B CA 1
ATOM 5780 C C . LEU B 1 275 ? 12.844 -23.453 6.699 1 97.25 275 LEU B C 1
ATOM 5782 O O . LEU B 1 275 ? 13.867 -22.953 7.168 1 97.25 275 LEU B O 1
ATOM 5786 N N . ALA B 1 276 ? 12.055 -24.281 7.398 1 97 276 ALA B N 1
ATOM 5787 C CA . ALA B 1 276 ? 12.328 -24.609 8.797 1 97 276 ALA B CA 1
ATOM 5788 C C . ALA B 1 276 ? 13.688 -25.297 8.938 1 97 276 ALA B C 1
ATOM 5790 O O . ALA B 1 276 ? 14.469 -24.953 9.836 1 97 276 ALA B O 1
ATOM 5791 N N . GLN B 1 277 ? 13.945 -26.25 8.047 1 96.81 277 GLN B N 1
ATOM 5792 C CA . GLN B 1 277 ? 15.211 -26.969 8.094 1 96.81 277 GLN B CA 1
ATOM 5793 C C . GLN B 1 277 ? 16.375 -26.078 7.703 1 96.81 277 GLN B C 1
ATOM 5795 O O . GLN B 1 277 ? 17.453 -26.156 8.297 1 96.81 277 GLN B O 1
ATOM 5800 N N . GLY B 1 278 ? 16.203 -25.281 6.656 1 97.62 278 GLY B N 1
ATOM 5801 C CA . GLY B 1 278 ? 17.234 -24.344 6.266 1 97.62 278 GLY B CA 1
ATOM 5802 C C . GLY B 1 278 ? 17.656 -23.406 7.387 1 97.62 278 GLY B C 1
ATOM 5803 O O . GLY B 1 278 ? 18.844 -23.141 7.57 1 97.62 278 GLY B O 1
ATOM 5804 N N . ALA B 1 279 ? 16.641 -22.922 8.117 1 97.19 279 ALA B N 1
ATOM 5805 C CA . ALA B 1 279 ? 16.922 -22.016 9.227 1 97.19 279 ALA B CA 1
ATOM 5806 C C . ALA B 1 279 ? 17.641 -22.75 10.359 1 97.19 279 ALA B C 1
ATOM 5808 O O . ALA B 1 279 ? 18.469 -22.156 11.055 1 97.19 279 ALA B O 1
ATOM 5809 N N . ARG B 1 280 ? 17.375 -23.969 10.555 1 96.75 280 ARG B N 1
ATOM 5810 C CA . ARG B 1 280 ? 17.953 -24.766 11.625 1 96.75 280 ARG B CA 1
ATOM 5811 C C . ARG B 1 280 ? 19.438 -25.016 11.367 1 96.75 280 ARG B C 1
ATOM 5813 O O . ARG B 1 280 ? 20.266 -24.938 12.281 1 96.75 280 ARG B O 1
ATOM 5820 N N . VAL B 1 281 ? 19.797 -25.312 10.141 1 97.88 281 VAL B N 1
ATOM 5821 C CA . VAL B 1 281 ? 21.141 -25.797 9.859 1 97.88 281 VAL B CA 1
ATOM 5822 C C . VAL B 1 281 ? 21.984 -24.672 9.258 1 97.88 281 VAL B C 1
ATOM 5824 O O . VAL B 1 281 ? 23.203 -24.812 9.148 1 97.88 281 VAL B O 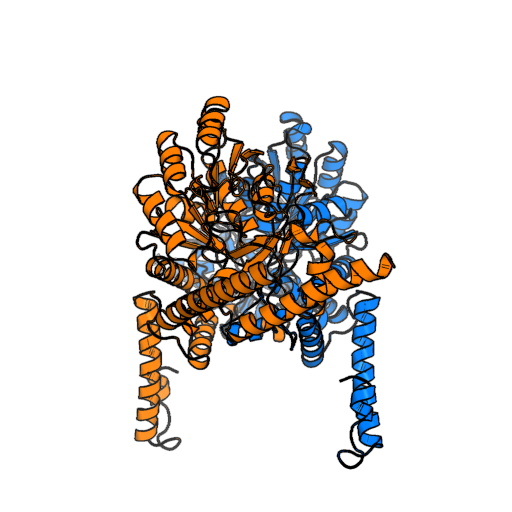1
ATOM 5827 N N . GLY B 1 282 ? 21.344 -23.625 8.852 1 98.19 282 GLY B N 1
ATOM 5828 C CA . GLY B 1 282 ? 22.031 -22.516 8.203 1 98.19 282 GLY B CA 1
ATOM 5829 C C . GLY B 1 282 ? 21.453 -21.156 8.547 1 98.19 282 GLY B C 1
ATOM 5830 O O . GLY B 1 282 ? 21.016 -20.938 9.68 1 98.19 282 GLY B O 1
ATOM 5831 N N . ARG B 1 283 ? 21.547 -20.281 7.539 1 97.69 283 ARG B N 1
ATOM 5832 C CA . ARG B 1 283 ? 21.125 -18.891 7.793 1 97.69 283 ARG B CA 1
ATOM 5833 C C . ARG B 1 283 ? 20.016 -18.484 6.844 1 97.69 283 ARG B C 1
ATOM 5835 O O . ARG B 1 283 ? 20.125 -18.656 5.629 1 97.69 283 ARG B O 1
ATOM 5842 N N . ILE B 1 284 ? 18.953 -18.016 7.383 1 98.5 284 ILE B N 1
ATOM 5843 C CA . ILE B 1 284 ? 17.891 -17.328 6.66 1 98.5 284 ILE B CA 1
ATOM 5844 C C . ILE B 1 284 ? 17.547 -16.031 7.379 1 98.5 284 ILE B C 1
ATOM 5846 O O . ILE B 1 284 ? 17.094 -16.047 8.523 1 98.5 284 ILE B O 1
ATOM 5850 N N . ASP B 1 285 ? 17.75 -14.945 6.75 1 98.5 285 ASP B N 1
ATOM 5851 C CA . ASP B 1 285 ? 17.516 -13.648 7.375 1 98.5 285 ASP B CA 1
ATOM 5852 C C . ASP B 1 285 ? 16.047 -13.25 7.293 1 98.5 285 ASP B C 1
ATOM 5854 O O . ASP B 1 285 ? 15.516 -12.602 8.195 1 98.5 285 ASP B O 1
ATOM 5858 N N . ALA B 1 286 ? 15.406 -13.57 6.184 1 98.62 286 ALA B N 1
ATOM 5859 C CA . ALA B 1 286 ? 13.984 -13.289 6.008 1 98.62 286 ALA B CA 1
ATOM 5860 C C . ALA B 1 286 ? 13.391 -14.148 4.891 1 98.62 286 ALA B C 1
ATOM 5862 O O . ALA B 1 286 ? 14.109 -14.594 3.994 1 98.62 286 ALA B O 1
ATOM 5863 N N . PHE B 1 287 ? 12.156 -14.453 4.969 1 98.56 287 PHE B N 1
ATOM 5864 C CA . PHE B 1 287 ? 11.398 -15.023 3.861 1 98.56 287 PHE B CA 1
ATOM 5865 C C . PHE B 1 287 ? 10.094 -14.266 3.652 1 98.56 287 PHE B C 1
ATOM 5867 O O . PHE B 1 287 ? 9.484 -13.789 4.613 1 98.56 287 PHE B O 1
ATOM 5874 N N . VAL B 1 288 ? 9.688 -14.07 2.422 1 98.25 288 VAL B N 1
ATOM 5875 C CA . VAL B 1 288 ? 8.578 -13.195 2.051 1 98.25 288 VAL B CA 1
ATOM 5876 C C . VAL B 1 288 ? 7.449 -14.016 1.438 1 98.25 288 VAL B C 1
ATOM 5878 O O . VAL B 1 288 ? 7.695 -14.906 0.614 1 98.25 288 VAL B O 1
ATOM 5881 N N . GLN B 1 289 ? 6.195 -13.758 1.92 1 96 289 GLN B N 1
ATOM 5882 C CA . GLN B 1 289 ? 5.012 -14.438 1.393 1 96 289 GLN B CA 1
ATOM 5883 C C . GLN B 1 289 ? 4.008 -13.43 0.837 1 96 289 GLN B C 1
ATOM 5885 O O . GLN B 1 289 ? 3.893 -12.312 1.347 1 96 289 GLN B O 1
ATOM 5890 N N . SER B 1 290 ? 3.301 -13.875 -0.174 1 96 290 SER B N 1
ATOM 5891 C CA . SER B 1 290 ? 2.229 -13.062 -0.739 1 96 290 SER B CA 1
ATOM 5892 C C . SER B 1 290 ? 0.908 -13.305 -0.018 1 96 290 SER B C 1
ATOM 5894 O O . SER B 1 290 ? 0.51 -14.453 0.182 1 96 290 SER B O 1
ATOM 5896 N N . THR B 1 291 ? 0.182 -12.266 0.328 1 96.75 291 THR B N 1
ATOM 5897 C CA . THR B 1 291 ? -1.08 -12.445 1.037 1 96.75 291 THR B CA 1
ATOM 5898 C C . THR B 1 291 ? -2.174 -12.914 0.081 1 96.75 291 THR B C 1
ATOM 5900 O O . THR B 1 291 ? -3.023 -13.727 0.45 1 96.75 291 THR B O 1
ATOM 5903 N N . ASP B 1 292 ? -2.186 -12.477 -1.19 1 94.56 292 ASP B N 1
ATOM 5904 C CA . ASP B 1 292 ? -3.24 -12.836 -2.133 1 94.56 292 ASP B CA 1
ATOM 5905 C C . ASP B 1 292 ? -3.143 -14.312 -2.525 1 94.56 292 ASP B C 1
ATOM 5907 O O . ASP B 1 292 ? -4.16 -14.969 -2.758 1 94.56 292 ASP B O 1
ATOM 5911 N N . LYS B 1 293 ? -1.954 -14.82 -2.529 1 92.12 293 LYS B N 1
ATOM 5912 C CA . LYS B 1 293 ? -1.736 -16.188 -2.984 1 92.12 293 LYS B CA 1
ATOM 5913 C C . LYS B 1 293 ? -1.963 -17.188 -1.852 1 92.12 293 LYS B C 1
ATOM 5915 O O . LYS B 1 293 ? -2.414 -18.312 -2.088 1 92.12 293 LYS B O 1
ATOM 5920 N N . ASN B 1 294 ? -1.652 -16.75 -0.604 1 94.94 294 ASN B N 1
ATOM 5921 C CA . ASN B 1 294 ? -1.68 -17.703 0.5 1 94.94 294 ASN B CA 1
ATOM 5922 C C . ASN B 1 294 ? -2.906 -17.5 1.385 1 94.94 294 ASN B C 1
ATOM 5924 O O . ASN B 1 294 ? -3.258 -18.375 2.176 1 94.94 294 ASN B O 1
ATOM 5928 N N . LEU B 1 295 ? -3.578 -16.344 1.304 1 96.06 295 LEU B N 1
ATOM 5929 C CA . LEU B 1 295 ? -4.699 -16.078 2.199 1 96.06 295 LEU B CA 1
ATOM 5930 C C . LEU B 1 295 ? -5.949 -15.711 1.408 1 96.06 295 LEU B C 1
ATOM 5932 O O . LEU B 1 295 ? -6.98 -15.367 1.992 1 96.06 295 LEU B O 1
ATOM 5936 N N . LEU B 1 296 ? -5.828 -15.758 0.105 1 95.38 296 LEU B N 1
ATOM 5937 C CA . LEU B 1 296 ? -7 -15.508 -0.729 1 95.38 296 LEU B CA 1
ATOM 5938 C C . LEU B 1 296 ? -7.602 -14.141 -0.427 1 95.38 296 LEU B C 1
ATOM 5940 O O . LEU B 1 296 ? -8.797 -14.031 -0.156 1 95.38 296 LEU B O 1
ATOM 5944 N N . VAL B 1 297 ? -6.824 -13.125 -0.402 1 97.19 297 VAL B N 1
ATOM 5945 C CA . VAL B 1 297 ? -7.207 -11.719 -0.318 1 97.19 297 VAL B CA 1
ATOM 5946 C C . VAL B 1 297 ? -6.809 -11 -1.603 1 97.19 297 VAL B C 1
ATOM 5948 O O . VAL B 1 297 ? -6.043 -11.531 -2.408 1 97.19 297 VAL B O 1
ATOM 5951 N N . PRO B 1 298 ? -7.371 -9.836 -1.929 1 95.88 298 PRO B N 1
ATOM 5952 C CA . PRO B 1 298 ? -6.926 -9.094 -3.109 1 95.88 298 PRO B CA 1
ATOM 5953 C C . PRO B 1 298 ? -5.434 -8.773 -3.076 1 95.88 298 PRO B C 1
ATOM 5955 O O . PRO B 1 298 ? -4.855 -8.625 -1.998 1 95.88 298 PRO B O 1
ATOM 5958 N N . VAL B 1 299 ? -4.875 -8.664 -4.234 1 95.19 299 VAL B N 1
ATOM 5959 C CA . VAL B 1 299 ? -3.461 -8.336 -4.371 1 95.19 299 VAL B CA 1
ATOM 5960 C C . VAL B 1 299 ? -3.168 -7.008 -3.67 1 95.19 299 VAL B C 1
ATOM 5962 O O . VAL B 1 299 ? -3.916 -6.039 -3.822 1 95.19 299 VAL B O 1
ATOM 5965 N N . GLY B 1 300 ? -2.051 -6.977 -2.83 1 93.81 300 GLY B N 1
ATOM 5966 C CA . GLY B 1 300 ? -1.682 -5.676 -2.295 1 93.81 300 GLY B CA 1
ATOM 5967 C C . GLY B 1 300 ? -0.795 -5.766 -1.066 1 93.81 300 GLY B C 1
ATOM 5968 O O . GLY B 1 300 ? -0.2 -4.77 -0.649 1 93.81 300 GLY B O 1
ATOM 5969 N N . GLY B 1 301 ? -0.646 -6.965 -0.545 1 96.19 301 GLY B N 1
ATOM 5970 C CA . GLY B 1 301 ? 0.144 -7.117 0.667 1 96.19 301 GLY B CA 1
ATOM 5971 C C . GLY B 1 301 ? 1.113 -8.281 0.604 1 96.19 301 GLY B C 1
ATOM 5972 O O . GLY B 1 301 ? 0.999 -9.148 -0.269 1 96.19 301 GLY B O 1
ATOM 5973 N N . ALA B 1 302 ? 2.041 -8.211 1.469 1 98.38 302 ALA B N 1
ATOM 5974 C CA . ALA B 1 302 ? 2.99 -9.305 1.675 1 98.38 302 ALA B CA 1
ATOM 5975 C C . ALA B 1 302 ? 3.336 -9.461 3.152 1 98.38 302 ALA B C 1
ATOM 5977 O O . ALA B 1 302 ? 3.002 -8.594 3.969 1 98.38 302 ALA B O 1
ATOM 5978 N N . ILE B 1 303 ? 3.865 -10.547 3.537 1 98.69 303 ILE B N 1
ATOM 5979 C CA . ILE B 1 303 ? 4.336 -10.812 4.895 1 98.69 303 ILE B CA 1
ATOM 5980 C C . ILE B 1 303 ? 5.844 -11.055 4.879 1 98.69 303 ILE B C 1
ATOM 5982 O O . ILE B 1 303 ? 6.34 -11.891 4.121 1 98.69 303 ILE B O 1
ATOM 5986 N N . VAL B 1 304 ? 6.543 -10.25 5.59 1 98.75 304 VAL B N 1
ATOM 5987 C CA . VAL B 1 304 ? 7.957 -10.508 5.84 1 98.75 304 VAL B CA 1
ATOM 5988 C C . VAL B 1 304 ? 8.125 -11.234 7.172 1 98.75 304 VAL B C 1
ATOM 5990 O O . VAL B 1 304 ? 7.684 -10.75 8.211 1 98.75 304 VAL B O 1
ATOM 5993 N N . ALA B 1 305 ? 8.719 -12.383 7.164 1 98.69 305 ALA B N 1
ATOM 5994 C CA . ALA B 1 305 ? 8.898 -13.203 8.359 1 98.69 305 ALA B CA 1
ATOM 5995 C C . ALA B 1 305 ? 10.352 -13.648 8.508 1 98.69 305 ALA B C 1
ATOM 5997 O O . ALA B 1 305 ? 11.133 -13.57 7.555 1 98.69 305 ALA B O 1
ATOM 5998 N N . GLY B 1 306 ? 10.734 -14.023 9.695 1 98.12 306 GLY B N 1
ATOM 5999 C CA . GLY B 1 306 ? 12.086 -14.469 9.961 1 98.12 306 GLY B CA 1
ATOM 6000 C C . GLY B 1 306 ? 12.195 -15.352 11.195 1 98.12 306 GLY B C 1
ATOM 6001 O O . GLY B 1 306 ? 11.242 -15.445 11.977 1 98.12 306 GLY B O 1
ATOM 6002 N N . PHE B 1 307 ? 13.328 -16.031 11.312 1 97.81 307 PHE B N 1
ATOM 6003 C CA . PHE B 1 307 ? 13.609 -16.922 12.422 1 97.81 307 PHE B CA 1
ATOM 6004 C C . PHE B 1 307 ? 14.312 -16.188 13.555 1 97.81 307 PHE B C 1
ATOM 6006 O O . PHE B 1 307 ? 14.453 -16.734 14.656 1 97.81 307 PHE B O 1
ATOM 6013 N N . ARG B 1 308 ? 14.742 -15.016 13.258 1 95.19 308 ARG B N 1
ATOM 6014 C CA . ARG B 1 308 ? 15.18 -13.992 14.203 1 95.19 308 ARG B CA 1
ATOM 6015 C C . ARG B 1 308 ? 14.445 -12.68 13.969 1 95.19 308 ARG B C 1
ATOM 6017 O O . ARG B 1 308 ? 14.125 -12.336 12.828 1 95.19 308 ARG B O 1
ATOM 6024 N N . PRO B 1 309 ? 14.172 -11.906 15 1 94.81 309 PRO B N 1
ATOM 6025 C CA . PRO B 1 309 ? 13.328 -10.719 14.836 1 94.81 309 PRO B CA 1
ATOM 6026 C C . PRO B 1 309 ? 14.062 -9.562 14.18 1 94.81 309 PRO B C 1
ATOM 6028 O O . PRO B 1 309 ? 13.43 -8.664 13.617 1 94.81 309 PRO B O 1
ATOM 6031 N N . ASP B 1 310 ? 15.312 -9.539 14.18 1 95.06 310 ASP B N 1
ATOM 6032 C CA . ASP B 1 310 ? 16.125 -8.367 13.875 1 95.06 310 ASP B CA 1
ATOM 6033 C C . ASP B 1 310 ? 15.836 -7.84 12.469 1 95.06 310 ASP B C 1
ATOM 6035 O O . ASP B 1 310 ? 15.539 -6.656 12.297 1 95.06 310 ASP B O 1
ATOM 6039 N N . THR B 1 311 ? 15.969 -8.742 11.508 1 95.62 311 THR B N 1
ATOM 6040 C CA . THR B 1 311 ? 15.797 -8.297 10.125 1 95.62 311 THR B CA 1
ATOM 6041 C C . THR B 1 311 ? 14.359 -7.828 9.883 1 95.62 311 THR B C 1
ATOM 6043 O O . THR B 1 311 ? 14.141 -6.809 9.227 1 95.62 311 THR B O 1
ATOM 6046 N N . VAL B 1 312 ? 13.414 -8.586 10.406 1 97.62 312 VAL B N 1
ATOM 6047 C CA . VAL B 1 312 ? 12.008 -8.25 10.211 1 97.62 312 VAL B CA 1
ATOM 6048 C C . VAL B 1 312 ? 11.703 -6.898 10.852 1 97.62 312 VAL B C 1
ATOM 6050 O O . VAL B 1 312 ? 11.031 -6.059 10.25 1 97.62 312 VAL B O 1
ATOM 6053 N N . GLU B 1 313 ? 12.188 -6.66 12.023 1 97.06 313 GLU B N 1
ATOM 6054 C CA . GLU B 1 313 ? 11.992 -5.391 12.719 1 97.06 313 GLU B CA 1
ATOM 6055 C C . GLU B 1 313 ? 12.695 -4.25 11.992 1 97.06 313 GLU B C 1
ATOM 6057 O O . GLU B 1 313 ? 12.188 -3.129 11.945 1 97.06 313 GLU B O 1
ATOM 6062 N N . ALA B 1 314 ? 13.844 -4.543 11.461 1 97.19 314 ALA B N 1
ATOM 6063 C CA . ALA B 1 314 ? 14.594 -3.529 10.719 1 97.19 314 ALA B CA 1
ATOM 6064 C C . ALA B 1 314 ? 13.844 -3.104 9.461 1 97.19 314 ALA B C 1
ATOM 6066 O O . ALA B 1 314 ? 13.906 -1.94 9.055 1 97.19 314 ALA B O 1
ATOM 6067 N N . VAL B 1 315 ? 13.164 -4.074 8.828 1 97.31 315 VAL B N 1
ATOM 6068 C CA . VAL B 1 315 ? 12.367 -3.748 7.648 1 97.31 315 VAL B CA 1
ATOM 6069 C C . VAL B 1 315 ? 11.25 -2.779 8.031 1 97.31 315 VAL B C 1
ATOM 6071 O O . VAL B 1 315 ? 11.008 -1.794 7.332 1 97.31 315 VAL B O 1
ATOM 6074 N N . ALA B 1 316 ? 10.555 -3.055 9.117 1 96.19 316 ALA B N 1
ATOM 6075 C CA . ALA B 1 316 ? 9.492 -2.184 9.609 1 96.19 316 ALA B CA 1
ATOM 6076 C C . ALA B 1 316 ? 10.031 -0.793 9.938 1 96.19 316 ALA B C 1
ATOM 6078 O O . ALA B 1 316 ? 9.359 0.212 9.695 1 96.19 316 ALA B O 1
ATOM 6079 N N . LYS B 1 317 ? 11.188 -0.767 10.469 1 94.81 317 LYS B N 1
ATOM 6080 C CA . LYS B 1 317 ? 11.812 0.496 10.852 1 94.81 317 LYS B CA 1
ATOM 6081 C C . LYS B 1 317 ? 12.281 1.277 9.625 1 94.81 317 LYS B C 1
ATOM 6083 O O . LYS B 1 317 ? 12.281 2.51 9.633 1 94.81 317 LYS B O 1
ATOM 6088 N N . LEU B 1 318 ? 12.695 0.547 8.617 1 94.62 318 LEU B N 1
ATOM 6089 C CA . LEU B 1 318 ? 13.18 1.184 7.398 1 94.62 318 LEU B CA 1
ATOM 6090 C C . LEU B 1 318 ? 12.039 1.863 6.648 1 94.62 318 LEU B C 1
ATOM 6092 O O . LEU B 1 318 ? 12.258 2.867 5.965 1 94.62 318 LEU B O 1
ATOM 6096 N N . TYR B 1 319 ? 10.828 1.316 6.695 1 94.44 319 TYR B N 1
ATOM 6097 C CA . TYR B 1 319 ? 9.664 1.854 5.992 1 94.44 319 TYR B CA 1
ATOM 6098 C C . TYR B 1 319 ? 9.445 3.318 6.348 1 94.44 319 TYR B C 1
ATOM 6100 O O . TYR B 1 319 ? 9.148 3.648 7.5 1 94.44 319 TYR B O 1
ATOM 6108 N N . PRO B 1 320 ? 9.594 4.215 5.398 1 92.94 320 PRO B N 1
ATOM 6109 C CA . PRO B 1 320 ? 9.516 5.641 5.727 1 92.94 320 PRO B CA 1
ATOM 6110 C C . PRO B 1 320 ? 8.078 6.156 5.785 1 92.94 320 PRO B C 1
ATOM 6112 O O . PRO B 1 320 ? 7.465 6.422 4.746 1 92.94 320 PRO B O 1
ATOM 6115 N N . GLY B 1 321 ? 7.609 6.332 7.016 1 91 321 GLY B N 1
ATOM 6116 C CA . GLY B 1 321 ? 6.316 6.977 7.176 1 91 321 GLY B CA 1
ATOM 6117 C C . GLY B 1 321 ? 5.191 6 7.465 1 91 321 GLY B C 1
ATOM 6118 O O . GLY B 1 321 ? 5.438 4.812 7.691 1 91 321 GLY B O 1
ATOM 6119 N N . ARG B 1 322 ? 3.967 6.492 7.457 1 93.75 322 ARG B N 1
ATOM 6120 C CA . ARG B 1 322 ? 2.758 5.711 7.703 1 93.75 322 ARG B CA 1
ATOM 6121 C C . ARG B 1 322 ? 2.355 4.926 6.457 1 93.75 322 ARG B C 1
ATOM 6123 O O . ARG B 1 322 ? 2.881 5.164 5.371 1 93.75 322 ARG B O 1
ATOM 6130 N N . ALA B 1 323 ? 1.541 3.926 6.652 1 96 323 ALA B N 1
ATOM 6131 C CA . ALA B 1 323 ? 1.124 3.057 5.559 1 96 323 ALA B CA 1
ATOM 6132 C C . ALA B 1 323 ? -0.375 2.773 5.621 1 96 323 ALA B C 1
ATOM 6134 O O . ALA B 1 323 ? -1.033 3.105 6.609 1 96 323 ALA B O 1
ATOM 6135 N N . SER B 1 324 ? -0.885 2.254 4.539 1 96.88 324 SER B N 1
ATOM 6136 C CA . SER B 1 324 ? -2.281 1.833 4.488 1 96.88 324 SER B CA 1
ATOM 6137 C C . SER B 1 324 ? -2.551 0.689 5.461 1 96.88 324 SER B C 1
ATOM 6139 O O . SER B 1 324 ? -1.731 -0.222 5.598 1 96.88 324 SER B O 1
ATOM 6141 N N . GLY B 1 325 ? -3.652 0.793 6.164 1 96.56 325 GLY B N 1
ATOM 6142 C CA . GLY B 1 325 ? -4.074 -0.311 7.012 1 96.56 325 GLY B CA 1
ATOM 6143 C C . GLY B 1 325 ? -4.957 -1.312 6.289 1 96.56 325 GLY B C 1
ATOM 6144 O O . GLY B 1 325 ? -5.336 -2.338 6.859 1 96.56 325 GLY B O 1
ATOM 6145 N N . SER B 1 326 ? -5.25 -1.113 5.031 1 96.81 326 SER B N 1
ATOM 6146 C CA . SER B 1 326 ? -6.207 -1.914 4.277 1 96.81 326 SER B CA 1
ATOM 6147 C C . SER B 1 326 ? -5.75 -3.365 4.164 1 96.81 326 SER B C 1
ATOM 6149 O O . SER B 1 326 ? -6.559 -4.289 4.266 1 96.81 326 SER B O 1
ATOM 6151 N N . GLN B 1 327 ? -4.504 -3.582 3.887 1 98 327 GLN B N 1
ATOM 6152 C CA . GLN B 1 327 ? -3.986 -4.934 3.699 1 98 327 GLN B CA 1
ATOM 6153 C C . GLN B 1 327 ? -4.016 -5.719 5.008 1 98 327 GLN B C 1
ATOM 6155 O O . GLN B 1 327 ? -4.348 -6.906 5.016 1 98 327 GLN B O 1
ATOM 6160 N N . SER B 1 328 ? -3.625 -5.016 6.109 1 98.25 328 SER B N 1
ATOM 6161 C CA . SER B 1 328 ? -3.717 -5.66 7.414 1 98.25 328 SER B CA 1
ATOM 6162 C C . SER B 1 328 ? -5.156 -6.043 7.742 1 98.25 328 SER B C 1
ATOM 6164 O O . SER B 1 328 ? -5.41 -7.117 8.289 1 98.25 328 SER B O 1
ATOM 6166 N N . LEU B 1 329 ? -6.082 -5.137 7.41 1 98.44 329 LEU B N 1
ATOM 6167 C CA . LEU B 1 329 ? -7.496 -5.387 7.672 1 98.44 329 LEU B CA 1
ATOM 6168 C C . LEU B 1 329 ? -7.988 -6.594 6.883 1 98.44 329 LEU B C 1
ATOM 6170 O O . LEU B 1 329 ? -8.711 -7.441 7.418 1 98.44 329 LEU B O 1
ATOM 6174 N N . ASP B 1 330 ? -7.66 -6.699 5.602 1 98.56 330 ASP B N 1
ATOM 6175 C CA . ASP B 1 330 ? -8.031 -7.836 4.766 1 98.56 330 ASP B CA 1
ATOM 6176 C C . ASP B 1 330 ? -7.543 -9.148 5.375 1 98.56 330 ASP B C 1
ATOM 6178 O O . ASP B 1 330 ? -8.281 -10.133 5.41 1 98.56 330 ASP B O 1
ATOM 6182 N N . VAL B 1 331 ? -6.305 -9.125 5.789 1 98.62 331 VAL B N 1
ATOM 6183 C CA . VAL B 1 331 ? -5.68 -10.328 6.336 1 98.62 331 VAL B CA 1
ATOM 6184 C C . VAL B 1 331 ? -6.352 -10.711 7.652 1 98.62 331 VAL B C 1
ATOM 6186 O O . VAL B 1 331 ? -6.66 -11.883 7.883 1 98.62 331 VAL B O 1
ATOM 6189 N N . LEU B 1 332 ? -6.598 -9.703 8.516 1 98.62 332 LEU B N 1
ATOM 6190 C CA . LEU B 1 332 ? -7.246 -9.961 9.797 1 98.62 332 LEU B CA 1
ATOM 6191 C C . LEU B 1 332 ? -8.609 -10.602 9.594 1 98.62 332 LEU B C 1
ATOM 6193 O O . LEU B 1 332 ? -8.906 -11.641 10.188 1 98.62 332 LEU B O 1
ATOM 6197 N N . MET B 1 333 ? -9.438 -9.953 8.781 1 98.62 333 MET B N 1
ATOM 6198 C CA . MET B 1 333 ? -10.797 -10.438 8.547 1 98.62 333 MET B CA 1
ATOM 6199 C C . MET B 1 333 ? -10.781 -11.844 7.969 1 98.62 333 MET B C 1
ATOM 6201 O O . MET B 1 333 ? -11.594 -12.688 8.359 1 98.62 333 MET B O 1
ATOM 6205 N N . THR B 1 334 ? -9.859 -12.117 7.086 1 98.69 334 THR B N 1
ATOM 6206 C CA . THR B 1 334 ? -9.781 -13.414 6.426 1 98.69 334 THR B CA 1
ATOM 6207 C C . THR B 1 334 ? -9.344 -14.5 7.406 1 98.69 334 THR B C 1
ATOM 6209 O O . THR B 1 334 ? -9.914 -15.586 7.438 1 98.69 334 THR B O 1
ATOM 6212 N N . LEU B 1 335 ? -8.305 -14.188 8.172 1 98.44 335 LEU B N 1
ATOM 6213 C CA . LEU B 1 335 ? -7.828 -15.156 9.156 1 98.44 335 LEU B CA 1
ATOM 6214 C C . LEU B 1 335 ? -8.914 -15.484 10.172 1 98.44 335 LEU B C 1
ATOM 6216 O O . LEU B 1 335 ? -9.086 -16.641 10.547 1 98.44 335 LEU B O 1
ATOM 6220 N N . LEU B 1 336 ? -9.617 -14.445 10.625 1 98.31 336 LEU B N 1
ATOM 6221 C CA . LEU B 1 336 ? -10.688 -14.664 11.586 1 98.31 336 LEU B CA 1
ATOM 6222 C C . LEU B 1 336 ? -11.836 -15.453 10.961 1 98.31 336 LEU B C 1
ATOM 6224 O O . LEU B 1 336 ? -12.5 -16.234 11.648 1 98.31 336 LEU B O 1
ATOM 6228 N N . SER B 1 337 ? -12.078 -15.266 9.68 1 98.06 337 SER B N 1
ATOM 6229 C CA . SER B 1 337 ? -13.141 -15.977 8.977 1 98.06 337 SER B CA 1
ATOM 6230 C C . SER B 1 337 ? -12.789 -17.453 8.789 1 98.06 337 SER B C 1
ATOM 6232 O O . SER B 1 337 ? -13.656 -18.312 8.867 1 98.06 337 SER B O 1
ATOM 6234 N N . LEU B 1 338 ? -11.547 -17.781 8.562 1 97.19 338 LEU B N 1
ATOM 6235 C CA . LEU B 1 338 ? -11.102 -19.141 8.297 1 97.19 338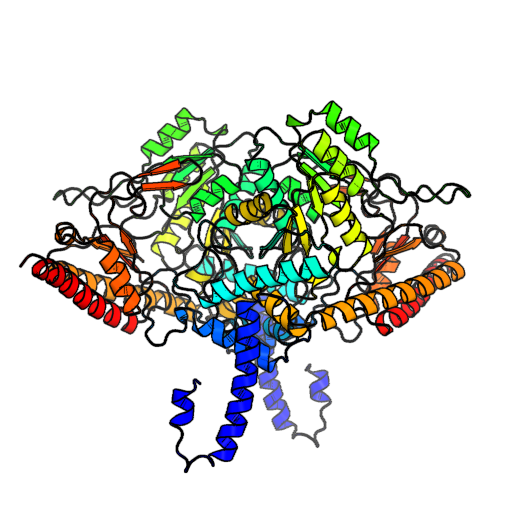 LEU B CA 1
ATOM 6236 C C . LEU B 1 338 ? -10.875 -19.906 9.602 1 97.19 338 LEU B C 1
ATOM 6238 O O . LEU B 1 338 ? -11.312 -21.047 9.742 1 97.19 338 LEU B O 1
ATOM 6242 N N . GLY B 1 339 ? -10.195 -19.172 10.602 1 96.94 339 GLY B N 1
ATOM 6243 C CA . GLY B 1 339 ? -9.664 -19.906 11.734 1 96.94 339 GLY B CA 1
ATOM 6244 C C . GLY B 1 339 ? -8.625 -20.953 11.344 1 96.94 339 GLY B C 1
ATOM 6245 O O . GLY B 1 339 ? -8.305 -21.094 10.156 1 96.94 339 GLY B O 1
ATOM 6246 N N . ARG B 1 340 ? -8.109 -21.641 12.289 1 96.44 340 ARG B N 1
ATOM 6247 C CA . ARG B 1 340 ? -7.098 -22.672 12.031 1 96.44 340 ARG B CA 1
ATOM 6248 C C . ARG B 1 340 ? -7.676 -23.812 11.219 1 96.44 340 ARG B C 1
ATOM 6250 O O . ARG B 1 340 ? -7.055 -24.281 10.258 1 96.44 340 ARG B O 1
ATOM 6257 N N . ARG B 1 341 ? -8.805 -24.234 11.5 1 96.25 341 ARG B N 1
ATOM 6258 C CA . ARG B 1 341 ? -9.422 -25.375 10.844 1 96.25 341 ARG B CA 1
ATOM 6259 C C . ARG B 1 341 ? -9.828 -25.031 9.414 1 96.25 341 ARG B C 1
ATOM 6261 O O . ARG B 1 341 ? -9.766 -25.891 8.523 1 96.25 341 ARG B O 1
ATOM 6268 N N . GLY B 1 342 ? -10.367 -23.859 9.297 1 96.75 342 GLY B N 1
ATOM 6269 C CA . GLY B 1 342 ? -10.727 -23.438 7.953 1 96.75 342 GLY B CA 1
ATOM 6270 C C . GLY B 1 342 ? -9.547 -23.406 7 1 96.75 342 GLY B C 1
ATOM 6271 O O . GLY B 1 342 ? -9.672 -23.797 5.84 1 96.75 342 GLY B O 1
ATOM 6272 N N . TYR B 1 343 ? -8.43 -22.969 7.488 1 96.25 343 TYR B N 1
ATOM 6273 C CA . TYR B 1 343 ? -7.242 -22.922 6.637 1 96.25 343 TYR B CA 1
ATOM 6274 C C . TYR B 1 343 ? -6.719 -24.328 6.352 1 96.25 343 TYR B C 1
ATOM 6276 O O . TYR B 1 343 ? -6.297 -24.625 5.234 1 96.25 343 TYR B O 1
ATOM 6284 N N . GLU B 1 344 ? -6.695 -25.172 7.332 1 95.38 344 GLU B N 1
ATOM 6285 C CA . GLU B 1 344 ? -6.277 -26.562 7.156 1 95.38 344 GLU B CA 1
ATOM 6286 C C . GLU B 1 344 ? -7.129 -27.266 6.102 1 95.38 344 GLU B C 1
ATOM 6288 O O . GLU B 1 344 ? -6.609 -28.031 5.293 1 95.38 344 GLU B O 1
ATOM 6293 N N . LYS B 1 345 ? -8.367 -27 6.168 1 95.94 345 LYS B N 1
ATOM 6294 C CA . LYS B 1 345 ? -9.273 -27.562 5.176 1 95.94 345 LYS B CA 1
ATOM 6295 C C . LYS B 1 345 ? -8.914 -27.078 3.77 1 95.94 345 LYS B C 1
ATOM 6297 O O . LYS B 1 345 ? -8.906 -27.875 2.824 1 95.94 345 LYS B O 1
ATOM 6302 N N . LEU B 1 346 ? -8.633 -25.812 3.635 1 95.12 346 LEU B N 1
AT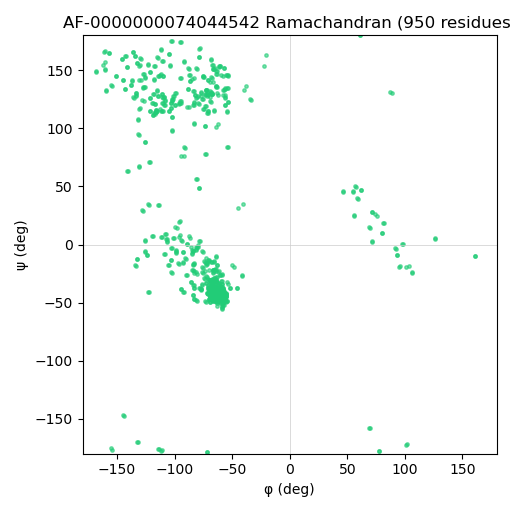OM 6303 C CA . LEU B 1 346 ? -8.227 -25.266 2.35 1 95.12 346 LEU B CA 1
ATOM 6304 C C . LEU B 1 346 ? -6.98 -25.953 1.821 1 95.12 346 LEU B C 1
ATOM 6306 O O . LEU B 1 346 ? -6.883 -26.25 0.627 1 95.12 346 LEU B O 1
ATOM 6310 N N . MET B 1 347 ? -6.039 -26.219 2.688 1 94.75 347 MET B N 1
ATOM 6311 C CA . MET B 1 347 ? -4.789 -26.859 2.305 1 94.75 347 MET B CA 1
ATOM 6312 C C . MET B 1 347 ? -5.039 -28.297 1.837 1 94.75 347 MET B C 1
ATOM 6314 O O . MET B 1 347 ? -4.461 -28.734 0.845 1 94.75 347 MET B O 1
ATOM 6318 N N . THR B 1 348 ? -5.906 -28.953 2.543 1 95.56 348 THR B N 1
ATOM 6319 C CA . THR B 1 348 ? -6.258 -30.328 2.184 1 95.56 348 THR B CA 1
ATOM 6320 C C . THR B 1 348 ? -6.945 -30.359 0.821 1 95.56 348 THR B C 1
ATOM 6322 O O . THR B 1 348 ? -6.605 -31.188 -0.026 1 95.56 348 THR B O 1
ATOM 6325 N N . GLU B 1 349 ? -7.883 -29.5 0.662 1 95.75 349 GLU B N 1
ATOM 6326 C CA . GLU B 1 349 ? -8.609 -29.422 -0.601 1 95.75 349 GLU B CA 1
ATOM 6327 C C . GLU B 1 349 ? -7.672 -29.094 -1.761 1 95.75 349 GLU B C 1
ATOM 6329 O O . GLU B 1 349 ? -7.836 -29.625 -2.863 1 95.75 349 GLU B O 1
ATOM 6334 N N . ARG B 1 350 ? -6.75 -28.219 -1.522 1 95.25 350 ARG B N 1
ATOM 6335 C CA . ARG B 1 350 ? -5.773 -27.875 -2.551 1 95.25 350 ARG B CA 1
ATOM 6336 C C . ARG B 1 350 ? -4.945 -29.078 -2.959 1 95.25 350 ARG B C 1
ATOM 6338 O O . ARG B 1 350 ? -4.684 -29.297 -4.145 1 95.25 350 ARG B O 1
ATOM 6345 N N . LYS B 1 351 ? -4.508 -29.891 -2.004 1 95.62 351 LYS B N 1
ATOM 6346 C CA . LYS B 1 351 ? -3.732 -31.094 -2.271 1 95.62 351 LYS B CA 1
ATOM 6347 C C . LYS B 1 351 ? -4.539 -32.094 -3.096 1 95.62 351 LYS B C 1
ATOM 6349 O O . LYS B 1 351 ? -4.004 -32.719 -4.008 1 95.62 351 LYS B O 1
ATOM 6354 N N . GLU B 1 352 ? -5.766 -32.219 -2.725 1 96.5 352 GLU B N 1
ATOM 6355 C CA . GLU B 1 352 ? -6.656 -33.094 -3.469 1 96.5 352 GLU B CA 1
ATOM 6356 C C . GLU B 1 352 ? -6.848 -32.594 -4.902 1 96.5 352 GLU B C 1
ATOM 6358 O O . GLU B 1 352 ? -6.836 -33.406 -5.844 1 96.5 352 GLU B O 1
ATOM 6363 N N . ALA B 1 353 ? -7.039 -31.312 -4.988 1 96.31 353 ALA B N 1
ATOM 6364 C CA . ALA B 1 353 ? -7.184 -30.734 -6.316 1 96.31 353 ALA B CA 1
ATOM 6365 C C . ALA B 1 353 ? -5.93 -30.953 -7.16 1 96.31 353 ALA B C 1
ATOM 6367 O O . ALA B 1 353 ? -6.02 -31.219 -8.359 1 96.31 353 ALA B O 1
ATOM 6368 N N . HIS B 1 354 ? -4.781 -30.828 -6.562 1 96.56 354 HIS B N 1
ATOM 6369 C CA . HIS B 1 354 ? -3.521 -31.047 -7.266 1 96.56 354 HIS B CA 1
ATOM 6370 C C . HIS B 1 354 ? -3.41 -32.469 -7.762 1 96.56 354 HIS B C 1
ATOM 6372 O O . HIS B 1 354 ? -2.975 -32.719 -8.891 1 96.56 354 HIS B O 1
ATOM 6378 N N . A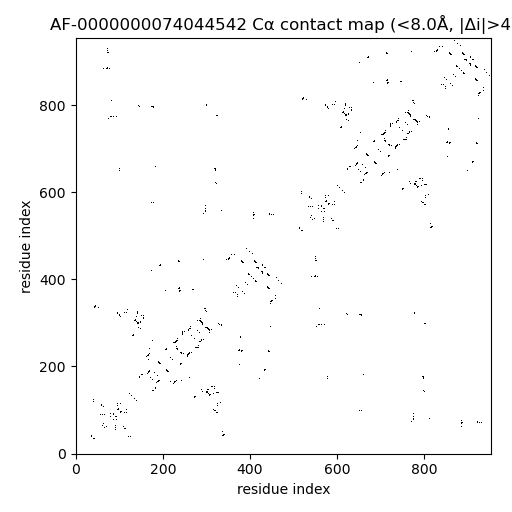LA B 1 355 ? -3.76 -33.406 -6.922 1 97.19 355 ALA B N 1
ATOM 6379 C CA . ALA B 1 355 ? -3.715 -34.812 -7.297 1 97.19 355 ALA B CA 1
ATOM 6380 C C . ALA B 1 355 ? -4.637 -35.094 -8.477 1 97.19 355 ALA B C 1
ATOM 6382 O O . ALA B 1 355 ? -4.266 -35.844 -9.406 1 97.19 355 ALA B O 1
ATOM 6383 N N . MET B 1 356 ? -5.777 -34.562 -8.391 1 97.56 356 MET B N 1
ATOM 6384 C CA . MET B 1 356 ? -6.746 -34.688 -9.469 1 97.56 356 MET B CA 1
ATOM 6385 C C . MET B 1 356 ? -6.219 -34.094 -10.766 1 97.56 356 MET B C 1
ATOM 6387 O O . MET B 1 356 ? -6.363 -34.688 -11.836 1 97.56 356 MET B O 1
ATOM 6391 N N . LEU B 1 357 ? -5.695 -32.938 -10.648 1 97.69 357 LEU B N 1
ATOM 6392 C CA . LEU B 1 357 ? -5.145 -32.25 -11.797 1 97.69 357 LEU B CA 1
ATOM 6393 C C . LEU B 1 357 ? -4 -33.031 -12.422 1 97.69 357 LEU B C 1
ATOM 6395 O O . LEU B 1 357 ? -3.928 -33.156 -13.641 1 97.69 357 LEU B O 1
ATOM 6399 N N . LEU B 1 358 ? -3.109 -33.5 -11.602 1 97.38 358 LEU B N 1
ATOM 6400 C CA . LEU B 1 358 ? -1.963 -34.281 -12.062 1 97.38 358 LEU B CA 1
ATOM 6401 C C . LEU B 1 358 ? -2.418 -35.562 -12.789 1 97.38 358 LEU B C 1
ATOM 6403 O O . LEU B 1 358 ? -1.93 -35.844 -13.875 1 97.38 358 LEU B O 1
ATOM 6407 N N . GLU B 1 359 ? -3.324 -36.25 -12.195 1 97.69 359 GLU B N 1
ATOM 6408 C CA . GLU B 1 359 ? -3.848 -37.469 -12.812 1 97.69 359 GLU B CA 1
ATOM 6409 C C . GLU B 1 359 ? -4.473 -37.156 -14.172 1 97.69 359 GLU B C 1
ATOM 6411 O O . GLU B 1 359 ? -4.227 -37.875 -15.148 1 97.69 359 GLU B O 1
ATOM 6416 N N . GLY B 1 360 ? -5.266 -36.156 -14.18 1 98 360 GLY B N 1
ATOM 6417 C CA . GLY B 1 360 ? -5.902 -35.781 -15.422 1 98 360 GLY B CA 1
ATOM 6418 C C . GLY B 1 360 ? -4.914 -35.344 -16.484 1 98 360 GLY B C 1
ATOM 6419 O O . GLY B 1 360 ? -5.074 -35.656 -17.672 1 98 360 GLY B O 1
ATOM 6420 N N . MET B 1 361 ? -3.945 -34.562 -16.141 1 97.88 361 MET B N 1
ATOM 6421 C CA . MET B 1 361 ? -2.951 -34.062 -17.078 1 97.88 361 MET B CA 1
ATOM 6422 C C . MET B 1 361 ? -2.072 -35.219 -17.594 1 97.88 361 MET B C 1
ATOM 6424 O O . MET B 1 361 ? -1.638 -35.188 -18.75 1 97.88 361 MET B O 1
ATOM 6428 N N . VAL B 1 362 ? -1.768 -36.219 -16.766 1 97.62 362 VAL B N 1
ATOM 6429 C CA . VAL B 1 362 ? -1.01 -37.375 -17.188 1 97.62 362 VAL B CA 1
ATOM 6430 C C . VAL B 1 362 ? -1.775 -38.125 -18.281 1 97.62 362 VAL B C 1
ATOM 6432 O O . VAL B 1 362 ? -1.205 -38.5 -19.312 1 97.62 362 VAL B O 1
ATOM 6435 N N . LYS B 1 363 ? -3.035 -38.344 -18.016 1 97.75 363 LYS B N 1
ATOM 6436 C CA . LYS B 1 363 ? -3.881 -39.031 -19 1 97.75 363 LYS B CA 1
ATOM 6437 C C . LYS B 1 363 ? -3.951 -38.25 -20.312 1 97.75 363 LYS B C 1
ATOM 6439 O O . LYS B 1 363 ? -3.863 -38.844 -21.391 1 97.75 363 LYS B O 1
ATOM 6444 N N . LEU B 1 364 ? -4.137 -36.969 -20.172 1 97.44 364 LEU B N 1
ATOM 6445 C CA . LEU B 1 364 ? -4.223 -36.125 -21.344 1 97.44 364 LEU B CA 1
ATOM 6446 C C . LEU B 1 364 ? -2.904 -36.125 -22.109 1 97.44 364 LEU B C 1
ATOM 6448 O O . LEU B 1 364 ? -2.898 -36.125 -23.344 1 97.44 364 LEU B O 1
ATOM 6452 N N . ALA B 1 365 ? -1.811 -36 -21.375 1 97.38 365 ALA B N 1
ATOM 6453 C CA . ALA B 1 365 ? -0.493 -36.031 -22 1 97.38 365 ALA B CA 1
ATOM 6454 C C . ALA B 1 365 ? -0.294 -37.312 -22.812 1 97.38 365 ALA B C 1
ATOM 6456 O O . ALA B 1 365 ? 0.171 -37.281 -23.953 1 97.38 365 ALA B O 1
ATOM 6457 N N . GLU B 1 366 ? -0.652 -38.406 -22.281 1 96.81 366 GLU B N 1
ATOM 6458 C CA . GLU B 1 366 ? -0.534 -39.719 -22.953 1 96.81 366 GLU B CA 1
ATOM 6459 C C . GLU B 1 366 ? -1.402 -39.75 -24.203 1 96.81 366 GLU B C 1
ATOM 6461 O O . GLU B 1 366 ? -0.963 -40.219 -25.25 1 96.81 366 GLU B O 1
ATOM 6466 N N . ALA B 1 367 ? -2.533 -39.281 -24.062 1 96.75 367 ALA B N 1
ATOM 6467 C CA . ALA B 1 367 ? -3.482 -39.312 -25.172 1 96.75 367 ALA B CA 1
ATOM 6468 C C . ALA B 1 367 ? -2.977 -38.469 -26.344 1 96.75 367 ALA B C 1
ATOM 6470 O O . ALA B 1 367 ? -3.275 -38.75 -27.5 1 96.75 367 ALA B O 1
ATOM 6471 N N . HIS B 1 368 ? -2.209 -37.5 -26.078 1 95.81 368 HIS B N 1
ATOM 6472 C CA . HIS B 1 368 ? -1.755 -36.594 -27.125 1 95.81 368 HIS B CA 1
ATOM 6473 C C . HIS B 1 368 ? -0.283 -36.812 -27.453 1 95.81 368 HIS B C 1
ATOM 6475 O O . HIS B 1 368 ? 0.342 -36 -28.141 1 95.81 368 HIS B O 1
ATOM 6481 N N . GLY B 1 369 ? 0.315 -37.844 -26.922 1 94.38 369 GLY B N 1
ATOM 6482 C CA . GLY B 1 369 ? 1.705 -38.188 -27.188 1 94.38 369 GLY B CA 1
ATOM 6483 C C . GLY B 1 369 ? 2.684 -37.25 -26.484 1 94.38 369 GLY B C 1
ATOM 6484 O O . GLY B 1 369 ? 3.76 -36.969 -27.016 1 94.38 369 GLY B O 1
ATOM 6485 N N . GLU B 1 370 ? 2.264 -36.688 -25.422 1 95.38 370 GLU B N 1
ATOM 6486 C CA . GLU B 1 370 ? 3.088 -35.812 -24.594 1 95.38 370 GLU B CA 1
ATOM 6487 C C . GLU B 1 370 ? 3.402 -36.438 -23.25 1 95.38 370 GLU B C 1
ATOM 6489 O O . GLU B 1 370 ? 3.031 -37.594 -23 1 95.38 370 GLU B O 1
ATOM 6494 N N . ARG B 1 371 ? 4.086 -35.719 -22.422 1 94.88 371 ARG B N 1
ATOM 6495 C CA . ARG B 1 371 ? 4.449 -36.219 -21.109 1 94.88 371 ARG B CA 1
ATOM 6496 C C . ARG B 1 371 ? 4.449 -35.094 -20.078 1 94.88 371 ARG B C 1
ATOM 6498 O O . ARG B 1 371 ? 4.523 -33.938 -20.422 1 94.88 371 ARG B O 1
ATOM 6505 N N . ILE B 1 372 ? 4.34 -35.5 -18.828 1 94.94 372 ILE B N 1
ATOM 6506 C CA . ILE B 1 372 ? 4.523 -34.562 -17.719 1 94.94 372 ILE B CA 1
ATOM 6507 C C . ILE B 1 372 ? 6.016 -34.375 -17.453 1 94.94 372 ILE B C 1
ATOM 6509 O O . ILE B 1 372 ? 6.773 -35.344 -17.375 1 94.94 372 ILE B O 1
ATOM 6513 N N . LEU B 1 373 ? 6.438 -33.125 -17.453 1 91.75 373 LEU B N 1
ATOM 6514 C CA . LEU B 1 373 ? 7.84 -32.844 -17.172 1 91.75 373 LEU B CA 1
ATOM 6515 C C . LEU B 1 373 ? 8.156 -33.031 -15.688 1 91.75 373 LEU B C 1
ATOM 6517 O O . LEU B 1 373 ? 7.41 -32.562 -14.82 1 91.75 373 LEU B O 1
ATOM 6521 N N . PRO B 1 374 ? 9.148 -33.781 -15.453 1 86.38 374 PRO B N 1
ATOM 6522 C CA . PRO B 1 374 ? 9.469 -34.094 -14.055 1 86.38 374 PRO B CA 1
ATOM 6523 C C . PRO B 1 374 ? 9.953 -32.875 -13.266 1 86.38 374 PRO B C 1
ATOM 6525 O O . PRO B 1 374 ? 10.805 -32.125 -13.75 1 86.38 374 PRO B O 1
ATOM 6528 N N . CYS B 1 375 ? 9.367 -32.656 -12.141 1 86.19 375 CYS B N 1
ATOM 6529 C CA . CYS B 1 375 ? 9.828 -31.656 -11.203 1 86.19 375 CYS B CA 1
ATOM 6530 C C . CYS B 1 375 ? 9.281 -31.922 -9.805 1 86.19 375 CYS B C 1
ATOM 6532 O O . CYS B 1 375 ? 8.281 -32.625 -9.648 1 86.19 375 CYS B O 1
ATOM 6534 N N . ARG B 1 376 ? 9.945 -31.422 -8.867 1 87.19 376 ARG B N 1
ATOM 6535 C CA . ARG B 1 376 ? 9.445 -31.469 -7.5 1 87.19 376 ARG B CA 1
ATOM 6536 C C . ARG B 1 376 ? 8.688 -30.188 -7.16 1 87.19 376 ARG B C 1
ATOM 6538 O O . ARG B 1 376 ? 9.219 -29.312 -6.477 1 87.19 376 ARG B O 1
ATOM 6545 N N . ASN B 1 377 ? 7.555 -30.078 -7.617 1 89.81 377 ASN B N 1
ATOM 6546 C CA . ASN B 1 377 ? 6.68 -28.938 -7.41 1 89.81 377 ASN B CA 1
ATOM 6547 C C . ASN B 1 377 ? 5.277 -29.359 -6.988 1 89.81 377 ASN B C 1
ATOM 6549 O O . ASN B 1 377 ? 4.523 -29.906 -7.793 1 89.81 377 ASN B O 1
ATOM 6553 N N . PRO B 1 378 ? 4.969 -29.141 -5.773 1 92.44 378 PRO B N 1
ATOM 6554 C CA . PRO B 1 378 ? 3.693 -29.641 -5.254 1 92.44 378 PRO B CA 1
ATOM 6555 C C . PRO B 1 378 ? 2.508 -28.766 -5.66 1 92.44 378 PRO B C 1
ATOM 6557 O O . PRO B 1 378 ? 1.372 -29.031 -5.262 1 92.44 378 PRO B O 1
ATOM 6560 N N . ILE B 1 379 ? 2.654 -27.734 -6.434 1 93.19 379 ILE B N 1
ATOM 6561 C CA . ILE B 1 379 ? 1.576 -26.812 -6.734 1 93.19 379 ILE B CA 1
ATOM 6562 C C . ILE B 1 379 ? 1.354 -26.734 -8.242 1 93.19 379 ILE B C 1
ATOM 6564 O O . ILE B 1 379 ? 0.212 -26.766 -8.711 1 93.19 379 ILE B O 1
ATOM 6568 N N . SER B 1 380 ? 2.441 -26.719 -9 1 94.56 380 SER B N 1
ATOM 6569 C CA . SER B 1 380 ? 2.381 -26.516 -10.445 1 94.56 380 SER B CA 1
ATOM 6570 C C . SER B 1 380 ? 2.781 -27.781 -11.203 1 94.56 380 SER B C 1
ATOM 6572 O O . SER B 1 380 ? 3.592 -28.562 -10.719 1 94.56 380 SER B O 1
ATOM 6574 N N . ILE B 1 381 ? 2.176 -28 -12.352 1 95.69 381 ILE B N 1
ATOM 6575 C CA . ILE B 1 381 ? 2.441 -29.141 -13.227 1 95.69 381 ILE B CA 1
ATOM 6576 C C . ILE B 1 381 ? 2.77 -28.641 -14.633 1 95.69 381 ILE B C 1
ATOM 6578 O O . ILE B 1 381 ? 2.146 -27.703 -15.125 1 95.69 381 ILE B O 1
ATOM 6582 N N . ALA B 1 382 ? 3.783 -29.188 -15.234 1 95.56 382 ALA B N 1
ATOM 6583 C CA . ALA B 1 382 ? 4.148 -28.844 -16.609 1 95.56 382 ALA B CA 1
ATOM 6584 C C . ALA B 1 382 ? 3.967 -30.031 -17.547 1 95.56 382 ALA B C 1
ATOM 6586 O O . ALA B 1 382 ? 4.41 -31.141 -17.234 1 95.56 382 ALA B O 1
ATOM 6587 N N . MET B 1 383 ? 3.277 -29.859 -18.594 1 96.12 383 MET B N 1
ATOM 6588 C CA . MET B 1 383 ? 3.082 -30.844 -19.641 1 96.12 383 MET B CA 1
ATOM 6589 C C . MET B 1 383 ? 3.799 -30.422 -20.922 1 96.12 383 MET B C 1
ATOM 6591 O O . MET B 1 383 ? 3.645 -29.297 -21.391 1 96.12 383 MET B O 1
ATOM 6595 N N . SER B 1 384 ? 4.578 -31.328 -21.484 1 94.94 384 SER B N 1
ATOM 6596 C CA . SER B 1 384 ? 5.312 -31.016 -22.703 1 94.94 384 SER B CA 1
ATOM 6597 C C . SER B 1 384 ? 4.367 -30.719 -23.875 1 94.94 384 SER B C 1
ATOM 6599 O O . SER B 1 384 ? 3.215 -31.172 -23.859 1 94.94 384 SER B O 1
ATOM 6601 N N . LEU B 1 385 ? 4.793 -29.906 -24.734 1 94.62 385 LEU B N 1
ATOM 6602 C CA . LEU B 1 385 ? 4.113 -29.641 -26 1 94.62 385 LEU B CA 1
ATOM 6603 C C . LEU B 1 385 ? 5.035 -29.906 -27.172 1 94.62 385 LEU B C 1
ATOM 6605 O O . LEU B 1 385 ? 5.016 -29.172 -28.172 1 94.62 385 LEU B O 1
ATOM 6609 N N . ALA B 1 386 ? 5.855 -30.875 -27.031 1 91.5 386 ALA B N 1
ATOM 6610 C CA . ALA B 1 386 ? 6.891 -31.156 -28.016 1 91.5 386 ALA B CA 1
ATOM 6611 C C . ALA B 1 386 ? 6.273 -31.578 -29.359 1 91.5 386 ALA B C 1
ATOM 6613 O O . ALA B 1 386 ? 6.75 -31.172 -30.422 1 91.5 386 ALA B O 1
ATOM 6614 N N . SER B 1 387 ? 5.281 -32.344 -29.312 1 90.75 387 SER B N 1
ATOM 6615 C CA . SER B 1 387 ? 4.656 -32.844 -30.531 1 90.75 387 SER B CA 1
ATOM 6616 C C . SER B 1 387 ? 3.867 -31.766 -31.234 1 90.75 387 SER B C 1
ATOM 6618 O O . SER B 1 387 ? 3.502 -31.906 -32.406 1 90.75 387 SER B O 1
ATOM 6620 N N . PHE B 1 388 ? 3.674 -30.719 -30.594 1 89.56 388 PHE B N 1
ATOM 6621 C CA . PHE B 1 388 ? 2.881 -29.625 -31.156 1 89.56 388 PHE B CA 1
ATOM 6622 C C . PHE B 1 388 ? 3.779 -28.562 -31.781 1 89.56 388 PHE B C 1
ATOM 6624 O O . PHE B 1 388 ? 3.297 -27.672 -32.469 1 89.56 388 PHE B O 1
ATOM 6631 N N . GLU B 1 389 ? 5.031 -28.578 -31.484 1 81.25 389 GLU B N 1
ATOM 6632 C CA . GLU B 1 389 ? 5.973 -27.594 -32 1 81.25 389 GLU B CA 1
ATOM 6633 C C . GLU B 1 389 ? 6.023 -27.656 -33.531 1 81.25 389 GLU B C 1
ATOM 6635 O O . GLU B 1 389 ? 6.242 -26.625 -34.188 1 81.25 389 GLU B O 1
ATOM 6640 N N . ALA B 1 390 ? 5.98 -28.812 -34.062 1 65.12 390 ALA B N 1
ATOM 6641 C CA . ALA B 1 390 ? 6.09 -29.062 -35.5 1 65.12 390 ALA B CA 1
ATOM 6642 C C . ALA B 1 390 ? 4.906 -28.438 -36.25 1 65.12 390 ALA B C 1
ATOM 6644 O O . ALA B 1 390 ? 4.973 -28.234 -37.469 1 65.12 390 ALA B O 1
ATOM 6645 N N . THR B 1 391 ? 3.998 -28.047 -35.531 1 57.31 391 THR B N 1
ATOM 6646 C CA . THR B 1 391 ? 2.801 -27.484 -36.125 1 57.31 391 THR B CA 1
ATOM 6647 C C . THR B 1 391 ? 3 -26 -36.469 1 57.31 391 THR B C 1
ATOM 6649 O O . THR B 1 391 ? 3.756 -25.312 -35.75 1 57.31 391 THR B O 1
ATOM 6652 N N . ALA B 1 392 ? 2.699 -25.469 -37.594 1 52.59 392 ALA B N 1
ATOM 6653 C CA . ALA B 1 392 ? 2.908 -24.156 -38.188 1 52.59 392 ALA B CA 1
ATOM 6654 C C . ALA B 1 392 ? 2.492 -23.047 -37.219 1 52.59 392 ALA B C 1
ATOM 6656 O O . ALA B 1 392 ? 2.998 -21.922 -37.312 1 52.59 392 ALA B O 1
ATOM 6657 N N . GLY B 1 393 ? 1.731 -23.375 -36.281 1 63 393 GLY B N 1
ATOM 6658 C CA . GLY B 1 393 ? 1.23 -22.281 -35.469 1 63 393 GLY B CA 1
ATOM 6659 C C . GLY B 1 393 ? 2.102 -21.984 -34.25 1 63 393 GLY B C 1
ATOM 6660 O O . GLY B 1 393 ? 2.92 -22.812 -33.844 1 63 393 GLY B O 1
ATOM 6661 N N . ARG B 1 394 ? 2.002 -20.812 -33.781 1 80.94 394 ARG B N 1
ATOM 6662 C CA . ARG B 1 394 ? 2.689 -20.375 -32.562 1 80.94 394 ARG B CA 1
ATOM 6663 C C . ARG B 1 394 ? 2.074 -21 -31.328 1 80.94 394 ARG B C 1
ATOM 6665 O O . ARG B 1 394 ? 0.86 -20.938 -31.109 1 80.94 394 ARG B O 1
ATOM 6672 N N . LEU B 1 395 ? 2.818 -21.859 -30.656 1 89.31 395 LEU B N 1
ATOM 6673 C CA . LEU B 1 395 ? 2.369 -22.562 -29.469 1 89.31 395 LEU B CA 1
ATOM 6674 C C . LEU B 1 395 ? 1.58 -21.641 -28.547 1 89.31 395 LEU B C 1
ATOM 6676 O O . LEU B 1 395 ? 0.697 -22.094 -27.812 1 89.31 395 LEU B O 1
ATOM 6680 N N . GLU B 1 396 ? 1.843 -20.375 -28.625 1 86.38 396 GLU B N 1
ATOM 6681 C CA . GLU B 1 396 ? 1.179 -19.391 -27.766 1 86.38 396 GLU B CA 1
ATOM 6682 C C . GLU B 1 396 ? -0.315 -19.312 -28.078 1 86.38 396 GLU B C 1
ATOM 6684 O O . GLU B 1 396 ? -1.103 -18.859 -27.234 1 86.38 396 GLU B O 1
ATOM 6689 N N . MET B 1 397 ? -0.622 -19.719 -29.266 1 89.25 397 MET B N 1
ATOM 6690 C CA . MET B 1 397 ? -2.029 -19.719 -29.641 1 89.25 397 MET B CA 1
ATOM 6691 C C . MET B 1 397 ? -2.836 -20.656 -28.75 1 89.25 397 MET B C 1
ATOM 6693 O O . MET B 1 397 ? -4.023 -20.422 -28.516 1 89.25 397 MET B O 1
ATOM 6697 N N . ILE B 1 398 ? -2.199 -21.734 -28.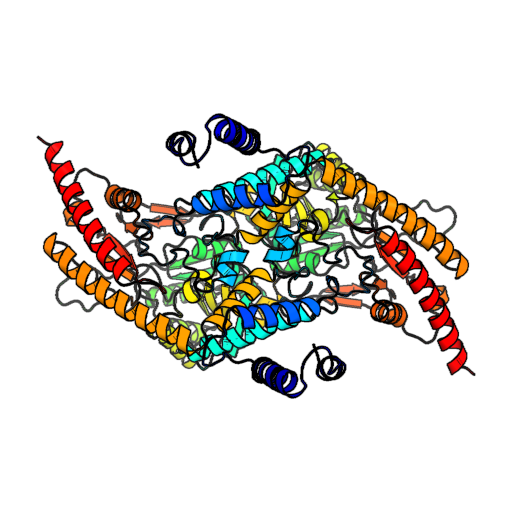344 1 92.5 398 ILE B N 1
ATOM 6698 C CA . ILE B 1 398 ? -2.859 -22.656 -27.422 1 92.5 398 ILE B CA 1
ATOM 6699 C C . ILE B 1 398 ? -3.314 -21.891 -26.172 1 92.5 398 ILE B C 1
ATOM 6701 O O . ILE B 1 398 ? -4.445 -22.062 -25.719 1 92.5 398 ILE B O 1
ATOM 6705 N N . GLY B 1 399 ? -2.441 -21.047 -25.641 1 91.12 399 GLY B N 1
ATOM 6706 C CA . GLY B 1 399 ? -2.797 -20.219 -24.5 1 91.12 399 GLY B CA 1
ATOM 6707 C C . GLY B 1 399 ? -3.943 -19.266 -24.781 1 91.12 399 GLY B C 1
ATOM 6708 O O . GLY B 1 399 ? -4.84 -19.109 -23.953 1 91.12 399 GLY B O 1
ATOM 6709 N N . SER B 1 400 ? -3.896 -18.656 -25.922 1 89.19 400 SER B N 1
ATOM 6710 C CA . SER B 1 400 ? -4.945 -17.734 -26.312 1 89.19 400 SER B CA 1
ATOM 6711 C C . SER B 1 400 ? -6.289 -18.438 -26.453 1 89.19 400 SER B C 1
ATOM 6713 O O . SER B 1 400 ? -7.328 -17.891 -26.078 1 89.19 400 SER B O 1
ATOM 6715 N N . MET B 1 401 ? -6.25 -19.609 -27 1 91.88 401 MET B N 1
ATOM 6716 C CA . MET B 1 401 ? -7.465 -20.391 -27.188 1 91.88 401 MET B CA 1
ATOM 6717 C C . MET B 1 401 ? -8.07 -20.781 -25.828 1 91.88 401 MET B C 1
ATOM 6719 O O . MET B 1 401 ? -9.289 -20.75 -25.656 1 91.88 401 MET B O 1
ATOM 6723 N N . LEU B 1 402 ? -7.242 -21.109 -24.969 1 92.56 402 LEU B N 1
ATOM 6724 C CA . LEU B 1 402 ? -7.707 -21.453 -23.625 1 92.56 402 LEU B CA 1
ATOM 6725 C C . LEU B 1 402 ? -8.312 -20.234 -22.938 1 92.56 402 LEU B C 1
ATOM 6727 O O . LEU B 1 402 ? -9.359 -20.344 -22.297 1 92.56 402 LEU B O 1
ATOM 6731 N N . GLN B 1 403 ? -7.645 -19.109 -23.047 1 88.81 403 GLN B N 1
ATOM 6732 C CA . GLN B 1 403 ? -8.133 -17.875 -22.453 1 88.81 403 GLN B CA 1
ATOM 6733 C C . GLN B 1 403 ? -9.508 -17.5 -23 1 88.81 403 GLN B C 1
ATOM 6735 O O . GLN B 1 403 ? -10.383 -17.062 -22.234 1 88.81 403 GLN B O 1
ATOM 6740 N N . LYS B 1 404 ? -9.672 -17.625 -24.219 1 88.19 404 LYS B N 1
ATOM 6741 C CA . LYS B 1 404 ? -10.953 -17.328 -24.859 1 88.19 404 LYS B CA 1
ATOM 6742 C C . LYS B 1 404 ? -12.062 -18.219 -24.312 1 88.19 404 LYS B C 1
ATOM 6744 O O . LYS B 1 404 ? -13.234 -17.859 -24.344 1 88.19 404 LYS B O 1
ATOM 6749 N N . ARG B 1 405 ? -11.711 -19.375 -23.828 1 90.19 405 ARG B N 1
ATOM 6750 C CA . ARG B 1 405 ? -12.68 -20.328 -23.297 1 90.19 405 ARG B CA 1
ATOM 6751 C C . ARG B 1 405 ? -12.805 -20.203 -21.781 1 90.19 405 ARG B C 1
ATOM 6753 O O . ARG B 1 405 ? -13.359 -21.094 -21.125 1 90.19 405 ARG B O 1
ATOM 6760 N N . GLY B 1 406 ? -12.125 -19.156 -21.188 1 87.56 406 GLY B N 1
ATOM 6761 C CA . GLY B 1 406 ? -12.32 -18.844 -19.766 1 87.56 406 GLY B CA 1
ATOM 6762 C C . GLY B 1 406 ? -11.242 -19.422 -18.875 1 87.56 406 GLY B C 1
ATOM 6763 O O . GLY B 1 406 ? -11.312 -19.297 -17.656 1 87.56 406 GLY B O 1
ATOM 6764 N N . VAL B 1 407 ? -10.297 -20.109 -19.516 1 91.81 407 VAL B N 1
ATOM 6765 C CA . VAL B 1 407 ? -9.211 -20.672 -18.719 1 91.81 407 VAL B CA 1
ATOM 6766 C C . VAL B 1 407 ? -8.148 -19.594 -18.469 1 91.81 407 VAL B C 1
ATOM 6768 O O . VAL B 1 407 ? -7.652 -18.969 -19.406 1 91.81 407 VAL B O 1
ATOM 6771 N N . SER B 1 408 ? -7.887 -19.328 -17.172 1 91.44 408 SER B N 1
ATOM 6772 C CA . SER B 1 408 ? -6.84 -18.391 -16.797 1 91.44 408 SER B CA 1
ATOM 6773 C C . SER B 1 408 ? -5.734 -19.078 -16 1 91.44 408 SER B C 1
ATOM 6775 O O . SER B 1 408 ? -5.961 -20.141 -15.398 1 91.44 408 SER B O 1
ATOM 6777 N N . GLY B 1 409 ? -4.52 -18.516 -16.078 1 90.25 409 GLY B N 1
ATOM 6778 C CA . GLY B 1 409 ? -3.432 -18.984 -15.234 1 90.25 409 GLY B CA 1
ATOM 6779 C C . GLY B 1 409 ? -2.537 -20 -15.922 1 90.25 409 GLY B C 1
ATOM 6780 O O . GLY B 1 409 ? -1.41 -20.234 -15.484 1 90.25 409 GLY B O 1
ATOM 6781 N N . CYS B 1 410 ? -3.092 -20.578 -16.984 1 90.81 410 CYS B N 1
ATOM 6782 C CA . CYS B 1 410 ? -2.266 -21.5 -17.766 1 90.81 410 CYS B CA 1
ATOM 6783 C C . CYS B 1 410 ? -1.215 -20.734 -18.562 1 90.81 410 CYS B C 1
ATOM 6785 O O . CYS B 1 410 ? -1.518 -19.703 -19.172 1 90.81 410 CYS B O 1
ATOM 6787 N N . ARG B 1 411 ? 0.014 -21.219 -18.5 1 91.69 411 ARG B N 1
ATOM 6788 C CA . ARG B 1 411 ? 1.096 -20.562 -19.234 1 91.69 411 ARG B CA 1
ATOM 6789 C C . ARG B 1 411 ? 1.706 -21.5 -20.266 1 91.69 411 ARG B C 1
ATOM 6791 O O . ARG B 1 411 ? 2.004 -22.656 -19.953 1 91.69 411 ARG B O 1
ATOM 6798 N N . VAL B 1 412 ? 1.814 -21 -21.484 1 93.94 412 VAL B N 1
ATOM 6799 C CA . VAL B 1 412 ? 2.506 -21.734 -22.547 1 93.94 412 VAL B CA 1
ATOM 6800 C C . VAL B 1 412 ? 3.902 -21.141 -22.75 1 93.94 412 VAL B C 1
ATOM 6802 O O . VAL B 1 412 ? 4.055 -19.938 -22.953 1 93.94 412 VAL B O 1
ATOM 6805 N N . VAL B 1 413 ? 4.902 -22.016 -22.625 1 93.44 413 VAL B N 1
ATOM 6806 C CA . VAL B 1 413 ? 6.293 -21.594 -22.766 1 93.44 413 VAL B CA 1
ATOM 6807 C C . VAL B 1 413 ? 6.91 -22.281 -24 1 93.44 413 VAL B C 1
ATOM 6809 O O . VAL B 1 413 ? 7.055 -23.5 -24.031 1 93.44 413 VAL B O 1
ATOM 6812 N N . SER B 1 414 ? 7.27 -21.516 -24.984 1 90.75 414 SER B N 1
ATOM 6813 C CA . SER B 1 414 ? 7.836 -22.062 -26.219 1 90.75 414 SER B CA 1
ATOM 6814 C C . SER B 1 414 ? 9.32 -22.359 -26.047 1 90.75 414 SER B C 1
ATOM 6816 O O . SER B 1 414 ? 9.883 -23.172 -26.797 1 90.75 414 SER B O 1
ATOM 6818 N N . THR B 1 415 ? 10.062 -21.766 -25.156 1 87 415 THR B N 1
ATOM 6819 C CA . THR B 1 415 ? 11.492 -21.844 -24.891 1 87 415 THR B CA 1
ATOM 6820 C C . THR B 1 415 ? 12.305 -21.219 -26.016 1 87 415 THR B C 1
ATOM 6822 O O . THR B 1 415 ? 13.516 -21.422 -26.109 1 87 415 THR B O 1
ATOM 6825 N N . ALA B 1 416 ? 11.703 -20.469 -26.859 1 86.38 416 ALA B N 1
ATOM 6826 C CA . ALA B 1 416 ? 12.398 -19.797 -27.953 1 86.38 416 ALA B CA 1
ATOM 6827 C C . ALA B 1 416 ? 12.617 -18.328 -27.656 1 86.38 416 ALA B C 1
ATOM 6829 O O . ALA B 1 416 ? 13.57 -17.719 -28.141 1 86.38 416 ALA B O 1
ATOM 6830 N N . ASP B 1 417 ? 11.852 -17.828 -26.859 1 88.38 417 ASP B N 1
ATOM 6831 C CA . ASP B 1 417 ? 11.828 -16.391 -26.656 1 88.38 417 ASP B CA 1
ATOM 6832 C C . ASP B 1 417 ? 12.852 -15.961 -25.609 1 88.38 417 ASP B C 1
ATOM 6834 O O . ASP B 1 417 ? 13.109 -16.688 -24.641 1 88.38 417 ASP B O 1
ATOM 6838 N N . SER B 1 418 ? 13.469 -14.875 -25.859 1 93.44 418 SER B N 1
ATOM 6839 C CA . SER B 1 418 ? 14.336 -14.219 -24.891 1 93.44 418 SER B CA 1
ATOM 6840 C C . SER B 1 418 ? 13.719 -12.914 -24.391 1 93.44 418 SER B C 1
ATOM 6842 O O . SER B 1 418 ? 12.805 -12.375 -25.031 1 93.44 418 SER B O 1
ATOM 6844 N N . LYS B 1 419 ? 14.125 -12.469 -23.266 1 94 419 LYS B N 1
ATOM 6845 C CA . LYS B 1 419 ? 13.641 -11.219 -22.703 1 94 419 LYS B CA 1
ATOM 6846 C C . LYS B 1 419 ? 14.789 -10.414 -22.094 1 94 419 LYS B C 1
ATOM 6848 O O . LYS B 1 419 ? 15.672 -10.977 -21.453 1 94 419 LYS B O 1
ATOM 6853 N N . THR B 1 420 ? 14.758 -9.133 -22.359 1 93.94 420 THR B N 1
ATOM 6854 C CA . THR B 1 420 ? 15.742 -8.234 -21.766 1 93.94 420 THR B CA 1
ATOM 6855 C C . THR B 1 420 ? 15.086 -7.316 -20.734 1 93.94 420 THR B C 1
ATOM 6857 O O . THR B 1 420 ? 14.102 -6.633 -21.031 1 93.94 420 THR B O 1
ATOM 6860 N N . ILE B 1 421 ? 15.539 -7.359 -19.516 1 91.94 421 ILE B N 1
ATOM 6861 C CA . ILE B 1 421 ? 15.055 -6.527 -18.422 1 91.94 421 ILE B CA 1
ATOM 6862 C C . ILE B 1 421 ? 16.188 -5.637 -17.906 1 91.94 421 ILE B C 1
ATOM 6864 O O . ILE B 1 421 ? 17.141 -6.125 -17.297 1 91.94 421 ILE B O 1
ATOM 6868 N N . ASP B 1 422 ? 16.047 -4.344 -18.109 1 87.56 422 ASP B N 1
ATOM 6869 C CA . ASP B 1 422 ? 17.016 -3.352 -17.672 1 87.56 422 ASP B CA 1
ATOM 6870 C C . ASP B 1 422 ? 18.438 -3.768 -18.031 1 87.56 422 ASP B C 1
ATOM 6872 O O . ASP B 1 422 ? 19.312 -3.852 -17.172 1 87.56 422 ASP B O 1
ATOM 6876 N N . GLY B 1 423 ? 18.688 -4.227 -19.266 1 89.75 423 GLY B N 1
ATOM 6877 C CA . GLY B 1 423 ? 20 -4.496 -19.812 1 89.75 423 GLY B CA 1
ATOM 6878 C C . GLY B 1 423 ? 20.453 -5.93 -19.594 1 89.75 423 GLY B C 1
ATOM 6879 O O . GLY B 1 423 ? 21.531 -6.324 -20.062 1 89.75 423 GLY B O 1
ATOM 6880 N N . ASN B 1 424 ? 19.703 -6.812 -18.891 1 93.75 424 ASN B N 1
ATOM 6881 C CA . ASN B 1 424 ? 20 -8.227 -18.672 1 93.75 424 ASN B CA 1
ATOM 6882 C C . ASN B 1 424 ? 19.141 -9.117 -19.578 1 93.75 424 ASN B C 1
ATOM 6884 O O . ASN B 1 424 ? 17.906 -9.078 -19.5 1 93.75 424 ASN B O 1
ATOM 6888 N N . THR B 1 425 ? 19.797 -9.883 -20.344 1 95.56 425 THR B N 1
ATOM 6889 C CA . THR B 1 425 ? 19.062 -10.727 -21.281 1 95.56 425 THR B CA 1
ATOM 6890 C C . THR B 1 425 ? 18.922 -12.141 -20.75 1 95.56 425 THR B C 1
ATOM 6892 O O . THR B 1 425 ? 19.906 -12.758 -20.328 1 95.56 425 THR B O 1
ATOM 6895 N N . PHE B 1 426 ? 17.766 -12.633 -20.781 1 95.44 426 PHE B N 1
ATOM 6896 C CA . PHE B 1 426 ? 17.438 -13.984 -20.344 1 95.44 426 PHE B CA 1
ATOM 6897 C C . PHE B 1 426 ? 17.016 -14.852 -21.531 1 95.44 426 PHE B C 1
ATOM 6899 O O . PHE B 1 426 ? 16.016 -14.586 -22.172 1 95.44 426 PHE B O 1
ATOM 6906 N N . LEU B 1 427 ? 17.812 -15.836 -21.75 1 94.44 427 LEU B N 1
ATOM 6907 C CA . LEU B 1 427 ? 17.469 -16.781 -22.812 1 94.44 427 LEU B CA 1
ATOM 6908 C C . LEU B 1 427 ? 16.344 -17.703 -22.391 1 94.44 427 LEU B C 1
ATOM 6910 O O . LEU B 1 427 ? 16.234 -18.047 -21.203 1 94.44 427 LEU B O 1
ATOM 6914 N N . ARG B 1 428 ? 15.492 -18.047 -23.344 1 93.06 428 ARG B N 1
ATOM 6915 C CA . ARG B 1 428 ? 14.391 -18.984 -23.094 1 93.06 428 ARG B CA 1
ATOM 6916 C C . ARG B 1 428 ? 13.523 -18.531 -21.938 1 93.06 428 ARG B C 1
ATOM 6918 O O . ARG B 1 428 ? 13.258 -19.297 -21 1 93.06 428 ARG B O 1
ATOM 6925 N N . TRP B 1 429 ? 13.242 -17.266 -22 1 93.06 429 TRP B N 1
ATOM 6926 C CA . TRP B 1 429 ? 12.477 -16.625 -20.922 1 93.06 429 TRP B CA 1
ATOM 6927 C C . TRP B 1 429 ? 11.164 -17.375 -20.672 1 93.06 429 TRP B C 1
ATOM 6929 O O . TRP B 1 429 ? 10.469 -17.734 -21.625 1 93.06 429 TRP B O 1
ATOM 6939 N N . GLY B 1 430 ? 10.875 -17.594 -19.453 1 91.62 430 GLY B N 1
ATOM 6940 C CA . GLY B 1 430 ? 9.688 -18.328 -19.031 1 91.62 430 GLY B CA 1
ATOM 6941 C C . GLY B 1 430 ? 9.992 -19.719 -18.531 1 91.62 430 GLY B C 1
ATOM 6942 O O . GLY B 1 430 ? 9.219 -20.297 -17.766 1 91.62 430 GLY B O 1
ATOM 6943 N N . SER B 1 431 ? 11.109 -20.234 -18.984 1 90.94 431 SER B N 1
ATOM 6944 C CA . SER B 1 431 ? 11.453 -21.609 -18.641 1 90.94 431 SER B CA 1
ATOM 6945 C C . SER B 1 431 ? 12.328 -21.672 -17.391 1 90.94 431 SER B C 1
ATOM 6947 O O . SER B 1 431 ? 12.633 -22.75 -16.875 1 90.94 431 SER B O 1
ATOM 6949 N N . HIS B 1 432 ? 12.773 -20.5 -16.844 1 92.19 432 HIS B N 1
ATOM 6950 C CA . HIS B 1 432 ? 13.562 -20.375 -15.625 1 92.19 432 HIS B CA 1
ATOM 6951 C C . HIS B 1 432 ? 14.984 -20.859 -15.828 1 92.19 432 HIS B C 1
ATOM 6953 O O . HIS B 1 432 ? 15.758 -20.953 -14.875 1 92.19 432 HIS B O 1
ATOM 6959 N N . SER B 1 433 ? 15.344 -21.281 -17.062 1 91.12 433 SER B N 1
ATOM 6960 C CA . SER B 1 433 ? 16.672 -21.797 -17.375 1 91.12 433 SER B CA 1
ATOM 6961 C C . SER B 1 433 ? 17.031 -21.516 -18.844 1 91.12 433 SER B C 1
ATOM 6963 O O . SER B 1 433 ? 16.172 -21.578 -19.719 1 91.12 433 SER B O 1
ATOM 6965 N N . SER B 1 434 ? 18.266 -21.266 -19.047 1 91.44 434 SER B N 1
ATOM 6966 C CA . SER B 1 434 ? 18.75 -21.078 -20.406 1 91.44 434 SER B CA 1
ATOM 6967 C C . SER B 1 434 ? 18.953 -22.422 -21.109 1 91.44 434 SER B C 1
ATOM 6969 O O . SER B 1 434 ? 19.234 -22.469 -22.312 1 91.44 434 SER B O 1
ATOM 6971 N N . ARG B 1 435 ? 18.703 -23.484 -20.375 1 87.06 435 ARG B N 1
ATOM 6972 C CA . ARG B 1 435 ? 19.062 -24.812 -20.891 1 87.06 435 ARG B CA 1
ATOM 6973 C C . ARG B 1 435 ? 17.812 -25.594 -21.281 1 87.06 435 ARG B C 1
ATOM 6975 O O . ARG B 1 435 ? 17.922 -26.672 -21.875 1 87.06 435 ARG B O 1
ATOM 6982 N N . CYS B 1 436 ? 16.719 -25.062 -20.953 1 84.94 436 CYS B N 1
ATOM 6983 C CA . CYS B 1 436 ? 15.477 -25.766 -21.25 1 84.94 436 CYS B CA 1
ATOM 6984 C C . CYS B 1 436 ? 15.18 -25.734 -22.734 1 84.94 436 CYS B C 1
ATOM 6986 O O . CYS B 1 436 ? 15.266 -24.672 -23.375 1 84.94 436 CYS B O 1
ATOM 6988 N N . SER B 1 437 ? 14.828 -26.891 -23.312 1 83.75 437 SER B N 1
ATOM 6989 C CA . SER B 1 437 ? 14.617 -26.922 -24.75 1 83.75 437 SER B CA 1
ATOM 6990 C C . SER B 1 437 ? 13.242 -27.484 -25.094 1 83.75 437 SER B C 1
ATOM 6992 O O . SER B 1 437 ? 12.805 -27.406 -26.25 1 83.75 437 SER B O 1
ATOM 6994 N N . VAL B 1 438 ? 12.508 -27.938 -24.156 1 89.94 438 VAL B N 1
ATOM 6995 C CA . VAL B 1 438 ? 11.203 -28.547 -24.422 1 89.94 438 VAL B CA 1
ATOM 6996 C C . VAL B 1 438 ? 10.094 -27.531 -24.141 1 89.94 438 VAL B C 1
ATOM 6998 O O . VAL B 1 438 ? 10 -27 -23.031 1 89.94 438 VAL B O 1
ATOM 7001 N N . PRO B 1 439 ? 9.312 -27.219 -25.141 1 93.69 439 PRO B N 1
ATOM 7002 C CA . PRO B 1 439 ? 8.156 -26.359 -24.859 1 93.69 439 PRO B CA 1
ATOM 7003 C C . PRO B 1 439 ? 7.117 -27.047 -23.969 1 93.69 439 PRO B C 1
ATOM 7005 O O . PRO B 1 439 ? 7 -28.281 -24 1 93.69 439 PRO B O 1
ATOM 7008 N N . TYR B 1 440 ? 6.352 -26.297 -23.266 1 94.56 440 TYR B N 1
ATOM 7009 C CA . TYR B 1 440 ? 5.41 -26.922 -22.344 1 94.56 440 TYR B CA 1
ATOM 7010 C C . TYR B 1 440 ? 4.305 -25.938 -21.953 1 94.56 440 TYR B C 1
ATOM 7012 O O . TYR B 1 440 ? 4.359 -24.766 -22.297 1 94.56 440 TYR B O 1
ATOM 7020 N N . LEU B 1 441 ? 3.297 -26.438 -21.391 1 95.81 441 LEU B N 1
ATOM 7021 C CA . LEU B 1 441 ? 2.225 -25.688 -20.734 1 95.81 441 LEU B CA 1
ATOM 7022 C C . LEU B 1 441 ? 2.145 -26.031 -19.25 1 95.81 441 LEU B C 1
ATOM 7024 O O . LEU B 1 441 ? 2.391 -27.172 -18.859 1 95.81 441 LEU B O 1
ATOM 7028 N N . THR B 1 442 ? 1.853 -25 -18.469 1 95.69 442 THR B N 1
ATOM 7029 C CA . THR B 1 442 ? 1.78 -25.219 -17.031 1 95.69 442 THR B CA 1
ATOM 7030 C C . THR B 1 442 ? 0.356 -25 -16.531 1 95.69 442 THR B C 1
ATOM 7032 O O . THR B 1 442 ? -0.397 -24.203 -17.078 1 95.69 442 THR B O 1
ATOM 7035 N N . ALA B 1 443 ? -0.049 -25.734 -15.578 1 96.44 443 ALA B N 1
ATOM 7036 C CA . ALA B 1 443 ? -1.267 -25.562 -14.789 1 96.44 443 ALA B CA 1
ATOM 7037 C C . ALA B 1 443 ? -0.996 -25.797 -13.305 1 96.44 443 ALA B C 1
ATOM 7039 O O . ALA B 1 443 ? -0.207 -26.672 -12.945 1 96.44 443 ALA B O 1
ATOM 7040 N N . SER B 1 444 ? -1.613 -25 -12.453 1 95.81 444 SER B N 1
ATOM 7041 C CA . SER B 1 444 ? -1.341 -25.078 -11.023 1 95.81 444 SER B CA 1
ATOM 7042 C C . SER B 1 444 ? -2.625 -25.281 -10.227 1 95.81 444 SER B C 1
ATOM 7044 O O . SER B 1 444 ? -3.697 -24.828 -10.641 1 95.81 444 SER B O 1
ATOM 7046 N N . ALA B 1 445 ? -2.512 -26.016 -9.211 1 94.94 445 ALA B N 1
ATOM 7047 C CA . ALA B 1 445 ? -3.57 -26.125 -8.211 1 94.94 445 ALA B CA 1
ATOM 7048 C C . ALA B 1 445 ? -3.242 -25.297 -6.969 1 94.94 445 ALA B C 1
ATOM 7050 O O . ALA B 1 445 ? -2.482 -25.734 -6.105 1 94.94 445 ALA B O 1
ATOM 7051 N N . SER B 1 446 ? -3.822 -24.109 -6.922 1 93.38 446 SER B N 1
ATOM 7052 C CA . SER B 1 446 ? -3.602 -23.219 -5.793 1 93.38 446 SER B CA 1
ATOM 7053 C C . SER B 1 446 ? -4.793 -23.219 -4.844 1 93.38 446 SER B C 1
ATOM 7055 O O . SER B 1 446 ? -5.797 -23.891 -5.098 1 93.38 446 SER B O 1
ATOM 7057 N N . LEU B 1 447 ? -4.707 -22.547 -3.723 1 93.56 447 LEU B N 1
ATOM 7058 C CA . LEU B 1 447 ? -5.746 -22.5 -2.701 1 93.56 447 LEU B CA 1
ATOM 7059 C C . LEU B 1 447 ? -7.066 -22.016 -3.287 1 93.56 447 LEU B C 1
ATOM 7061 O O . LEU B 1 447 ? -7.094 -21.047 -4.051 1 93.56 447 LEU B O 1
ATOM 7065 N N . GLY B 1 448 ? -8.125 -22.75 -2.93 1 91.56 448 GLY B N 1
ATOM 7066 C CA . GLY B 1 448 ? -9.461 -22.344 -3.346 1 91.56 448 GLY B CA 1
ATOM 7067 C C . GLY B 1 448 ? -9.906 -23 -4.637 1 91.56 448 GLY B C 1
ATOM 7068 O O . GLY B 1 448 ? -11.07 -22.875 -5.035 1 91.56 448 GLY B O 1
ATOM 7069 N N . MET B 1 449 ? -9 -23.703 -5.332 1 93.75 449 MET B N 1
ATOM 7070 C CA . MET B 1 449 ? -9.391 -24.422 -6.543 1 93.75 449 MET B CA 1
ATOM 7071 C C . MET B 1 449 ? -10.391 -25.516 -6.219 1 93.75 449 MET B C 1
ATOM 7073 O O . MET B 1 449 ? -10.219 -26.25 -5.242 1 93.75 449 MET B O 1
ATOM 7077 N N . GLU B 1 450 ? -11.359 -25.609 -6.973 1 91.56 450 GLU B N 1
ATOM 7078 C CA . GLU B 1 450 ? -12.398 -26.609 -6.789 1 91.56 450 GLU B CA 1
ATOM 7079 C C . GLU B 1 450 ? -12.258 -27.75 -7.797 1 91.56 450 GLU B C 1
ATOM 7081 O O . GLU B 1 450 ? -11.719 -27.562 -8.891 1 91.56 450 GLU B O 1
ATOM 7086 N N . PRO B 1 451 ? -12.742 -28.891 -7.422 1 93.06 451 PRO B N 1
ATOM 7087 C CA . PRO B 1 451 ? -12.688 -30.031 -8.344 1 93.06 451 PRO B CA 1
ATOM 7088 C C . PRO B 1 451 ? -13.305 -29.703 -9.703 1 93.06 451 PRO B C 1
ATOM 7090 O O . PRO B 1 451 ? -12.812 -30.172 -10.734 1 93.06 451 PRO B O 1
ATOM 7093 N N . GLN B 1 452 ? -14.281 -28.906 -9.672 1 91.88 452 GLN B N 1
ATOM 7094 C CA . GLN B 1 452 ? -14.945 -28.547 -10.922 1 91.88 452 GLN B CA 1
ATOM 7095 C C . GLN B 1 452 ? -14.023 -27.719 -11.82 1 91.88 452 GLN B C 1
ATOM 7097 O O . GLN B 1 452 ? -14.086 -27.828 -13.047 1 91.88 452 GLN B O 1
ATOM 7102 N N . ASP B 1 453 ? -13.219 -26.891 -11.203 1 93 453 ASP B N 1
ATOM 7103 C CA . ASP B 1 453 ? -12.234 -26.141 -11.977 1 93 453 ASP B CA 1
ATOM 7104 C C . ASP B 1 453 ? -11.289 -27.078 -12.727 1 93 453 ASP B C 1
ATOM 7106 O O . ASP B 1 453 ? -10.938 -26.828 -13.883 1 93 453 ASP B O 1
ATOM 7110 N N . VAL B 1 454 ? -10.938 -28.188 -12.094 1 95.81 454 VAL B N 1
ATOM 7111 C CA . VAL B 1 454 ? -10.008 -29.156 -12.664 1 95.81 454 VAL B CA 1
ATOM 7112 C C . VAL B 1 454 ? -10.664 -29.875 -13.836 1 95.81 454 VAL B C 1
ATOM 7114 O O . VAL B 1 454 ? -10.094 -29.953 -14.922 1 95.81 454 VAL B O 1
ATOM 7117 N N . THR B 1 455 ? -11.891 -30.328 -13.609 1 95.88 455 THR B N 1
ATOM 7118 C CA . THR B 1 455 ? -12.602 -31.062 -14.648 1 95.88 455 THR B CA 1
ATOM 7119 C C . THR B 1 455 ? -12.852 -30.188 -15.867 1 95.88 455 THR B C 1
ATOM 7121 O O . THR B 1 455 ? -12.664 -30.625 -17 1 95.88 455 THR B O 1
ATOM 7124 N N . ASN B 1 456 ? -13.266 -28.984 -15.602 1 95.19 456 ASN B N 1
ATOM 7125 C CA . ASN B 1 456 ? -13.516 -28.047 -16.688 1 95.19 456 ASN B CA 1
ATOM 7126 C C . ASN B 1 456 ? -12.242 -27.75 -17.469 1 95.19 456 ASN B C 1
ATOM 7128 O O . ASN B 1 456 ? -12.266 -27.688 -18.703 1 95.19 456 ASN B O 1
ATOM 7132 N N . PHE B 1 457 ? -11.195 -27.578 -16.781 1 96.94 457 PHE B N 1
ATOM 7133 C CA . PHE B 1 457 ? -9.922 -27.266 -17.438 1 96.94 457 PHE B CA 1
ATOM 7134 C C . PHE B 1 457 ? -9.469 -28.422 -18.328 1 96.94 457 PHE B C 1
ATOM 7136 O O . PHE B 1 457 ? -9.094 -28.203 -19.484 1 96.94 457 PHE B O 1
ATOM 7143 N N . LEU B 1 458 ? -9.484 -29.625 -17.781 1 97.75 458 LEU B N 1
ATOM 7144 C CA . LEU B 1 458 ? -9.016 -30.781 -18.516 1 97.75 458 LEU B CA 1
ATOM 7145 C C . LEU B 1 458 ? -9.828 -30.984 -19.797 1 97.75 458 LEU B C 1
ATOM 7147 O O . LEU B 1 458 ? -9.266 -31.297 -20.844 1 97.75 458 LEU B O 1
ATOM 7151 N N . SER B 1 459 ? -11.102 -30.766 -19.688 1 96.94 459 SER B N 1
ATOM 7152 C CA . SER B 1 459 ? -11.977 -30.891 -20.844 1 96.94 459 SER B CA 1
ATOM 7153 C C . SER B 1 459 ? -11.656 -29.828 -21.891 1 96.94 459 SER B C 1
ATOM 7155 O O . SER B 1 459 ? -11.539 -30.125 -23.078 1 96.94 459 SER B O 1
ATOM 7157 N N . LYS B 1 460 ? -11.5 -28.656 -21.469 1 96.38 460 LYS B N 1
ATOM 7158 C CA . LYS B 1 460 ? -11.219 -27.547 -22.391 1 96.38 460 LYS B CA 1
ATOM 7159 C C . LYS B 1 460 ? -9.836 -27.703 -23.016 1 96.38 460 LYS B C 1
ATOM 7161 O O . LYS B 1 460 ? -9.641 -27.391 -24.188 1 96.38 460 LYS B O 1
ATOM 7166 N N . LEU B 1 461 ? -8.852 -28.109 -22.203 1 97.25 461 LEU B N 1
ATOM 7167 C CA . LEU B 1 461 ? -7.512 -28.328 -22.719 1 97.25 461 LEU B CA 1
ATOM 7168 C C . LEU B 1 461 ? -7.512 -29.391 -23.797 1 97.25 461 LEU B C 1
ATOM 7170 O O . LEU B 1 461 ? -6.891 -29.234 -24.859 1 97.25 461 LEU B O 1
ATOM 7174 N N . ASP B 1 462 ? -8.195 -30.484 -23.531 1 97.38 462 ASP B N 1
ATOM 7175 C CA . ASP B 1 462 ? -8.305 -31.562 -24.516 1 97.38 462 ASP B CA 1
ATOM 7176 C C . ASP B 1 462 ? -8.891 -31.047 -25.828 1 97.38 462 ASP B C 1
ATOM 7178 O O . ASP B 1 462 ? -8.367 -31.312 -26.906 1 97.38 462 ASP B O 1
ATOM 7182 N N . GLY B 1 463 ? -9.977 -30.312 -25.672 1 96.25 463 GLY B N 1
ATOM 7183 C CA . GLY B 1 463 ? -10.617 -29.75 -26.844 1 96.25 463 GLY B CA 1
ATOM 7184 C C . GLY B 1 463 ? -9.711 -28.812 -27.625 1 96.25 463 GLY B C 1
ATOM 7185 O O . GLY B 1 463 ? -9.68 -28.859 -28.859 1 96.25 463 GLY B O 1
ATOM 7186 N N . VAL B 1 464 ? -9.008 -27.953 -26.953 1 95.44 464 VAL B N 1
ATOM 7187 C CA . VAL B 1 464 ? -8.141 -26.969 -27.594 1 95.44 464 VAL B CA 1
ATOM 7188 C C . VAL B 1 464 ? -6.98 -27.672 -28.281 1 95.44 464 VAL B C 1
ATOM 7190 O O . VAL B 1 464 ? -6.594 -27.297 -29.406 1 95.44 464 VAL B O 1
ATOM 7193 N N . LEU B 1 465 ? -6.383 -28.734 -27.656 1 95.31 465 LEU B N 1
ATOM 7194 C CA . LEU B 1 465 ? -5.266 -29.469 -28.234 1 95.31 465 LEU B CA 1
ATOM 7195 C C . LEU B 1 465 ? -5.699 -30.203 -29.5 1 95.31 465 LEU B C 1
ATOM 7197 O O . LEU B 1 465 ? -4.961 -30.234 -30.484 1 95.31 465 LEU B O 1
ATOM 7201 N N . ARG B 1 466 ? -6.883 -30.719 -29.5 1 94.69 466 ARG B N 1
ATOM 7202 C CA . ARG B 1 466 ? -7.414 -31.391 -30.688 1 94.69 466 ARG B CA 1
ATOM 7203 C C . ARG B 1 466 ? -7.637 -30.391 -31.828 1 94.69 466 ARG B C 1
ATOM 7205 O O . ARG B 1 466 ? -7.285 -30.656 -32.969 1 94.69 466 ARG B O 1
ATOM 7212 N N . LYS B 1 467 ? -8.211 -29.328 -31.438 1 92.62 467 LYS B N 1
ATOM 7213 C CA . LYS B 1 467 ? -8.484 -28.297 -32.438 1 92.62 467 LYS B CA 1
ATOM 7214 C C . LYS B 1 467 ? -7.188 -27.734 -33.031 1 92.62 467 LYS B C 1
ATOM 7216 O O . LYS B 1 467 ? -7.113 -27.422 -34.219 1 92.62 467 LYS B O 1
ATOM 7221 N N . TYR B 1 468 ? -6.273 -27.5 -32.156 1 91.31 468 TYR B N 1
ATOM 7222 C CA . TYR B 1 468 ? -4.984 -26.969 -32.594 1 91.31 468 TYR B CA 1
ATOM 7223 C C . TYR B 1 468 ? -4.316 -27.922 -33.594 1 91.31 468 TYR B C 1
ATOM 7225 O O . TYR B 1 468 ? -3.719 -27.484 -34.562 1 91.31 468 TYR B O 1
ATOM 7233 N N . ARG B 1 469 ? -4.387 -29.203 -33.438 1 87.12 469 ARG B N 1
ATOM 7234 C CA . ARG B 1 469 ? -3.797 -30.203 -34.312 1 87.12 469 ARG B CA 1
ATOM 7235 C C . ARG B 1 469 ? -4.523 -30.25 -35.656 1 87.12 469 ARG B C 1
ATOM 7237 O O . ARG B 1 469 ? -3.908 -30.484 -36.688 1 87.12 469 ARG B O 1
ATOM 7244 N N . THR B 1 470 ? -5.844 -30.109 -35.625 1 82.31 470 THR B N 1
ATOM 7245 C CA . THR B 1 470 ? -6.633 -30.172 -36.875 1 82.31 470 THR B CA 1
ATOM 7246 C C . THR B 1 470 ? -6.449 -28.906 -37.688 1 82.31 470 THR B C 1
ATOM 7248 O O . THR B 1 470 ? -6.461 -28.969 -38.938 1 82.31 470 THR B O 1
ATOM 7251 N N . LYS B 1 471 ? -6.562 -27.703 -37.156 1 71.06 471 LYS B N 1
ATOM 7252 C CA . LYS B 1 471 ? -6.367 -26.469 -37.906 1 71.06 471 LYS B CA 1
ATOM 7253 C C . LYS B 1 471 ? -5.027 -26.484 -38.656 1 71.06 471 LYS B C 1
ATOM 7255 O O . LYS B 1 471 ? -4.906 -25.906 -39.719 1 71.06 471 LYS B O 1
ATOM 7260 N N . ASP B 1 472 ? -4.074 -27.016 -38.062 1 58 472 ASP B N 1
ATOM 7261 C CA . ASP B 1 472 ? -2.783 -27.141 -38.719 1 58 472 ASP B CA 1
ATOM 7262 C C . ASP B 1 472 ? -2.869 -28.078 -39.938 1 58 472 ASP B C 1
ATOM 7264 O O . ASP B 1 472 ? -2.168 -27.891 -40.938 1 58 472 ASP B O 1
ATOM 7268 N N . LYS B 1 473 ? -3.709 -29.203 -40 1 55.75 473 LYS B N 1
ATOM 7269 C CA . LYS B 1 473 ? -3.873 -30.078 -41.156 1 55.75 473 LYS B CA 1
ATOM 7270 C C . LYS B 1 473 ? -4.695 -29.391 -42.25 1 55.75 473 LYS B C 1
ATOM 7272 O O . LYS B 1 473 ? -4.578 -29.734 -43.438 1 55.75 473 LYS B O 1
ATOM 7277 N N . GLY B 1 474 ? -5.559 -28.547 -41.938 1 46.56 474 GLY B N 1
ATOM 7278 C CA . GLY B 1 474 ? -6.367 -27.969 -43 1 46.56 474 GLY B CA 1
ATOM 7279 C C . GLY B 1 474 ? -5.637 -26.906 -43.812 1 46.56 474 GLY B C 1
ATOM 7280 O O . GLY B 1 474 ? -6.094 -26.5 -44.875 1 46.56 474 GLY B O 1
ATOM 7281 N N . ASP B 1 475 ? -4.809 -26.047 -43.25 1 43 475 ASP B N 1
ATOM 7282 C CA . ASP B 1 475 ? -4.148 -25.156 -44.219 1 43 475 ASP B CA 1
ATOM 7283 C C . ASP B 1 475 ? -3.135 -25.922 -45.062 1 43 475 ASP B C 1
ATOM 7285 O O . ASP B 1 475 ? -2.449 -25.328 -45.906 1 43 475 ASP B O 1
ATOM 7289 N N . GLY B 1 476 ? -2.713 -27.125 -44.781 1 34.03 476 GLY B N 1
ATOM 7290 C CA . GLY B 1 476 ? -1.896 -27.797 -45.781 1 34.03 476 GLY B CA 1
ATOM 7291 C C . GLY B 1 476 ? -2.713 -28.5 -46.844 1 34.03 476 GLY B C 1
ATOM 7292 O O . GLY B 1 476 ? -2.154 -29.109 -47.75 1 34.03 476 GLY B O 1
ATOM 7293 N N . SER B 1 477 ? -4.012 -28.859 -46.594 1 27.94 477 SER B N 1
ATOM 7294 C CA . SER B 1 477 ? -4.605 -29.266 -47.875 1 27.94 477 SER B CA 1
ATOM 7295 C C . SER B 1 477 ? -5.121 -28.047 -48.656 1 27.94 477 SER B C 1
ATOM 7297 O O . SER B 1 477 ? -5.57 -27.078 -48.031 1 27.94 477 SER B O 1
#

pLDDT: mean 91.92, std 9.88, range [27.67, 98.81]

InterPro domains:
  IPR008829 SepSecS/SepCysS family [PF05889] (63-465)
  IPR015421 Pyridoxal phosphate-dependent transferase, major domain [G3DSA:3.40.640.10] (1-470)
  IPR015424 Pyridoxal phosphate-dependent transferase [SSF53383] (31-469)
  IPR019872 O-phosphoseryl-tRNA(Sec) selenium transferase [PIRSF017689] (11-470)
  IPR019872 O-phosphoseryl-tRNA(Sec) selenium transferase [PTHR12944] (1-473)
  IPR019872 O-phosphoseryl-tRNA(Sec) selenium transferase [TIGR03531] (13-464)

Foldseek 3Di:
DDPVVLVPDDCVVDPPVVSVVVVVVVVVLVVVVVCCLVVLEFFQAFDDPVSLLVSLLVLLCQALLNDPPRDDDDPQSQDDDDVVVCVVNSNRRRFADFQFFRQDDDPRRNSLNSLQVSLFSHVQNLLCLLAQVLFDGKHKDQAFQLQLLLLLLLLLCVVQVQAAEEEEQFDLDVSNVVSSVVNVGHYDYDFFDDQPDPPDPDDGDAARDPVVVVVVVCVVCPLSRYSEYEFECADAPPHHGHQLQVVQAVCQVRVHEYEYECQQPSLDNVSSNSVNNSVVNGHYAWYKYGCCQLQVFDGGMMMIIDSDCVSVRSSRRSPGGGDHSSSSSRSSNSSSRQTPPNSVVLSVQLQVLQVLLVVLLQVLQVVLVWHWDDYDHSWKTKIFPQVLLPFPDDQCVLVVQLVVVVDPDKDKFQQQDWDDDPRDIGHSRPNSGNPDHTIIIMDTRGGPDHNVNSVVSSVSSSVSSVVSVVVSVVVVD/DDPVVLVPDDCVVDPPVVSVVVVVVVVVLVVVVVCCLVVLEFFQAFDDPVSLLVSLLVLLCQALLNDPPRDDDDPQSQDDDDVVVCVVNSNRRRFADFQFFRQDDDPRRNSLNSLQVSLFSHVQNLLCLLAQVLWDGKHKDQAFQLQLLLLLLLLLCVVQVQAAEEEEQFDLDVSNVVSSVVNVGHYDYDFFDDQPDDPDPDDGDAARDPVVVVVVVCVVCPLSRYSEYEFECADAPPHHGHQLQVVQAVCQVRVHEYEYECQQPSLDNVSSNSVNNSVVNGHYAWYKYGCCQLQVFDGGMMMIIDSDCVSVRSSRRSPRGGDHSSSSSRSSNSSSRQTPPNSVVLSVQLQVLQVLLVVLLQVLQVVLVWHWDDYDHSWKTKIFPQVLLPFPDDQCVLVVQCVVVVDPDKDKFQQQDWDDDPRDIDHSRPNSGNPDHTIIIMDTRGGPDHNVNSVVSSVSSSVSSVVSVVVSVVVVD

Sequence (954 aa):
MNDTTLKSIAKSLVPENYLALANDARLERDKEIKLLLEQRKLPTYGWSDTMIEYFVRELALLDSNNFPSRCGVGEREGRVICDLVRRRHYNFSHGIGRSGNLTDAQPKAVGSTIMANLTNCLVRDWIRSAGIPTCARATVIPVATGMAMMLVLRTVHAKRPAASYVLWSRVDQQSCFKSILAAGLTPIIIDCIAHQEDVPGVAIKPFATDLPAFVSKIEELGADRICCIVSTTSCFAPRSSDDVIELSKLCQRYDIPHLVNNAYGLQSTYFSHQLAQGARVGRIDAFVQSTDKNLLVPVGGAIVAGFRPDTVEAVAKLYPGRASGSQSLDVLMTLLSLGRRGYEKLMTERKEAHAMLLEGMVKLAEAHGERILPCRNPISIAMSLASFEATAGRLEMIGSMLQKRGVSGCRVVSTADSKTIDGNTFLRWGSHSSRCSVPYLTASASLGMEPQDVTNFLSKLDGVLRKYRTKDKGDGSMNDTTLKSIAKSLVPENYLALANDARLERDKEIKLLLEQRKLPTYGWSDTMIEYFVRELALLDSNNFPSRCGVGEREGRVICDLVRRRHYNFSHGIGRSGNLTDAQPKAVGSTIMANLTNCLVRDWIRSAGIPTCARATVIPVATGMAMMLVLRTVHAKRPAASYVLWSRVDQQSCFKSILAAGLTPIIIDCIAHQEDVPGVAIKPFATDLPAFVSKIEELGADRICCIVSTTSCFAPRSSDDVIELSKLCQRYDIPHLVNNAYGLQSTYFSHQLAQGARVGRIDAFVQSTDKNLLVPVGGAIVAGFRPDTVEAVAKLYPGRASGSQSLDVLMTLLSLGRRGYEKLMTERKEAHAMLLEGMVKLAEAHGERILPCRNPISIAMSLASFEATAGRLEMIGSMLQKRGVSGCRVVSTADSKTIDGNTFLRWGSHSSRCSVPYLTASASLGMEPQDVTNFLSKLDGVLRKYRTKDKGDGS